Protein 3LED (pdb70)

Structure (mmCIF, N/CA/C/O backbone):
data_3LED
#
_entry.id   3LED
#
_cell.length_a   111.997
_cell.length_b   114.790
_cell.length_c   60.429
_cell.angle_alpha   90.00
_cell.angle_beta   96.80
_cell.angle_gamma   90.00
#
_symmetry.space_group_name_H-M   'C 1 2 1'
#
loop_
_entity.id
_entity.type
_entity.pdbx_description
1 polymer '3-oxoacyl-acyl carrier protein synthase III'
2 non-polymer 'FORMIC ACID'
3 water water
#
loop_
_atom_site.group_PDB
_atom_site.id
_atom_site.type_symbol
_atom_site.label_atom_id
_atom_site.label_alt_id
_atom_site.label_comp_id
_atom_site.label_asym_id
_atom_site.label_entity_id
_atom_site.label_seq_id
_atom_site.pdbx_PDB_ins_code
_atom_site.Cartn_x
_atom_site.Cartn_y
_atom_site.Cartn_z
_atom_site.occupancy
_atom_site.B_iso_or_equiv
_atom_site.auth_seq_id
_atom_site.auth_comp_id
_atom_site.auth_asym_id
_atom_site.auth_atom_id
_atom_site.pdbx_PDB_model_num
ATOM 1 N N . TYR A 1 18 ? -5.918 2.218 3.553 1.00 32.09 -3 TYR A N 1
ATOM 2 C CA . TYR A 1 18 ? -5.036 3.340 4.000 1.00 31.33 -3 TYR A CA 1
ATOM 3 C C . TYR A 1 18 ? -3.576 2.890 4.155 1.00 30.55 -3 TYR A C 1
ATOM 4 O O . TYR A 1 18 ? -3.296 1.778 4.631 1.00 31.62 -3 TYR A O 1
ATOM 6 N N A PHE A 1 19 ? -2.635 3.704 3.677 0.50 29.15 -2 PHE A N 1
ATOM 7 N N B PHE A 1 19 ? -2.685 3.826 3.833 0.50 29.80 -2 PHE A N 1
ATOM 8 C CA A PHE A 1 19 ? -1.210 3.379 3.813 0.50 27.62 -2 PHE A CA 1
ATOM 9 C CA B PHE A 1 19 ? -1.252 3.614 3.737 0.50 28.93 -2 PHE A CA 1
ATOM 10 C C A PHE A 1 19 ? -0.488 4.540 4.484 0.50 26.82 -2 PHE A C 1
ATOM 11 C C B PHE A 1 19 ? -0.539 4.615 4.610 0.50 27.59 -2 PHE A C 1
ATOM 12 O O A PHE A 1 19 ? -0.913 5.685 4.360 0.50 26.18 -2 PHE A O 1
ATOM 13 O O B PHE A 1 19 ? -0.997 5.746 4.723 0.50 27.28 -2 PHE A O 1
ATOM 28 N N . GLN A 1 20 ? 0.598 4.242 5.194 1.00 26.44 -1 GLN A N 1
ATOM 29 C CA . GLN A 1 20 ? 1.384 5.264 5.890 1.00 25.41 -1 GLN A CA 1
ATOM 30 C C . GLN A 1 20 ? 2.326 5.891 4.889 1.00 23.35 -1 GLN A C 1
ATOM 31 O O . GLN A 1 20 ? 3.236 5.243 4.422 1.00 24.06 -1 GLN A O 1
ATOM 37 N N . GLY A 1 21 ? 2.090 7.148 4.539 1.00 21.66 0 GLY A N 1
ATOM 38 C CA . GLY A 1 21 ? 2.938 7.792 3.542 1.00 19.69 0 GLY A CA 1
ATOM 39 C C . GLY A 1 21 ? 4.079 8.533 4.208 1.00 18.69 0 GLY A C 1
ATOM 40 O O . GLY A 1 21 ? 3.925 9.040 5.318 1.00 19.48 0 GLY A O 1
ATOM 41 N N . VAL A 1 22 ? 5.219 8.539 3.530 1.00 16.85 1 VAL A N 1
ATOM 42 C CA . VAL A 1 22 ? 6.360 9.386 3.920 1.00 15.95 1 VAL A CA 1
ATOM 43 C C . VAL A 1 22 ? 5.944 10.849 3.808 1.00 16.25 1 VAL A C 1
ATOM 44 O O . VAL A 1 22 ? 5.500 11.278 2.752 1.00 17.52 1 VAL A O 1
ATOM 48 N N . ARG A 1 23 ? 6.073 11.586 4.912 1.00 15.85 2 ARG A N 1
ATOM 49 C CA . ARG A 1 23 ? 5.686 12.992 4.965 1.00 16.56 2 ARG A CA 1
ATOM 50 C C . ARG A 1 23 ? 6.886 13.856 4.567 1.00 16.11 2 ARG A C 1
ATOM 51 O O . ARG A 1 23 ? 7.888 13.853 5.261 1.00 15.34 2 ARG A O 1
ATOM 59 N N . PRO A 1 24 ? 6.783 14.591 3.452 1.00 15.94 3 PRO A N 1
ATOM 60 C CA . PRO A 1 24 ? 7.870 15.495 3.052 1.00 16.11 3 PRO A CA 1
ATOM 61 C C . PRO A 1 24 ? 8.178 16.526 4.125 1.00 14.70 3 PRO A C 1
ATOM 62 O O . PRO A 1 24 ? 7.340 16.831 4.965 1.00 15.88 3 PRO A O 1
ATOM 66 N N . ALA A 1 25 ? 9.422 17.002 4.125 1.00 12.49 4 ALA A N 1
ATOM 67 C CA . ALA A 1 25 ? 9.896 17.921 5.176 1.00 11.46 4 ALA A CA 1
ATOM 68 C C . ALA A 1 25 ? 10.292 19.288 4.637 1.00 10.32 4 ALA A C 1
ATOM 69 O O . ALA A 1 25 ? 10.593 19.459 3.440 1.00 10.62 4 ALA A O 1
ATOM 71 N N A VAL A 1 26 ? 10.265 20.273 5.526 0.50 9.60 5 VAL A N 1
ATOM 72 N N B VAL A 1 26 ? 10.326 20.244 5.565 0.50 9.53 5 VAL A N 1
ATOM 73 C CA A VAL A 1 26 ? 10.767 21.594 5.206 0.50 9.69 5 VAL A CA 1
ATOM 74 C CA B VAL A 1 26 ? 10.611 21.647 5.298 0.50 9.67 5 VAL A CA 1
ATOM 75 C C A VAL A 1 26 ? 11.748 22.037 6.278 0.50 9.53 5 VAL A C 1
ATOM 76 C C B VAL A 1 26 ? 11.604 22.192 6.332 0.50 9.49 5 VAL A C 1
ATOM 77 O O A VAL A 1 26 ? 11.731 21.553 7.414 0.50 9.70 5 VAL A O 1
ATOM 78 O O B VAL A 1 26 ? 11.458 21.903 7.532 0.50 9.87 5 VAL A O 1
ATOM 85 N N . ILE A 1 27 ? 12.621 22.959 5.892 1.00 8.98 6 ILE A N 1
ATOM 86 C CA . ILE A 1 27 ? 13.424 23.725 6.854 1.00 9.16 6 ILE A CA 1
ATOM 87 C C . ILE A 1 27 ? 12.580 24.969 7.158 1.00 9.11 6 ILE A C 1
ATOM 88 O O . ILE A 1 27 ? 12.411 25.839 6.294 1.00 9.31 6 ILE A O 1
ATOM 93 N N . ALA A 1 28 ? 12.016 25.019 8.355 1.00 9.20 7 ALA A N 1
ATOM 94 C CA . ALA A 1 28 ? 11.040 26.038 8.742 1.00 9.56 7 ALA A CA 1
ATOM 95 C C . ALA A 1 28 ? 11.654 27.295 9.335 1.00 10.71 7 ALA A C 1
ATOM 96 O O . ALA A 1 28 ? 11.071 28.377 9.275 1.00 12.45 7 ALA A O 1
ATOM 98 N N . ALA A 1 29 ? 12.842 27.144 9.926 1.00 9.61 8 ALA A N 1
ATOM 99 C CA . ALA A 1 29 ? 13.541 28.288 10.512 1.00 9.38 8 ALA A CA 1
ATOM 100 C C . ALA A 1 29 ? 14.975 27.920 10.760 1.00 9.16 8 ALA A C 1
ATOM 101 O O . ALA A 1 29 ? 15.318 26.734 10.883 1.00 8.59 8 ALA A O 1
ATOM 103 N N . THR A 1 30 ? 15.810 28.945 10.852 1.00 8.17 9 THR A N 1
ATOM 104 C CA . THR A 1 30 ? 17.200 28.764 11.261 1.00 8.76 9 THR A CA 1
ATOM 105 C C . THR A 1 30 ? 17.576 29.833 12.277 1.00 8.41 9 THR A C 1
ATOM 106 O O . THR A 1 30 ? 16.900 30.861 12.417 1.00 8.61 9 THR A O 1
ATOM 110 N N . GLY A 1 31 ? 18.684 29.592 12.978 1.00 8.32 10 GLY A N 1
ATOM 111 C CA . GLY A 1 31 ? 19.202 30.500 13.986 1.00 7.63 10 GLY A CA 1
ATOM 112 C C . GLY A 1 31 ? 20.718 30.488 13.955 1.00 6.96 10 GLY A C 1
ATOM 113 O O . GLY A 1 31 ? 21.359 29.550 13.457 1.00 8.17 10 GLY A O 1
ATOM 114 N N . LEU A 1 32 ? 21.267 31.564 14.523 1.00 7.08 11 LEU A N 1
ATOM 115 C CA . LEU A 1 32 ? 22.699 31.822 14.474 1.00 6.62 11 LEU A CA 1
ATOM 116 C C . LEU A 1 32 ? 23.167 32.507 15.730 1.00 7.37 11 LEU A C 1
ATOM 117 O O . LEU A 1 32 ? 22.569 33.504 16.158 1.00 8.22 11 LEU A O 1
ATOM 122 N N . TYR A 1 33 ? 24.245 32.001 16.312 1.00 6.94 12 TYR A N 1
ATOM 123 C CA . TYR A 1 33 ? 24.965 32.705 17.395 1.00 6.71 12 TYR A CA 1
ATOM 124 C C . TYR A 1 33 ? 26.384 33.011 16.929 1.00 7.58 12 TYR A C 1
ATOM 125 O O . TYR A 1 33 ? 27.113 32.109 16.552 1.00 7.81 12 TYR A O 1
ATOM 134 N N . THR A 1 34 ? 26.755 34.282 16.911 1.00 7.55 13 THR A N 1
ATOM 135 C CA . THR A 1 34 ? 28.118 34.707 16.535 1.00 7.46 13 THR A CA 1
ATOM 136 C C . THR A 1 34 ? 28.802 35.247 17.784 1.00 7.88 13 THR A C 1
ATOM 137 O O . THR A 1 34 ? 28.274 36.144 18.427 1.00 8.16 13 THR A O 1
ATOM 141 N N . PRO A 1 35 ? 29.953 34.676 18.167 1.00 7.46 14 PRO A N 1
ATOM 142 C CA . PRO A 1 35 ? 30.647 35.214 19.358 1.00 7.29 14 PRO A CA 1
ATOM 143 C C . PRO A 1 35 ? 30.993 36.712 19.165 1.00 7.48 14 PRO A C 1
ATOM 144 O O . PRO A 1 35 ? 31.166 37.168 18.031 1.00 8.32 14 PRO A O 1
ATOM 148 N N . PRO A 1 36 ? 31.090 37.468 20.266 1.00 6.80 15 PRO A N 1
ATOM 149 C CA . PRO A 1 36 ? 31.311 38.914 20.117 1.00 6.78 15 PRO A CA 1
ATOM 150 C C . PRO A 1 36 ? 32.740 39.272 19.714 1.00 7.77 15 PRO A C 1
ATOM 151 O O . PRO A 1 36 ? 32.959 40.351 19.176 1.00 9.44 15 PRO A O 1
ATOM 155 N N . ASP A 1 37 ? 33.706 38.395 20.002 1.00 7.23 16 ASP A N 1
ATOM 156 C CA . ASP A 1 37 ? 35.108 38.776 19.801 1.00 7.00 16 ASP A CA 1
ATOM 157 C C . ASP A 1 37 ? 35.642 38.151 18.535 1.00 7.90 16 ASP A C 1
ATOM 158 O O . ASP A 1 37 ? 35.381 36.965 18.274 1.00 7.70 16 ASP A O 1
ATOM 163 N N . SER A 1 38 ? 36.387 38.938 17.767 1.00 7.72 17 SER A N 1
ATOM 164 C CA . SER A 1 38 ? 37.049 38.439 16.550 1.00 7.80 17 SER A CA 1
ATOM 165 C C . SER A 1 38 ? 38.558 38.486 16.752 1.00 7.47 17 SER A C 1
ATOM 166 O O . SER A 1 38 ? 39.079 39.292 17.543 1.00 8.14 17 SER A O 1
ATOM 169 N N . VAL A 1 39 ? 39.246 37.619 16.023 1.00 7.41 18 VAL A N 1
ATOM 170 C CA . VAL A 1 39 ? 40.675 37.731 15.848 1.00 6.68 18 VAL A CA 1
ATOM 171 C C . VAL A 1 39 ? 40.871 37.998 14.367 1.00 6.50 18 VAL A C 1
ATOM 172 O O . VAL A 1 39 ? 40.654 37.112 13.524 1.00 6.84 18 VAL A O 1
ATOM 176 N N . SER A 1 40 ? 41.278 39.219 14.032 1.00 5.70 19 SER A N 1
ATOM 177 C CA . SER A 1 40 ? 41.506 39.541 12.633 1.00 5.69 19 SER A CA 1
ATOM 178 C C . SER A 1 40 ? 42.742 38.776 12.159 1.00 6.07 19 SER A C 1
ATOM 179 O O . SER A 1 40 ? 43.568 38.350 12.986 1.00 6.28 19 SER A O 1
ATOM 182 N N . ASN A 1 41 ? 42.910 38.617 10.853 1.00 6.41 20 ASN A N 1
ATOM 183 C CA . ASN A 1 41 ? 44.182 38.082 10.387 1.00 6.20 20 ASN A CA 1
ATOM 184 C C . ASN A 1 41 ? 45.353 38.865 10.922 1.00 5.91 20 ASN A C 1
ATOM 185 O O . ASN A 1 41 ? 46.366 38.273 11.302 1.00 6.67 20 ASN A O 1
ATOM 190 N N . ALA A 1 42 ? 45.257 40.196 10.962 1.00 6.30 21 ALA A N 1
ATOM 191 C CA . ALA A 1 42 ? 46.394 40.964 11.473 1.00 5.96 21 ALA A CA 1
ATOM 192 C C . ALA A 1 42 ? 46.728 40.581 12.921 1.00 5.96 21 ALA A C 1
ATOM 193 O O . ALA A 1 42 ? 47.908 40.445 13.259 1.00 7.05 21 ALA A O 1
ATOM 195 N N . GLU A 1 43 ? 45.711 40.441 13.778 1.00 5.86 22 GLU A N 1
ATOM 196 C CA . GLU A 1 43 ? 45.980 40.082 15.156 1.00 5.84 22 GLU A CA 1
ATOM 197 C C . GLU A 1 43 ? 46.565 38.674 15.253 1.00 5.73 22 GLU A C 1
ATOM 198 O O . GLU A 1 43 ? 47.443 38.414 16.079 1.00 5.73 22 GLU A O 1
ATOM 204 N N . LEU A 1 44 ? 46.009 37.756 14.468 1.00 5.27 23 LEU A N 1
ATOM 205 C CA . LEU A 1 44 ? 46.476 36.372 14.481 1.00 5.43 23 LEU A CA 1
ATOM 206 C C . LEU A 1 44 ? 47.936 36.277 14.065 1.00 6.48 23 LEU A C 1
ATOM 207 O O . LEU A 1 44 ? 48.748 35.611 14.738 1.00 6.02 23 LEU A O 1
ATOM 212 N N . VAL A 1 45 ? 48.262 36.965 12.972 1.00 6.01 24 VAL A N 1
ATOM 213 C CA . VAL A 1 45 ? 49.618 36.942 12.422 1.00 6.14 24 VAL A CA 1
ATOM 214 C C . VAL A 1 45 ? 50.616 37.622 13.352 1.00 6.34 24 VAL A C 1
ATOM 215 O O . VAL A 1 45 ? 51.765 37.172 13.471 1.00 6.66 24 VAL A O 1
ATOM 219 N N A GLU A 1 46 ? 50.187 38.684 14.041 0.50 6.11 25 GLU A N 1
ATOM 220 N N B GLU A 1 46 ? 50.184 38.682 14.042 0.50 6.29 25 GLU A N 1
ATOM 221 C CA A GLU A 1 46 ? 51.115 39.374 14.952 0.50 6.74 25 GLU A CA 1
ATOM 222 C CA B GLU A 1 46 ? 51.108 39.386 14.945 0.50 7.08 25 GLU A CA 1
ATOM 223 C C A GLU A 1 46 ? 51.553 38.403 16.040 0.50 6.78 25 GLU A C 1
ATOM 224 C C B GLU A 1 46 ? 51.546 38.425 16.053 0.50 6.99 25 GLU A C 1
ATOM 225 O O A GLU A 1 46 ? 52.738 38.302 16.353 0.50 6.72 25 GLU A O 1
ATOM 226 O O B GLU A 1 46 ? 52.729 38.338 16.378 0.50 6.89 25 GLU A O 1
ATOM 237 N N . ALA A 1 47 ? 50.595 37.691 16.633 1.00 6.70 26 ALA A N 1
ATOM 238 C CA . ALA A 1 47 ? 50.939 36.728 17.692 1.00 6.89 26 ALA A CA 1
ATOM 239 C C . ALA A 1 47 ? 51.766 35.564 17.148 1.00 7.57 26 ALA A C 1
ATOM 240 O O . ALA A 1 47 ? 52.741 35.161 17.783 1.00 6.98 26 ALA A O 1
ATOM 242 N N . PHE A 1 48 ? 51.339 35.011 16.008 1.00 5.78 27 PHE A N 1
ATOM 243 C CA . PHE A 1 48 ? 52.049 33.896 15.408 1.00 5.60 27 PHE A CA 1
ATOM 244 C C . PHE A 1 48 ? 53.498 34.284 15.097 1.00 5.78 27 PHE A C 1
ATOM 245 O O . PHE A 1 48 ? 54.435 33.511 15.366 1.00 5.65 27 PHE A O 1
ATOM 253 N N . ASN A 1 49 ? 53.695 35.468 14.544 1.00 5.84 28 ASN A N 1
ATOM 254 C CA . ASN A 1 49 ? 55.038 35.875 14.160 1.00 5.51 28 ASN A CA 1
ATOM 255 C C . ASN A 1 49 ? 55.927 36.186 15.337 1.00 5.34 28 ASN A C 1
ATOM 256 O O . ASN A 1 49 ? 57.140 35.991 15.260 1.00 5.97 28 ASN A O 1
ATOM 261 N N . THR A 1 50 ? 55.344 36.617 16.448 1.00 5.50 29 THR A N 1
ATOM 262 C CA . THR A 1 50 ? 56.120 36.748 17.677 1.00 6.26 29 THR A CA 1
ATOM 263 C C . THR A 1 50 ? 56.479 35.369 18.245 1.00 5.55 29 THR A C 1
ATOM 264 O O . THR A 1 50 ? 57.622 35.153 18.665 1.00 6.90 29 THR A O 1
ATOM 268 N N . TYR A 1 51 ? 55.540 34.420 18.212 1.00 5.81 30 TYR A N 1
ATOM 269 C CA . TYR A 1 51 ? 55.875 33.063 18.591 1.00 6.02 30 TYR A CA 1
ATOM 270 C C . TYR A 1 51 ? 57.071 32.539 17.728 1.00 5.17 30 TYR A C 1
ATOM 271 O O . TYR A 1 51 ? 58.021 31.932 18.255 1.00 5.63 30 TYR A O 1
ATOM 280 N N . VAL A 1 52 ? 57.010 32.777 16.423 1.00 5.15 31 VAL A N 1
ATOM 281 C CA . VAL A 1 52 ? 58.055 32.322 15.501 1.00 5.74 31 VAL A CA 1
ATOM 282 C C . VAL A 1 52 ? 59.397 32.968 15.848 1.00 5.31 31 VAL A C 1
ATOM 283 O O . VAL A 1 52 ? 60.428 32.284 15.941 1.00 5.91 31 VAL A O 1
ATOM 287 N N . ALA A 1 53 ? 59.400 34.299 15.994 1.00 5.50 32 ALA A N 1
ATOM 288 C CA . ALA A 1 53 ? 60.649 35.010 16.285 1.00 4.99 32 ALA A CA 1
ATOM 289 C C . ALA A 1 53 ? 61.256 34.556 17.613 1.00 5.92 32 ALA A C 1
ATOM 290 O O . ALA A 1 53 ? 62.487 34.386 17.729 1.00 5.57 32 ALA A O 1
ATOM 292 N N . ASN A 1 54 ? 60.397 34.369 18.617 1.00 5.58 33 ASN A N 1
ATOM 293 C CA . ASN A 1 54 ? 60.895 33.908 19.894 1.00 6.03 33 ASN A CA 1
ATOM 294 C C . ASN A 1 54 ? 61.456 32.490 19.813 1.00 6.08 33 ASN A C 1
ATOM 295 O O . ASN A 1 54 ? 62.489 32.205 20.413 1.00 6.97 33 ASN A O 1
ATOM 300 N N . PHE A 1 55 ? 60.774 31.612 19.070 1.00 6.48 34 PHE A N 1
ATOM 301 C CA . PHE A 1 55 ? 61.249 30.237 18.887 1.00 7.29 34 PHE A CA 1
ATOM 302 C C . PHE A 1 55 ? 62.608 30.242 18.182 1.00 6.91 34 PHE A C 1
ATOM 303 O O . PHE A 1 55 ? 63.544 29.534 18.613 1.00 7.48 34 PHE A O 1
ATOM 311 N N . ASN A 1 56 ? 62.740 31.025 17.112 1.00 6.40 35 ASN A N 1
ATOM 312 C CA . ASN A 1 56 ? 64.020 31.034 16.390 1.00 6.87 35 ASN A CA 1
ATOM 313 C C . ASN A 1 56 ? 65.180 31.532 17.244 1.00 8.36 35 ASN A C 1
ATOM 314 O O . ASN A 1 56 ? 66.279 31.012 17.145 1.00 8.75 35 ASN A O 1
ATOM 319 N N . ALA A 1 57 ? 64.918 32.522 18.089 1.00 7.43 36 ALA A N 1
ATOM 320 C CA . ALA A 1 57 ? 65.937 32.985 19.028 1.00 7.53 36 ALA A CA 1
ATOM 321 C C . ALA A 1 57 ? 66.259 31.938 20.083 1.00 8.44 36 ALA A C 1
ATOM 322 O O . ALA A 1 57 ? 67.446 31.684 20.353 1.00 8.73 36 ALA A O 1
ATOM 324 N N . ALA A 1 58 ? 65.237 31.302 20.660 1.00 8.40 37 ALA A N 1
ATOM 325 C CA . ALA A 1 58 ? 65.489 30.298 21.709 1.00 9.43 37 ALA A CA 1
ATOM 326 C C . ALA A 1 58 ? 66.246 29.097 21.174 1.00 9.84 37 ALA A C 1
ATOM 327 O O . ALA A 1 58 ? 67.016 28.478 21.903 1.00 11.65 37 ALA A O 1
ATOM 329 N N . ASN A 1 59 ? 66.035 28.772 19.901 1.00 8.69 38 ASN A N 1
ATOM 330 C CA . ASN A 1 59 ? 66.626 27.575 19.298 1.00 8.88 38 ASN A CA 1
ATOM 331 C C . ASN A 1 59 ? 67.743 27.932 18.352 1.00 9.72 38 ASN A C 1
ATOM 332 O O . ASN A 1 59 ? 68.070 27.153 17.421 1.00 9.71 38 ASN A O 1
ATOM 337 N N . LYS A 1 60 ? 68.325 29.108 18.541 1.00 8.25 39 LYS A N 1
ATOM 338 C CA . LYS A 1 60 ? 69.340 29.596 17.622 1.00 9.93 39 LYS A CA 1
ATOM 339 C C . LYS A 1 60 ? 70.482 28.602 17.384 1.00 10.23 39 LYS A C 1
ATOM 340 O O . LYS A 1 60 ? 70.888 28.412 16.253 1.00 9.64 39 LYS A O 1
ATOM 346 N N . ALA A 1 61 ? 70.993 27.984 18.436 1.00 10.14 40 ALA A N 1
ATOM 347 C CA . ALA A 1 61 ? 72.147 27.087 18.212 1.00 11.13 40 ALA A CA 1
ATOM 348 C C . ALA A 1 61 ? 71.763 25.843 17.404 1.00 11.97 40 ALA A C 1
ATOM 349 O O . ALA A 1 61 ? 72.516 25.419 16.492 1.00 11.20 40 ALA A O 1
ATOM 351 N N . ARG A 1 62 ? 70.603 25.262 17.684 1.00 12.80 41 ARG A N 1
ATOM 352 C CA . ARG A 1 62 ? 70.075 24.132 16.880 1.00 13.40 41 ARG A CA 1
ATOM 353 C C . ARG A 1 62 ? 69.856 24.482 15.412 1.00 13.29 41 ARG A C 1
ATOM 354 O O . ARG A 1 62 ? 70.143 23.690 14.510 1.00 12.36 41 ARG A O 1
ATOM 362 N N . ILE A 1 63 ? 69.309 25.665 15.167 1.00 11.32 42 ILE A N 1
ATOM 363 C CA . ILE A 1 63 ? 69.099 26.117 13.805 1.00 10.74 42 ILE A CA 1
ATOM 364 C C . ILE A 1 63 ? 70.447 26.317 13.132 1.00 11.18 42 ILE A C 1
ATOM 365 O O . ILE A 1 63 ? 70.637 25.877 11.990 1.00 11.07 42 ILE A O 1
ATOM 370 N N . GLU A 1 64 ? 71.383 26.976 13.825 1.00 10.45 43 GLU A N 1
ATOM 371 C CA . GLU A 1 64 ? 72.691 27.254 13.225 1.00 11.38 43 GLU A CA 1
ATOM 372 C C . GLU A 1 64 ? 73.525 26.000 13.003 1.00 10.66 43 GLU A C 1
ATOM 373 O O . GLU A 1 64 ? 74.425 25.999 12.152 1.00 10.36 43 GLU A O 1
ATOM 379 N N . ALA A 1 65 ? 73.174 24.926 13.708 1.00 10.58 44 ALA A N 1
ATOM 380 C CA . ALA A 1 65 ? 73.840 23.631 13.512 1.00 10.43 44 ALA A CA 1
ATOM 381 C C . ALA A 1 65 ? 73.135 22.760 12.455 1.00 11.35 44 ALA A C 1
ATOM 382 O O . ALA A 1 65 ? 73.596 21.650 12.141 1.00 12.30 44 ALA A O 1
ATOM 384 N N . GLY A 1 66 ? 72.035 23.258 11.906 1.00 11.01 45 GLY A N 1
ATOM 385 C CA . GLY A 1 66 ? 71.296 22.531 10.893 1.00 12.57 45 GLY A CA 1
ATOM 386 C C . GLY A 1 66 ? 70.476 21.387 11.457 1.00 13.20 45 GLY A C 1
ATOM 387 O O . GLY A 1 66 ? 69.993 20.533 10.704 1.00 14.61 45 GLY A O 1
ATOM 388 N N . GLU A 1 67 ? 70.246 21.372 12.767 1.00 13.30 46 GLU A N 1
ATOM 389 C CA . GLU A 1 67 ? 69.437 20.306 13.347 1.00 15.20 46 GLU A CA 1
ATOM 390 C C . GLU A 1 67 ? 67.953 20.451 13.012 1.00 15.61 46 GLU A C 1
ATOM 391 O O . GLU A 1 67 ? 67.239 19.449 12.811 1.00 16.49 46 GLU A O 1
ATOM 397 N N . ILE A 1 68 ? 67.500 21.703 12.974 1.00 14.70 47 ILE A N 1
ATOM 398 C CA . ILE A 1 68 ? 66.150 22.026 12.514 1.00 15.11 47 ILE A CA 1
ATOM 399 C C . ILE A 1 68 ? 66.196 23.244 11.623 1.00 14.80 47 ILE A C 1
ATOM 400 O O . ILE A 1 68 ? 67.191 23.998 11.620 1.00 14.29 47 ILE A O 1
ATOM 405 N N A GLU A 1 69 ? 65.119 23.424 10.863 0.70 14.91 48 GLU A N 1
ATOM 406 N N B GLU A 1 69 ? 65.131 23.433 10.854 0.30 14.54 48 GLU A N 1
ATOM 407 C CA A GLU A 1 69 ? 64.904 24.615 10.073 0.70 14.77 48 GLU A CA 1
ATOM 408 C CA B GLU A 1 69 ? 64.959 24.635 10.069 0.30 14.28 48 GLU A CA 1
ATOM 409 C C A GLU A 1 69 ? 64.314 25.701 10.982 0.70 13.59 48 GLU A C 1
ATOM 410 C C B GLU A 1 69 ? 64.350 25.693 10.979 0.30 13.50 48 GLU A C 1
ATOM 411 O O A GLU A 1 69 ? 63.630 25.392 11.964 0.70 12.95 48 GLU A O 1
ATOM 412 O O B GLU A 1 69 ? 63.682 25.358 11.961 0.30 13.27 48 GLU A O 1
ATOM 423 N N . PRO A 1 70 ? 64.591 26.974 10.669 1.00 13.09 49 PRO A N 1
ATOM 424 C CA . PRO A 1 70 ? 63.912 28.006 11.431 1.00 12.03 49 PRO A CA 1
ATOM 425 C C . PRO A 1 70 ? 62.417 27.963 11.099 1.00 11.87 49 PRO A C 1
ATOM 426 O O . PRO A 1 70 ? 62.026 27.498 10.000 1.00 12.49 49 PRO A O 1
ATOM 430 N N . LEU A 1 71 ? 61.579 28.417 12.026 1.00 8.92 50 LEU A N 1
ATOM 431 C CA . LEU A 1 71 ? 60.171 28.625 11.658 1.00 8.55 50 LEU A CA 1
ATOM 432 C C . LEU A 1 71 ? 60.011 29.851 10.764 1.00 9.03 50 LEU A C 1
ATOM 433 O O . LEU A 1 71 ? 60.756 30.828 10.877 1.00 9.42 50 LEU A O 1
ATOM 438 N N . GLN A 1 72 ? 59.034 29.792 9.862 1.00 9.61 51 GLN A N 1
ATOM 439 C CA . GLN A 1 72 ? 58.738 30.887 8.961 1.00 10.26 51 GLN A CA 1
ATOM 440 C C . GLN A 1 72 ? 57.528 31.679 9.430 1.00 8.82 51 GLN A C 1
ATOM 441 O O . GLN A 1 72 ? 56.533 31.079 9.898 1.00 9.50 51 GLN A O 1
ATOM 447 N N . PRO A 1 73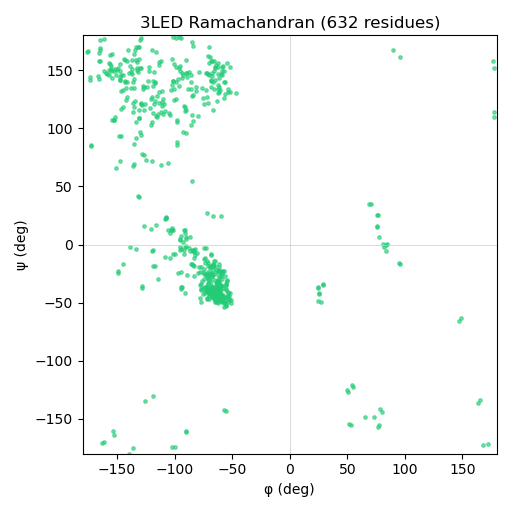 ? 57.566 33.010 9.295 1.00 9.57 52 PRO A N 1
ATOM 448 C CA . PRO A 1 73 ? 56.409 33.809 9.662 1.00 9.71 52 PRO A CA 1
ATOM 449 C C . PRO A 1 73 ? 55.197 33.551 8.758 1.00 9.59 52 PRO A C 1
ATOM 450 O O . PRO A 1 73 ? 55.333 33.024 7.631 1.00 9.65 52 PRO A O 1
ATOM 454 N N . SER A 1 74 ? 54.032 33.874 9.284 1.00 8.14 53 SER A N 1
ATOM 455 C CA . SER A 1 74 ? 52.806 33.876 8.503 1.00 8.41 53 SER A CA 1
ATOM 456 C C . SER A 1 74 ? 52.562 35.300 7.976 1.00 8.58 53 SER A C 1
ATOM 457 O O . SER A 1 74 ? 53.338 36.239 8.249 1.00 9.50 53 SER A O 1
ATOM 460 N N . SER A 1 75 ? 51.511 35.480 7.196 1.00 8.96 54 SER A N 1
ATOM 461 C CA . SER A 1 75 ? 51.122 36.816 6.753 1.00 9.30 54 SER A CA 1
ATOM 462 C C . SER A 1 75 ? 49.659 36.841 6.400 1.00 8.97 54 SER A C 1
ATOM 463 O O . SER A 1 75 ? 49.076 35.793 6.038 1.00 9.03 54 SER A O 1
ATOM 466 N N . SER A 1 76 ? 49.043 38.015 6.463 1.00 9.25 55 SER A N 1
ATOM 467 C CA . SER A 1 76 ? 47.651 38.125 6.015 1.00 10.37 55 SER A CA 1
ATOM 468 C C . SER A 1 76 ? 47.500 37.756 4.525 1.00 10.62 55 SER A C 1
ATOM 469 O O . SER A 1 76 ? 46.516 37.096 4.138 1.00 10.98 55 SER A O 1
ATOM 472 N N . GLU A 1 77 ? 48.471 38.134 3.695 1.00 10.95 56 GLU A N 1
ATOM 473 C CA A GLU A 1 77 ? 48.452 37.751 2.278 0.50 11.24 56 GLU A CA 1
ATOM 474 C CA B GLU A 1 77 ? 48.508 37.755 2.269 0.50 11.23 56 GLU A CA 1
ATOM 475 C C . GLU A 1 77 ? 48.485 36.222 2.067 1.00 11.00 56 GLU A C 1
ATOM 476 O O . GLU A 1 77 ? 47.711 35.681 1.249 1.00 10.89 56 GLU A O 1
ATOM 487 N N . PHE A 1 78 ? 49.329 35.519 2.806 1.00 10.45 57 PHE A N 1
ATOM 488 C CA . PHE A 1 78 ? 49.391 34.064 2.738 1.00 10.37 57 PHE A CA 1
ATOM 489 C C . PHE A 1 78 ? 48.037 33.456 3.116 1.00 10.18 57 PHE A C 1
ATOM 490 O O . PHE A 1 78 ? 47.538 32.562 2.426 1.00 9.94 57 PHE A O 1
ATOM 498 N N . ILE A 1 79 ? 47.430 33.949 4.192 1.00 8.92 58 ILE A N 1
ATOM 499 C CA . ILE A 1 79 ? 46.161 33.387 4.650 1.00 9.15 58 ILE A CA 1
ATOM 500 C C . ILE A 1 79 ? 45.062 33.602 3.613 1.00 9.71 58 ILE A C 1
ATOM 501 O O . ILE A 1 79 ? 44.305 32.667 3.273 1.00 10.18 58 ILE A O 1
ATOM 506 N N . GLU A 1 80 ? 44.947 34.828 3.136 1.00 10.43 59 GLU A N 1
ATOM 507 C CA . GLU A 1 80 ? 43.906 35.121 2.160 1.00 12.80 59 GLU A CA 1
ATOM 508 C C . GLU A 1 80 ? 44.091 34.331 0.860 1.00 13.68 59 GLU A C 1
ATOM 509 O O . GLU A 1 80 ? 43.103 33.863 0.286 1.00 14.06 59 GLU A O 1
ATOM 515 N N A LYS A 1 81 ? 45.329 34.167 0.393 0.70 13.90 60 LYS A N 1
ATOM 516 N N B LYS A 1 81 ? 45.335 34.161 0.414 0.30 13.55 60 LYS A N 1
ATOM 517 C CA A LYS A 1 81 ? 45.591 33.335 -0.796 0.70 14.61 60 LYS A CA 1
ATOM 518 C CA B LYS A 1 81 ? 45.629 33.360 -0.781 0.30 13.75 60 LYS A CA 1
ATOM 519 C C A LYS A 1 81 ? 45.224 31.865 -0.580 0.70 14.17 60 LYS A C 1
ATOM 520 C C B LYS A 1 81 ? 45.270 31.881 -0.593 0.30 13.58 60 LYS A C 1
ATOM 521 O O A LYS A 1 81 ? 44.654 31.194 -1.464 0.70 14.41 60 LYS A O 1
ATOM 522 O O B LYS A 1 81 ? 44.729 31.237 -1.501 0.30 13.76 60 LYS A O 1
ATOM 533 N N . ALA A 1 82 ? 45.562 31.348 0.590 1.00 13.25 61 ALA A N 1
ATOM 534 C CA . ALA A 1 82 ? 45.295 29.959 0.898 1.00 12.98 61 ALA A CA 1
ATOM 535 C C . ALA A 1 82 ? 43.813 29.636 1.037 1.00 13.13 61 ALA A C 1
ATOM 536 O O . ALA A 1 82 ? 43.428 28.475 0.841 1.00 14.80 61 ALA A O 1
ATOM 538 N N . SER A 1 83 ? 42.994 30.635 1.399 1.00 11.37 62 SER A N 1
ATOM 539 C CA . SER A 1 83 ? 41.651 30.305 1.884 1.00 10.26 62 SER A CA 1
ATOM 540 C C . SER A 1 83 ? 40.532 31.300 1.630 1.00 9.92 62 SER A C 1
ATOM 541 O O . SER A 1 83 ? 39.374 30.920 1.704 1.00 9.83 62 SER A O 1
ATOM 544 N N . GLY A 1 84 ? 40.861 32.570 1.452 1.00 9.17 63 GLY A N 1
ATOM 545 C CA . GLY A 1 84 ? 39.848 33.622 1.435 1.00 8.40 63 GLY A CA 1
ATOM 546 C C . GLY A 1 84 ? 39.437 34.150 2.807 1.00 8.71 63 GLY A C 1
ATOM 547 O O . GLY A 1 84 ? 38.597 35.044 2.906 1.00 9.43 63 GLY A O 1
ATOM 548 N N . ILE A 1 85 ? 40.033 33.615 3.863 1.00 7.90 64 ILE A N 1
ATOM 549 C CA . ILE A 1 85 ? 39.662 33.966 5.233 1.00 7.70 64 ILE A CA 1
ATOM 550 C C . ILE A 1 85 ? 40.351 35.300 5.624 1.00 7.70 64 ILE A C 1
ATOM 551 O O . ILE A 1 85 ? 41.565 35.495 5.343 1.00 8.26 64 ILE A O 1
ATOM 556 N N . LYS A 1 86 ? 39.587 36.199 6.250 1.00 7.53 65 LYS A N 1
ATOM 557 C CA . LYS A 1 86 ? 40.115 37.506 6.685 1.00 7.18 65 LYS A CA 1
ATOM 558 C C . LYS A 1 86 ? 40.076 37.688 8.200 1.00 7.07 65 LYS A C 1
ATOM 559 O O . LYS A 1 86 ? 40.759 38.550 8.751 1.00 7.02 65 LYS A O 1
ATOM 565 N N . SER A 1 87 ? 39.267 36.876 8.876 1.00 6.98 66 SER A N 1
ATOM 566 C CA . SER A 1 87 ? 38.983 37.022 10.299 1.00 7.56 66 SER A CA 1
ATOM 567 C C . SER A 1 87 ? 38.343 35.729 10.766 1.00 7.07 66 SER A C 1
ATOM 568 O O . SER A 1 87 ? 37.957 34.890 9.957 1.00 7.48 66 SER A O 1
ATOM 571 N N . ARG A 1 88 ? 38.242 35.560 12.084 1.00 6.40 67 ARG A N 1
ATOM 572 C CA . ARG A 1 88 ? 37.399 34.492 12.662 1.00 6.27 67 ARG A CA 1
ATOM 573 C C . ARG A 1 88 ? 36.881 34.971 14.014 1.00 6.13 67 ARG A C 1
ATOM 574 O O . ARG A 1 88 ? 37.523 35.809 14.696 1.00 7.21 67 ARG A O 1
ATOM 582 N N . TYR A 1 89 ? 35.706 34.480 14.378 1.00 5.65 68 TYR A N 1
ATOM 583 C CA . TYR A 1 89 ? 35.180 34.732 15.721 1.00 6.23 68 TYR A CA 1
ATOM 584 C C . TYR A 1 89 ? 35.702 33.670 16.656 1.00 6.19 68 TYR A C 1
ATOM 585 O O . TYR A 1 89 ? 35.873 32.501 16.244 1.00 7.56 68 TYR A O 1
ATOM 594 N N . VAL A 1 90 ? 35.896 34.022 17.913 1.00 6.55 69 VAL A N 1
ATOM 595 C CA . VAL A 1 90 ? 36.382 33.040 18.888 1.00 7.42 69 VAL A CA 1
ATOM 596 C C . VAL A 1 90 ? 35.661 33.221 20.188 1.00 7.44 69 VAL A C 1
ATOM 597 O O . VAL A 1 90 ? 35.314 34.335 20.563 1.00 8.04 69 VAL A O 1
ATOM 601 N N . VAL A 1 91 ? 35.447 32.128 20.906 1.00 7.11 70 VAL A N 1
ATOM 602 C CA . VAL A 1 91 ? 34.764 32.225 22.202 1.00 7.09 70 VAL A CA 1
ATOM 603 C C . VAL A 1 91 ? 35.673 32.727 23.314 1.00 7.06 70 VAL A C 1
ATOM 604 O O . VAL A 1 91 ? 35.169 33.203 24.329 1.00 8.58 70 VAL A O 1
ATOM 608 N N . ALA A 1 92 ? 36.987 32.559 23.148 1.00 6.92 71 ALA A N 1
ATOM 609 C CA . ALA A 1 92 ? 37.938 32.894 24.210 1.00 6.68 71 ALA A CA 1
ATOM 610 C C . ALA A 1 92 ? 39.230 33.363 23.576 1.00 6.50 71 ALA A C 1
ATOM 611 O O . ALA A 1 92 ? 40.109 32.582 23.210 1.00 7.55 71 ALA A O 1
ATOM 613 N N . LYS A 1 93 ? 39.339 34.677 23.401 1.00 6.39 72 LYS A N 1
ATOM 614 C CA . LYS A 1 93 ? 40.424 35.276 22.626 1.00 6.18 72 LYS A CA 1
ATOM 615 C C . LYS A 1 93 ? 41.823 35.358 23.235 1.00 6.56 72 LYS A C 1
ATOM 616 O O . LYS A 1 93 ? 42.788 35.166 22.513 1.00 6.64 72 LYS A O 1
ATOM 622 N N . PRO A 1 94 ? 41.972 35.721 24.516 1.00 6.29 73 PRO A N 1
ATOM 623 C CA . PRO A 1 94 ? 43.296 36.114 24.985 1.00 7.00 73 PRO A CA 1
ATOM 624 C C . PRO A 1 94 ? 44.436 35.121 24.698 1.00 6.35 73 PRO A C 1
ATOM 625 O O . PRO A 1 94 ? 45.526 35.533 24.313 1.00 7.43 73 PRO A O 1
ATOM 629 N N . GLY A 1 95 ? 44.188 33.826 24.873 1.00 6.37 74 GLY A N 1
ATOM 630 C CA . GLY A 1 95 ? 45.271 32.851 24.731 1.00 6.00 74 GLY A CA 1
ATOM 631 C C . GLY A 1 95 ? 45.688 32.722 23.275 1.00 6.72 74 GLY A C 1
ATOM 632 O O . GLY A 1 95 ? 46.822 32.347 22.998 1.00 6.74 74 GLY A O 1
ATOM 633 N N . ILE A 1 96 ? 44.764 32.986 22.349 1.00 6.52 75 ILE A N 1
ATOM 634 C CA . ILE A 1 96 ? 45.061 32.849 20.924 1.00 6.42 75 ILE A CA 1
ATOM 635 C C . ILE A 1 96 ? 45.971 33.963 20.441 1.00 8.08 75 ILE A C 1
ATOM 636 O O . ILE A 1 96 ? 46.727 33.763 19.462 1.00 9.72 75 ILE A O 1
ATOM 641 N N . VAL A 1 97 ? 45.938 35.116 21.099 1.00 7.04 76 VAL A N 1
ATOM 642 C CA . VAL A 1 97 ? 46.827 36.211 20.744 1.00 7.81 76 VAL A CA 1
ATOM 643 C C . VAL A 1 97 ? 48.012 36.354 21.693 1.00 7.89 76 VAL A C 1
ATOM 644 O O . VAL A 1 97 ? 48.718 37.377 21.651 1.00 9.50 76 VAL A O 1
ATOM 648 N N . ASP A 1 98 ? 48.259 35.332 22.516 1.00 7.31 77 ASP A N 1
ATOM 649 C CA . ASP A 1 98 ? 49.405 35.303 23.416 1.00 7.37 77 ASP A CA 1
ATOM 650 C C . ASP A 1 98 ? 50.446 34.330 22.844 1.00 8.00 77 ASP A C 1
ATOM 651 O O . ASP A 1 98 ? 50.191 33.136 22.758 1.00 7.20 77 ASP A O 1
ATOM 656 N N . PRO A 1 99 ? 51.616 34.844 22.414 1.00 7.15 78 PRO A N 1
ATOM 657 C CA . PRO A 1 99 ? 52.586 33.996 21.743 1.00 8.05 78 PRO A CA 1
ATOM 658 C C . PRO A 1 99 ? 53.162 32.896 22.624 1.00 8.57 78 PRO A C 1
ATOM 659 O O . PRO A 1 99 ? 53.724 31.929 22.087 1.00 10.09 78 PRO A O 1
ATOM 663 N N . ASP A 1 100 ? 52.970 32.989 23.939 1.00 9.07 79 ASP A N 1
ATOM 664 C CA . ASP A 1 100 ? 53.426 31.894 24.819 1.00 10.29 79 ASP A CA 1
ATOM 665 C C . ASP A 1 100 ? 52.365 30.874 25.174 1.00 10.56 79 ASP A C 1
ATOM 666 O O . ASP A 1 100 ? 52.678 29.855 25.819 1.00 11.89 79 ASP A O 1
ATOM 671 N N . VAL A 1 101 ? 51.137 31.095 24.698 1.00 8.60 80 VAL A N 1
ATOM 672 C CA . VAL A 1 101 ? 50.015 30.215 25.035 1.00 8.10 80 VAL A CA 1
ATOM 673 C C . VAL A 1 101 ? 49.476 29.579 23.761 1.00 7.29 80 VAL A C 1
ATOM 674 O O . VAL A 1 101 ? 49.405 28.349 23.634 1.00 7.78 80 VAL A O 1
ATOM 686 N N . ARG A 1 103 ? 46.563 29.151 22.305 1.00 6.36 82 ARG A N 1
ATOM 687 C CA . ARG A 1 103 ? 45.358 28.303 22.403 1.00 6.37 82 ARG A CA 1
ATOM 688 C C . ARG A 1 103 ? 44.312 29.025 23.219 1.00 6.29 82 ARG A C 1
ATOM 689 O O . ARG A 1 103 ? 44.667 29.951 23.963 1.00 6.75 82 ARG A O 1
ATOM 697 N N . PRO A 1 104 ? 43.034 28.620 23.125 1.00 5.88 83 PRO A N 1
ATOM 698 C CA . PRO A 1 104 ? 42.065 29.158 24.066 1.00 6.09 83 PRO A CA 1
ATOM 699 C C . PRO A 1 104 ? 42.393 28.790 25.502 1.00 5.90 83 PRO A C 1
ATOM 700 O O . PRO A 1 104 ? 42.927 27.691 25.792 1.00 6.71 83 PRO A O 1
ATOM 704 N N . ILE A 1 105 ? 42.058 29.716 26.392 1.00 5.89 84 ILE A N 1
ATOM 705 C CA . ILE A 1 105 ? 42.048 29.462 27.846 1.00 6.32 84 ILE A CA 1
ATOM 706 C C . ILE A 1 105 ? 40.577 29.571 28.268 1.00 7.12 84 ILE A C 1
ATOM 707 O O . ILE A 1 105 ? 39.964 30.623 28.200 1.00 7.50 84 ILE A O 1
ATOM 712 N N . ILE A 1 106 ? 40.004 28.435 28.665 1.00 6.70 85 ILE A N 1
ATOM 713 C CA . ILE A 1 106 ? 38.571 28.326 28.978 1.00 6.83 85 ILE A CA 1
ATOM 714 C C . ILE A 1 106 ? 38.433 27.632 30.354 1.00 7.44 85 ILE A C 1
ATOM 715 O O . ILE A 1 106 ? 38.465 26.398 30.454 1.00 6.61 85 ILE A O 1
ATOM 720 N N . PRO A 1 107 ? 38.281 28.413 31.424 1.00 7.58 86 PRO A N 1
ATOM 721 C CA . PRO A 1 107 ? 38.120 27.795 32.738 1.00 7.52 86 PRO A CA 1
ATOM 722 C C . PRO A 1 107 ? 36.895 26.901 32.761 1.00 7.28 86 PRO A C 1
ATOM 723 O O . PRO A 1 107 ? 35.875 27.197 32.131 1.00 7.96 86 PRO A O 1
ATOM 727 N N . GLU A 1 108 ? 36.988 25.829 33.526 1.00 7.05 87 GLU A N 1
ATOM 728 C CA . GLU A 1 108 ? 35.864 24.890 33.615 1.00 8.09 87 GLU A CA 1
ATOM 729 C C . GLU A 1 108 ? 34.706 25.465 34.399 1.00 8.37 87 GLU A C 1
ATOM 730 O O . GLU A 1 108 ? 34.900 26.296 35.291 1.00 10.58 87 GLU A O 1
ATOM 736 N N . ARG A 1 109 ? 33.494 25.073 34.014 1.00 8.64 88 ARG A N 1
ATOM 737 C CA . ARG A 1 109 ? 32.258 25.454 34.731 1.00 8.57 88 ARG A CA 1
ATOM 738 C C . ARG A 1 109 ? 31.804 24.312 35.613 1.00 9.02 88 ARG A C 1
ATOM 739 O O . ARG A 1 109 ? 32.107 23.157 35.330 1.00 10.80 88 ARG A O 1
ATOM 747 N N . SER A 1 110 ? 31.058 24.642 36.663 1.00 9.12 89 SER A N 1
ATOM 748 C CA . SER A 1 110 ? 30.343 23.654 37.470 1.00 10.01 89 SER A CA 1
ATOM 749 C C . SER A 1 110 ? 29.397 22.837 36.617 1.00 8.55 89 SER A C 1
ATOM 750 O O . SER A 1 110 ? 28.825 23.364 35.657 1.00 8.76 89 SER A O 1
ATOM 753 N N . ASN A 1 111 ? 29.186 21.578 37.008 1.00 8.74 90 ASN A N 1
ATOM 754 C CA . ASN A 1 111 ? 28.121 20.778 36.392 1.00 8.45 90 ASN A CA 1
ATOM 755 C C . ASN A 1 111 ? 26.755 21.453 36.516 1.00 8.45 90 ASN A C 1
ATOM 756 O O . ASN A 1 111 ? 25.906 21.220 35.688 1.00 9.61 90 ASN A O 1
ATOM 761 N N . ASP A 1 112 ? 26.576 22.277 37.553 1.00 9.89 91 ASP A N 1
ATOM 762 C CA . ASP A 1 112 ? 25.308 23.002 37.769 1.00 11.21 91 ASP A CA 1
ATOM 763 C C . ASP A 1 112 ? 25.072 24.117 36.753 1.00 11.74 91 ASP A C 1
ATOM 764 O O . ASP A 1 112 ? 23.970 24.656 36.686 1.00 13.38 91 ASP A O 1
ATOM 769 N N . GLU A 1 113 ? 26.104 24.525 36.026 1.00 10.42 92 GLU A N 1
ATOM 770 C CA . GLU A 1 113 ? 25.960 25.590 35.048 1.00 11.58 92 GLU A CA 1
ATOM 771 C C . GLU A 1 113 ? 25.791 24.983 33.658 1.00 10.73 92 GLU A C 1
ATOM 772 O O . GLU A 1 113 ? 26.290 23.883 33.354 1.00 11.05 92 GLU A O 1
ATOM 778 N N . LEU A 1 114 ? 25.118 25.725 32.802 1.00 9.50 93 LEU A N 1
ATOM 779 C CA . LEU A 1 114 ? 25.061 25.373 31.388 1.00 8.98 93 LEU A CA 1
ATOM 780 C C . LEU A 1 114 ? 26.476 25.388 30.795 1.00 8.92 93 LEU A C 1
ATOM 781 O O . LEU A 1 114 ? 27.245 26.341 30.978 1.00 9.34 93 LEU A O 1
ATOM 786 N N . SER A 1 115 ? 26.855 24.334 30.078 1.00 7.36 94 SER A N 1
ATOM 787 C CA . SER A 1 115 ? 28.201 24.283 29.492 1.00 7.35 94 SER A CA 1
ATOM 788 C C . SER A 1 115 ? 28.371 25.311 28.383 1.00 7.91 94 SER A C 1
ATOM 789 O O . SER A 1 115 ? 27.394 25.742 27.785 1.00 7.52 94 SER A O 1
ATOM 792 N N . ILE A 1 116 ? 29.611 25.695 28.086 1.00 7.36 95 ILE A N 1
ATOM 793 C CA . ILE A 1 116 ? 29.833 26.706 27.051 1.00 7.99 95 ILE A CA 1
ATOM 794 C C . ILE A 1 116 ? 29.317 26.259 25.681 1.00 8.22 95 ILE A C 1
ATOM 795 O O . ILE A 1 116 ? 28.711 27.044 24.967 1.00 9.49 95 ILE A O 1
ATOM 800 N N . LEU A 1 117 ? 29.535 24.994 25.328 1.00 7.32 96 LEU A N 1
ATOM 801 C CA . LEU A 1 117 ? 29.078 24.514 24.040 1.00 7.37 96 LEU A CA 1
ATOM 802 C C . LEU A 1 117 ? 27.545 24.464 23.974 1.00 8.16 96 LEU A C 1
ATOM 803 O O . LEU A 1 117 ? 26.945 24.881 22.971 1.00 8.11 96 LEU A O 1
ATOM 808 N N . ALA A 1 118 ? 26.902 23.960 25.022 1.00 7.27 97 ALA A N 1
ATOM 809 C CA . ALA A 1 118 ? 25.439 23.985 25.060 1.00 7.52 97 ALA A CA 1
ATOM 810 C C . ALA A 1 118 ? 24.887 25.394 25.025 1.00 7.35 97 ALA A C 1
ATOM 811 O O . ALA A 1 118 ? 23.873 25.636 24.360 1.00 8.69 97 ALA A O 1
ATOM 813 N N . GLU A 1 119 ? 25.534 26.330 25.713 1.00 8.03 98 GLU A N 1
ATOM 814 C CA . GLU A 1 119 ? 25.038 27.718 25.779 1.00 8.23 98 GLU A CA 1
ATOM 815 C C . GLU A 1 119 ? 24.968 28.326 24.388 1.00 7.98 98 GLU A C 1
ATOM 816 O O . GLU A 1 119 ? 23.975 29.005 24.066 1.00 8.52 98 GLU A O 1
ATOM 838 N N . ALA A 1 121 ? 24.672 26.700 21.474 1.00 7.94 100 ALA A N 1
ATOM 839 C CA . ALA A 1 121 ? 23.553 26.017 20.802 1.00 7.36 100 ALA A CA 1
ATOM 840 C C . ALA A 1 121 ? 22.197 26.558 21.241 1.00 7.88 100 ALA A C 1
ATOM 841 O O . ALA A 1 121 ? 21.296 26.714 20.407 1.00 7.52 100 ALA A O 1
ATOM 843 N N . VAL A 1 122 ? 22.045 26.819 22.544 1.00 7.85 101 VAL A N 1
ATOM 844 C CA . VAL A 1 122 ? 20.775 27.314 23.057 1.00 8.10 101 VAL A CA 1
ATOM 845 C C . VAL A 1 122 ? 20.482 28.708 22.465 1.00 8.41 101 VAL A C 1
ATOM 846 O O . VAL A 1 122 ? 19.352 28.984 22.051 1.00 8.99 101 VAL A O 1
ATOM 850 N N . THR A 1 123 ? 21.497 29.566 22.378 1.00 8.35 102 THR A N 1
ATOM 851 C CA . THR A 1 123 ? 21.263 30.907 21.847 1.00 8.36 102 THR A CA 1
ATOM 852 C C . THR A 1 123 ? 20.844 30.831 20.360 1.00 8.24 102 THR A C 1
ATOM 853 O O . THR A 1 123 ? 19.881 31.467 19.962 1.00 8.89 102 THR A O 1
ATOM 857 N N . ALA A 1 124 ? 21.539 30.035 19.547 1.00 7.39 103 ALA A N 1
ATOM 858 C CA . ALA A 1 124 ? 21.118 29.857 18.165 1.00 7.47 103 ALA A CA 1
ATOM 859 C C . ALA A 1 124 ? 19.711 29.248 18.098 1.00 7.48 103 ALA A C 1
ATOM 860 O O . ALA A 1 124 ? 18.882 29.704 17.293 1.00 7.19 103 ALA A O 1
ATOM 862 N N . ALA A 1 125 ? 19.436 28.220 18.908 1.00 7.73 104 ALA A N 1
ATOM 863 C CA . ALA A 1 125 ? 18.127 27.577 18.911 1.00 8.03 104 ALA A CA 1
ATOM 864 C C . ALA A 1 125 ? 17.003 28.547 19.291 1.00 8.74 104 ALA A C 1
ATOM 865 O O . ALA A 1 125 ? 15.925 28.505 18.687 1.00 8.40 104 ALA A O 1
ATOM 867 N N A GLU A 1 126 ? 17.231 29.417 20.271 0.50 8.36 105 GLU A N 1
ATOM 868 N N B GLU A 1 126 ? 17.269 29.434 20.251 0.50 8.78 105 GLU A N 1
ATOM 869 C CA A GLU A 1 126 ? 16.157 30.351 20.641 0.50 8.73 105 GLU A CA 1
ATOM 870 C CA B GLU A 1 126 ? 16.260 30.415 20.691 0.50 9.78 105 GLU A CA 1
ATOM 871 C C A GLU A 1 126 ? 15.828 31.241 19.447 0.50 9.39 105 GLU A C 1
ATOM 872 C C B GLU A 1 126 ? 15.877 31.361 19.566 0.50 10.05 105 GLU A C 1
ATOM 873 O O A GLU A 1 126 ? 14.651 31.467 19.154 0.50 8.46 105 GLU A O 1
ATOM 874 O O B GLU A 1 126 ? 14.714 31.756 19.455 0.50 9.84 105 GLU A O 1
ATOM 885 N N . GLN A 1 127 ? 16.848 31.716 18.728 1.00 9.03 106 GLN A N 1
ATOM 886 C CA . GLN A 1 127 ? 16.562 32.517 17.512 1.00 9.61 106 GLN A CA 1
ATOM 887 C C . GLN A 1 127 ? 15.698 31.727 16.510 1.00 9.74 106 GLN A C 1
ATOM 888 O O . GLN A 1 127 ? 14.716 32.242 15.966 1.00 9.78 106 GLN A O 1
ATOM 894 N N . ALA A 1 128 ? 16.058 30.475 16.269 1.00 8.74 107 ALA A N 1
ATOM 895 C CA . ALA A 1 128 ? 15.273 29.631 15.353 1.00 9.69 107 ALA A CA 1
ATOM 896 C C . ALA A 1 128 ? 13.849 29.478 15.848 1.00 9.94 107 ALA A C 1
ATOM 897 O O . ALA A 1 128 ? 12.892 29.608 15.065 1.00 10.20 107 ALA A O 1
ATOM 899 N N . ILE A 1 129 ? 13.701 29.204 17.144 1.00 10.29 108 ILE A N 1
ATOM 900 C CA . ILE A 1 129 ? 12.364 29.030 17.724 1.00 10.63 108 ILE A CA 1
ATOM 901 C C . ILE A 1 129 ? 11.522 30.318 17.594 1.00 11.66 108 ILE A C 1
ATOM 902 O O . ILE A 1 129 ? 10.329 30.246 17.250 1.00 12.84 108 ILE A O 1
ATOM 907 N N . GLU A 1 130 ? 12.118 31.472 17.867 1.00 12.92 109 GLU A N 1
ATOM 908 C CA A GLU A 1 130 ? 11.367 32.716 17.758 0.50 13.84 109 GLU A CA 1
ATOM 909 C CA B GLU A 1 130 ? 11.434 32.766 17.737 0.50 14.02 109 GLU A CA 1
ATOM 910 C C . GLU A 1 130 ? 10.941 32.974 16.311 1.00 14.35 109 GLU A C 1
ATOM 911 O O . GLU A 1 130 ? 9.785 33.366 16.068 1.00 14.79 109 GLU A O 1
ATOM 922 N N . ARG A 1 131 ? 11.832 32.735 15.353 1.00 13.58 110 ARG A N 1
ATOM 923 C CA . ARG A 1 131 ? 11.468 32.913 13.942 1.00 14.28 110 ARG A CA 1
ATOM 924 C C . ARG A 1 131 ? 10.377 31.948 13.519 1.00 14.76 110 ARG A C 1
ATOM 925 O O . ARG A 1 131 ? 9.439 32.324 12.795 1.00 15.94 110 ARG A O 1
ATOM 933 N N . TRP A 1 132 ? 10.472 30.703 13.982 1.00 13.12 111 TRP A N 1
ATOM 934 C CA . TRP A 1 132 ? 9.487 29.686 13.671 1.00 13.99 111 TRP A CA 1
ATOM 935 C C . TRP A 1 132 ? 8.078 30.090 14.132 1.00 15.20 111 TRP A C 1
ATOM 936 O O . TRP A 1 132 ? 7.102 29.893 13.407 1.00 16.35 111 TRP A O 1
ATOM 947 N N . GLY A 1 133 ? 7.985 30.612 15.346 1.00 15.74 112 GLY A N 1
ATOM 948 C CA . GLY A 1 133 ? 6.725 31.141 15.873 1.00 17.31 112 GLY A CA 1
ATOM 949 C C . GLY A 1 133 ? 5.719 30.123 16.360 1.00 18.87 112 GLY A C 1
ATOM 950 O O . GLY A 1 133 ? 4.582 30.499 16.672 1.00 20.05 112 GLY A O 1
ATOM 951 N N . LYS A 1 134 ? 6.096 28.847 16.406 1.00 18.14 113 LYS A N 1
ATOM 952 C CA . LYS A 1 134 ? 5.215 27.784 16.911 1.00 17.93 113 LYS A CA 1
ATOM 953 C C . LYS A 1 134 ? 5.615 27.376 18.323 1.00 17.91 113 LYS A C 1
ATOM 954 O O . LYS A 1 134 ? 6.751 27.621 18.743 1.00 17.43 113 LYS A O 1
ATOM 960 N N . PRO A 1 135 ? 4.688 26.754 19.070 1.00 18.06 114 PRO A N 1
ATOM 961 C CA . PRO A 1 135 ? 4.991 26.354 20.440 1.00 18.00 114 PRO A CA 1
ATOM 962 C C . PRO A 1 135 ? 6.135 25.345 20.452 1.00 17.47 114 PRO A C 1
ATOM 963 O O . PRO A 1 135 ? 6.136 24.398 19.669 1.00 17.03 114 PRO A O 1
ATOM 967 N N . ARG A 1 136 ? 7.101 25.554 21.334 1.00 17.56 115 ARG A N 1
ATOM 968 C CA . ARG A 1 136 ? 8.244 24.626 21.374 1.00 17.36 115 ARG A CA 1
ATOM 969 C C . ARG A 1 136 ? 7.866 23.197 21.813 1.00 17.20 115 ARG A C 1
ATOM 970 O O . ARG A 1 136 ? 8.634 22.250 21.605 1.00 16.80 115 ARG A O 1
ATOM 978 N N . GLU A 1 137 ? 6.673 23.033 22.377 1.00 16.97 116 GLU A N 1
ATOM 979 C CA A GLU A 1 137 ? 6.176 21.708 22.761 0.50 17.04 116 GLU A CA 1
ATOM 980 C CA B GLU A 1 137 ? 6.152 21.727 22.765 0.50 16.63 116 GLU A CA 1
ATOM 981 C C . GLU A 1 137 ? 6.076 20.793 21.536 1.00 16.38 116 GLU A C 1
ATOM 982 O O . GLU A 1 137 ? 6.052 19.564 21.654 1.00 16.39 116 GLU A O 1
ATOM 993 N N . ARG A 1 138 ? 6.040 21.395 20.353 1.00 15.35 117 ARG A N 1
ATOM 994 C CA . ARG A 1 138 ? 5.932 20.661 19.097 1.00 15.45 117 ARG A CA 1
ATOM 995 C C . ARG A 1 138 ? 7.249 19.963 18.685 1.00 14.48 117 ARG A C 1
ATOM 996 O O . ARG A 1 138 ? 7.252 19.027 17.880 1.00 14.51 117 ARG A O 1
ATOM 1004 N N . ILE A 1 139 ? 8.375 20.440 19.220 1.00 12.89 118 ILE A N 1
ATOM 1005 C CA . ILE A 1 139 ? 9.655 19.823 18.903 1.00 11.86 118 ILE A CA 1
ATOM 1006 C C . ILE A 1 139 ? 9.788 18.491 19.641 1.00 11.13 118 ILE A C 1
ATOM 1007 O O . ILE A 1 139 ? 9.737 18.459 20.869 1.00 12.37 118 ILE A O 1
ATOM 1012 N N . GLY A 1 140 ? 9.961 17.402 18.900 1.00 10.06 119 GLY A N 1
ATOM 1013 C CA . GLY A 1 140 ? 10.028 16.069 19.478 1.00 10.24 119 GLY A CA 1
ATOM 1014 C C . GLY A 1 140 ? 11.421 15.479 19.555 1.00 9.80 119 GLY A C 1
ATOM 1015 O O . GLY A 1 140 ? 11.638 14.455 20.205 1.00 10.06 119 GLY A O 1
ATOM 1016 N N . ALA A 1 141 ? 12.381 16.108 18.884 1.00 9.42 120 ALA A N 1
ATOM 1017 C CA . ALA A 1 141 ? 13.758 15.615 18.899 1.00 8.99 120 ALA A CA 1
ATOM 1018 C C . ALA A 1 141 ? 14.714 16.778 18.806 1.00 8.05 120 ALA A C 1
ATOM 1019 O O . ALA A 1 141 ? 14.412 17.732 18.094 1.00 9.04 120 ALA A O 1
ATOM 1021 N N . VAL A 1 142 ? 15.859 16.660 19.512 1.00 7.26 121 VAL A N 1
ATOM 1022 C CA . VAL A 1 142 ? 16.980 17.593 19.337 1.00 7.10 121 VAL A CA 1
ATOM 1023 C C . VAL A 1 142 ? 18.193 16.791 18.883 1.00 7.22 121 VAL A C 1
ATOM 1024 O O . VAL A 1 142 ? 18.578 15.809 19.516 1.00 7.82 121 VAL A O 1
ATOM 1028 N N . LEU A 1 143 ? 18.796 17.213 17.776 1.00 6.67 122 LEU A N 1
ATOM 1029 C CA . LEU A 1 143 ? 20.031 16.603 17.270 1.00 6.77 122 LEU A CA 1
ATOM 1030 C C . LEU A 1 143 ? 21.143 17.624 17.449 1.00 6.45 122 LEU A C 1
ATOM 1031 O O . LEU A 1 143 ? 21.044 18.732 16.913 1.00 7.12 122 LEU A O 1
ATOM 1036 N N . CYS A 1 144 ? 22.167 17.291 18.223 1.00 6.89 123 CYS A N 1
ATOM 1037 C CA . CYS A 1 144 ? 23.367 18.136 18.301 1.00 7.21 123 CYS A CA 1
ATOM 1038 C C . CYS A 1 144 ? 24.374 17.517 17.351 1.00 6.98 123 CYS A C 1
ATOM 1039 O O . CYS A 1 144 ? 24.943 16.434 17.627 1.00 7.69 123 CYS A O 1
ATOM 1042 N N . ALA A 1 145 ? 24.557 18.183 16.207 1.00 6.54 124 ALA A N 1
ATOM 1043 C CA . ALA A 1 145 ? 25.287 17.641 15.074 1.00 6.70 124 ALA A CA 1
ATOM 1044 C C . ALA A 1 145 ? 26.456 18.575 14.827 1.00 6.42 124 ALA A C 1
ATOM 1045 O O . ALA A 1 145 ? 26.281 19.671 14.306 1.00 6.82 124 ALA A O 1
ATOM 1047 N N . CYS A 1 146 ? 27.660 18.146 15.198 1.00 6.73 125 CYS A N 1
ATOM 1048 C CA . CYS A 1 146 ? 28.825 19.013 15.090 1.00 6.69 125 CYS A CA 1
ATOM 1049 C C . CYS A 1 146 ? 30.086 18.178 15.206 1.00 5.88 125 CYS A C 1
ATOM 1050 O O . CYS A 1 146 ? 30.025 16.973 15.491 1.00 6.94 125 CYS A O 1
ATOM 1053 N N . SER A 1 147 ? 31.228 18.849 15.030 1.00 6.05 126 SER A N 1
ATOM 1054 C CA . SER A 1 147 ? 32.501 18.121 14.889 1.00 5.95 126 SER A CA 1
ATOM 1055 C C . SER A 1 147 ? 33.150 17.699 16.205 1.00 5.00 126 SER A C 1
ATOM 1056 O O . SER A 1 147 ? 34.130 16.963 16.201 1.00 7.00 126 SER A O 1
ATOM 1059 N N . ASN A 1 148 ? 32.645 18.168 17.334 1.00 5.71 127 ASN A N 1
ATOM 1060 C CA . ASN A 1 148 ? 33.304 17.811 18.602 1.00 5.61 127 ASN A CA 1
ATOM 1061 C C . ASN A 1 148 ? 32.356 18.094 19.771 1.00 6.23 127 ASN A C 1
ATOM 1062 O O . ASN A 1 148 ? 31.931 19.234 19.985 1.00 7.49 127 ASN A O 1
ATOM 1075 N N . GLN A 1 150 ? 31.538 18.443 23.751 1.00 6.80 129 GLN A N 1
ATOM 1076 C CA . GLN A 1 150 ? 32.304 18.806 24.942 1.00 7.89 129 GLN A CA 1
ATOM 1077 C C . GLN A 1 150 ? 32.454 17.648 25.934 1.00 8.16 129 GLN A C 1
ATOM 1078 O O . GLN A 1 150 ? 33.445 17.585 26.656 1.00 9.47 129 GLN A O 1
ATOM 1084 N N . ARG A 1 151 ? 31.478 16.748 25.968 1.00 7.58 130 ARG A N 1
ATOM 1085 C CA . ARG A 1 151 ? 31.460 15.544 26.826 1.00 7.63 130 ARG A CA 1
ATOM 1086 C C . ARG A 1 151 ? 30.930 14.377 26.063 1.00 7.68 130 ARG A C 1
ATOM 1087 O O . ARG A 1 151 ? 30.140 14.577 25.145 1.00 8.58 130 ARG A O 1
ATOM 1095 N N . ALA A 1 152 ? 31.324 13.166 26.456 1.00 7.26 131 ALA A N 1
ATOM 1096 C CA . ALA A 1 152 ? 30.670 11.967 25.972 1.00 7.01 131 ALA A CA 1
ATOM 1097 C C . ALA A 1 152 ? 29.279 11.810 26.555 1.00 8.38 131 ALA A C 1
ATOM 1098 O O . ALA A 1 152 ? 28.392 11.343 25.835 1.00 10.53 131 ALA A O 1
ATOM 1100 N N . TYR A 1 153 ? 29.086 12.119 27.833 1.00 6.59 132 TYR A N 1
ATOM 1101 C CA . TYR A 1 153 ? 27.750 11.958 28.468 1.00 5.69 132 TYR A CA 1
ATOM 1102 C C . TYR A 1 153 ? 27.736 12.817 29.749 1.00 5.49 132 TYR A C 1
ATOM 1103 O O . TYR A 1 153 ? 28.780 13.064 30.372 1.00 6.33 132 TYR A O 1
ATOM 1112 N N . PRO A 1 154 ? 26.556 13.336 30.117 1.00 5.75 133 PRO A N 1
ATOM 1113 C CA . PRO A 1 154 ? 25.325 13.265 29.336 1.00 6.28 133 PRO A CA 1
ATOM 1114 C C . PRO A 1 154 ? 25.441 14.037 28.034 1.00 6.41 133 PRO A C 1
ATOM 1115 O O . PRO A 1 154 ? 26.219 15.022 27.929 1.00 6.45 133 PRO A O 1
ATOM 1119 N N . ALA A 1 155 ? 24.657 13.603 27.042 1.00 5.48 134 ALA A N 1
ATOM 1120 C CA . ALA A 1 155 ? 24.792 14.181 25.697 1.00 6.23 134 ALA A CA 1
ATOM 1121 C C . ALA A 1 155 ? 24.595 15.682 25.670 1.00 6.32 134 ALA A C 1
ATOM 1122 O O . ALA A 1 155 ? 23.747 16.235 26.411 1.00 6.81 134 ALA A O 1
ATOM 1132 N N . ALA A 1 157 ? 23.100 17.266 23.314 1.00 6.42 136 ALA A N 1
ATOM 1133 C CA . ALA A 1 157 ? 21.740 17.513 22.837 1.00 6.17 136 ALA A CA 1
ATOM 1134 C C . ALA A 1 157 ? 20.728 17.464 23.979 1.00 6.14 136 ALA A C 1
ATOM 1135 O O . ALA A 1 157 ? 19.730 18.187 23.932 1.00 6.82 136 ALA A O 1
ATOM 1137 N N . ILE A 1 158 ? 20.955 16.587 24.956 1.00 5.28 137 ILE A N 1
ATOM 1138 C CA . ILE A 1 158 ? 20.030 16.458 26.097 1.00 6.66 137 ILE A CA 1
ATOM 1139 C C . ILE A 1 158 ? 20.192 17.704 26.979 1.00 6.09 137 ILE A C 1
ATOM 1140 O O . ILE A 1 158 ? 19.194 18.230 27.496 1.00 6.39 137 ILE A O 1
ATOM 1145 N N . GLU A 1 159 ? 21.413 18.199 27.165 1.00 5.95 138 GLU A N 1
ATOM 1146 C CA . GLU A 1 159 ? 21.600 19.437 27.918 1.00 6.00 138 GLU A CA 1
ATOM 1147 C C . GLU A 1 159 ? 20.878 20.593 27.246 1.00 6.57 138 GLU A C 1
ATOM 1148 O O . GLU A 1 159 ? 20.248 21.415 27.930 1.00 7.16 138 GLU A O 1
ATOM 1154 N N . VAL A 1 160 ? 20.958 20.663 25.918 1.00 6.10 139 VAL A N 1
ATOM 1155 C CA . VAL A 1 160 ? 20.294 21.718 25.143 1.00 6.71 139 VAL A CA 1
ATOM 1156 C C . VAL A 1 160 ? 18.753 21.577 25.250 1.00 6.95 139 VAL A C 1
ATOM 1157 O O . VAL A 1 160 ? 18.037 22.556 25.519 1.00 7.45 139 VAL A O 1
ATOM 1161 N N . GLN A 1 161 ? 18.263 20.354 25.076 1.00 6.96 140 GLN A N 1
ATOM 1162 C CA . GLN A 1 161 ? 16.831 20.028 25.238 1.00 6.88 140 GLN A CA 1
ATOM 1163 C C . GLN A 1 161 ? 16.314 20.555 26.571 1.00 7.83 140 GLN A C 1
ATOM 1164 O O . GLN A 1 161 ? 15.286 21.217 26.625 1.00 8.15 140 GLN A O 1
ATOM 1170 N N . ASN A 1 162 ? 17.032 20.250 27.651 1.00 7.45 141 ASN A N 1
ATOM 1171 C CA . ASN A 1 162 ? 16.636 20.662 28.986 1.00 7.96 141 ASN A CA 1
ATOM 1172 C C . ASN A 1 162 ? 16.647 22.179 29.152 1.00 8.11 141 ASN A C 1
ATOM 1173 O O . ASN A 1 162 ? 15.689 22.757 29.706 1.00 8.79 141 ASN A O 1
ATOM 1178 N N . ALA A 1 163 ? 17.691 22.820 28.633 1.00 7.76 142 ALA A N 1
ATOM 1179 C CA . ALA A 1 163 ? 17.808 24.281 28.747 1.00 8.16 142 ALA A CA 1
ATOM 1180 C C . ALA A 1 163 ? 16.688 24.992 28.002 1.00 9.24 142 ALA A C 1
ATOM 1181 O O . ALA A 1 163 ? 16.220 26.048 28.457 1.00 11.23 142 ALA A O 1
ATOM 1183 N N . LEU A 1 164 ? 16.237 24.408 26.893 1.00 8.81 143 LEU A N 1
ATOM 1184 C CA . LEU A 1 164 ? 15.146 24.960 26.083 1.00 9.75 143 LEU A CA 1
ATOM 1185 C C . LEU A 1 164 ? 13.764 24.554 26.584 1.00 9.80 143 LEU A C 1
ATOM 1186 O O . LEU A 1 164 ? 12.756 25.031 26.046 1.00 10.96 143 LEU A O 1
ATOM 1191 N N . GLY A 1 165 ? 13.697 23.694 27.599 1.00 9.11 144 GLY A N 1
ATOM 1192 C CA . GLY A 1 165 ? 12.392 23.235 28.139 1.00 10.10 144 GLY A CA 1
ATOM 1193 C C . GLY A 1 165 ? 11.619 22.334 27.192 1.00 10.51 144 GLY A C 1
ATOM 1194 O O . GLY A 1 165 ? 10.372 22.378 27.125 1.00 12.93 144 GLY A O 1
ATOM 1195 N N . LEU A 1 166 ? 12.345 21.519 26.435 1.00 10.49 145 LEU A N 1
ATOM 1196 C CA . LEU A 1 166 ? 11.735 20.614 25.465 1.00 10.59 145 LEU A CA 1
ATOM 1197 C C . LEU A 1 166 ? 11.510 19.215 26.013 1.00 10.70 145 LEU A C 1
ATOM 1198 O O . LEU A 1 166 ? 12.249 18.749 26.888 1.00 12.06 145 LEU A O 1
ATOM 1203 N N . GLY A 1 167 ? 10.463 18.567 25.495 1.00 10.82 146 GLY A N 1
ATOM 1204 C CA . GLY A 1 167 ? 10.208 17.152 25.768 1.00 10.26 146 GLY A CA 1
ATOM 1205 C C . GLY A 1 167 ? 10.907 16.289 24.735 1.00 10.85 146 GLY A C 1
ATOM 1206 O O . GLY A 1 167 ? 11.884 16.714 24.115 1.00 11.70 146 GLY A O 1
ATOM 1207 N N . GLY A 1 168 ? 10.470 15.048 24.611 1.00 9.73 147 GLY A N 1
ATOM 1208 C CA . GLY A 1 168 ? 10.926 14.166 23.546 1.00 8.93 147 GLY A CA 1
ATOM 1209 C C . GLY A 1 168 ? 12.278 13.552 23.855 1.00 7.39 147 GLY A C 1
ATOM 1210 O O . GLY A 1 168 ? 12.590 13.202 24.999 1.00 8.91 147 GLY A O 1
ATOM 1211 N N . PHE A 1 169 ? 13.075 13.392 22.795 1.00 7.33 148 PHE A N 1
ATOM 1212 C CA . PHE A 1 169 ? 14.396 12.770 22.926 1.00 6.71 148 PHE A CA 1
ATOM 1213 C C . PHE A 1 169 ? 15.456 13.629 22.245 1.00 6.93 148 PHE A C 1
ATOM 1214 O O . PHE A 1 169 ? 15.150 14.551 21.496 1.00 7.57 148 PHE A O 1
ATOM 1222 N N . ALA A 1 170 ? 16.714 13.275 22.467 1.00 6.77 149 ALA A N 1
ATOM 1223 C CA . ALA A 1 170 ? 17.811 14.080 21.949 1.00 6.86 149 ALA A CA 1
ATOM 1224 C C . ALA A 1 170 ? 19.050 13.211 21.877 1.00 7.42 149 ALA A C 1
ATOM 1225 O O . ALA A 1 170 ? 19.239 12.345 22.718 1.00 7.82 149 ALA A O 1
ATOM 1227 N N . PHE A 1 171 ? 19.915 13.444 20.895 1.00 6.66 150 PHE A N 1
ATOM 1228 C CA . PHE A 1 171 ? 21.203 12.755 20.868 1.00 6.52 150 PHE A CA 1
ATOM 1229 C C . PHE A 1 171 ? 22.225 13.533 20.075 1.00 5.45 150 PHE A C 1
ATOM 1230 O O . PHE A 1 171 ? 21.882 14.487 19.310 1.00 6.35 150 PHE A O 1
ATOM 1238 N N . ASP A 1 172 ? 23.484 13.174 20.291 1.00 5.59 151 ASP A N 1
ATOM 1239 C CA . ASP A 1 172 ? 24.621 13.813 19.625 1.00 6.16 151 ASP A CA 1
ATOM 1240 C C . ASP A 1 172 ? 25.022 12.981 18.412 1.00 6.18 151 ASP A C 1
ATOM 1241 O O . ASP A 1 172 ? 25.015 11.742 18.464 1.00 7.29 151 ASP A O 1
ATOM 1254 N N . ASN A 1 174 ? 28.015 13.022 15.025 1.00 7.19 153 ASN A N 1
ATOM 1255 C CA . ASN A 1 174 ? 29.257 13.666 14.595 1.00 7.15 153 ASN A CA 1
ATOM 1256 C C . ASN A 1 174 ? 29.690 13.040 13.285 1.00 6.96 153 ASN A C 1
ATOM 1257 O O . ASN A 1 174 ? 30.002 11.825 13.217 1.00 7.77 153 ASN A O 1
ATOM 1262 N N . VAL A 1 175 ? 29.659 13.855 12.216 1.00 6.34 154 VAL A N 1
ATOM 1263 C CA . VAL A 1 175 ? 30.405 13.541 10.987 1.00 8.59 154 VAL A CA 1
ATOM 1264 C C . VAL A 1 175 ? 31.161 14.799 10.585 1.00 7.98 154 VAL A C 1
ATOM 1265 O O . VAL A 1 175 ? 31.263 15.167 9.413 1.00 8.30 154 VAL A O 1
ATOM 1269 N N . ALA A 1 176 ? 31.713 15.445 11.610 1.00 7.35 155 ALA A N 1
ATOM 1270 C CA . ALA A 1 176 ? 32.593 16.579 11.416 1.00 7.16 155 ALA A CA 1
ATOM 1271 C C . ALA A 1 176 ? 31.965 17.618 10.474 1.00 7.08 155 ALA A C 1
ATOM 1272 O O . ALA A 1 176 ? 30.823 18.040 10.700 1.00 6.56 155 ALA A O 1
ATOM 1274 N N . CYS A 1 177 ? 32.679 18.013 9.428 1.00 7.19 156 CYS A N 1
ATOM 1275 C CA . CYS A 1 177 ? 32.264 19.071 8.519 1.00 7.38 156 CYS A CA 1
ATOM 1276 C C . CYS A 1 177 ? 30.922 18.838 7.866 1.00 6.31 156 CYS A C 1
ATOM 1277 O O . CYS A 1 177 ? 30.298 19.818 7.414 1.00 7.02 156 CYS A O 1
ATOM 1280 N N . SER A 1 178 ? 30.451 17.589 7.768 1.00 6.24 157 SER A N 1
ATOM 1281 C CA . SER A 1 178 ? 29.140 17.348 7.145 1.00 6.99 157 SER A CA 1
ATOM 1282 C C . SER A 1 178 ? 28.042 17.117 8.149 1.00 7.07 157 SER A C 1
ATOM 1283 O O . SER A 1 178 ? 26.929 16.689 7.777 1.00 8.22 157 SER A O 1
ATOM 1286 N N . SER A 1 179 ? 28.281 17.403 9.432 1.00 6.53 158 SER A N 1
ATOM 1287 C CA . SER A 1 179 ? 27.262 17.058 10.420 1.00 6.42 158 SER A CA 1
ATOM 1288 C C . SER A 1 179 ? 25.937 17.755 10.200 1.00 5.84 158 SER A C 1
ATOM 1289 O O . SER A 1 179 ? 24.888 17.177 10.532 1.00 6.71 158 SER A O 1
ATOM 1292 N N . ALA A 1 180 ? 25.949 18.981 9.667 1.00 6.96 159 ALA A N 1
ATOM 1293 C CA . ALA A 1 180 ? 24.688 19.712 9.504 1.00 6.59 159 ALA A CA 1
ATOM 1294 C C . ALA A 1 180 ? 23.823 19.159 8.362 1.00 6.96 159 ALA A C 1
ATOM 1295 O O . ALA A 1 180 ? 22.610 19.067 8.512 1.00 7.05 159 ALA A O 1
ATOM 1297 N N . THR A 1 181 ? 24.428 18.781 7.239 1.00 6.78 160 THR A N 1
ATOM 1298 C CA . THR A 1 181 ? 23.639 18.148 6.160 1.00 7.41 160 THR A CA 1
ATOM 1299 C C . THR A 1 181 ? 23.202 16.733 6.527 1.00 7.01 160 THR A C 1
ATOM 1300 O O . THR A 1 181 ? 22.069 16.330 6.203 1.00 7.50 160 THR A O 1
ATOM 1304 N N . PHE A 1 182 ? 24.069 15.977 7.205 1.00 6.42 161 PHE A N 1
ATOM 1305 C CA . PHE A 1 182 ? 23.655 14.654 7.679 1.00 6.31 161 PHE A CA 1
ATOM 1306 C C . PHE A 1 182 ? 22.534 14.798 8.710 1.00 6.80 161 PHE A C 1
ATOM 1307 O O . PHE A 1 182 ? 21.603 13.973 8.744 1.00 7.27 161 PHE A O 1
ATOM 1315 N N . GLY A 1 183 ? 22.614 15.831 9.545 1.00 6.18 162 GLY A N 1
ATOM 1316 C CA . GLY A 1 183 ? 21.560 16.099 10.539 1.00 6.30 162 GLY A CA 1
ATOM 1317 C C . GLY A 1 183 ? 20.256 16.496 9.871 1.00 5.97 162 GLY A C 1
ATOM 1318 O O . GLY A 1 183 ? 19.205 16.042 10.316 1.00 7.60 162 GLY A O 1
ATOM 1319 N N . LEU A 1 184 ? 20.315 17.330 8.823 1.00 6.71 163 LEU A N 1
ATOM 1320 C CA . LEU A 1 184 ? 19.074 17.678 8.080 1.00 6.73 163 LEU A CA 1
ATOM 1321 C C . LEU A 1 184 ? 18.410 16.436 7.459 1.00 6.46 163 LEU A C 1
ATOM 1322 O O . LEU A 1 184 ? 17.170 16.291 7.524 1.00 7.03 163 LEU A O 1
ATOM 1327 N N . LYS A 1 185 ? 19.220 15.549 6.883 1.00 6.36 164 LYS A N 1
ATOM 1328 C CA . LYS A 1 185 ? 18.717 14.302 6.305 1.00 6.48 164 LYS A CA 1
ATOM 1329 C C . LYS A 1 185 ? 18.065 13.468 7.387 1.00 7.25 164 LYS A C 1
ATOM 1330 O O . LYS A 1 185 ? 16.953 12.937 7.190 1.00 7.49 164 LYS A O 1
ATOM 1336 N N . THR A 1 186 ? 18.738 13.335 8.531 1.00 7.17 165 THR A N 1
ATOM 1337 C CA . THR A 1 186 ? 18.214 12.528 9.638 1.00 7.44 165 THR A CA 1
ATOM 1338 C C . THR A 1 186 ? 16.905 13.141 10.146 1.00 8.05 165 THR A C 1
ATOM 1339 O O . THR A 1 186 ? 15.915 12.407 10.330 1.00 8.29 165 THR A O 1
ATOM 1343 N N . ALA A 1 187 ? 16.872 14.449 10.373 1.00 8.27 166 ALA A N 1
ATOM 1344 C CA . ALA A 1 187 ? 15.661 15.154 10.782 1.00 8.38 166 ALA A CA 1
ATOM 1345 C C . ALA A 1 187 ? 14.532 14.899 9.777 1.00 8.54 166 ALA A C 1
ATOM 1346 O O . ALA A 1 187 ? 13.392 14.661 10.201 1.00 8.98 166 ALA A O 1
ATOM 1348 N N . ALA A 1 188 ? 14.820 14.979 8.473 1.00 7.97 167 ALA A N 1
ATOM 1349 C CA . ALA A 1 188 ? 13.765 14.797 7.452 1.00 8.85 167 ALA A CA 1
ATOM 1350 C C . ALA A 1 188 ? 13.214 13.371 7.524 1.00 9.15 167 ALA A C 1
ATOM 1351 O O . ALA A 1 188 ? 12.004 13.169 7.379 1.00 9.97 167 ALA A O 1
ATOM 1353 N N . ASP A 1 189 ? 14.060 12.371 7.761 1.00 9.25 168 ASP A N 1
ATOM 1354 C CA . ASP A 1 189 ? 13.553 10.987 7.888 1.00 9.50 168 ASP A CA 1
ATOM 1355 C C . ASP A 1 189 ? 12.718 10.811 9.152 1.00 9.96 168 ASP A C 1
ATOM 1356 O O . ASP A 1 189 ? 11.721 10.069 9.151 1.00 10.01 168 ASP A O 1
ATOM 1361 N N . PHE A 1 190 ? 13.095 11.495 10.227 1.00 8.71 169 PHE A N 1
ATOM 1362 C CA . PHE A 1 190 ? 12.318 11.445 11.463 1.00 9.29 169 PHE A CA 1
ATOM 1363 C C . PHE A 1 190 ? 10.927 12.043 11.274 1.00 9.66 169 PHE A C 1
ATOM 1364 O O . PHE A 1 190 ? 9.919 11.419 11.638 1.00 10.42 169 PHE A O 1
ATOM 1372 N N A VAL A 1 191 ? 10.872 13.253 10.730 0.50 9.44 170 VAL A N 1
ATOM 1373 N N B VAL A 1 191 ? 10.850 13.244 10.707 0.50 9.65 170 VAL A N 1
ATOM 1374 C CA A VAL A 1 191 ? 9.605 13.888 10.424 0.50 9.54 170 VAL A CA 1
ATOM 1375 C CA B VAL A 1 191 ? 9.538 13.837 10.499 0.50 10.01 170 VAL A CA 1
ATOM 1376 C C A VAL A 1 191 ? 8.813 12.988 9.464 0.50 10.05 170 VAL A C 1
ATOM 1377 C C B VAL A 1 191 ? 8.776 13.092 9.390 0.50 10.41 170 VAL A C 1
ATOM 1378 O O A VAL A 1 191 ? 7.614 12.738 9.660 0.50 9.71 170 VAL A O 1
ATOM 1379 O O B VAL A 1 191 ? 7.535 13.062 9.414 0.50 10.20 170 VAL A O 1
ATOM 1386 N N . GLY A 1 192 ? 9.505 12.462 8.459 1.00 10.36 171 GLY A N 1
ATOM 1387 C CA . GLY A 1 192 ? 8.878 11.664 7.368 1.00 11.48 171 GLY A CA 1
ATOM 1388 C C . GLY A 1 192 ? 8.134 10.449 7.884 1.00 12.81 171 GLY A C 1
ATOM 1389 O O . GLY A 1 192 ? 7.075 10.089 7.342 1.00 14.18 171 GLY A O 1
ATOM 1390 N N . GLY A 1 193 ? 8.683 9.827 8.925 1.00 12.16 172 GLY A N 1
ATOM 1391 C CA . GLY A 1 193 ? 8.090 8.636 9.538 1.00 12.79 172 GLY A CA 1
ATOM 1392 C C . GLY A 1 193 ? 7.009 8.917 10.564 1.00 13.16 172 GLY A C 1
ATOM 1393 O O . GLY A 1 193 ? 6.379 7.983 11.072 1.00 15.22 172 GLY A O 1
ATOM 1394 N N . GLY A 1 194 ? 6.780 10.186 10.883 1.00 12.05 173 GLY A N 1
ATOM 1395 C CA . GLY A 1 194 ? 5.671 10.561 11.755 1.00 13.60 173 GLY A CA 1
ATOM 1396 C C . GLY A 1 194 ? 5.924 10.414 13.248 1.00 13.83 173 GLY A C 1
ATOM 1397 O O . GLY A 1 194 ? 5.048 10.785 14.024 1.00 16.60 173 GLY A O 1
ATOM 1398 N N . SER A 1 195 ? 7.097 9.914 13.656 1.00 12.79 174 SER A N 1
ATOM 1399 C CA . SER A 1 195 ? 7.411 9.750 15.102 1.00 13.01 174 SER A CA 1
ATOM 1400 C C . SER A 1 195 ? 7.527 11.074 15.850 1.00 13.61 174 SER A C 1
ATOM 1401 O O . SER A 1 195 ? 7.370 11.104 17.081 1.00 15.09 174 SER A O 1
ATOM 1404 N N . VAL A 1 196 ? 7.795 12.151 15.112 1.00 12.32 175 VAL A N 1
ATOM 1405 C CA . VAL A 1 196 ? 7.858 13.513 15.644 1.00 12.55 175 VAL A CA 1
ATOM 1406 C C . VAL A 1 196 ? 7.238 14.479 14.626 1.00 12.22 175 VAL A C 1
ATOM 1407 O O . VAL A 1 196 ? 7.186 14.158 13.431 1.00 12.19 175 VAL A O 1
ATOM 1411 N N . ASP A 1 197 ? 6.800 15.654 15.094 1.00 12.45 176 ASP A N 1
ATOM 1412 C CA . ASP A 1 197 ? 6.253 16.696 14.232 1.00 14.05 176 ASP A CA 1
ATOM 1413 C C . ASP A 1 197 ? 7.290 17.752 13.802 1.00 12.57 176 ASP A C 1
ATOM 1414 O O . ASP A 1 197 ? 7.139 18.402 12.749 1.00 14.98 176 ASP A O 1
ATOM 1419 N N . ALA A 1 198 ? 8.345 17.888 14.614 1.00 11.94 177 ALA A N 1
ATOM 1420 C CA . ALA A 1 198 ? 9.413 18.846 14.322 1.00 10.55 177 ALA A CA 1
ATOM 1421 C C . ALA A 1 198 ? 10.673 18.397 15.029 1.00 10.43 177 ALA A C 1
ATOM 1422 O O . ALA A 1 198 ? 10.627 17.748 16.072 1.00 10.86 177 ALA A O 1
ATOM 1424 N N . VAL A 1 199 ? 11.805 18.734 14.416 1.00 8.64 178 VAL A N 1
ATOM 1425 C CA . VAL A 1 199 ? 13.126 18.394 14.921 1.00 8.84 178 VAL A CA 1
ATOM 1426 C C . VAL A 1 199 ? 13.908 19.688 14.997 1.00 8.11 178 VAL A C 1
ATOM 1427 O O . VAL A 1 199 ? 13.924 20.482 14.045 1.00 8.00 178 VAL A O 1
ATOM 1431 N N . LEU A 1 200 ? 14.615 19.871 16.113 1.00 7.78 179 LEU A N 1
ATOM 1432 C CA . LEU A 1 200 ? 15.585 20.963 16.234 1.00 7.19 179 LEU A CA 1
ATOM 1433 C C . LEU A 1 200 ? 16.977 20.393 16.060 1.00 7.19 179 LEU A C 1
ATOM 1434 O O . LEU A 1 200 ? 17.354 19.446 16.768 1.00 8.29 179 LEU A O 1
ATOM 1447 N N . VAL A 1 202 ? 20.986 21.547 16.282 1.00 6.27 181 VAL A N 1
ATOM 1448 C CA . VAL A 1 202 ? 21.973 22.570 16.638 1.00 6.66 181 VAL A CA 1
ATOM 1449 C C . VAL A 1 202 ? 23.348 22.113 16.200 1.00 6.96 181 VAL A C 1
ATOM 1450 O O . VAL A 1 202 ? 23.694 20.920 16.290 1.00 7.55 181 VAL A O 1
ATOM 1454 N N . ASN A 1 203 ? 24.147 23.096 15.751 1.00 6.64 182 ASN A N 1
ATOM 1455 C CA . ASN A 1 203 ? 25.539 22.849 15.318 1.00 6.52 182 ASN A CA 1
ATOM 1456 C C . ASN A 1 203 ? 26.449 23.828 16.044 1.00 5.68 182 ASN A C 1
ATOM 1457 O O . ASN A 1 203 ? 26.912 24.825 15.467 1.00 6.21 182 ASN A O 1
ATOM 1462 N N . PRO A 1 204 ? 26.752 23.541 17.317 1.00 5.71 183 PRO A N 1
ATOM 1463 C CA . PRO A 1 204 ? 27.705 24.391 18.069 1.00 5.89 183 PRO A CA 1
ATOM 1464 C C . PRO A 1 204 ? 29.142 23.944 17.769 1.00 5.73 183 PRO A C 1
ATOM 1465 O O . PRO A 1 204 ? 29.473 22.767 17.929 1.00 6.79 183 PRO A O 1
ATOM 1469 N N . GLU A 1 205 ? 29.973 24.897 17.387 1.00 6.76 184 GLU A N 1
ATOM 1470 C CA . GLU A 1 205 ? 31.341 24.616 16.930 1.00 6.90 184 GLU A CA 1
ATOM 1471 C C . GLU A 1 205 ? 32.284 25.559 17.671 1.00 7.61 184 GLU A C 1
ATOM 1472 O O . GLU A 1 205 ? 32.251 26.786 17.486 1.00 8.40 184 GLU A O 1
ATOM 1478 N N . ILE A 1 206 ? 33.159 24.977 18.492 1.00 5.54 185 ILE A N 1
ATOM 1479 C CA . ILE A 1 206 ? 34.281 25.730 19.068 1.00 5.71 185 ILE A CA 1
ATOM 1480 C C . ILE A 1 206 ? 35.539 25.167 18.433 1.00 6.05 185 ILE A C 1
ATOM 1481 O O . ILE A 1 206 ? 36.348 24.469 19.061 1.00 6.03 185 ILE A O 1
ATOM 1486 N N . CYS A 1 207 ? 35.657 25.433 17.138 1.00 5.99 186 CYS A N 1
ATOM 1487 C CA . CYS A 1 207 ? 36.775 24.839 16.404 1.00 6.94 186 CYS A CA 1
ATOM 1488 C C . CYS A 1 207 ? 38.118 25.395 16.866 1.00 6.66 186 CYS A C 1
ATOM 1489 O O . CYS A 1 207 ? 39.139 24.720 16.746 1.00 6.49 186 CYS A O 1
ATOM 1492 N N . SER A 1 208 ? 38.127 26.613 17.422 1.00 5.97 187 SER A N 1
ATOM 1493 C CA . SER A 1 208 ? 39.360 27.137 18.006 1.00 6.29 187 SER A CA 1
ATOM 1494 C C . SER A 1 208 ? 39.876 26.224 19.106 1.00 6.21 187 SER A C 1
ATOM 1495 O O . SER A 1 208 ? 41.064 26.236 19.367 1.00 7.87 187 SER A O 1
ATOM 1498 N N . GLY A 1 209 ? 39.004 25.431 19.721 1.00 5.34 188 GLY A N 1
ATOM 1499 C CA . GLY A 1 209 ? 39.390 24.486 20.760 1.00 6.75 188 GLY A CA 1
ATOM 1500 C C . GLY A 1 209 ? 40.189 23.290 20.278 1.00 6.56 188 GLY A C 1
ATOM 1501 O O . GLY A 1 209 ? 40.860 22.646 21.086 1.00 7.66 188 GLY A O 1
ATOM 1502 N N . HIS A 1 210 ? 40.151 23.003 18.977 1.00 5.95 189 HIS A N 1
ATOM 1503 C CA . HIS A 1 210 ? 40.893 21.859 18.458 1.00 6.06 189 HIS A CA 1
ATOM 1504 C C . HIS A 1 210 ? 41.831 22.196 17.310 1.00 6.61 189 HIS A C 1
ATOM 1505 O O . HIS A 1 210 ? 42.343 21.281 16.648 1.00 7.39 189 HIS A O 1
ATOM 1512 N N . LEU A 1 211 ? 42.126 23.473 17.119 1.00 6.14 190 LEU A N 1
ATOM 1513 C CA . LEU A 1 211 ? 43.114 23.913 16.135 1.00 7.24 190 LEU A CA 1
ATOM 1514 C C . LEU A 1 211 ? 44.494 23.998 16.755 1.00 6.17 190 LEU A C 1
ATOM 1515 O O . LEU A 1 211 ? 44.664 24.377 17.923 1.00 7.79 190 LEU A O 1
ATOM 1520 N N . ASN A 1 212 ? 45.516 23.722 15.947 1.00 6.82 191 ASN A N 1
ATOM 1521 C CA . ASN A 1 212 ? 46.882 23.966 16.348 1.00 6.46 191 ASN A CA 1
ATOM 1522 C C . ASN A 1 212 ? 47.318 25.364 15.881 1.00 6.08 191 ASN A C 1
ATOM 1523 O O . ASN A 1 212 ? 47.719 25.547 14.722 1.00 6.71 191 ASN A O 1
ATOM 1528 N N . PHE A 1 213 ? 47.222 26.329 16.806 1.00 5.69 192 PHE A N 1
ATOM 1529 C CA . PHE A 1 213 ? 47.561 27.708 16.438 1.00 6.75 192 PHE A CA 1
ATOM 1530 C C . PHE A 1 213 ? 49.041 27.938 16.159 1.00 6.09 192 PHE A C 1
ATOM 1531 O O . PHE A 1 213 ? 49.412 29.027 15.707 1.00 6.88 192 PHE A O 1
ATOM 1539 N N . ARG A 1 214 ? 49.894 26.954 16.436 1.00 6.24 193 ARG A N 1
ATOM 1540 C CA . ARG A 1 214 ? 51.311 27.045 16.106 1.00 6.74 193 ARG A CA 1
ATOM 1541 C C . ARG A 1 214 ? 51.662 26.472 14.725 1.00 7.56 193 ARG A C 1
ATOM 1542 O O . ARG A 1 214 ? 52.835 26.515 14.314 1.00 8.85 193 ARG A O 1
ATOM 1550 N N . ASP A 1 215 ? 50.697 25.880 14.046 1.00 7.60 194 ASP A N 1
ATOM 1551 C CA . ASP A 1 215 ? 50.941 25.246 12.753 1.00 7.58 194 ASP A CA 1
ATOM 1552 C C . ASP A 1 215 ? 50.709 26.222 11.606 1.00 7.84 194 ASP A C 1
ATOM 1553 O O . ASP A 1 215 ? 49.576 26.666 11.382 1.00 7.16 194 ASP A O 1
ATOM 1558 N N . ARG A 1 216 ? 51.750 26.560 10.867 1.00 8.52 195 ARG A N 1
ATOM 1559 C CA . ARG A 1 216 ? 51.630 27.624 9.853 1.00 8.36 195 ARG A CA 1
ATOM 1560 C C . ARG A 1 216 ? 50.578 27.300 8.793 1.00 8.65 195 ARG A C 1
ATOM 1561 O O . ARG A 1 216 ? 49.878 28.185 8.308 1.00 8.08 195 ARG A O 1
ATOM 1569 N N . ASP A 1 217 ? 50.447 26.026 8.451 1.00 8.64 196 ASP A N 1
ATOM 1570 C CA . ASP A 1 217 ? 49.521 25.720 7.378 1.00 10.31 196 ASP A CA 1
ATOM 1571 C C . ASP A 1 217 ? 48.065 25.605 7.800 1.00 8.57 196 ASP A C 1
ATOM 1572 O O . ASP A 1 217 ? 47.203 25.487 6.934 1.00 9.52 196 ASP A O 1
ATOM 1577 N N . SER A 1 218 ? 47.784 25.665 9.108 1.00 7.37 197 SER A N 1
ATOM 1578 C CA . SER A 1 218 ? 46.394 25.580 9.564 1.00 6.50 197 SER A CA 1
ATOM 1579 C C . SER A 1 218 ? 45.977 26.628 10.608 1.00 6.22 197 SER A C 1
ATOM 1580 O O . SER A 1 218 ? 44.805 26.665 10.960 1.00 6.50 197 SER A O 1
ATOM 1583 N N . HIS A 1 219 ? 46.884 27.477 11.088 1.00 6.47 198 HIS A N 1
ATOM 1584 C CA . HIS A 1 219 ? 46.564 28.314 12.271 1.00 6.59 198 HIS A CA 1
ATOM 1585 C C . HIS A 1 219 ? 45.438 29.293 12.013 1.00 6.29 198 HIS A C 1
ATOM 1586 O O . HIS A 1 219 ? 44.810 29.770 12.950 1.00 6.99 198 HIS A O 1
ATOM 1593 N N . PHE A 1 220 ? 45.208 29.591 10.734 1.00 5.65 199 PHE A N 1
ATOM 1594 C CA . PHE A 1 220 ? 44.191 30.561 10.316 1.00 5.58 199 PHE A CA 1
ATOM 1595 C C . PHE A 1 220 ? 42.833 29.921 9.966 1.00 6.18 199 PHE A C 1
ATOM 1596 O O . PHE A 1 220 ? 41.900 30.633 9.622 1.00 6.26 199 PHE A O 1
ATOM 1604 N N . ILE A 1 221 ? 42.749 28.587 9.992 1.00 5.43 200 ILE A N 1
ATOM 1605 C CA . ILE A 1 221 ? 41.597 27.901 9.392 1.00 7.24 200 ILE A CA 1
ATOM 1606 C C . ILE A 1 221 ? 40.325 27.929 10.243 1.00 7.25 200 ILE A C 1
ATOM 1607 O O . ILE A 1 221 ? 39.274 28.210 9.673 1.00 8.02 200 ILE A O 1
ATOM 1612 N N . PHE A 1 222 ? 40.406 27.642 11.554 1.00 7.04 201 PHE A N 1
ATOM 1613 C CA . PHE A 1 222 ? 39.170 27.385 12.362 1.00 7.59 201 PHE A CA 1
ATOM 1614 C C . PHE A 1 222 ? 38.694 28.635 13.126 1.00 7.48 201 PHE A C 1
ATOM 1615 O O . PHE A 1 222 ? 39.484 29.421 13.680 1.00 7.52 201 PHE A O 1
ATOM 1623 N N . GLY A 1 223 ? 37.371 28.754 13.164 1.00 7.30 202 GLY A N 1
ATOM 1624 C CA . GLY A 1 223 ? 36.697 29.717 14.035 1.00 7.40 202 GLY A CA 1
ATOM 1625 C C . GLY A 1 223 ? 35.504 29.110 14.724 1.00 6.78 202 GLY A C 1
ATOM 1626 O O . GLY A 1 223 ? 35.221 27.914 14.551 1.00 7.63 202 GLY A O 1
ATOM 1627 N N . ASP A 1 224 ? 34.771 29.943 15.462 1.00 6.33 203 ASP A N 1
ATOM 1628 C CA . ASP A 1 224 ? 33.714 29.480 16.363 1.00 5.89 203 ASP A CA 1
ATOM 1629 C C . ASP A 1 224 ? 32.368 30.108 16.016 1.00 6.13 203 ASP A C 1
ATOM 1630 O O . ASP A 1 224 ? 32.319 31.241 15.530 1.00 6.97 203 ASP A O 1
ATOM 1635 N N . VAL A 1 225 ? 31.284 29.365 16.269 1.00 6.42 204 VAL A N 1
ATOM 1636 C CA . VAL A 1 225 ? 29.919 29.795 15.920 1.00 5.48 204 VAL A CA 1
ATOM 1637 C C . VAL A 1 225 ? 28.959 28.752 16.445 1.00 6.58 204 VAL A C 1
ATOM 1638 O O . VAL A 1 225 ? 29.356 27.634 16.761 1.00 7.39 204 VAL A O 1
ATOM 1642 N N . ALA A 1 226 ? 27.666 29.077 16.491 1.00 6.27 205 ALA A N 1
ATOM 1643 C CA . ALA A 1 226 ? 26.656 28.008 16.519 1.00 6.11 205 ALA A CA 1
ATOM 1644 C C . ALA A 1 226 ? 25.534 28.334 15.573 1.00 6.55 205 ALA A C 1
ATOM 1645 O O . ALA A 1 226 ? 25.110 29.479 15.477 1.00 7.60 205 ALA A O 1
ATOM 1647 N N . THR A 1 227 ? 25.054 27.308 14.876 1.00 6.25 206 THR A N 1
ATOM 1648 C CA . THR A 1 227 ? 23.830 27.424 14.074 1.00 6.46 206 THR A CA 1
ATOM 1649 C C . THR A 1 227 ? 22.733 26.509 14.591 1.00 7.02 206 THR A C 1
ATOM 1650 O O . THR A 1 227 ? 22.989 25.609 15.410 1.00 7.24 206 THR A O 1
ATOM 1654 N N . ALA A 1 228 ? 21.509 26.763 14.119 1.00 6.78 207 ALA A N 1
ATOM 1655 C CA . ALA A 1 228 ? 20.373 25.909 14.460 1.00 6.42 207 ALA A CA 1
ATOM 1656 C C . ALA A 1 228 ? 19.407 25.865 13.298 1.00 7.28 207 ALA A C 1
ATOM 1657 O O . ALA A 1 228 ? 19.379 26.778 12.490 1.00 8.43 207 ALA A O 1
ATOM 1659 N N . ALA A 1 229 ? 18.630 24.790 13.221 1.00 7.43 208 ALA A N 1
ATOM 1660 C CA . ALA A 1 229 ? 17.563 24.723 12.216 1.00 7.56 208 ALA A CA 1
ATOM 1661 C C . ALA A 1 229 ? 16.418 23.937 12.772 1.00 8.61 208 ALA A C 1
ATOM 1662 O O . ALA A 1 229 ? 16.629 23.017 13.564 1.00 8.50 208 ALA A O 1
ATOM 1664 N N . ILE A 1 230 ? 15.206 24.275 12.342 1.00 8.10 209 ILE A N 1
ATOM 1665 C CA . ILE A 1 230 ? 14.013 23.487 12.708 1.00 8.06 209 ILE A CA 1
ATOM 1666 C C . ILE A 1 230 ? 13.455 22.876 11.426 1.00 8.59 209 ILE A C 1
ATOM 1667 O O . ILE A 1 230 ? 13.279 23.573 10.418 1.00 9.11 209 ILE A O 1
ATOM 1672 N N . VAL A 1 231 ? 13.250 21.569 11.466 1.00 9.04 210 VAL A N 1
ATOM 1673 C CA . VAL A 1 231 ? 12.725 20.818 10.329 1.00 9.62 210 VAL A CA 1
ATOM 1674 C C . VAL A 1 231 ? 11.345 20.314 10.728 1.00 10.16 210 VAL A C 1
ATOM 1675 O O . VAL A 1 231 ? 11.163 19.757 11.811 1.00 9.99 210 VAL A O 1
ATOM 1679 N N . GLU A 1 232 ? 10.353 20.521 9.870 1.00 10.83 211 GLU A N 1
ATOM 1680 C CA . GLU A 1 232 ? 9.021 20.050 10.217 1.00 13.24 211 GLU A CA 1
ATOM 1681 C C . GLU A 1 232 ? 8.324 19.481 9.004 1.00 13.59 211 GLU A C 1
ATOM 1682 O O . GLU A 1 232 ? 8.799 19.612 7.874 1.00 12.24 211 GLU A O 1
ATOM 1688 N N . ARG A 1 233 ? 7.220 18.790 9.251 1.00 14.82 212 ARG A N 1
ATOM 1689 C CA A ARG A 1 233 ? 6.463 18.286 8.127 0.50 15.70 212 ARG A CA 1
ATOM 1690 C CA B ARG A 1 233 ? 6.357 18.264 8.203 0.50 16.12 212 ARG A CA 1
ATOM 1691 C C . ARG A 1 233 ? 5.856 19.394 7.296 1.00 15.95 212 ARG A C 1
ATOM 1692 O O . ARG A 1 233 ? 5.358 20.402 7.811 1.00 15.92 212 ARG A O 1
ATOM 1707 N N . ALA A 1 234 ? 5.970 19.212 5.982 1.00 16.96 213 ALA A N 1
ATOM 1708 C CA . ALA A 1 234 ? 5.512 20.192 4.986 1.00 17.98 213 ALA A CA 1
ATOM 1709 C C . ALA A 1 234 ? 4.019 20.476 5.107 1.00 18.90 213 ALA A C 1
ATOM 1710 O O . ALA A 1 234 ? 3.591 21.620 4.922 1.00 17.97 213 ALA A O 1
ATOM 1712 N N A ASP A 1 235 ? 3.242 19.440 5.421 0.50 19.55 214 ASP A N 1
ATOM 1713 N N B ASP A 1 235 ? 3.237 19.458 5.456 0.50 19.46 214 ASP A N 1
ATOM 1714 C CA A ASP A 1 235 ? 1.792 19.582 5.586 0.50 21.11 214 ASP A CA 1
ATOM 1715 C CA B ASP A 1 235 ? 1.783 19.630 5.540 0.50 20.89 214 ASP A CA 1
ATOM 1716 C C A ASP A 1 235 ? 1.439 20.756 6.506 0.50 21.73 214 ASP A C 1
ATOM 1717 C C B ASP A 1 235 ? 1.320 20.583 6.653 0.50 21.71 214 ASP A C 1
ATOM 1718 O O A ASP A 1 235 ? 0.491 21.497 6.244 0.50 22.12 214 ASP A O 1
ATOM 1719 O O B ASP A 1 235 ? 0.163 20.999 6.674 0.50 22.22 214 ASP A O 1
ATOM 1728 N N . ASP A 1 236 ? 2.226 20.931 7.566 1.00 22.73 215 ASP A N 1
ATOM 1729 C CA . ASP A 1 236 ? 1.947 21.954 8.588 1.00 24.05 215 ASP A CA 1
ATOM 1730 C C . ASP A 1 236 ? 2.809 23.209 8.481 1.00 24.23 215 ASP A C 1
ATOM 1731 O O . ASP A 1 236 ? 2.694 24.119 9.308 1.00 24.09 215 ASP A O 1
ATOM 1736 N N . ALA A 1 237 ? 3.664 23.268 7.467 1.00 23.95 216 ALA A N 1
ATOM 1737 C CA . ALA A 1 237 ? 4.631 24.356 7.380 1.00 24.47 216 ALA A CA 1
ATOM 1738 C C . ALA A 1 237 ? 4.052 25.598 6.705 1.00 24.78 216 ALA A C 1
ATOM 1739 O O . ALA A 1 237 ? 3.280 25.497 5.748 1.00 25.57 216 ALA A O 1
ATOM 1741 N N . GLN A 1 238 ? 4.406 26.762 7.246 1.00 25.02 217 GLN A N 1
ATOM 1742 C CA . GLN A 1 238 ? 4.064 28.047 6.647 1.00 25.20 217 GLN A CA 1
ATOM 1743 C C . GLN A 1 238 ? 5.354 28.656 6.127 1.00 23.73 217 GLN A C 1
ATOM 1744 O O . GLN A 1 238 ? 6.252 28.974 6.915 1.00 24.97 217 GLN A O 1
ATOM 1750 N N . GLY A 1 239 ? 5.472 28.759 4.804 1.00 22.42 218 GLY A N 1
ATOM 1751 C CA . GLY A 1 239 ? 6.709 29.259 4.193 1.00 20.32 218 GLY A CA 1
ATOM 1752 C C . GLY A 1 239 ? 7.871 28.311 4.452 1.00 18.87 218 GLY A C 1
ATOM 1753 O O . GLY A 1 239 ? 7.678 27.097 4.554 1.00 19.06 218 GLY A O 1
ATOM 1754 N N . GLY A 1 240 ? 9.064 28.882 4.563 1.00 17.32 219 GLY A N 1
ATOM 1755 C CA . GLY A 1 240 ? 10.292 28.086 4.703 1.00 15.29 219 GLY A CA 1
ATOM 1756 C C . GLY A 1 240 ? 10.742 27.501 3.380 1.00 14.07 219 GLY A C 1
ATOM 1757 O O . GLY A 1 240 ? 10.423 28.030 2.309 1.00 13.73 219 GLY A O 1
ATOM 1758 N N . TRP A 1 241 ? 11.491 26.398 3.473 1.00 12.19 220 TRP A N 1
ATOM 1759 C CA . TRP A 1 241 ? 12.169 25.800 2.339 1.00 10.60 220 TRP A CA 1
ATOM 1760 C C . TRP A 1 241 ? 11.838 24.310 2.263 1.00 11.27 220 TRP A C 1
ATOM 1761 O O . TRP A 1 241 ? 12.117 23.547 3.202 1.00 10.85 220 TRP A O 1
ATOM 1772 N N . SER A 1 242 ? 11.272 23.865 1.144 1.00 10.15 221 SER A N 1
ATOM 1773 C CA . SER A 1 242 ? 11.041 22.437 0.945 1.00 11.15 221 SER A CA 1
ATOM 1774 C C . SER A 1 242 ? 12.353 21.705 0.788 1.00 11.12 221 SER A C 1
ATOM 1775 O O . SER A 1 242 ? 13.214 22.172 0.044 1.00 11.41 221 SER A O 1
ATOM 1778 N N . ILE A 1 243 ? 12.490 20.562 1.467 1.00 10.30 222 ILE A N 1
ATOM 1779 C CA . ILE A 1 243 ? 13.647 19.685 1.244 1.00 10.66 222 ILE A CA 1
ATOM 1780 C C . ILE A 1 243 ? 13.272 18.793 0.074 1.00 10.87 222 ILE A C 1
ATOM 1781 O O . ILE A 1 243 ? 12.487 17.843 0.241 1.00 11.66 222 ILE A O 1
ATOM 1786 N N . LEU A 1 244 ? 13.816 19.111 -1.096 1.00 10.54 223 LEU A N 1
ATOM 1787 C CA . LEU A 1 244 ? 13.545 18.317 -2.319 1.00 10.68 223 LEU A CA 1
ATOM 1788 C C . LEU A 1 244 ? 14.272 16.974 -2.326 1.00 10.30 223 LEU A C 1
ATOM 1789 O O . LEU A 1 244 ? 13.825 16.005 -2.953 1.00 12.02 223 LEU A O 1
ATOM 1794 N N . GLY A 1 245 ? 15.433 16.919 -1.671 1.00 9.92 224 GLY A N 1
ATOM 1795 C CA . GLY A 1 245 ? 16.197 15.677 -1.674 1.00 10.36 224 GLY A CA 1
ATOM 1796 C C . GLY A 1 245 ? 17.498 15.886 -0.917 1.00 9.78 224 GLY A C 1
ATOM 1797 O O . GLY A 1 245 ? 18.039 16.996 -0.861 1.00 9.50 224 GLY A O 1
ATOM 1798 N N . THR A 1 246 ? 17.994 14.802 -0.349 1.00 9.56 225 THR A N 1
ATOM 1799 C CA . THR A 1 246 ? 19.309 14.782 0.286 1.00 9.48 225 THR A CA 1
ATOM 1800 C C . THR A 1 246 ? 20.093 13.602 -0.228 1.00 9.35 225 THR A C 1
ATOM 1801 O O . THR A 1 246 ? 19.551 12.570 -0.627 1.00 9.31 225 THR A O 1
ATOM 1805 N N . LYS A 1 247 ? 21.405 13.770 -0.218 1.00 8.81 226 LYS A N 1
ATOM 1806 C CA A LYS A 1 247 ? 22.300 12.673 -0.527 0.50 8.53 226 LYS A CA 1
ATOM 1807 C CA B LYS A 1 247 ? 22.315 12.682 -0.553 0.50 9.06 226 LYS A CA 1
ATOM 1808 C C . LYS A 1 247 ? 23.527 12.804 0.358 1.00 8.78 226 LYS A C 1
ATOM 1809 O O . LYS A 1 247 ? 24.114 13.898 0.468 1.00 8.39 226 LYS A O 1
ATOM 1820 N N . LEU A 1 248 ? 23.885 11.707 1.004 1.00 8.17 227 LEU A N 1
ATOM 1821 C CA . LEU A 1 248 ? 25.040 11.658 1.923 1.00 7.95 227 LEU A CA 1
ATOM 1822 C C . LEU A 1 248 ? 26.081 10.660 1.420 1.00 8.16 227 LEU A C 1
ATOM 1823 O O . LEU A 1 248 ? 25.720 9.574 0.932 1.00 8.20 227 LEU A O 1
ATOM 1828 N N . LYS A 1 249 ? 27.360 11.003 1.543 1.00 7.23 228 LYS A N 1
ATOM 1829 C CA . LYS A 1 249 ? 28.442 10.118 1.141 1.00 7.86 228 LYS A CA 1
ATOM 1830 C C . LYS A 1 249 ? 29.596 10.260 2.108 1.00 7.03 228 LYS A C 1
ATOM 1831 O O . LYS A 1 249 ? 29.901 11.359 2.562 1.00 7.70 228 LYS A O 1
ATOM 1837 N N . THR A 1 250 ? 30.220 9.122 2.427 1.00 5.91 229 THR A N 1
ATOM 1838 C CA . THR A 1 250 ? 31.482 9.110 3.180 1.00 6.04 229 THR A CA 1
ATOM 1839 C C . THR A 1 250 ? 32.473 8.206 2.489 1.00 6.31 229 THR A C 1
ATOM 1840 O O . THR A 1 250 ? 32.092 7.190 1.869 1.00 7.69 229 THR A O 1
ATOM 1844 N N . GLN A 1 251 ? 33.746 8.561 2.612 1.00 6.35 230 GLN A N 1
ATOM 1845 C CA . GLN A 1 251 ? 34.844 7.824 1.982 1.00 6.89 230 GLN A CA 1
ATOM 1846 C C . GLN A 1 251 ? 36.081 8.054 2.855 1.00 6.00 230 GLN A C 1
ATOM 1847 O O . GLN A 1 251 ? 36.677 9.148 2.838 1.00 6.07 230 GLN A O 1
ATOM 1853 N N . PHE A 1 252 ? 36.479 7.025 3.596 1.00 5.83 231 PHE A N 1
ATOM 1854 C CA . PHE A 1 252 ? 37.508 7.183 4.626 1.00 5.87 231 PHE A CA 1
ATOM 1855 C C . PHE A 1 252 ? 38.791 7.820 4.097 1.00 5.79 231 PHE A C 1
ATOM 1856 O O . PHE A 1 252 ? 39.317 7.411 3.033 1.00 7.21 231 PHE A O 1
ATOM 1864 N N . SER A 1 253 ? 39.270 8.835 4.828 1.00 5.69 232 SER A N 1
ATOM 1865 C CA . SER A 1 253 ? 40.561 9.453 4.547 1.00 5.83 232 SER A CA 1
ATOM 1866 C C . SER A 1 253 ? 41.171 9.906 5.854 1.00 6.03 232 SER A C 1
ATOM 1867 O O . SER A 1 253 ? 40.461 10.402 6.737 1.00 6.26 232 SER A O 1
ATOM 1870 N N . ASN A 1 254 ? 42.484 9.740 5.959 1.00 6.51 233 ASN A N 1
ATOM 1871 C CA . ASN A 1 254 ? 43.246 10.315 7.073 1.00 6.98 233 ASN A CA 1
ATOM 1872 C C . ASN A 1 254 ? 43.794 11.705 6.771 1.00 6.17 233 ASN A C 1
ATOM 1873 O O . ASN A 1 254 ? 44.536 12.254 7.584 1.00 8.12 233 ASN A O 1
ATOM 1878 N N . ASN A 1 255 ? 43.357 12.298 5.663 1.00 6.33 234 ASN A N 1
ATOM 1879 C CA . ASN A 1 255 ? 43.904 13.626 5.302 1.00 6.26 234 ASN A CA 1
ATOM 1880 C C . ASN A 1 255 ? 43.384 14.752 6.153 1.00 6.75 234 ASN A C 1
ATOM 1881 O O . ASN A 1 255 ? 43.951 15.830 6.142 1.00 7.32 234 ASN A O 1
ATOM 1886 N N . ILE A 1 256 ? 42.337 14.497 6.940 1.00 5.96 235 ILE A N 1
ATOM 1887 C CA . ILE A 1 256 ? 41.920 15.418 8.013 1.00 6.37 235 ILE A CA 1
ATOM 1888 C C . ILE A 1 256 ? 41.649 14.508 9.209 1.00 5.77 235 ILE A C 1
ATOM 1889 O O . ILE A 1 256 ? 40.751 13.630 9.156 1.00 6.61 235 ILE A O 1
ATOM 1894 N N . ARG A 1 257 ? 42.396 14.688 10.303 1.00 5.22 236 ARG A N 1
ATOM 1895 C CA . ARG A 1 257 ? 42.300 13.775 11.426 1.00 5.33 236 ARG A CA 1
ATOM 1896 C C . ARG A 1 257 ? 42.723 14.467 12.715 1.00 5.38 236 ARG A C 1
ATOM 1897 O O . ARG A 1 257 ? 43.555 15.366 12.700 1.00 5.44 236 ARG A O 1
ATOM 1905 N N . ASN A 1 258 ? 42.153 14.010 13.824 1.00 5.08 237 ASN A N 1
ATOM 1906 C CA . ASN A 1 258 ? 42.510 14.514 15.165 1.00 4.60 237 ASN A CA 1
ATOM 1907 C C . ASN A 1 258 ? 42.359 13.298 16.083 1.00 4.92 237 ASN A C 1
ATOM 1908 O O . ASN A 1 258 ? 41.261 12.735 16.193 1.00 5.62 237 ASN A O 1
ATOM 1913 N N . ASN A 1 259 ? 43.464 12.863 16.692 1.00 4.68 238 ASN A N 1
ATOM 1914 C CA . ASN A 1 259 ? 43.519 11.617 17.475 1.00 4.37 238 ASN A CA 1
ATOM 1915 C C . ASN A 1 259 ? 43.186 11.782 18.947 1.00 4.58 238 ASN A C 1
ATOM 1916 O O . ASN A 1 259 ? 43.268 10.833 19.713 1.00 5.49 238 ASN A O 1
ATOM 1921 N N . ALA A 1 260 ? 42.791 12.982 19.376 1.00 4.25 239 ALA A N 1
ATOM 1922 C CA . ALA A 1 260 ? 42.419 13.187 20.794 1.00 4.97 239 ALA A CA 1
ATOM 1923 C C . ALA A 1 260 ? 41.155 12.410 21.137 1.00 4.98 239 ALA A C 1
ATOM 1924 O O . ALA A 1 260 ? 40.198 12.363 20.348 1.00 5.37 239 ALA A O 1
ATOM 1926 N N . GLY A 1 261 ? 41.156 11.818 22.320 1.00 5.41 240 GLY A N 1
ATOM 1927 C CA . GLY A 1 261 ? 39.941 11.156 22.792 1.00 5.71 240 GLY A CA 1
ATOM 1928 C C . GLY A 1 261 ? 40.176 10.390 24.066 1.00 5.33 240 GLY A C 1
ATOM 1929 O O . GLY A 1 261 ? 41.243 10.449 24.673 1.00 5.67 240 GLY A O 1
ATOM 1930 N N . PHE A 1 262 ? 39.145 9.620 24.449 1.00 5.01 241 PHE A N 1
ATOM 1931 C CA . PHE A 1 262 ? 39.095 9.038 25.787 1.00 5.03 241 PHE A CA 1
ATOM 1932 C C . PHE A 1 262 ? 40.181 8.017 26.078 1.00 5.53 241 PHE A C 1
ATOM 1933 O O . PHE A 1 262 ? 40.551 7.824 27.251 1.00 6.81 241 PHE A O 1
ATOM 1941 N N . LEU A 1 263 ? 40.725 7.372 25.041 1.00 5.35 242 LEU A N 1
ATOM 1942 C CA . LEU A 1 263 ? 41.785 6.409 25.279 1.00 6.09 242 LEU A CA 1
ATOM 1943 C C . LEU A 1 263 ? 43.153 7.069 25.421 1.00 5.63 242 LEU A C 1
ATOM 1944 O O . LEU A 1 263 ? 44.117 6.370 25.732 1.00 6.44 242 LEU A O 1
ATOM 1949 N N . ASN A 1 264 ? 43.257 8.381 25.242 1.00 5.58 243 ASN A N 1
ATOM 1950 C CA . ASN A 1 264 ? 44.590 8.989 25.430 1.00 6.00 243 ASN A CA 1
ATOM 1951 C C . ASN A 1 264 ? 45.099 8.787 26.874 1.00 6.51 243 ASN A C 1
ATOM 1952 O O . ASN A 1 264 ? 46.314 8.743 27.091 1.00 6.98 243 ASN A O 1
ATOM 1957 N N . ARG A 1 265 ? 44.212 8.688 27.849 1.00 6.26 244 ARG A N 1
ATOM 1958 C CA . ARG A 1 265 ? 44.643 8.485 29.232 1.00 6.32 244 ARG A CA 1
ATOM 1959 C C . ARG A 1 265 ? 45.299 7.107 29.417 1.00 6.37 244 ARG A C 1
ATOM 1960 O O . ARG A 1 265 ? 46.007 6.877 30.414 1.00 7.52 244 ARG A O 1
ATOM 1968 N N . ALA A 1 266 ? 45.058 6.190 28.481 1.00 6.86 245 ALA A N 1
ATOM 1969 C CA . ALA A 1 266 ? 45.678 4.858 28.505 1.00 7.31 245 ALA A CA 1
ATOM 1970 C C . ALA A 1 266 ? 47.050 4.858 27.804 1.00 7.69 245 ALA A C 1
ATOM 1971 O O . ALA A 1 266 ? 47.735 3.818 27.749 1.00 8.11 245 ALA A O 1
ATOM 1973 N N . TRP A 1 267 ? 47.439 6.007 27.246 1.00 7.15 246 TRP A N 1
ATOM 1974 C CA . TRP A 1 267 ? 48.793 6.191 26.693 1.00 7.38 246 TRP A CA 1
ATOM 1975 C C . TRP A 1 267 ? 49.231 7.647 26.879 1.00 6.78 246 TRP A C 1
ATOM 1976 O O . TRP A 1 267 ? 49.326 8.437 25.927 1.00 7.17 246 TRP A O 1
ATOM 1987 N N . PRO A 1 268 ? 49.521 8.031 28.127 1.00 6.67 247 PRO A N 1
ATOM 1988 C CA . PRO A 1 268 ? 49.807 9.443 28.427 1.00 7.22 247 PRO A CA 1
ATOM 1989 C C . PRO A 1 268 ? 50.993 10.029 27.663 1.00 6.47 247 PRO A C 1
ATOM 1990 O O . PRO A 1 268 ? 51.019 11.246 27.475 1.00 7.30 247 PRO A O 1
ATOM 1994 N N . GLU A 1 269 ? 51.951 9.201 27.223 1.00 6.24 248 GLU A N 1
ATOM 1995 C CA . GLU A 1 269 ? 53.068 9.735 26.461 1.00 6.57 248 GLU A CA 1
ATOM 1996 C C . GLU A 1 269 ? 52.571 10.530 25.253 1.00 6.21 248 GLU A C 1
ATOM 1997 O O . GLU A 1 269 ? 53.203 11.511 24.850 1.00 7.27 248 GLU A O 1
ATOM 2003 N N . GLY A 1 270 ? 51.434 10.137 24.687 1.00 6.19 249 GLY A N 1
ATOM 2004 C CA . GLY A 1 270 ? 50.953 10.804 23.466 1.00 6.60 249 GLY A CA 1
ATOM 2005 C C . GLY A 1 270 ? 50.049 12.001 23.679 1.00 6.45 249 GLY A C 1
ATOM 2006 O O . GLY A 1 270 ? 49.633 12.618 22.699 1.00 6.63 249 GLY A O 1
ATOM 2007 N N . ARG A 1 271 ? 49.742 12.347 24.928 1.00 7.55 250 ARG A N 1
ATOM 2008 C CA . ARG A 1 271 ? 48.554 13.158 25.155 1.00 9.46 250 ARG A CA 1
ATOM 2009 C C . ARG A 1 271 ? 48.646 14.590 24.676 1.00 9.79 250 ARG A C 1
ATOM 2010 O O . ARG A 1 271 ? 47.592 15.186 24.395 1.00 11.27 250 ARG A O 1
ATOM 2018 N N . ASP A 1 272 ? 49.853 15.118 24.538 1.00 8.78 251 ASP A N 1
ATOM 2019 C CA . ASP A 1 272 ? 50.043 16.495 24.069 1.00 9.93 251 ASP A CA 1
ATOM 2020 C C . ASP A 1 272 ? 50.782 16.562 22.736 1.00 9.78 251 ASP A C 1
ATOM 2021 O O . ASP A 1 272 ? 51.239 17.618 22.349 1.00 11.68 251 ASP A O 1
ATOM 2026 N N . LYS A 1 273 ? 50.852 15.438 22.022 1.00 8.83 252 LYS A N 1
ATOM 2027 C CA . LYS A 1 273 ? 51.456 15.441 20.692 1.00 9.04 252 LYS A CA 1
ATOM 2028 C C . LYS A 1 273 ? 50.602 16.189 19.667 1.00 8.61 252 LYS A C 1
ATOM 2029 O O . LYS A 1 273 ? 49.406 16.363 19.864 1.00 7.56 252 LYS A O 1
ATOM 2035 N N . ALA A 1 274 ? 51.220 16.674 18.599 1.00 8.99 253 ALA A N 1
ATOM 2036 C CA . ALA A 1 274 ? 50.527 17.513 17.629 1.00 7.64 253 ALA A CA 1
ATOM 2037 C C . ALA A 1 274 ? 49.354 16.790 16.962 1.00 7.68 253 ALA A C 1
ATOM 2038 O O . ALA A 1 274 ? 48.435 17.437 16.476 1.00 7.51 253 ALA A O 1
ATOM 2040 N N . ASP A 1 275 ? 49.377 15.449 16.957 1.00 6.34 254 ASP A N 1
ATOM 2041 C CA . ASP A 1 275 ? 48.259 14.692 16.349 1.00 6.50 254 ASP A CA 1
ATOM 2042 C C . ASP A 1 275 ? 46.999 14.702 17.204 1.00 5.91 254 ASP A C 1
ATOM 2043 O O . ASP A 1 275 ? 45.968 14.154 16.779 1.00 6.37 254 ASP A O 1
ATOM 2048 N N . LYS A 1 276 ? 47.073 15.317 18.388 1.00 5.92 255 LYS A N 1
ATOM 2049 C CA . LYS A 1 276 ? 45.895 15.467 19.259 1.00 5.22 255 LYS A CA 1
ATOM 2050 C C . LYS A 1 276 ? 45.142 16.779 19.026 1.00 5.80 255 LYS A C 1
ATOM 2051 O O . LYS A 1 276 ? 44.283 17.157 19.831 1.00 5.68 255 LYS A O 1
ATOM 2057 N N . LEU A 1 277 ? 45.495 17.458 17.929 1.00 5.42 256 LEU A N 1
ATOM 2058 C CA . LEU A 1 277 ? 44.752 18.596 17.408 1.00 5.05 256 LEU A CA 1
ATOM 2059 C C . LEU A 1 277 ? 44.509 18.341 15.922 1.00 4.84 256 LEU A C 1
ATOM 2060 O O . LEU A 1 277 ? 44.922 17.291 15.381 1.00 5.93 256 LEU A O 1
ATOM 2065 N N . PHE A 1 278 ? 43.787 19.251 15.252 1.00 4.80 257 PHE A N 1
ATOM 2066 C CA . PHE A 1 278 ? 43.493 19.125 13.812 1.00 4.80 257 PHE A CA 1
ATOM 2067 C C . PHE A 1 278 ? 44.794 19.014 13.029 1.00 5.65 257 PHE A C 1
ATOM 2068 O O . PHE A 1 278 ? 45.694 19.848 13.170 1.00 6.37 257 PHE A O 1
ATOM 2076 N N . VAL A 1 279 ? 44.885 17.960 12.225 1.00 5.24 258 VAL A N 1
ATOM 2077 C CA . VAL A 1 279 ? 45.999 17.756 11.291 1.00 5.75 258 VAL A CA 1
ATOM 2078 C C . VAL A 1 279 ? 45.392 17.557 9.914 1.00 6.94 258 VAL A C 1
ATOM 2079 O O . VAL A 1 279 ? 44.591 16.615 9.696 1.00 6.40 258 VAL A O 1
ATOM 2083 N N . GLN A 1 280 ? 45.753 18.418 8.977 1.00 7.64 259 GLN A N 1
ATOM 2084 C CA . GLN A 1 280 ? 45.237 18.353 7.623 1.00 8.76 259 GLN A CA 1
ATOM 2085 C C . GLN A 1 280 ? 46.376 18.343 6.624 1.00 9.09 259 GLN A C 1
ATOM 2086 O O . GLN A 1 280 ? 47.323 19.141 6.727 1.00 9.98 259 GLN A O 1
ATOM 2092 N N . GLN A 1 281 ? 46.250 17.464 5.623 1.00 8.19 260 GLN A N 1
ATOM 2093 C CA . GLN A 1 281 ? 47.123 17.477 4.445 1.00 8.18 260 GLN A CA 1
ATOM 2094 C C . GLN A 1 281 ? 46.347 18.215 3.371 1.00 7.36 260 GLN A C 1
ATOM 2095 O O . GLN A 1 281 ? 45.567 17.621 2.591 1.00 7.70 260 GLN A O 1
ATOM 2101 N N . GLY A 1 282 ? 46.509 19.545 3.369 1.00 8.05 261 GLY A N 1
ATOM 2102 C CA . GLY A 1 282 ? 45.557 20.403 2.682 1.00 8.24 261 GLY A CA 1
ATOM 2103 C C . GLY A 1 282 ? 45.513 20.300 1.157 1.00 7.67 261 GLY A C 1
ATOM 2104 O O . GLY A 1 282 ? 44.461 20.466 0.549 1.00 9.19 261 GLY A O 1
ATOM 2105 N N A ARG A 1 283 ? 46.665 20.038 0.540 0.50 8.18 262 ARG A N 1
ATOM 2106 N N B ARG A 1 283 ? 46.664 20.046 0.530 0.50 8.10 262 ARG A N 1
ATOM 2107 C CA A ARG A 1 283 ? 46.692 19.911 -0.918 0.50 8.24 262 ARG A CA 1
ATOM 2108 C CA B ARG A 1 283 ? 46.661 19.924 -0.933 0.50 7.99 262 ARG A CA 1
ATOM 2109 C C A ARG A 1 283 ? 45.970 18.640 -1.385 0.50 8.17 262 ARG A C 1
ATOM 2110 C C B ARG A 1 283 ? 45.958 18.636 -1.390 0.50 8.05 262 ARG A C 1
ATOM 2111 O O A ARG A 1 283 ? 45.231 18.656 -2.378 0.50 8.56 262 ARG A O 1
ATOM 2112 O O B ARG A 1 283 ? 45.221 18.636 -2.385 0.50 8.41 262 ARG A O 1
ATOM 2127 N N . LYS A 1 284 ? 46.181 17.543 -0.657 1.00 7.49 263 LYS A N 1
ATOM 2128 C CA . LYS A 1 284 ? 45.460 16.304 -0.942 1.00 7.17 263 LYS A CA 1
ATOM 2129 C C . LYS A 1 284 ? 43.957 16.503 -0.773 1.00 7.39 263 LYS A C 1
ATOM 2130 O O . LYS A 1 284 ? 43.174 16.076 -1.622 1.00 7.89 263 LYS A O 1
ATOM 2136 N N . VAL A 1 285 ? 43.549 17.196 0.303 1.00 7.53 264 VAL A N 1
ATOM 2137 C CA . VAL A 1 285 ? 42.111 17.468 0.494 1.00 8.36 264 VAL A CA 1
ATOM 2138 C C . VAL A 1 285 ? 41.527 18.263 -0.690 1.00 8.69 264 VAL A C 1
ATOM 2139 O O . VAL A 1 285 ? 40.473 17.947 -1.241 1.00 8.92 264 VAL A O 1
ATOM 2143 N N . PHE A 1 286 ? 42.232 19.317 -1.070 1.00 8.37 265 PHE A N 1
ATOM 2144 C CA . PHE A 1 286 ? 41.784 20.161 -2.168 1.00 9.95 265 PHE A CA 1
ATOM 2145 C C . PHE A 1 286 ? 41.607 19.328 -3.448 1.00 9.92 265 PHE A C 1
ATOM 2146 O O . PHE A 1 286 ? 40.565 19.379 -4.118 1.00 12.52 265 PHE A O 1
ATOM 2154 N N . LYS A 1 287 ? 42.635 18.551 -3.787 1.00 9.54 266 LYS A N 1
ATOM 2155 C CA . LYS A 1 287 ? 42.612 17.798 -5.025 1.00 11.07 266 LYS A CA 1
ATOM 2156 C C . LYS A 1 287 ? 41.591 16.666 -5.047 1.00 10.41 266 LYS A C 1
ATOM 2157 O O . LYS A 1 287 ? 41.022 16.348 -6.104 1.00 11.36 266 LYS A O 1
ATOM 2163 N N . GLU A 1 288 ? 41.333 16.078 -3.884 1.00 9.44 267 GLU A N 1
ATOM 2164 C CA . GLU A 1 288 ? 40.423 14.913 -3.811 1.00 9.20 267 GLU A CA 1
ATOM 2165 C C . GLU A 1 288 ? 38.966 15.290 -3.566 1.00 9.45 267 GLU A C 1
ATOM 2166 O O . GLU A 1 288 ? 38.041 14.681 -4.144 1.00 10.62 267 GLU A O 1
ATOM 2172 N N . VAL A 1 289 ? 38.746 16.258 -2.675 1.00 9.23 268 VAL A N 1
ATOM 2173 C CA . VAL A 1 289 ? 37.370 16.576 -2.272 1.00 9.54 268 VAL A CA 1
ATOM 2174 C C . VAL A 1 289 ? 36.628 17.399 -3.333 1.00 9.82 268 VAL A C 1
ATOM 2175 O O . VAL A 1 289 ? 35.440 17.165 -3.551 1.00 10.66 268 VAL A O 1
ATOM 2179 N N . VAL A 1 290 ? 37.318 18.286 -4.057 1.00 9.25 269 VAL A N 1
ATOM 2180 C CA . VAL A 1 290 ? 36.645 19.081 -5.102 1.00 10.09 269 VAL A CA 1
ATOM 2181 C C . VAL A 1 290 ? 35.921 18.222 -6.150 1.00 11.13 269 VAL A C 1
ATOM 2182 O O . VAL A 1 290 ? 34.719 18.427 -6.380 1.00 11.13 269 VAL A O 1
ATOM 2186 N N . PRO A 1 291 ? 36.622 17.248 -6.776 1.00 11.73 270 PRO A N 1
ATOM 2187 C CA . PRO A 1 291 ? 35.867 16.452 -7.754 1.00 12.31 270 PRO A CA 1
ATOM 2188 C C . PRO A 1 291 ? 34.838 15.516 -7.127 1.00 12.06 270 PRO A C 1
ATOM 2189 O O . PRO A 1 291 ? 33.778 15.280 -7.737 1.00 12.84 270 PRO A O 1
ATOM 2193 N N . LEU A 1 292 ? 35.137 14.971 -5.952 1.00 11.64 271 LEU A N 1
ATOM 2194 C CA . LEU A 1 292 ? 34.165 14.133 -5.240 1.00 12.20 271 LEU A CA 1
ATOM 2195 C C . LEU A 1 292 ? 32.838 14.909 -5.085 1.00 11.69 271 LEU A C 1
ATOM 2196 O O . LEU A 1 292 ? 31.756 14.397 -5.428 1.00 12.41 271 LEU A O 1
ATOM 2201 N N . VAL A 1 293 ? 32.914 16.147 -4.612 1.00 10.77 272 VAL A N 1
ATOM 2202 C CA . VAL A 1 293 ? 31.735 16.942 -4.331 1.00 10.26 272 VAL A CA 1
ATOM 2203 C C . VAL A 1 293 ? 31.032 17.412 -5.602 1.00 10.18 272 VAL A C 1
ATOM 2204 O O . VAL A 1 293 ? 29.805 1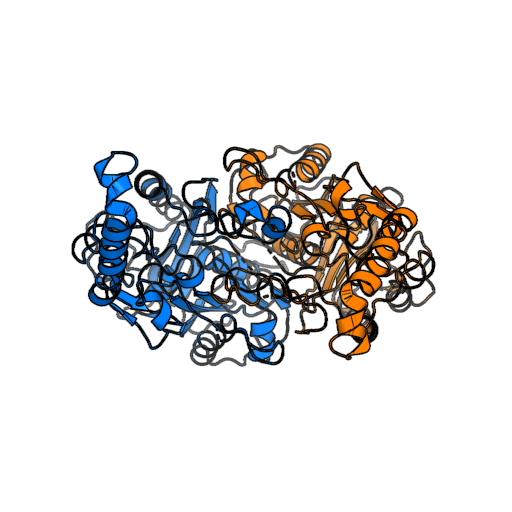7.330 -5.686 1.00 9.36 272 VAL A O 1
ATOM 2208 N N A SER A 1 294 ? 31.794 17.894 -6.582 0.50 10.45 273 SER A N 1
ATOM 2209 N N B SER A 1 294 ? 31.770 17.916 -6.590 0.50 10.55 273 SER A N 1
ATOM 2210 C CA A SER A 1 294 ? 31.214 18.361 -7.843 0.50 10.33 273 SER A CA 1
ATOM 2211 C CA B SER A 1 294 ? 31.101 18.400 -7.804 0.50 10.48 273 SER A CA 1
ATOM 2212 C C A SER A 1 294 ? 30.387 17.282 -8.502 0.50 10.48 273 SER A C 1
ATOM 2213 C C B SER A 1 294 ? 30.365 17.280 -8.526 0.50 10.62 273 SER A C 1
ATOM 2214 O O A SER A 1 294 ? 29.231 17.513 -8.877 0.50 10.10 273 SER A O 1
ATOM 2215 O O B SER A 1 294 ? 29.224 17.483 -8.957 0.50 10.40 273 SER A O 1
ATOM 2220 N N . GLU A 1 295 ? 30.986 16.100 -8.612 1.00 10.41 274 GLU A N 1
ATOM 2221 C CA . GLU A 1 295 ? 30.333 14.960 -9.277 1.00 11.25 274 GLU A CA 1
ATOM 2222 C C . GLU A 1 295 ? 29.100 14.563 -8.477 1.00 9.80 274 GLU A C 1
ATOM 2223 O O . GLU A 1 295 ? 28.037 14.318 -9.067 1.00 9.86 274 GLU A O 1
ATOM 2237 N N . ILE A 1 297 ? 27.173 16.434 -6.475 1.00 7.79 276 ILE A N 1
ATOM 2238 C CA . ILE A 1 297 ? 26.099 17.422 -6.663 1.00 8.65 276 ILE A CA 1
ATOM 2239 C C . ILE A 1 297 ? 25.377 17.239 -8.003 1.00 8.30 276 ILE A C 1
ATOM 2240 O O . ILE A 1 297 ? 24.142 17.241 -8.071 1.00 8.25 276 ILE A O 1
ATOM 2245 N N . ILE A 1 298 ? 26.162 17.126 -9.070 1.00 8.48 277 ILE A N 1
ATOM 2246 C CA . ILE A 1 298 ? 25.601 17.019 -10.412 1.00 9.79 277 ILE A CA 1
ATOM 2247 C C . ILE A 1 298 ? 24.787 15.735 -10.562 1.00 9.93 277 ILE A C 1
ATOM 2248 O O . ILE A 1 298 ? 23.678 15.756 -11.130 1.00 10.88 277 ILE A O 1
ATOM 2253 N N . GLU A 1 299 ? 25.311 14.627 -10.059 1.00 10.08 278 GLU A N 1
ATOM 2254 C CA . GLU A 1 299 ? 24.599 13.352 -10.137 1.00 10.49 278 GLU A CA 1
ATOM 2255 C C . GLU A 1 29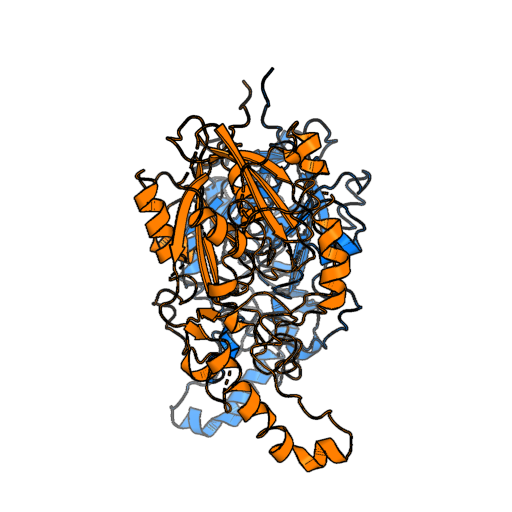9 ? 23.319 13.389 -9.308 1.00 10.67 278 GLU A C 1
ATOM 2256 O O . GLU A 1 299 ? 22.277 12.868 -9.740 1.00 11.96 278 GLU A O 1
ATOM 2262 N N . HIS A 1 300 ? 23.377 13.990 -8.120 1.00 10.19 279 HIS A N 1
ATOM 2263 C CA . HIS A 1 300 ? 22.192 14.065 -7.286 1.00 10.27 279 HIS A CA 1
ATOM 2264 C C . HIS A 1 300 ? 21.109 14.926 -7.937 1.00 10.24 279 HIS A C 1
ATOM 2265 O O . HIS A 1 300 ? 19.926 14.525 -7.995 1.00 11.25 279 HIS A O 1
ATOM 2272 N N . ALA A 1 301 ? 21.505 16.081 -8.450 1.00 10.40 280 ALA A N 1
ATOM 2273 C CA . ALA A 1 301 ? 20.568 16.945 -9.164 1.00 10.99 280 ALA A CA 1
ATOM 2274 C C . ALA A 1 301 ? 19.842 16.169 -10.263 1.00 12.00 280 ALA A C 1
ATOM 2275 O O . ALA A 1 301 ? 18.608 16.218 -10.348 1.00 12.58 280 ALA A O 1
ATOM 2277 N N . ARG A 1 302 ? 20.600 15.427 -11.068 1.00 12.55 281 ARG A N 1
ATOM 2278 C CA A ARG A 1 302 ? 20.020 14.658 -12.176 0.50 14.00 281 ARG A CA 1
ATOM 2279 C CA B ARG A 1 302 ? 20.027 14.635 -12.171 0.50 14.36 281 ARG A CA 1
ATOM 2280 C C . ARG A 1 302 ? 19.041 13.604 -11.663 1.00 14.62 281 ARG A C 1
ATOM 2281 O O . ARG A 1 302 ? 17.956 13.429 -12.238 1.00 14.83 281 ARG A O 1
ATOM 2296 N N . GLU A 1 303 ? 19.415 12.912 -10.592 1.00 15.36 282 GLU A N 1
ATOM 2297 C CA . GLU A 1 303 ? 18.568 11.887 -9.976 1.00 16.87 282 GLU A CA 1
ATOM 2298 C C . GLU A 1 303 ? 17.197 12.426 -9.606 1.00 16.76 282 GLU A C 1
ATOM 2299 O O . GLU A 1 303 ? 16.188 11.722 -9.746 1.00 17.26 282 GLU A O 1
ATOM 2305 N N . ILE A 1 304 ? 17.150 13.658 -9.107 1.00 15.85 283 ILE A N 1
ATOM 2306 C CA . ILE A 1 304 ? 15.881 14.220 -8.650 1.00 16.59 283 ILE A CA 1
ATOM 2307 C C . ILE A 1 304 ? 15.243 15.212 -9.645 1.00 16.16 283 ILE A C 1
ATOM 2308 O O . ILE A 1 304 ? 14.308 15.946 -9.310 1.00 16.73 283 ILE A O 1
ATOM 2313 N N . GLY A 1 305 ? 15.768 15.239 -10.865 1.00 15.82 284 GLY A N 1
ATOM 2314 C CA . GLY A 1 305 ? 15.168 16.033 -11.944 1.00 15.61 284 GLY A CA 1
ATOM 2315 C C . GLY A 1 305 ? 15.409 17.536 -11.889 1.00 15.84 284 GLY A C 1
ATOM 2316 O O . GLY A 1 305 ? 14.631 18.323 -12.451 1.00 17.47 284 GLY A O 1
ATOM 2317 N N . ILE A 1 306 ? 16.504 17.944 -11.254 1.00 15.55 285 ILE A N 1
ATOM 2318 C CA . ILE A 1 306 ? 16.893 19.345 -11.199 1.00 15.09 285 ILE A CA 1
ATOM 2319 C C . ILE A 1 306 ? 18.038 19.578 -12.190 1.00 14.84 285 ILE A C 1
ATOM 2320 O O . ILE A 1 306 ? 18.991 18.788 -12.244 1.00 14.96 285 ILE A O 1
ATOM 2325 N N . ASP A 1 307 ? 17.935 20.634 -12.995 1.00 14.38 286 ASP A N 1
ATOM 2326 C CA . ASP A 1 307 ? 19.076 21.096 -13.768 1.00 14.48 286 ASP A CA 1
ATOM 2327 C C . ASP A 1 307 ? 19.917 22.022 -12.871 1.00 14.03 286 ASP A C 1
ATOM 2328 O O . ASP A 1 307 ? 19.481 23.112 -12.525 1.00 14.33 286 ASP A O 1
ATOM 2333 N N . PRO A 1 308 ? 21.130 21.581 -12.496 1.00 13.87 287 PRO A N 1
ATOM 2334 C CA . PRO A 1 308 ? 21.926 22.435 -11.585 1.00 13.98 287 PRO A CA 1
ATOM 2335 C C . PRO A 1 308 ? 22.294 23.813 -12.169 1.00 13.34 287 PRO A C 1
ATOM 2336 O O . PRO A 1 308 ? 22.546 24.750 -11.408 1.00 13.61 287 PRO A O 1
ATOM 2340 N N . HIS A 1 309 ? 22.292 23.939 -13.504 1.00 13.34 288 HIS A N 1
ATOM 2341 C CA . HIS A 1 309 ? 22.516 25.227 -14.130 1.00 13.85 288 HIS A CA 1
ATOM 2342 C C . HIS A 1 309 ? 21.398 26.206 -13.802 1.00 13.53 288 HIS A C 1
ATOM 2343 O O . HIS A 1 309 ? 21.586 27.421 -13.957 1.00 14.07 288 HIS A O 1
ATOM 2350 N N . GLY A 1 310 ? 20.247 25.693 -13.365 1.00 13.28 289 GLY A N 1
ATOM 2351 C CA . GLY A 1 310 ? 19.124 26.547 -12.965 1.00 13.59 289 GLY A CA 1
ATOM 2352 C C . GLY A 1 310 ? 18.989 26.905 -11.482 1.00 13.87 289 GLY A C 1
ATOM 2353 O O . GLY A 1 310 ? 18.007 27.526 -11.071 1.00 14.69 289 GLY A O 1
ATOM 2354 N N . LEU A 1 311 ? 19.978 26.546 -10.666 1.00 13.00 290 LEU A N 1
ATOM 2355 C CA . LEU A 1 311 ? 19.952 26.925 -9.255 1.00 12.11 290 LEU A CA 1
ATOM 2356 C C . LEU A 1 311 ? 19.982 28.435 -9.109 1.00 12.34 290 LEU A C 1
ATOM 2357 O O . LEU A 1 311 ? 20.717 29.121 -9.814 1.00 13.25 290 LEU A O 1
ATOM 2362 N N . LYS A 1 312 ? 19.173 28.951 -8.205 1.00 11.53 291 LYS A N 1
ATOM 2363 C CA . LYS A 1 312 ? 19.190 30.375 -7.913 1.00 12.63 291 LYS A CA 1
ATOM 2364 C C . LYS A 1 312 ? 20.397 30.740 -7.040 1.00 12.13 291 LYS A C 1
ATOM 2365 O O . LYS A 1 312 ? 21.023 31.776 -7.243 1.00 11.93 291 LYS A O 1
ATOM 2371 N N . ARG A 1 313 ? 20.727 29.885 -6.072 1.00 11.88 292 ARG A N 1
ATOM 2372 C CA . ARG A 1 313 ? 21.804 30.195 -5.141 1.00 11.18 292 ARG A CA 1
ATOM 2373 C C . ARG A 1 313 ? 22.396 28.890 -4.609 1.00 10.89 292 ARG A C 1
ATOM 2374 O O . ARG A 1 313 ? 21.694 27.873 -4.471 1.00 10.79 292 ARG A O 1
ATOM 2390 N N . TRP A 1 315 ? 24.772 27.507 -1.289 1.00 8.05 294 TRP A N 1
ATOM 2391 C CA . TRP A 1 315 ? 25.387 27.703 0.021 1.00 7.97 294 TRP A CA 1
ATOM 2392 C C . TRP A 1 315 ? 26.286 26.509 0.289 1.00 7.79 294 TRP A C 1
ATOM 2393 O O . TRP A 1 315 ? 25.862 25.478 0.859 1.00 7.75 294 TRP A O 1
ATOM 2404 N N . LEU A 1 316 ? 27.510 26.614 -0.206 1.00 8.19 295 LEU A N 1
ATOM 2405 C CA . LEU A 1 316 ? 28.468 25.519 -0.060 1.00 7.96 295 LEU A CA 1
ATOM 2406 C C . LEU A 1 316 ? 29.177 25.607 1.294 1.00 8.47 295 LEU A C 1
ATOM 2407 O O . LEU A 1 316 ? 29.008 26.569 2.052 1.00 9.67 295 LEU A O 1
ATOM 2412 N N . HIS A 1 317 ? 29.991 24.598 1.587 1.00 8.25 296 HIS A N 1
ATOM 2413 C CA . HIS A 1 317 ? 30.809 24.580 2.773 1.00 7.99 296 HIS A CA 1
ATOM 2414 C C . HIS A 1 317 ? 31.664 25.835 2.823 1.00 7.80 296 HIS A C 1
ATOM 2415 O O . HIS A 1 317 ? 31.949 26.412 1.769 1.00 9.34 296 HIS A O 1
ATOM 2422 N N . GLN A 1 318 ? 32.095 26.218 4.026 1.00 8.16 297 GLN A N 1
ATOM 2423 C CA . GLN A 1 318 ? 32.742 27.522 4.201 1.00 8.55 297 GLN A CA 1
ATOM 2424 C C . GLN A 1 318 ? 34.114 27.360 4.852 1.00 9.15 297 GLN A C 1
ATOM 2425 O O . GLN A 1 318 ? 34.301 27.697 6.039 1.00 9.80 297 GLN A O 1
ATOM 2431 N N . ALA A 1 319 ? 35.054 26.848 4.074 1.00 9.33 298 ALA A N 1
ATOM 2432 C CA . ALA A 1 319 ? 36.435 26.630 4.533 1.00 8.93 298 ALA A CA 1
ATOM 2433 C C . ALA A 1 319 ? 37.470 27.235 3.617 1.00 9.65 298 ALA A C 1
ATOM 2434 O O . ALA A 1 319 ? 38.499 27.710 4.095 1.00 10.06 298 ALA A O 1
ATOM 2436 N N . ASN A 1 320 ? 37.249 27.197 2.297 1.00 9.99 299 ASN A N 1
ATOM 2437 C CA . ASN A 1 320 ? 38.304 27.604 1.378 1.00 9.37 299 ASN A CA 1
ATOM 2438 C C . ASN A 1 320 ? 37.670 28.150 0.099 1.00 9.53 299 ASN A C 1
ATOM 2439 O O . ASN A 1 320 ? 37.045 27.393 -0.649 1.00 10.01 299 ASN A O 1
ATOM 2444 N N . ILE A 1 321 ? 37.778 29.464 -0.116 1.00 9.48 300 ILE A N 1
ATOM 2445 C CA . ILE A 1 321 ? 37.115 30.088 -1.244 1.00 9.92 300 ILE A CA 1
ATOM 2446 C C . ILE A 1 321 ? 37.565 29.485 -2.569 1.00 10.30 300 ILE A C 1
ATOM 2447 O O . ILE A 1 321 ? 36.761 29.444 -3.514 1.00 10.72 300 ILE A O 1
ATOM 2452 N N . ASN A 1 322 ? 38.805 29.001 -2.624 1.00 10.52 301 ASN A N 1
ATOM 2453 C CA . ASN A 1 322 ? 39.343 28.434 -3.869 1.00 11.65 301 ASN A CA 1
ATOM 2454 C C . ASN A 1 322 ? 38.615 27.160 -4.259 1.00 12.02 301 ASN A C 1
ATOM 2455 O O . ASN A 1 322 ? 38.421 26.898 -5.445 1.00 13.66 301 ASN A O 1
ATOM 2468 N N . ASN A 1 324 ? 35.381 26.520 -3.231 1.00 10.31 303 ASN A N 1
ATOM 2469 C CA . ASN A 1 324 ? 34.048 26.979 -3.593 1.00 10.18 303 ASN A CA 1
ATOM 2470 C C . ASN A 1 324 ? 33.940 27.520 -5.024 1.00 9.69 303 ASN A C 1
ATOM 2471 O O . ASN A 1 324 ? 32.921 27.337 -5.679 1.00 10.42 303 ASN A O 1
ATOM 2476 N N . GLU A 1 325 ? 34.990 28.191 -5.483 1.00 9.89 304 GLU A N 1
ATOM 2477 C CA . GLU A 1 325 ? 34.982 28.775 -6.828 1.00 10.43 304 GLU A CA 1
ATOM 2478 C C . GLU A 1 325 ? 34.916 27.685 -7.879 1.00 8.97 304 GLU A C 1
ATOM 2479 O O . GLU A 1 325 ? 34.138 27.784 -8.849 1.00 10.37 304 GLU A O 1
ATOM 2485 N N . ILE A 1 326 ? 35.709 26.637 -7.685 1.00 9.17 305 ILE A N 1
ATOM 2486 C CA . ILE A 1 326 ? 35.761 25.568 -8.678 1.00 8.56 305 ILE A CA 1
ATOM 2487 C C . ILE A 1 326 ? 34.473 24.746 -8.662 1.00 8.88 305 ILE A C 1
ATOM 2488 O O . ILE A 1 326 ? 33.878 24.475 -9.700 1.00 9.79 305 ILE A O 1
ATOM 2493 N N . ILE A 1 327 ? 34.023 24.353 -7.466 1.00 9.09 306 ILE A N 1
ATOM 2494 C CA . ILE A 1 327 ? 32.812 23.559 -7.381 1.00 9.03 306 ILE A CA 1
ATOM 2495 C C . ILE A 1 327 ? 31.610 24.357 -7.900 1.00 9.41 306 ILE A C 1
ATOM 2496 O O . ILE A 1 327 ? 30.789 23.828 -8.668 1.00 9.97 306 ILE A O 1
ATOM 2501 N N . GLY A 1 328 ? 31.514 25.637 -7.514 1.00 10.01 307 GLY A N 1
ATOM 2502 C CA . GLY A 1 328 ? 30.377 26.482 -7.931 1.00 10.74 307 GLY A CA 1
ATOM 2503 C C . GLY A 1 328 ? 30.294 26.631 -9.429 1.00 11.02 307 GLY A C 1
ATOM 2504 O O . GLY A 1 328 ? 29.198 26.545 -10.001 1.00 10.54 307 GLY A O 1
ATOM 2505 N N . ARG A 1 329 ? 31.444 26.860 -10.063 1.00 11.94 308 ARG A N 1
ATOM 2506 C CA . ARG A 1 329 ? 31.511 26.996 -11.523 1.00 12.70 308 ARG A CA 1
ATOM 2507 C C . ARG A 1 329 ? 31.117 25.668 -12.207 1.00 12.41 308 ARG A C 1
ATOM 2508 O O . ARG A 1 329 ? 30.360 25.676 -13.189 1.00 11.58 308 ARG A O 1
ATOM 2516 N N . LYS A 1 330 ? 31.586 24.532 -11.675 1.00 11.14 309 LYS A N 1
ATOM 2517 C CA . LYS A 1 330 ? 31.244 23.227 -12.239 1.00 11.68 309 LYS A CA 1
ATOM 2518 C C . LYS A 1 330 ? 29.742 22.935 -12.155 1.00 12.20 309 LYS A C 1
ATOM 2519 O O . LYS A 1 330 ? 29.132 22.438 -13.129 1.00 12.72 309 LYS A O 1
ATOM 2525 N N . VAL A 1 331 ? 29.149 23.246 -10.999 1.00 11.42 310 VAL A N 1
ATOM 2526 C CA . VAL A 1 331 ? 27.744 22.966 -10.777 1.00 11.90 310 VAL A CA 1
ATOM 2527 C C . VAL A 1 331 ? 26.839 23.873 -11.627 1.00 12.84 310 VAL A C 1
ATOM 2528 O O . VAL A 1 331 ? 25.879 23.407 -12.258 1.00 13.18 310 VAL A O 1
ATOM 2532 N N . LEU A 1 332 ? 27.155 25.161 -11.673 1.00 13.03 311 LEU A N 1
ATOM 2533 C CA . LEU A 1 332 ? 26.281 26.125 -12.332 1.00 14.21 311 LEU A CA 1
ATOM 2534 C C . LEU A 1 332 ? 26.521 26.162 -13.828 1.00 14.39 311 LEU A C 1
ATOM 2535 O O . LEU A 1 332 ? 25.684 26.683 -14.572 1.00 15.19 311 LEU A O 1
ATOM 2540 N N . GLY A 1 333 ? 27.671 25.647 -14.271 1.00 14.44 312 GLY A N 1
ATOM 2541 C CA . GLY A 1 333 ? 28.045 25.643 -15.701 1.00 14.27 312 GLY A CA 1
ATOM 2542 C C . GLY A 1 333 ? 28.474 26.999 -16.228 1.00 14.79 312 GLY A C 1
ATOM 2543 O O . GLY A 1 333 ? 28.544 27.204 -17.460 1.00 15.33 312 GLY A O 1
ATOM 2544 N N A ARG A 1 334 ? 28.757 27.925 -15.316 0.50 14.41 313 ARG A N 1
ATOM 2545 N N B ARG A 1 334 ? 28.730 27.931 -15.312 0.50 14.33 313 ARG A N 1
ATOM 2546 C CA A ARG A 1 334 ? 29.230 29.274 -15.655 0.50 14.28 313 ARG A CA 1
ATOM 2547 C CA B ARG A 1 334 ? 29.160 29.300 -15.640 0.50 14.16 313 ARG A CA 1
ATOM 2548 C C A ARG A 1 334 ? 29.793 29.872 -14.371 0.50 14.34 313 ARG A C 1
ATOM 2549 C C B ARG A 1 334 ? 29.744 29.896 -14.362 0.50 14.22 313 ARG A C 1
ATOM 2550 O O A ARG A 1 334 ? 29.647 29.278 -13.301 0.50 13.71 313 ARG A O 1
ATOM 2551 O O B ARG A 1 334 ? 29.573 29.318 -13.286 0.50 13.50 313 ARG A O 1
ATOM 2566 N N . ASP A 1 335 ? 30.420 31.038 -14.460 1.00 14.61 314 ASP A N 1
ATOM 2567 C CA . ASP A 1 335 ? 30.950 31.708 -13.268 1.00 15.01 314 ASP A CA 1
ATOM 2568 C C . ASP A 1 335 ? 29.796 32.295 -12.456 1.00 14.55 314 ASP A C 1
ATOM 2569 O O . ASP A 1 335 ? 29.042 33.127 -12.949 1.00 14.61 314 ASP A O 1
ATOM 2574 N N . PRO A 1 336 ? 29.627 31.828 -11.211 1.00 14.02 315 PRO A N 1
ATOM 2575 C CA . PRO A 1 336 ? 28.588 32.380 -10.349 1.00 14.00 315 PRO A CA 1
ATOM 2576 C C . PRO A 1 336 ? 28.908 33.820 -9.987 1.00 13.34 315 PRO A C 1
ATOM 2577 O O . PRO A 1 336 ? 30.080 34.163 -9.800 1.00 14.30 315 PRO A O 1
ATOM 2581 N N . THR A 1 337 ? 27.874 34.646 -9.862 1.00 14.47 316 THR A N 1
ATOM 2582 C CA . THR A 1 337 ? 28.070 35.952 -9.235 1.00 15.51 316 THR A CA 1
ATOM 2583 C C . THR A 1 337 ? 28.332 35.769 -7.739 1.00 16.01 316 THR A C 1
ATOM 2584 O O . THR A 1 337 ? 28.169 34.669 -7.184 1.00 15.44 316 THR A O 1
ATOM 2588 N N . ARG A 1 338 ? 28.732 36.846 -7.062 1.00 16.76 317 ARG A N 1
ATOM 2589 C CA . ARG A 1 338 ? 28.952 36.776 -5.621 1.00 17.19 317 ARG A CA 1
ATOM 2590 C C . ARG A 1 338 ? 27.667 36.396 -4.871 1.00 16.84 317 ARG A C 1
ATOM 2591 O O . ARG A 1 338 ? 27.707 35.666 -3.874 1.00 17.66 317 ARG A O 1
ATOM 2599 N N . ASP A 1 339 ? 26.525 36.869 -5.363 1.00 16.54 318 ASP A N 1
ATOM 2600 C CA . ASP A 1 339 ? 25.238 36.560 -4.730 1.00 16.83 318 ASP A CA 1
ATOM 2601 C C . ASP A 1 339 ? 24.838 35.094 -4.950 1.00 14.86 318 ASP A C 1
ATOM 2602 O O . ASP A 1 339 ? 24.139 34.504 -4.111 1.00 15.06 318 ASP A O 1
ATOM 2607 N N . GLU A 1 340 ? 25.269 34.505 -6.075 1.00 13.12 319 GLU A N 1
ATOM 2608 C CA . GLU A 1 340 ? 24.899 33.108 -6.406 1.00 12.29 319 GLU A CA 1
ATOM 2609 C C . GLU A 1 340 ? 25.716 32.045 -5.667 1.00 12.13 319 GLU A C 1
ATOM 2610 O O . GLU A 1 340 ? 25.259 30.922 -5.509 1.00 11.32 319 GLU A O 1
ATOM 2616 N N . ASN A 1 341 ? 26.927 32.391 -5.243 1.00 11.41 320 ASN A N 1
ATOM 2617 C CA . ASN A 1 341 ? 27.791 31.423 -4.556 1.00 10.66 320 ASN A CA 1
ATOM 2618 C C . ASN A 1 341 ? 28.258 32.076 -3.277 1.00 9.96 320 ASN A C 1
ATOM 2619 O O . ASN A 1 341 ? 29.204 32.846 -3.257 1.00 10.88 320 ASN A O 1
ATOM 2624 N N . VAL A 1 342 ? 27.521 31.807 -2.209 1.00 9.37 321 VAL A N 1
ATOM 2625 C CA . VAL A 1 342 ? 27.614 32.629 -0.990 1.00 8.65 321 VAL A CA 1
ATOM 2626 C C . VAL A 1 342 ? 28.917 32.383 -0.242 1.00 9.81 321 VAL A C 1
ATOM 2627 O O . VAL A 1 342 ? 29.307 31.246 -0.052 1.00 9.56 321 VAL A O 1
ATOM 2631 N N . ILE A 1 343 ? 29.582 33.457 0.157 1.00 9.33 322 ILE A N 1
ATOM 2632 C CA . ILE A 1 343 ? 30.836 33.351 0.902 1.00 9.74 322 ILE A CA 1
ATOM 2633 C C . ILE A 1 343 ? 30.653 34.064 2.231 1.00 9.30 322 ILE A C 1
ATOM 2634 O O . ILE A 1 343 ? 30.424 35.289 2.264 1.00 10.26 322 ILE A O 1
ATOM 2639 N N . ILE A 1 344 ? 30.764 33.298 3.331 1.00 8.14 323 ILE A N 1
ATOM 2640 C CA . ILE A 1 344 ? 30.817 33.883 4.684 1.00 8.27 323 ILE A CA 1
ATOM 2641 C C . ILE A 1 344 ? 32.104 33.539 5.423 1.00 7.76 323 ILE A C 1
ATOM 2642 O O . ILE A 1 344 ? 32.346 34.050 6.530 1.00 7.80 323 ILE A O 1
ATOM 2647 N N . LEU A 1 345 ? 32.936 32.688 4.810 1.00 7.56 324 LEU A N 1
ATOM 2648 C CA . LEU A 1 345 ? 34.198 32.277 5.458 1.00 8.36 324 LEU A CA 1
ATOM 2649 C C . LEU A 1 345 ? 35.192 33.417 5.601 1.00 8.37 324 LEU A C 1
ATOM 2650 O O . LEU A 1 345 ? 36.141 33.311 6.399 1.00 8.37 324 LEU A O 1
ATOM 2655 N N . ASP A 1 346 ? 35.011 34.506 4.845 1.00 8.56 325 ASP A N 1
ATOM 2656 C CA . ASP A 1 346 ? 35.854 35.666 5.067 1.00 9.57 325 ASP A CA 1
ATOM 2657 C C . ASP A 1 346 ? 35.788 36.213 6.486 1.00 9.06 325 ASP A C 1
ATOM 2658 O O . ASP A 1 346 ? 36.797 36.642 7.040 1.00 9.73 325 ASP A O 1
ATOM 2663 N N . ASP A 1 347 ? 34.595 36.174 7.078 1.00 8.15 326 ASP A N 1
ATOM 2664 C CA . ASP A 1 347 ? 34.342 36.681 8.430 1.00 8.65 326 ASP A CA 1
ATOM 2665 C C . ASP A 1 347 ? 34.444 35.586 9.506 1.00 6.61 326 ASP A C 1
ATOM 2666 O O . ASP A 1 347 ? 34.883 35.856 10.624 1.00 7.95 326 ASP A O 1
ATOM 2671 N N . TYR A 1 348 ? 33.997 34.381 9.153 1.00 7.06 327 TYR A N 1
ATOM 2672 C CA . TYR A 1 348 ? 33.846 33.305 10.146 1.00 6.75 327 TYR A CA 1
ATOM 2673 C C . TYR A 1 348 ? 34.972 32.268 10.119 1.00 7.12 327 TYR A C 1
ATOM 2674 O O . TYR A 1 348 ? 35.040 31.416 11.009 1.00 7.74 327 TYR A O 1
ATOM 2683 N N . ALA A 1 349 ? 35.852 32.351 9.115 1.00 6.11 328 ALA A N 1
ATOM 2684 C CA . ALA A 1 349 ? 36.800 31.263 8.820 1.00 6.35 328 ALA A CA 1
ATOM 2685 C C . ALA A 1 349 ? 36.008 29.957 8.668 1.00 6.42 328 ALA A C 1
ATOM 2686 O O . ALA A 1 349 ? 34.828 29.999 8.310 1.00 8.32 328 ALA A O 1
ATOM 2688 N N . ASN A 1 350 ? 36.664 28.826 8.901 1.00 6.26 329 ASN A N 1
ATOM 2689 C CA . ASN A 1 350 ? 36.026 27.521 8.783 1.00 6.86 329 ASN A CA 1
ATOM 2690 C C . ASN A 1 350 ? 35.440 27.123 10.126 1.00 6.47 329 ASN A C 1
ATOM 2691 O O . ASN A 1 350 ? 36.158 26.989 11.109 1.00 7.08 329 ASN A O 1
ATOM 2696 N N . THR A 1 351 ? 34.121 26.942 10.162 1.00 7.27 330 THR A N 1
ATOM 2697 C CA . THR A 1 351 ? 33.422 26.494 11.370 1.00 7.01 330 THR A CA 1
ATOM 2698 C C . THR A 1 351 ? 32.940 25.042 11.229 1.00 7.50 330 THR A C 1
ATOM 2699 O O . THR A 1 351 ? 32.017 24.621 11.925 1.00 8.09 330 THR A O 1
ATOM 2703 N N . SER A 1 352 ? 33.595 24.288 10.352 1.00 7.11 331 SER A N 1
ATOM 2704 C CA . SER A 1 352 ? 33.269 22.861 10.166 1.00 7.43 331 SER A CA 1
ATOM 2705 C C . SER A 1 352 ? 31.787 22.744 9.842 1.00 7.95 331 SER A C 1
ATOM 2706 O O . SER A 1 352 ? 31.318 23.302 8.829 1.00 7.84 331 SER A O 1
ATOM 2709 N N . SER A 1 353 ? 31.028 21.988 10.642 1.00 6.84 332 SER A N 1
ATOM 2710 C CA . SER A 1 353 ? 29.649 21.654 10.261 1.00 7.21 332 SER A CA 1
ATOM 2711 C C . SER A 1 353 ? 28.776 22.874 9.973 1.00 6.60 332 SER A C 1
ATOM 2712 O O . SER A 1 353 ? 27.857 22.815 9.144 1.00 7.46 332 SER A O 1
ATOM 2715 N N . ALA A 1 354 ? 29.006 23.950 10.713 1.00 6.11 333 ALA A N 1
ATOM 2716 C CA . ALA A 1 354 ? 28.049 25.078 10.702 1.00 6.54 333 ALA A CA 1
ATOM 2717 C C . ALA A 1 354 ? 28.146 25.953 9.465 1.00 6.82 333 ALA A C 1
ATOM 2718 O O . ALA A 1 354 ? 27.194 26.670 9.158 1.00 6.99 333 ALA A O 1
ATOM 2720 N N . GLY A 1 355 ? 29.266 25.891 8.746 1.00 6.69 334 GLY A N 1
ATOM 2721 C CA . GLY A 1 355 ? 29.576 26.920 7.724 1.00 7.62 334 GLY A CA 1
ATOM 2722 C C . GLY A 1 355 ? 28.492 27.104 6.669 1.00 7.86 334 GLY A C 1
ATOM 2723 O O . GLY A 1 355 ? 28.055 28.228 6.376 1.00 8.04 334 GLY A O 1
ATOM 2724 N N . SER A 1 356 ? 28.075 26.005 6.060 1.00 7.18 335 SER A N 1
ATOM 2725 C CA . SER A 1 356 ? 27.038 26.084 5.023 1.00 7.37 335 SER A CA 1
ATOM 2726 C C . SER A 1 356 ? 25.718 26.608 5.591 1.00 8.31 335 SER A C 1
ATOM 2727 O O . SER A 1 356 ? 24.964 27.284 4.875 1.00 8.43 335 SER A O 1
ATOM 2730 N N . ILE A 1 357 ? 25.437 26.306 6.862 1.00 7.28 336 ILE A N 1
ATOM 2731 C CA . ILE A 1 357 ? 24.214 26.786 7.498 1.00 8.22 336 ILE A CA 1
ATOM 2732 C C . ILE A 1 357 ? 24.297 28.279 7.796 1.00 7.54 336 ILE A C 1
ATOM 2733 O O . ILE A 1 357 ? 23.283 28.993 7.637 1.00 7.94 336 ILE A O 1
ATOM 2738 N N . ILE A 1 358 ? 25.475 28.769 8.182 1.00 7.49 337 ILE A N 1
ATOM 2739 C CA . ILE A 1 358 ? 25.640 30.217 8.330 1.00 7.81 337 ILE A CA 1
ATOM 2740 C C . ILE A 1 358 ? 25.339 30.917 6.990 1.00 7.72 337 ILE A C 1
ATOM 2741 O O . ILE A 1 358 ? 24.606 31.915 6.947 1.00 8.36 337 ILE A O 1
ATOM 2746 N N . ALA A 1 359 ? 25.888 30.392 5.904 1.00 6.70 338 ALA A N 1
ATOM 2747 C CA . ALA A 1 359 ? 25.678 30.986 4.581 1.00 7.82 338 ALA A CA 1
ATOM 2748 C C . ALA A 1 359 ? 24.188 31.018 4.241 1.00 7.91 338 ALA A C 1
ATOM 2749 O O . ALA A 1 359 ? 23.658 32.062 3.797 1.00 8.52 338 ALA A O 1
ATOM 2751 N N . PHE A 1 360 ? 23.523 29.881 4.419 1.00 8.51 339 PHE A N 1
ATOM 2752 C CA . PHE A 1 360 ? 22.095 29.766 4.162 1.00 8.43 339 PHE A CA 1
ATOM 2753 C C . PHE A 1 360 ? 21.296 30.727 5.031 1.00 8.37 339 PHE A C 1
ATOM 2754 O O . PHE A 1 360 ? 20.417 31.443 4.517 1.00 9.01 339 PHE A O 1
ATOM 2762 N N . HIS A 1 361 ? 21.585 30.777 6.332 1.00 8.02 340 HIS A N 1
ATOM 2763 C CA . HIS A 1 361 ? 20.859 31.652 7.254 1.00 7.75 340 HIS A CA 1
ATOM 2764 C C . HIS A 1 361 ? 21.008 33.129 6.888 1.00 8.11 340 HIS A C 1
ATOM 2765 O O . HIS A 1 361 ? 20.017 33.900 6.904 1.00 9.34 340 HIS A O 1
ATOM 2772 N N . LYS A 1 362 ? 22.236 33.544 6.562 1.00 9.06 341 LYS A N 1
ATOM 2773 C CA . LYS A 1 362 ? 22.505 34.965 6.377 1.00 9.24 341 LYS A CA 1
ATOM 2774 C C . LYS A 1 362 ? 22.170 35.491 5.006 1.00 10.96 341 LYS A C 1
ATOM 2775 O O . LYS A 1 362 ? 22.037 36.725 4.852 1.00 12.43 341 LYS A O 1
ATOM 2781 N N . HIS A 1 363 ? 22.027 34.604 4.030 1.00 11.08 342 HIS A N 1
ATOM 2782 C CA . HIS A 1 363 ? 21.898 35.062 2.633 1.00 11.78 342 HIS A CA 1
ATOM 2783 C C . HIS A 1 363 ? 20.814 34.356 1.858 1.00 13.23 342 HIS A C 1
ATOM 2784 O O . HIS A 1 363 ? 21.059 33.587 0.910 1.00 12.34 342 HIS A O 1
ATOM 2791 N N . GLN A 1 364 ? 19.581 34.631 2.235 1.00 15.31 343 GLN A N 1
ATOM 2792 C CA . GLN A 1 364 ? 18.495 34.047 1.470 1.00 18.77 343 GLN A CA 1
ATOM 2793 C C . GLN A 1 364 ? 17.520 35.149 1.040 1.00 20.88 343 GLN A C 1
ATOM 2794 O O . GLN A 1 364 ? 16.354 34.881 0.757 1.00 22.28 343 GLN A O 1
ATOM 2800 N N A ASP A 1 365 ? 18.036 36.380 0.984 0.70 21.84 344 ASP A N 1
ATOM 2801 N N B ASP A 1 365 ? 18.031 36.377 0.968 0.30 21.61 344 ASP A N 1
ATOM 2802 C CA A ASP A 1 365 ? 17.296 37.556 0.512 0.70 23.22 344 ASP A CA 1
ATOM 2803 C CA B ASP A 1 365 ? 17.254 37.534 0.533 0.30 22.56 344 ASP A CA 1
ATOM 2804 C C A ASP A 1 365 ? 17.185 37.569 -1.006 0.70 23.07 344 ASP A C 1
ATOM 2805 C C B ASP A 1 365 ? 17.194 37.595 -0.990 0.30 22.80 344 ASP A C 1
ATOM 2806 O O A ASP A 1 365 ? 18.020 36.982 -1.706 0.70 22.11 344 ASP A O 1
ATOM 2807 O O B ASP A 1 365 ? 18.062 37.043 -1.675 0.30 22.41 344 ASP A O 1
ATOM 2816 N N . ASP A 1 366 ? 16.166 38.274 -1.503 1.00 23.23 345 ASP A N 1
ATOM 2817 C CA . ASP A 1 366 ? 15.957 38.469 -2.951 1.00 24.08 345 ASP A CA 1
ATOM 2818 C C . ASP A 1 366 ? 15.727 37.155 -3.678 1.00 23.55 345 ASP A C 1
ATOM 2819 O O . ASP A 1 366 ? 16.119 37.003 -4.836 1.00 24.61 345 ASP A O 1
ATOM 2832 N N . ALA A 1 368 ? 12.717 34.261 -4.631 1.00 20.04 347 ALA A N 1
ATOM 2833 C CA . ALA A 1 368 ? 11.282 34.229 -4.833 1.00 19.47 347 ALA A CA 1
ATOM 2834 C C . ALA A 1 368 ? 10.761 32.816 -4.601 1.00 19.16 347 ALA A C 1
ATOM 2835 O O . ALA A 1 368 ? 11.495 31.828 -4.742 1.00 16.90 347 ALA A O 1
ATOM 2837 N N . GLN A 1 369 ? 9.481 32.718 -4.260 1.00 18.85 348 GLN A N 1
ATOM 2838 C CA . GLN A 1 369 ? 8.807 31.432 -4.201 1.00 18.15 348 GLN A CA 1
ATOM 2839 C C . GLN A 1 369 ? 9.128 30.616 -5.453 1.00 17.54 348 GLN A C 1
ATOM 2840 O O . GLN A 1 369 ? 9.033 31.116 -6.583 1.00 17.94 348 GLN A O 1
ATOM 2846 N N . GLY A 1 370 ? 9.527 29.362 -5.244 1.00 16.04 349 GLY A N 1
ATOM 2847 C CA . GLY A 1 370 ? 9.868 28.477 -6.339 1.00 14.55 349 GLY A CA 1
ATOM 2848 C C . GLY A 1 370 ? 11.354 28.400 -6.667 1.00 13.07 349 GLY A C 1
ATOM 2849 O O . GLY A 1 370 ? 11.782 27.466 -7.357 1.00 13.64 349 GLY A O 1
ATOM 2850 N N . ASP A 1 371 ? 12.138 29.367 -6.182 1.00 13.24 350 ASP A N 1
ATOM 2851 C CA . ASP A 1 371 ? 13.584 29.394 -6.478 1.00 12.95 350 ASP A CA 1
ATOM 2852 C C . ASP A 1 371 ? 14.265 28.163 -5.847 1.00 13.11 350 ASP A C 1
ATOM 2853 O O . ASP A 1 371 ? 13.905 27.748 -4.732 1.00 13.07 350 ASP A O 1
ATOM 2858 N N . LEU A 1 372 ? 15.229 27.600 -6.569 1.00 12.02 351 LEU A N 1
ATOM 2859 C CA . LEU A 1 372 ? 15.941 26.399 -6.113 1.00 11.74 351 LEU A CA 1
ATOM 2860 C C . LEU A 1 372 ? 17.280 26.806 -5.497 1.00 11.56 351 LEU A C 1
ATOM 2861 O O . LEU A 1 372 ? 17.967 27.703 -5.990 1.00 11.83 351 LEU A O 1
ATOM 2866 N N . GLY A 1 373 ? 17.627 26.142 -4.404 1.00 10.02 352 GLY A N 1
ATOM 2867 C CA . GLY A 1 373 ? 18.918 26.352 -3.765 1.00 10.04 352 GLY A CA 1
ATOM 2868 C C . GLY A 1 373 ? 19.571 25.045 -3.402 1.00 9.93 352 GLY A C 1
ATOM 2869 O O . GLY A 1 373 ? 18.937 23.976 -3.423 1.00 9.75 352 GLY A O 1
ATOM 2870 N N . LEU A 1 374 ? 20.853 25.127 -3.058 1.00 9.00 353 LEU A N 1
ATOM 2871 C CA . LEU A 1 374 ? 21.621 23.943 -2.638 1.00 8.99 353 LEU A CA 1
ATOM 2872 C C . LEU A 1 374 ? 22.406 24.276 -1.404 1.00 9.24 353 LEU A C 1
ATOM 2873 O O . LEU A 1 374 ? 23.196 25.243 -1.434 1.00 8.40 353 LEU A O 1
ATOM 2878 N N . ILE A 1 375 ? 22.196 23.507 -0.341 1.00 9.11 354 ILE A N 1
ATOM 2879 C CA . ILE A 1 375 ? 23.078 23.529 0.849 1.00 8.86 354 ILE A CA 1
ATOM 2880 C C . ILE A 1 375 ? 23.990 22.320 0.716 1.00 8.71 354 ILE A C 1
ATOM 2881 O O . ILE A 1 375 ? 23.514 21.195 0.584 1.00 9.05 354 ILE A O 1
ATOM 2886 N N . CYS A 1 376 ? 25.297 22.526 0.743 1.00 8.01 355 CYS A N 1
ATOM 2887 C CA . CYS A 1 376 ? 26.202 21.395 0.553 1.00 8.14 355 CYS A CA 1
ATOM 2888 C C . CYS A 1 376 ? 27.402 21.551 1.475 1.00 8.39 355 CYS A C 1
ATOM 2889 O O . CYS A 1 376 ? 28.062 22.586 1.458 1.00 9.84 355 CYS A O 1
ATOM 2892 N N . SER A 1 377 ? 27.670 20.520 2.261 1.00 7.73 356 SER A N 1
ATOM 2893 C CA . SER A 1 377 ? 28.827 20.488 3.158 1.00 8.95 356 SER A CA 1
ATOM 2894 C C . SER A 1 377 ? 29.802 19.422 2.689 1.00 9.37 356 SER A C 1
ATOM 2895 O O . SER A 1 377 ? 29.433 18.463 1.999 1.00 10.36 356 SER A O 1
ATOM 2898 N N . PHE A 1 378 ? 31.064 19.562 3.077 1.00 8.87 357 PHE A N 1
ATOM 2899 C CA . PHE A 1 378 ? 32.086 18.576 2.726 1.00 8.99 357 PHE A CA 1
ATOM 2900 C C . PHE A 1 378 ? 33.315 18.822 3.574 1.00 8.75 357 PHE A C 1
ATOM 2901 O O . PHE A 1 378 ? 33.632 19.970 3.905 1.00 9.90 357 PHE A O 1
ATOM 2909 N N . GLY A 1 379 ? 33.994 17.747 3.937 1.00 7.08 358 GLY A N 1
ATOM 2910 C CA . GLY A 1 379 ? 35.229 17.865 4.730 1.00 7.50 358 GLY A CA 1
ATOM 2911 C C . GLY A 1 379 ? 35.611 16.546 5.360 1.00 6.72 358 GLY A C 1
ATOM 2912 O O . GLY A 1 379 ? 35.588 15.478 4.696 1.00 6.99 358 GLY A O 1
ATOM 2913 N N . ALA A 1 380 ? 36.000 16.607 6.629 1.00 6.78 359 ALA A N 1
ATOM 2914 C CA . ALA A 1 380 ? 36.628 15.484 7.281 1.00 6.85 359 ALA A CA 1
ATOM 2915 C C . ALA A 1 380 ? 35.778 14.232 7.255 1.00 6.08 359 ALA A C 1
ATOM 2916 O O . ALA A 1 380 ? 34.562 14.272 7.498 1.00 6.94 359 ALA A O 1
ATOM 2918 N N . GLY A 1 381 ? 36.461 13.120 7.030 1.00 5.93 360 GLY A N 1
ATOM 2919 C CA . GLY A 1 381 ? 35.790 11.805 7.005 1.00 5.99 360 GLY A CA 1
ATOM 2920 C C . GLY A 1 381 ? 36.527 10.895 6.035 1.00 5.88 360 GLY A C 1
ATOM 2921 O O . GLY A 1 381 ? 37.047 9.871 6.444 1.00 6.06 360 GLY A O 1
ATOM 2922 N N . TYR A 1 382 ? 36.561 11.228 4.734 1.00 6.08 361 TYR A N 1
ATOM 2923 C CA . TYR A 1 382 ? 35.833 12.333 4.103 1.00 6.93 361 TYR A CA 1
ATOM 2924 C C . TYR A 1 382 ? 34.336 12.151 4.227 1.00 6.43 361 TYR A C 1
ATOM 2925 O O . TYR A 1 382 ? 33.829 11.038 4.258 1.00 6.67 361 TYR A O 1
ATOM 2934 N N . SER A 1 383 ? 33.641 13.273 4.229 1.00 6.36 362 SER A N 1
ATOM 2935 C CA . SER A 1 383 ? 32.188 13.327 4.231 1.00 6.78 362 SER A CA 1
ATOM 2936 C C . SER A 1 383 ? 31.689 14.389 3.298 1.00 6.83 362 SER A C 1
ATOM 2937 O O . SER A 1 383 ? 32.380 15.406 3.096 1.00 8.11 362 SER A O 1
ATOM 2940 N N . ALA A 1 384 ? 30.523 14.164 2.698 1.00 6.46 363 ALA A N 1
ATOM 2941 C CA . ALA A 1 384 ? 29.866 15.212 1.909 1.00 6.43 363 ALA A CA 1
ATOM 2942 C C . ALA A 1 384 ? 28.374 14.993 1.969 1.00 7.10 363 ALA A C 1
ATOM 2943 O O . ALA A 1 384 ? 27.928 13.827 1.974 1.00 7.45 363 ALA A O 1
ATOM 2945 N N . GLY A 1 385 ? 27.619 16.081 1.971 1.00 6.64 364 GLY A N 1
ATOM 2946 C CA . GLY A 1 385 ? 26.159 15.974 1.963 1.00 7.99 364 GLY A CA 1
ATOM 2947 C C . GLY A 1 385 ? 25.552 17.068 1.122 1.00 8.49 364 GLY A C 1
ATOM 2948 O O . GLY A 1 385 ? 26.016 18.222 1.159 1.00 7.99 364 GLY A O 1
ATOM 2949 N N . THR A 1 386 ? 24.514 16.716 0.364 1.00 9.27 365 THR A N 1
ATOM 2950 C CA . THR A 1 386 ? 23.768 17.700 -0.432 1.00 10.30 365 THR A CA 1
ATOM 2951 C C . THR A 1 386 ? 22.338 17.784 0.051 1.00 10.78 365 THR A C 1
ATOM 2952 O O . THR A 1 386 ? 21.737 16.748 0.354 1.00 11.44 365 THR A O 1
ATOM 2956 N N . VAL A 1 387 ? 21.795 19.002 0.102 1.00 9.67 366 VAL A N 1
ATOM 2957 C CA . VAL A 1 387 ? 20.382 19.243 0.445 1.00 10.10 366 VAL A CA 1
ATOM 2958 C C . VAL A 1 387 ? 19.869 20.224 -0.578 1.00 9.55 366 VAL A C 1
ATOM 2959 O O . VAL A 1 387 ? 20.231 21.412 -0.533 1.00 9.32 366 VAL A O 1
ATOM 2963 N N . PHE A 1 388 ? 19.060 19.734 -1.519 1.00 9.53 367 PHE A N 1
ATOM 2964 C CA . PHE A 1 388 ? 18.409 20.618 -2.482 1.00 9.31 367 PHE A CA 1
ATOM 2965 C C . PHE A 1 388 ? 17.121 21.133 -1.885 1.00 9.64 367 PHE A C 1
ATOM 2966 O O . PHE A 1 388 ? 16.348 20.368 -1.294 1.00 9.42 367 PHE A O 1
ATOM 2974 N N . VAL A 1 389 ? 16.902 22.442 -2.015 1.00 9.67 368 VAL A N 1
ATOM 2975 C CA . VAL A 1 389 ? 15.774 23.094 -1.374 1.00 10.50 368 VAL A CA 1
ATOM 2976 C C . VAL A 1 389 ? 15.020 23.975 -2.377 1.00 10.40 368 VAL A C 1
ATOM 2977 O O . VAL A 1 389 ? 15.562 24.366 -3.416 1.00 11.18 368 VAL A O 1
ATOM 2981 N N . GLN A 1 390 ? 13.773 24.278 -2.051 1.00 9.94 369 GLN A N 1
ATOM 2982 C CA . GLN A 1 390 ? 12.974 25.183 -2.878 1.00 11.26 369 GLN A CA 1
ATOM 2983 C C . GLN A 1 390 ? 12.193 26.137 -1.991 1.00 11.26 369 GLN A C 1
ATOM 2984 O O . GLN A 1 390 ? 11.593 25.703 -1.004 1.00 11.61 369 GLN A O 1
ATOM 2990 N N . LYS A 1 391 ? 12.199 27.420 -2.344 1.00 11.80 370 LYS A N 1
ATOM 2991 C CA . LYS A 1 391 ? 11.554 28.433 -1.503 1.00 12.94 370 LYS A CA 1
ATOM 2992 C C . LYS A 1 391 ? 10.036 28.267 -1.607 1.00 14.33 370 LYS A C 1
ATOM 2993 O O . LYS A 1 391 ? 9.481 28.223 -2.718 1.00 13.84 370 LYS A O 1
ATOM 2999 N N . ARG A 1 392 ? 9.386 28.158 -0.458 1.00 14.18 371 ARG A N 1
ATOM 3000 C CA . ARG A 1 392 ? 7.937 28.028 -0.417 1.00 16.48 371 ARG A CA 1
ATOM 3001 C C . ARG A 1 392 ? 7.229 29.366 -0.424 1.00 17.94 371 ARG A C 1
ATOM 3002 O O . ARG A 1 392 ? 6.003 29.381 -0.632 1.00 20.27 371 ARG A O 1
ATOM 3011 N N . TYR B 1 18 ? 1.757 9.744 -6.931 1.00 39.97 -3 TYR B N 1
ATOM 3012 C CA . TYR B 1 18 ? 2.194 8.567 -6.115 1.00 39.66 -3 TYR B CA 1
ATOM 3013 C C . TYR B 1 18 ? 2.798 8.962 -4.785 1.00 39.43 -3 TYR B C 1
ATOM 3014 O O . TYR B 1 18 ? 3.443 10.009 -4.653 1.00 39.46 -3 TYR B O 1
ATOM 3023 N N . PHE B 1 19 ? 2.555 8.133 -3.786 1.00 38.62 -2 PHE B N 1
ATOM 3024 C CA . PHE B 1 19 ? 3.164 8.364 -2.511 1.00 37.79 -2 PHE B CA 1
ATOM 3025 C C . PHE B 1 19 ? 4.064 7.206 -2.217 1.00 36.49 -2 PHE B C 1
ATOM 3026 O O . PHE B 1 19 ? 3.753 6.044 -2.523 1.00 36.12 -2 PHE B O 1
ATOM 3034 N N . GLN B 1 20 ? 5.218 7.534 -1.667 1.00 34.89 -1 GLN B N 1
ATOM 3035 C CA . GLN B 1 20 ? 6.078 6.512 -1.148 1.00 33.34 -1 GLN B CA 1
ATOM 3036 C C . GLN B 1 20 ? 5.543 6.169 0.238 1.00 30.58 -1 GLN B C 1
ATOM 3037 O O . GLN B 1 20 ? 5.191 7.077 1.013 1.00 30.63 -1 GLN B O 1
ATOM 3043 N N . GLY B 1 21 ? 5.405 4.864 0.502 1.00 27.11 0 GLY B N 1
ATOM 3044 C CA . GLY B 1 21 ? 4.868 4.363 1.772 1.00 23.51 0 GLY B CA 1
ATOM 3045 C C . GLY B 1 21 ? 6.011 4.085 2.731 1.00 21.09 0 GLY B C 1
ATOM 3046 O O . GLY B 1 21 ? 7.082 3.714 2.289 1.00 21.40 0 GLY B O 1
ATOM 3047 N N . VAL B 1 22 ? 5.775 4.271 4.027 1.00 17.79 1 VAL B N 1
ATOM 3048 C CA . VAL B 1 22 ? 6.788 3.942 5.057 1.00 16.52 1 VAL B CA 1
ATOM 3049 C C . VAL B 1 22 ? 6.925 2.422 5.163 1.00 16.21 1 VAL B C 1
ATOM 3050 O O . VAL B 1 22 ? 5.929 1.737 5.415 1.00 17.66 1 VAL B O 1
ATOM 3054 N N . ARG B 1 23 ? 8.154 1.930 4.935 1.00 14.59 2 ARG B N 1
ATOM 3055 C CA A ARG B 1 23 ? 8.554 0.500 4.907 0.50 14.70 2 ARG B CA 1
ATOM 3056 C CA B ARG B 1 23 ? 8.427 0.489 4.939 0.50 14.69 2 ARG B CA 1
ATOM 3057 C C . ARG B 1 23 ? 8.793 -0.002 6.350 1.00 14.41 2 ARG B C 1
ATOM 3058 O O . ARG B 1 23 ? 9.740 0.489 6.967 1.00 14.44 2 ARG B O 1
ATOM 3073 N N . PRO B 1 24 ? 8.009 -0.977 6.888 1.00 13.70 3 PRO B N 1
ATOM 3074 C CA . PRO B 1 24 ? 8.419 -1.535 8.213 1.00 12.98 3 PRO B CA 1
ATOM 3075 C C . PRO B 1 24 ? 9.772 -2.213 8.151 1.00 12.08 3 PRO B C 1
ATOM 3076 O O . PRO B 1 24 ? 10.219 -2.660 7.090 1.00 12.33 3 PRO B O 1
ATOM 3080 N N . ALA B 1 25 ? 10.424 -2.286 9.308 1.00 10.28 4 ALA B N 1
ATOM 3081 C CA . ALA B 1 25 ? 11.794 -2.758 9.382 1.00 8.91 4 ALA B CA 1
ATOM 3082 C C . ALA B 1 25 ? 11.933 -4.013 10.240 1.00 8.06 4 ALA B C 1
ATOM 3083 O O . ALA B 1 25 ? 11.076 -4.291 11.092 1.00 8.82 4 ALA B O 1
ATOM 3085 N N A VAL B 1 26 ? 12.993 -4.774 9.992 0.50 7.32 5 VAL B N 1
ATOM 3086 N N B VAL B 1 26 ? 13.043 -4.725 10.025 0.50 7.10 5 VAL B N 1
ATOM 3087 C CA A VAL B 1 26 ? 13.332 -5.904 10.843 0.50 7.02 5 VAL B CA 1
ATOM 3088 C CA B VAL B 1 26 ? 13.364 -5.995 10.687 0.50 6.61 5 VAL B CA 1
ATOM 3089 C C A VAL B 1 26 ? 14.764 -5.770 11.317 0.50 6.89 5 VAL B C 1
ATOM 3090 C C B VAL B 1 26 ? 14.821 -6.021 11.164 0.50 6.39 5 VAL B C 1
ATOM 3091 O O A VAL B 1 26 ? 15.575 -5.047 10.717 0.50 6.86 5 VAL B O 1
ATOM 3092 O O B VAL B 1 26 ? 15.729 -5.617 10.403 0.50 6.07 5 VAL B O 1
ATOM 3099 N N . ILE B 1 27 ? 15.051 -6.464 12.411 1.00 6.13 6 ILE B N 1
ATOM 3100 C CA . ILE B 1 27 ? 16.424 -6.724 12.845 1.00 6.80 6 ILE B CA 1
ATOM 3101 C C . ILE B 1 27 ? 16.764 -8.068 12.208 1.00 6.55 6 ILE B C 1
ATOM 3102 O O . ILE B 1 27 ? 16.283 -9.123 12.628 1.00 7.27 6 ILE B O 1
ATOM 3107 N N . ALA B 1 28 ? 17.552 -8.029 11.146 1.00 6.50 7 ALA B N 1
ATOM 3108 C CA . ALA B 1 28 ? 17.858 -9.206 10.325 1.00 7.36 7 ALA B CA 1
ATOM 3109 C C . ALA B 1 28 ? 18.975 -10.079 10.837 1.00 7.22 7 ALA B C 1
ATOM 3110 O O . ALA B 1 28 ? 19.017 -11.283 10.538 1.00 9.69 7 ALA B O 1
ATOM 3112 N N . ALA B 1 29 ? 19.906 -9.480 11.579 1.00 7.33 8 ALA B N 1
ATOM 3113 C CA . ALA B 1 29 ? 21.021 -10.233 12.147 1.00 7.05 8 ALA B CA 1
ATOM 3114 C C . ALA B 1 29 ? 21.689 -9.387 13.187 1.00 7.21 8 ALA B C 1
ATOM 3115 O O . ALA B 1 29 ? 21.591 -8.158 13.156 1.00 7.18 8 ALA B O 1
ATOM 3117 N N . THR B 1 30 ? 22.380 -10.066 14.076 1.00 6.42 9 THR B N 1
ATOM 3118 C CA . THR B 1 30 ? 23.235 -9.412 15.085 1.00 6.93 9 THR B CA 1
ATOM 3119 C C . THR B 1 30 ? 24.592 -10.115 15.140 1.00 6.42 9 THR B C 1
ATOM 3120 O O . THR B 1 30 ? 24.782 -11.260 14.680 1.00 6.74 9 THR B O 1
ATOM 3124 N N . GLY B 1 31 ? 25.575 -9.366 15.661 1.00 6.00 10 GLY B N 1
ATOM 3125 C CA . GLY B 1 31 ? 26.933 -9.884 15.874 1.00 6.16 10 GLY B CA 1
ATOM 3126 C C . GLY B 1 31 ? 27.488 -9.461 17.206 1.00 6.09 10 GLY B C 1
ATOM 3127 O O . GLY B 1 31 ? 27.027 -8.463 17.786 1.00 6.24 10 GLY B O 1
ATOM 3128 N N . LEU B 1 32 ? 28.483 -10.192 17.688 1.00 5.78 11 LEU B N 1
ATOM 3129 C CA . LEU B 1 32 ? 29.075 -9.963 19.006 1.00 5.92 11 LEU B CA 1
ATOM 3130 C C . LEU B 1 32 ? 30.563 -10.255 18.949 1.00 5.85 11 LEU B C 1
ATOM 3131 O O . LEU B 1 32 ? 30.963 -11.300 18.436 1.00 7.04 11 LEU B O 1
ATOM 3136 N N . TYR B 1 33 ? 31.355 -9.330 19.505 1.00 6.15 12 TYR B N 1
ATOM 3137 C CA . TYR B 1 33 ? 32.765 -9.557 19.768 1.00 6.94 12 TYR B CA 1
ATOM 3138 C C . TYR B 1 33 ? 32.983 -9.466 21.280 1.00 6.77 12 TYR B C 1
ATOM 3139 O O . TYR B 1 33 ? 32.662 -8.437 21.885 1.00 7.04 12 TYR B O 1
ATOM 3148 N N . THR B 1 34 ? 33.532 -10.526 21.870 1.00 7.17 13 THR B N 1
ATOM 3149 C CA . THR B 1 34 ? 33.826 -10.589 23.306 1.00 7.59 13 THR B CA 1
ATOM 3150 C C . THR B 1 34 ? 35.358 -10.637 23.433 1.00 7.20 13 THR B C 1
ATOM 3151 O O . THR B 1 34 ? 35.998 -11.527 22.891 1.00 7.71 13 THR B O 1
ATOM 3155 N N . PRO B 1 35 ? 35.946 -9.658 24.143 1.00 7.62 14 PRO B N 1
ATOM 3156 C CA . PRO B 1 35 ? 37.409 -9.720 24.332 1.00 8.26 14 PRO B CA 1
ATOM 3157 C C . PRO B 1 35 ? 37.834 -11.022 25.029 1.00 8.57 14 PRO B C 1
ATOM 3158 O O . PRO B 1 35 ? 37.079 -11.585 25.824 1.00 9.77 14 PRO B O 1
ATOM 3162 N N . PRO B 1 36 ? 39.034 -11.512 24.732 1.00 8.45 15 PRO B N 1
ATOM 3163 C CA . PRO B 1 36 ? 39.475 -12.786 25.285 1.00 9.33 15 PRO B CA 1
ATOM 3164 C C . PRO B 1 36 ? 39.805 -12.756 26.780 1.00 9.94 15 PRO B C 1
ATOM 3165 O O . PRO B 1 36 ? 39.720 -13.807 27.427 1.00 10.59 15 PRO B O 1
ATOM 3169 N N . ASP B 1 37 ? 40.149 -11.591 27.327 1.00 9.10 16 ASP B N 1
ATOM 3170 C CA . ASP B 1 37 ? 40.601 -11.520 28.736 1.00 9.39 16 ASP B CA 1
ATOM 3171 C C . ASP B 1 37 ? 39.478 -11.022 29.628 1.00 9.24 16 ASP B C 1
ATOM 3172 O O . ASP B 1 37 ? 38.732 -10.104 29.251 1.00 9.39 16 ASP B O 1
ATOM 3177 N N . SER B 1 38 ? 39.395 -11.615 30.814 1.00 9.82 17 SER B N 1
ATOM 3178 C CA . SER B 1 38 ? 38.426 -11.236 31.831 1.00 9.96 17 SER B CA 1
ATOM 3179 C C . SER B 1 38 ? 39.140 -10.840 33.100 1.00 9.14 17 SER B C 1
ATOM 3180 O O . SER B 1 38 ? 40.248 -11.306 33.364 1.00 10.26 17 SER B O 1
ATOM 3183 N N . VAL B 1 39 ? 38.497 -9.975 33.872 1.00 8.10 18 VAL B N 1
ATOM 3184 C CA . VAL B 1 39 ? 38.944 -9.674 35.228 1.00 7.25 18 VAL B CA 1
ATOM 3185 C C . VAL B 1 39 ? 37.791 -10.096 36.142 1.00 7.62 18 VAL B C 1
ATOM 3186 O O . VAL B 1 39 ? 36.709 -9.489 36.110 1.00 8.30 18 VAL B O 1
ATOM 3190 N N . SER B 1 40 ? 38.008 -11.129 36.950 1.00 7.93 19 SER B N 1
ATOM 3191 C CA . SER B 1 40 ? 36.956 -11.542 37.871 1.00 7.84 19 SER B CA 1
ATOM 3192 C C . SER B 1 40 ? 36.824 -10.495 38.983 1.00 8.22 19 SER B C 1
ATOM 3193 O O . SER B 1 40 ? 37.741 -9.695 39.219 1.00 7.26 19 SER B O 1
ATOM 3196 N N . ASN B 1 41 ? 35.701 -10.494 39.711 1.00 7.92 20 ASN B N 1
ATOM 3197 C CA . ASN B 1 41 ? 35.623 -9.626 40.890 1.00 7.66 20 ASN B CA 1
ATOM 3198 C C . ASN B 1 41 ? 36.793 -9.871 41.840 1.00 7.99 20 ASN B C 1
ATOM 3199 O O . ASN B 1 41 ? 37.355 -8.925 42.370 1.00 7.88 20 ASN B O 1
ATOM 3204 N N . ALA B 1 42 ? 37.154 -11.145 42.049 1.00 7.97 21 ALA B N 1
ATOM 3205 C CA . ALA B 1 42 ? 38.272 -11.444 42.953 1.00 8.14 21 ALA B CA 1
ATOM 3206 C C . ALA B 1 42 ? 39.577 -10.766 42.518 1.00 8.08 21 ALA B C 1
ATOM 3207 O O . ALA B 1 42 ? 40.267 -10.164 43.323 1.00 8.45 21 ALA B O 1
ATOM 3209 N N . GLU B 1 43 ? 39.890 -10.834 41.231 1.00 8.06 22 GLU B N 1
ATOM 3210 C CA . GLU B 1 43 ? 41.098 -10.174 40.725 1.00 7.90 22 GLU B CA 1
ATOM 3211 C C . GLU B 1 43 ? 41.027 -8.654 40.843 1.00 8.37 22 GLU B C 1
ATOM 3212 O O . GLU B 1 43 ? 42.015 -7.995 41.162 1.00 8.82 22 GLU B O 1
ATOM 3218 N N . LEU B 1 44 ? 39.853 -8.114 40.520 1.00 8.35 23 LEU B N 1
ATOM 3219 C CA . LEU B 1 44 ? 39.639 -6.666 40.573 1.00 8.16 23 LEU B CA 1
ATOM 3220 C C . LEU B 1 44 ? 39.840 -6.150 41.990 1.00 8.00 23 LEU B C 1
ATOM 3221 O O . LEU B 1 44 ? 40.549 -5.179 42.219 1.00 8.38 23 LEU B O 1
ATOM 3226 N N . VAL B 1 45 ? 39.210 -6.838 42.937 1.00 8.76 24 VAL B N 1
ATOM 3227 C CA . VAL B 1 45 ? 39.248 -6.474 44.345 1.00 9.31 24 VAL B CA 1
ATOM 3228 C C . VAL B 1 45 ? 40.637 -6.664 44.953 1.00 9.58 24 VAL B C 1
ATOM 3229 O O . VAL B 1 45 ? 41.043 -5.847 45.739 1.00 9.45 24 VAL B O 1
ATOM 3233 N N . GLU B 1 46 ? 41.378 -7.698 44.547 1.00 9.55 25 GLU B N 1
ATOM 3234 C CA A GLU B 1 46 ? 42.731 -7.896 45.064 0.50 10.30 25 GLU B CA 1
ATOM 3235 C CA B GLU B 1 46 ? 42.735 -7.885 45.072 0.50 10.49 25 GLU B CA 1
ATOM 3236 C C . GLU B 1 46 ? 43.603 -6.686 44.706 1.00 9.97 25 GLU B C 1
ATOM 3237 O O . GLU B 1 46 ? 44.312 -6.152 45.559 1.00 10.05 25 GLU B O 1
ATOM 3248 N N . ALA B 1 47 ? 43.520 -6.247 43.451 1.00 9.19 26 ALA B N 1
ATOM 3249 C CA . ALA B 1 47 ? 44.338 -5.101 43.040 1.00 8.15 26 ALA B CA 1
ATOM 3250 C C . ALA B 1 47 ? 43.837 -3.823 43.685 1.00 8.01 26 ALA B C 1
ATOM 3251 O O . ALA B 1 47 ? 44.643 -3.013 44.156 1.00 7.72 26 ALA B O 1
ATOM 3253 N N . PHE B 1 48 ? 42.518 -3.659 43.725 1.00 7.71 27 PHE B N 1
ATOM 3254 C CA . PHE B 1 48 ? 41.944 -2.444 44.320 1.00 8.17 27 PHE B CA 1
ATOM 3255 C C . PHE B 1 48 ? 42.334 -2.296 45.793 1.00 8.70 27 PHE B C 1
ATOM 3256 O O . PHE B 1 48 ? 42.710 -1.208 46.227 1.00 8.55 27 PHE B O 1
ATOM 3264 N N . ASN B 1 49 ? 42.272 -3.396 46.541 1.00 8.94 28 ASN B N 1
ATOM 3265 C CA . ASN B 1 49 ? 42.574 -3.337 47.967 1.00 8.06 28 ASN B CA 1
ATOM 3266 C C . ASN B 1 49 ? 44.048 -3.109 48.230 1.00 7.08 28 ASN B C 1
ATOM 3267 O O . ASN B 1 49 ? 44.398 -2.435 49.202 1.00 8.46 28 ASN B O 1
ATOM 3272 N N . THR B 1 50 ? 44.910 -3.633 47.363 1.00 7.26 29 THR B N 1
ATOM 3273 C CA . THR B 1 50 ? 46.340 -3.302 47.492 1.00 7.92 29 THR B CA 1
ATOM 3274 C C . THR B 1 50 ? 46.563 -1.834 47.183 1.00 7.50 29 THR B C 1
ATOM 3275 O O . THR B 1 50 ? 47.319 -1.146 47.888 1.00 7.61 29 THR B O 1
ATOM 3279 N N . TYR B 1 51 ? 45.886 -1.327 46.149 1.00 8.19 30 TYR B N 1
ATOM 3280 C CA . TYR B 1 51 ? 45.932 0.094 45.846 1.00 7.65 30 TYR B CA 1
ATOM 3281 C C . TYR B 1 51 ? 45.487 0.952 47.063 1.00 7.46 30 TYR B C 1
ATOM 3282 O O . TYR B 1 51 ? 46.169 1.923 47.414 1.00 8.07 30 TYR B O 1
ATOM 3291 N N . VAL B 1 52 ? 44.363 0.584 47.670 1.00 7.64 31 VAL B N 1
ATOM 3292 C CA . VAL B 1 52 ? 43.854 1.311 48.832 1.00 7.84 31 VAL B CA 1
ATOM 3293 C C . VAL B 1 52 ? 44.891 1.370 49.947 1.00 8.11 31 VAL B C 1
ATOM 3294 O O . VAL B 1 52 ? 45.178 2.453 50.471 1.00 8.06 31 VAL B O 1
ATOM 3298 N N . ALA B 1 53 ? 45.464 0.219 50.284 1.00 7.99 32 ALA B N 1
ATOM 3299 C CA . ALA B 1 53 ? 46.478 0.199 51.347 1.00 8.05 32 ALA B CA 1
ATOM 3300 C C . ALA B 1 53 ? 47.688 1.034 50.978 1.00 8.67 32 ALA B C 1
ATOM 3301 O O . ALA B 1 53 ? 48.203 1.786 51.816 1.00 9.88 32 ALA B O 1
ATOM 3303 N N . ASN B 1 54 ? 48.159 0.898 49.737 1.00 8.24 33 ASN B N 1
ATOM 3304 C CA A ASN B 1 54 ? 49.312 1.680 49.284 0.50 7.86 33 ASN B CA 1
ATOM 3305 C CA B ASN B 1 54 ? 49.309 1.664 49.281 0.50 9.07 33 ASN B CA 1
ATOM 3306 C C . ASN B 1 54 ? 49.020 3.168 49.325 1.00 8.57 33 ASN B C 1
ATOM 3307 O O . ASN B 1 54 ? 49.846 3.981 49.780 1.00 9.25 33 ASN B O 1
ATOM 3316 N N . PHE B 1 55 ? 47.848 3.543 48.838 1.00 8.82 34 PHE B N 1
ATOM 3317 C CA . PHE B 1 55 ? 47.473 4.941 48.791 1.00 8.23 34 PHE B CA 1
ATOM 3318 C C . PHE B 1 55 ? 47.343 5.557 50.185 1.00 8.47 34 PHE B C 1
ATOM 3319 O O . PHE B 1 55 ? 47.851 6.666 50.424 1.00 8.52 34 PHE B O 1
ATOM 3327 N N . ASN B 1 56 ? 46.662 4.857 51.092 1.00 7.88 35 ASN B N 1
ATOM 3328 C CA . ASN B 1 56 ? 46.489 5.389 52.450 1.00 8.36 35 ASN B CA 1
ATOM 3329 C C . ASN B 1 56 ? 47.829 5.562 53.175 1.00 8.61 35 ASN B C 1
ATOM 3330 O O . ASN B 1 56 ? 48.010 6.535 53.918 1.00 9.10 35 ASN B O 1
ATOM 3335 N N . ALA B 1 57 ? 48.766 4.632 52.949 1.00 7.74 36 ALA B N 1
ATOM 3336 C CA . ALA B 1 57 ? 50.084 4.744 53.581 1.00 8.17 36 ALA B CA 1
ATOM 3337 C C . ALA B 1 57 ? 50.871 5.874 52.929 1.00 7.79 36 ALA B C 1
ATOM 3338 O O . ALA B 1 57 ? 51.496 6.688 53.621 1.00 8.80 36 ALA B O 1
ATOM 3340 N N . ALA B 1 58 ? 50.870 5.939 51.597 1.00 8.10 37 ALA B N 1
ATOM 3341 C CA . ALA B 1 58 ? 51.643 6.983 50.928 1.00 7.87 37 ALA B CA 1
ATOM 3342 C C . ALA B 1 58 ? 51.169 8.388 51.266 1.00 8.68 37 ALA B C 1
ATOM 3343 O O . ALA B 1 58 ? 51.958 9.325 51.303 1.00 10.21 37 ALA B O 1
ATOM 3345 N N . ASN B 1 59 ? 49.867 8.526 51.514 1.00 8.30 38 ASN B N 1
ATOM 3346 C CA . ASN B 1 59 ? 49.266 9.818 51.756 1.00 8.15 38 ASN B CA 1
ATOM 3347 C C . ASN B 1 59 ? 48.886 10.013 53.215 1.00 8.28 38 ASN B C 1
ATOM 3348 O O . ASN B 1 59 ? 48.056 10.863 53.532 1.00 9.41 38 ASN B O 1
ATOM 3353 N N . LYS B 1 60 ? 49.524 9.274 54.111 1.00 7.55 39 LYS B N 1
ATOM 3354 C CA . LYS B 1 60 ? 49.093 9.304 55.508 1.00 8.26 39 LYS B CA 1
ATOM 3355 C C . LYS B 1 60 ? 49.145 10.690 56.121 1.00 8.63 39 LYS B C 1
ATOM 3356 O O . LYS B 1 60 ? 48.283 11.019 56.950 1.00 9.09 39 LYS B O 1
ATOM 3362 N N . ALA B 1 61 ? 50.130 11.502 55.762 1.00 9.74 40 ALA B N 1
ATOM 3363 C CA . ALA B 1 61 ? 50.202 12.829 56.391 1.00 11.09 40 ALA B CA 1
ATOM 3364 C C . ALA B 1 61 ? 49.079 13.746 55.880 1.00 11.58 40 ALA B C 1
ATOM 3365 O O . ALA B 1 61 ? 48.445 14.414 56.697 1.00 12.09 40 ALA B O 1
ATOM 3367 N N . ARG B 1 62 ? 48.764 13.707 54.587 1.00 11.18 41 ARG B N 1
ATOM 3368 C CA . ARG B 1 62 ? 47.641 14.489 54.036 1.00 12.85 41 ARG B CA 1
ATOM 3369 C C . ARG B 1 62 ? 46.299 14.018 54.589 1.00 11.29 41 ARG B C 1
ATOM 3370 O O . ARG B 1 62 ? 45.383 14.817 54.831 1.00 11.21 41 ARG B O 1
ATOM 3378 N N . ILE B 1 63 ? 46.161 12.705 54.771 1.00 9.82 42 ILE B N 1
ATOM 3379 C CA . ILE B 1 63 ? 44.952 12.117 55.365 1.00 8.45 42 ILE B CA 1
ATOM 3380 C C . ILE B 1 63 ? 44.801 12.570 56.822 1.00 9.34 42 ILE B C 1
ATOM 3381 O O . ILE B 1 63 ? 43.709 13.036 57.218 1.00 9.02 42 ILE B O 1
ATOM 3386 N N . GLU B 1 64 ? 45.852 12.452 57.622 1.00 9.17 43 GLU B N 1
ATOM 3387 C CA . GLU B 1 64 ? 45.725 12.861 59.025 1.00 9.87 43 GLU B CA 1
ATOM 3388 C C . GLU B 1 64 ? 45.530 14.352 59.208 1.00 10.25 43 GLU B C 1
ATOM 3389 O O . GLU B 1 64 ? 44.920 14.780 60.187 1.00 11.22 43 GLU B O 1
ATOM 3395 N N . ALA B 1 65 ? 46.028 15.153 58.278 1.00 10.88 44 ALA B N 1
ATOM 3396 C CA . ALA B 1 65 ? 45.766 16.606 58.290 1.00 11.12 44 ALA B CA 1
ATOM 3397 C C . ALA B 1 65 ? 44.328 16.946 57.913 1.00 12.10 44 ALA B C 1
ATOM 3398 O O . ALA B 1 65 ? 43.868 18.079 58.146 1.00 13.25 44 ALA B O 1
ATOM 3400 N N . GLY B 1 66 ? 43.602 15.986 57.352 1.00 11.39 45 GLY B N 1
ATOM 3401 C CA . GLY B 1 66 ? 42.246 16.231 56.889 1.00 12.17 45 GLY B CA 1
ATOM 3402 C C . GLY B 1 66 ? 42.098 16.783 55.481 1.00 13.54 45 GLY B C 1
ATOM 3403 O O . GLY B 1 66 ? 41.009 17.231 55.120 1.00 13.00 45 GLY B O 1
ATOM 3404 N N A GLU B 1 67 ? 43.177 16.758 54.687 0.50 13.97 46 GLU B N 1
ATOM 3405 N N B GLU B 1 67 ? 43.171 16.760 54.693 0.50 14.22 46 GLU B N 1
ATOM 3406 C CA A GLU B 1 67 ? 43.118 17.209 53.279 0.50 15.41 46 GLU B CA 1
ATOM 3407 C CA B GLU B 1 67 ? 43.094 17.217 53.301 0.50 15.93 46 GLU B CA 1
ATOM 3408 C C A GLU B 1 67 ? 42.292 16.284 52.389 0.50 16.37 46 GLU B C 1
ATOM 3409 C C B GLU B 1 67 ? 42.240 16.284 52.437 0.50 16.60 46 GLU B C 1
ATOM 3410 O O A GLU B 1 67 ? 41.553 16.747 51.519 0.50 17.00 46 GLU B O 1
ATOM 3411 O O B GLU B 1 67 ? 41.389 16.743 51.669 0.50 17.10 46 GLU B O 1
ATOM 3422 N N . ILE B 1 68 ? 42.447 14.976 52.582 1.00 17.07 47 ILE B N 1
ATOM 3423 C CA . ILE B 1 68 ? 41.614 13.981 51.873 1.00 17.51 47 ILE B CA 1
ATOM 3424 C C . ILE B 1 68 ? 41.187 12.850 52.772 1.00 17.44 47 ILE B C 1
ATOM 3425 O O . ILE B 1 68 ? 41.829 12.589 53.809 1.00 15.80 47 ILE B O 1
ATOM 3430 N N . GLU B 1 69 ? 40.097 12.182 52.392 1.00 16.26 48 GLU B N 1
ATOM 3431 C CA . GLU B 1 69 ? 39.600 11.063 53.147 1.00 16.35 48 GLU B CA 1
ATOM 3432 C C . GLU B 1 69 ? 40.455 9.856 52.800 1.00 14.61 48 GLU B C 1
ATOM 3433 O O . GLU B 1 69 ? 40.940 9.732 51.679 1.00 14.92 48 GLU B O 1
ATOM 3439 N N . PRO B 1 70 ? 40.630 8.965 53.768 1.00 13.95 49 PRO B N 1
ATOM 3440 C CA . PRO B 1 70 ? 41.235 7.708 53.430 1.00 13.48 49 PRO B CA 1
ATOM 3441 C C . PRO B 1 70 ? 40.342 6.940 52.476 1.00 12.92 49 PRO B C 1
ATOM 3442 O O . PRO B 1 70 ? 39.099 7.117 52.472 1.00 13.61 49 PRO B O 1
ATOM 3446 N N . LEU B 1 71 ? 40.954 6.074 51.689 1.00 10.57 50 LEU B N 1
ATOM 3447 C CA . LEU B 1 71 ? 40.185 5.166 50.863 1.00 10.48 50 LEU B CA 1
ATOM 3448 C C . LEU B 1 71 ? 39.714 3.963 51.668 1.00 10.40 50 LEU B C 1
ATOM 3449 O O . LEU B 1 71 ? 40.317 3.589 52.685 1.00 10.70 50 LEU B O 1
ATOM 3454 N N A GLN B 1 72 ? 38.628 3.355 51.182 0.50 10.49 51 GLN B N 1
ATOM 3455 N N B GLN B 1 72 ? 38.621 3.352 51.225 0.50 10.95 51 GLN B N 1
ATOM 3456 C CA A GLN B 1 72 ? 37.998 2.181 51.799 0.50 10.95 51 GLN B CA 1
ATOM 3457 C CA B GLN B 1 72 ? 38.141 2.151 51.894 0.50 11.61 51 GLN B CA 1
ATOM 3458 C C A GLN B 1 72 ? 38.173 0.950 50.894 0.50 10.73 51 GLN B C 1
ATOM 3459 C C B GLN B 1 72 ? 38.195 0.965 50.939 0.50 11.13 51 GLN B C 1
ATOM 3460 O O A GLN B 1 72 ? 38.015 1.071 49.678 0.50 10.37 51 GLN B O 1
ATOM 3461 O O B GLN B 1 72 ? 37.980 1.132 49.737 0.50 10.79 51 GLN B O 1
ATOM 3472 N N . PRO B 1 73 ? 38.491 -0.234 51.461 1.00 11.49 52 PRO B N 1
ATOM 3473 C CA . PRO B 1 73 ? 38.554 -1.428 50.593 1.00 11.72 52 PRO B CA 1
ATOM 3474 C C . PRO B 1 73 ? 37.192 -1.828 50.013 1.00 11.09 52 PRO B C 1
ATOM 3475 O O . PRO B 1 73 ? 36.130 -1.472 50.560 1.00 10.88 52 PRO B O 1
ATOM 3479 N N . SER B 1 74 ? 37.268 -2.556 48.912 1.00 10.08 53 SER B N 1
ATOM 3480 C CA . SER B 1 74 ? 36.102 -3.114 48.244 1.00 10.35 53 SER B CA 1
ATOM 3481 C C . SER B 1 74 ? 36.010 -4.618 48.614 1.00 10.79 53 SER B C 1
ATOM 3482 O O . SER B 1 74 ? 36.864 -5.158 49.335 1.00 11.64 53 SER B O 1
ATOM 3485 N N . SER B 1 75 ? 34.974 -5.285 48.112 1.00 11.38 54 SER B N 1
ATOM 3486 C CA . SER B 1 75 ? 34.831 -6.733 48.271 1.00 10.83 54 SER B CA 1
ATOM 3487 C C . SER B 1 75 ? 33.971 -7.280 47.162 1.00 11.04 54 SER B C 1
ATOM 3488 O O . SER B 1 75 ? 33.123 -6.568 46.603 1.00 10.55 54 SER B O 1
ATOM 3491 N N . SER B 1 76 ? 34.175 -8.550 46.839 1.00 10.25 55 SER B N 1
ATOM 3492 C CA . SER B 1 76 ? 33.325 -9.195 45.853 1.00 11.80 55 SER B CA 1
ATOM 3493 C C . SER B 1 76 ? 31.869 -9.250 46.314 1.00 11.42 55 SER B C 1
ATOM 3494 O O . SER B 1 76 ? 30.956 -9.097 45.497 1.00 11.81 55 SER B O 1
ATOM 3497 N N . GLU B 1 77 ? 31.629 -9.464 47.610 1.00 12.32 56 GLU B N 1
ATOM 3498 C CA A GLU B 1 77 ? 30.254 -9.477 48.104 0.50 12.89 56 GLU B CA 1
ATOM 3499 C CA B GLU B 1 77 ? 30.269 -9.455 48.164 0.50 12.62 56 GLU B CA 1
ATOM 3500 C C . GLU B 1 77 ? 29.576 -8.109 47.925 1.00 12.71 56 GLU B C 1
ATOM 3501 O O . GLU B 1 77 ? 28.405 -8.058 47.529 1.00 12.91 56 GLU B O 1
ATOM 3512 N N . PHE B 1 78 ? 30.297 -7.015 48.170 1.00 12.56 57 PHE B N 1
ATOM 3513 C CA . PHE B 1 78 ? 29.757 -5.647 47.945 1.00 13.47 57 PHE B CA 1
ATOM 3514 C C . PHE B 1 78 ? 29.348 -5.491 46.464 1.00 13.20 57 PHE B C 1
ATOM 3515 O O . PHE B 1 78 ? 28.253 -5.025 46.158 1.00 13.43 57 PHE B O 1
ATOM 3523 N N . ILE B 1 79 ? 30.232 -5.897 45.562 1.00 11.78 58 ILE B N 1
ATOM 3524 C CA . ILE B 1 79 ? 29.986 -5.731 44.122 1.00 12.04 58 ILE B CA 1
ATOM 3525 C C . ILE B 1 79 ? 28.777 -6.555 43.698 1.00 12.38 58 ILE B C 1
ATOM 3526 O O . ILE B 1 79 ? 27.867 -6.059 43.006 1.00 11.59 58 ILE B O 1
ATOM 3531 N N . GLU B 1 80 ? 28.759 -7.820 44.086 1.00 12.94 59 GLU B N 1
ATOM 3532 C CA . GLU B 1 80 ? 27.697 -8.709 43.625 1.00 15.94 59 GLU B CA 1
ATOM 3533 C C . GLU B 1 80 ? 26.341 -8.254 44.192 1.00 16.66 59 GLU B C 1
ATOM 3534 O O . GLU B 1 80 ? 25.334 -8.271 43.460 1.00 15.59 59 GLU B O 1
ATOM 3540 N N . LYS B 1 81 ? 26.297 -7.791 45.447 1.00 17.16 60 LYS B N 1
ATOM 3541 C CA A LYS B 1 81 ? 25.044 -7.283 46.043 0.50 18.01 60 LYS B CA 1
ATOM 3542 C CA B LYS B 1 81 ? 25.040 -7.291 46.023 0.50 18.43 60 LYS B CA 1
ATOM 3543 C C . LYS B 1 81 ? 24.573 -5.981 45.381 1.00 17.91 60 LYS B C 1
ATOM 3544 O O . LYS B 1 81 ? 23.359 -5.781 45.158 1.00 19.30 60 LYS B O 1
ATOM 3555 N N . ALA B 1 82 ? 25.520 -5.103 45.065 1.00 17.85 61 ALA B N 1
ATOM 3556 C CA . ALA B 1 82 ? 25.231 -3.794 44.490 1.00 16.61 61 ALA B CA 1
ATOM 3557 C C . ALA B 1 82 ? 24.702 -3.894 43.054 1.00 15.30 61 ALA B C 1
ATOM 3558 O O . ALA B 1 82 ? 24.004 -2.979 42.607 1.00 16.84 61 ALA B O 1
ATOM 3560 N N . SER B 1 83 ? 25.053 -4.956 42.333 1.00 12.76 62 SER B N 1
ATOM 3561 C CA . SER B 1 83 ? 24.885 -4.934 40.871 1.00 10.49 62 SER B CA 1
ATOM 3562 C C . SER B 1 83 ? 24.598 -6.268 40.196 1.00 9.92 62 SER B C 1
ATOM 3563 O O . SER B 1 83 ? 24.121 -6.280 39.074 1.00 9.31 62 SER B O 1
ATOM 3566 N N . GLY B 1 84 ? 24.960 -7.379 40.843 1.00 9.84 63 GLY B N 1
ATOM 3567 C CA . GLY B 1 84 ? 24.905 -8.679 40.182 1.00 8.91 63 GLY B CA 1
ATOM 3568 C C . GLY B 1 84 ? 26.096 -8.991 39.279 1.00 8.04 63 GLY B C 1
ATOM 3569 O O . GLY B 1 84 ? 26.153 -10.080 38.707 1.00 10.02 63 GLY B O 1
ATOM 3570 N N . ILE B 1 85 ? 27.052 -8.063 39.192 1.00 8.04 64 ILE B N 1
ATOM 3571 C CA . ILE B 1 85 ? 28.230 -8.253 38.347 1.00 8.69 64 ILE B CA 1
ATOM 3572 C C . ILE B 1 85 ? 29.211 -9.216 39.024 1.00 8.67 64 ILE B C 1
ATOM 3573 O O . ILE B 1 85 ? 29.477 -9.052 40.218 1.00 8.74 64 ILE B O 1
ATOM 3578 N N . LYS B 1 86 ? 29.753 -10.179 38.270 1.00 8.65 65 LYS B N 1
ATOM 3579 C CA . LYS B 1 86 ? 30.730 -11.143 38.824 1.00 9.07 65 LYS B CA 1
ATOM 3580 C C . LYS B 1 86 ? 32.093 -11.079 38.145 1.00 8.11 65 LYS B C 1
ATOM 3581 O O . LYS B 1 86 ? 33.088 -11.563 38.694 1.00 8.70 65 LYS B O 1
ATOM 3587 N N . SER B 1 87 ? 32.134 -10.477 36.942 1.00 8.47 66 SER B N 1
ATOM 3588 C CA . SER B 1 87 ? 33.325 -10.451 36.097 1.00 8.35 66 SER B CA 1
ATOM 3589 C C . SER B 1 87 ? 33.102 -9.393 35.043 1.00 8.00 66 SER B C 1
ATOM 3590 O O . SER B 1 87 ? 31.997 -8.851 34.909 1.00 9.21 66 SER B O 1
ATOM 3593 N N . ARG B 1 88 ? 34.162 -9.059 34.314 1.00 7.28 67 ARG B N 1
ATOM 3594 C CA . ARG B 1 88 ? 33.995 -8.217 33.122 1.00 7.85 67 ARG B CA 1
ATOM 3595 C C . ARG B 1 88 ? 35.093 -8.566 32.166 1.00 7.24 67 ARG B C 1
ATOM 3596 O O . ARG B 1 88 ? 36.180 -8.973 32.597 1.00 8.41 67 ARG B O 1
ATOM 3604 N N . TYR B 1 89 ? 34.823 -8.409 30.879 1.00 7.40 68 TYR B N 1
ATOM 3605 C CA . TYR B 1 89 ? 35.858 -8.553 29.879 1.00 6.96 68 TYR B CA 1
ATOM 3606 C C . TYR B 1 89 ? 36.533 -7.216 29.657 1.00 6.85 68 TYR B C 1
ATOM 3607 O O . TYR B 1 89 ? 35.899 -6.171 29.763 1.00 7.79 68 TYR B O 1
ATOM 3616 N N . VAL B 1 90 ? 37.821 -7.278 29.348 1.00 7.81 69 VAL B N 1
ATOM 3617 C CA . VAL B 1 90 ? 38.600 -6.057 29.115 1.00 8.50 69 VAL B CA 1
ATOM 3618 C C . VAL B 1 90 ? 39.497 -6.210 27.924 1.00 8.33 69 VAL B C 1
ATOM 3619 O O . VAL B 1 90 ? 40.054 -7.292 27.696 1.00 8.70 69 VAL B O 1
ATOM 3623 N N . VAL B 1 91 ? 39.709 -5.108 27.199 1.00 7.16 70 VAL B N 1
ATOM 3624 C CA . VAL B 1 91 ? 40.621 -5.180 26.034 1.00 8.26 70 VAL B CA 1
ATOM 3625 C C . VAL B 1 91 ? 42.089 -5.255 26.422 1.00 8.09 70 VAL B C 1
ATOM 3626 O O . VAL B 1 91 ? 42.907 -5.738 25.637 1.00 9.78 70 VAL B O 1
ATOM 3630 N N . ALA B 1 92 ? 42.420 -4.743 27.598 1.00 7.91 71 ALA B N 1
ATOM 3631 C CA . ALA B 1 92 ? 43.814 -4.623 28.017 1.00 7.88 71 ALA B CA 1
ATOM 3632 C C . ALA B 1 92 ? 43.903 -4.829 29.521 1.00 8.18 71 ALA B C 1
ATOM 3633 O O . ALA B 1 92 ? 43.697 -3.904 30.303 1.00 8.82 71 ALA B O 1
ATOM 3635 N N . LYS B 1 93 ? 44.163 -6.069 29.914 1.00 8.44 72 LYS B N 1
ATOM 3636 C CA . LYS B 1 93 ? 44.088 -6.470 31.326 1.00 8.91 72 LYS B CA 1
ATOM 3637 C C . LYS B 1 93 ? 45.205 -6.014 32.292 1.00 8.94 72 LYS B C 1
ATOM 3638 O O . LYS B 1 93 ? 44.889 -5.627 33.409 1.00 8.47 72 LYS B O 1
ATOM 3644 N N . PRO B 1 94 ? 46.494 -6.053 31.879 1.00 9.09 73 PRO B N 1
ATOM 3645 C CA . PRO B 1 94 ? 47.553 -5.915 32.880 1.00 9.79 73 PRO B CA 1
ATOM 3646 C C . PRO B 1 94 ? 47.453 -4.690 33.787 1.00 9.29 73 PRO B C 1
ATOM 3647 O O . PRO B 1 94 ? 47.664 -4.828 34.989 1.00 9.81 73 PRO B O 1
ATOM 3651 N N . GLY B 1 95 ? 47.151 -3.516 33.241 1.00 8.08 74 GLY B N 1
ATOM 3652 C CA . GLY B 1 95 ? 47.105 -2.295 34.045 1.00 7.94 74 GLY B CA 1
ATOM 3653 C C . GLY B 1 95 ? 45.967 -2.294 35.056 1.00 7.84 74 GLY B C 1
ATOM 3654 O O . GLY B 1 95 ? 46.074 -1.677 36.117 1.00 7.74 74 GLY B O 1
ATOM 3655 N N . ILE B 1 96 ? 44.881 -3.005 34.746 1.00 8.21 75 ILE B N 1
ATOM 3656 C CA . ILE B 1 96 ? 43.710 -3.020 35.642 1.00 8.29 75 ILE B CA 1
ATOM 3657 C C . ILE B 1 96 ? 43.974 -3.823 36.898 1.00 9.09 75 ILE B C 1
ATOM 3658 O O . ILE B 1 96 ? 43.367 -3.560 37.954 1.00 10.25 75 ILE B O 1
ATOM 3663 N N . VAL B 1 97 ? 44.898 -4.774 36.796 1.00 8.37 76 VAL B N 1
ATOM 3664 C CA . VAL B 1 97 ? 45.223 -5.613 37.943 1.00 9.32 76 VAL B CA 1
ATOM 3665 C C . VAL B 1 97 ? 46.575 -5.243 38.574 1.00 9.07 76 VAL B C 1
ATOM 3666 O O . VAL B 1 97 ? 47.086 -5.984 39.416 1.00 10.20 76 VAL B O 1
ATOM 3670 N N . ASP B 1 98 ? 47.120 -4.089 38.189 1.00 8.34 77 ASP B N 1
ATOM 3671 C CA . ASP B 1 98 ? 48.377 -3.588 38.763 1.00 7.91 77 ASP B CA 1
ATOM 3672 C C . ASP B 1 98 ? 48.045 -2.397 39.658 1.00 7.99 77 ASP B C 1
ATOM 3673 O O . ASP B 1 98 ? 47.549 -1.380 39.166 1.00 7.30 77 ASP B O 1
ATOM 3678 N N . PRO B 1 99 ? 48.274 -2.520 40.977 1.00 7.83 78 PRO B N 1
ATOM 3679 C CA . PRO B 1 99 ? 47.931 -1.432 41.907 1.00 8.45 78 PRO B CA 1
ATOM 3680 C C . PRO B 1 99 ? 48.667 -0.119 41.661 1.00 8.00 78 PRO B C 1
ATOM 3681 O O . PRO B 1 99 ? 48.244 0.935 42.150 1.00 9.17 78 PRO B O 1
ATOM 3685 N N . ASP B 1 100 ? 49.752 -0.179 40.899 1.00 7.98 79 ASP B N 1
ATOM 3686 C CA . ASP B 1 100 ? 50.499 1.031 40.566 1.00 7.73 79 ASP B CA 1
ATOM 3687 C C . ASP B 1 100 ? 50.032 1.656 39.243 1.00 7.99 79 ASP B C 1
ATOM 3688 O O . ASP B 1 100 ? 50.592 2.677 38.812 1.00 9.22 79 ASP B O 1
ATOM 3693 N N . VAL B 1 101 ? 49.012 1.056 38.624 1.00 7.95 80 VAL B N 1
ATOM 3694 C CA . VAL B 1 101 ? 48.520 1.536 37.339 1.00 7.59 80 VAL B CA 1
ATOM 3695 C C . VAL B 1 101 ? 47.027 1.813 37.409 1.00 6.61 80 VAL B C 1
ATOM 3696 O O . VAL B 1 101 ? 46.590 2.963 37.201 1.00 6.99 80 VAL B O 1
ATOM 3708 N N . ARG B 1 103 ? 44.422 1.166 35.535 1.00 6.90 82 ARG B N 1
ATOM 3709 C CA . ARG B 1 103 ? 43.737 1.587 34.292 1.00 6.93 82 ARG B CA 1
ATOM 3710 C C . ARG B 1 103 ? 44.305 0.775 33.149 1.00 7.11 82 ARG B C 1
ATOM 3711 O O . ARG B 1 103 ? 45.354 0.113 33.311 1.00 6.87 82 ARG B O 1
ATOM 3719 N N . PRO B 1 104 ? 43.654 0.813 31.970 1.00 6.97 83 PRO B N 1
ATOM 3720 C CA . PRO B 1 104 ? 44.260 0.145 30.816 1.00 6.80 83 PRO B CA 1
ATOM 3721 C C . PRO B 1 104 ? 45.535 0.841 30.372 1.00 6.42 83 PRO B C 1
ATOM 3722 O O . PRO B 1 104 ? 45.655 2.067 30.515 1.00 6.83 83 PRO B O 1
ATOM 3726 N N . ILE B 1 105 ? 46.461 0.031 29.860 1.00 6.93 84 ILE B N 1
ATOM 3727 C CA . ILE B 1 105 ? 47.644 0.534 29.162 1.00 6.67 84 ILE B CA 1
ATOM 3728 C C . ILE B 1 105 ? 47.427 0.104 27.712 1.00 7.04 84 ILE B C 1
ATOM 3729 O O . ILE B 1 105 ? 47.390 -1.076 27.396 1.00 7.55 84 ILE B O 1
ATOM 3734 N N . ILE B 1 106 ? 47.247 1.098 26.841 1.00 7.69 85 ILE B N 1
ATOM 3735 C CA . ILE B 1 106 ? 46.922 0.864 25.445 1.00 6.83 85 ILE B CA 1
ATOM 3736 C C . ILE B 1 106 ? 47.807 1.749 24.557 1.00 6.78 85 ILE B C 1
ATOM 3737 O O . ILE B 1 106 ? 47.485 2.909 24.274 1.00 6.59 85 ILE B O 1
ATOM 3742 N N . PRO B 1 107 ? 48.963 1.222 24.138 1.00 6.33 86 PRO B N 1
ATOM 3743 C CA . PRO B 1 107 ? 49.828 2.047 23.289 1.00 6.61 86 PRO B CA 1
ATOM 3744 C C . PRO B 1 107 ? 49.096 2.475 22.020 1.00 6.13 86 PRO B C 1
ATOM 3745 O O . PRO B 1 107 ? 48.317 1.703 21.462 1.00 6.60 86 PRO B O 1
ATOM 3749 N N . GLU B 1 108 ? 49.397 3.679 21.543 1.00 6.59 87 GLU B N 1
ATOM 3750 C CA . GLU B 1 108 ? 48.751 4.179 20.319 1.00 7.12 87 GLU B CA 1
ATOM 3751 C C . GLU B 1 108 ? 49.215 3.435 19.079 1.00 7.86 87 GLU B C 1
ATOM 3752 O O . GLU B 1 108 ? 50.384 3.011 18.987 1.00 9.19 87 GLU B O 1
ATOM 3758 N N . ARG B 1 109 ? 48.299 3.277 18.138 1.00 7.37 88 ARG B N 1
ATOM 3759 C CA . ARG B 1 109 ? 48.599 2.716 16.824 1.00 7.96 88 ARG B CA 1
ATOM 3760 C C . ARG B 1 109 ? 48.774 3.844 15.828 1.00 7.94 88 ARG B C 1
ATOM 3761 O O . ARG B 1 109 ? 48.146 4.909 15.964 1.00 9.08 88 ARG B O 1
ATOM 3769 N N A SER B 1 110 ? 49.571 3.565 14.795 0.50 7.54 89 SER B N 1
ATOM 3770 N N B SER B 1 110 ? 49.596 3.644 14.802 0.50 8.25 89 SER B N 1
ATOM 3771 C CA A SER B 1 110 ? 49.684 4.395 13.612 0.50 6.76 89 SER B CA 1
ATOM 3772 C CA B SER B 1 110 ? 49.700 4.673 13.787 0.50 8.23 89 SER B CA 1
ATOM 3773 C C A SER B 1 110 ? 48.310 4.715 12.991 0.50 6.55 89 SER B C 1
ATOM 3774 C C B SER B 1 110 ? 48.368 4.764 13.036 0.50 7.44 89 SER B C 1
ATOM 3775 O O A SER B 1 110 ? 47.407 3.868 13.038 0.50 7.30 89 SER B O 1
ATOM 3776 O O B SER B 1 110 ? 47.572 3.819 13.031 0.50 8.08 89 SER B O 1
ATOM 3781 N N . ASN B 1 111 ? 48.154 5.912 12.412 1.00 6.98 90 ASN B N 1
ATOM 3782 C CA . ASN B 1 111 ? 46.957 6.199 11.632 1.00 7.19 90 ASN B CA 1
ATOM 3783 C C . ASN B 1 111 ? 46.718 5.180 10.521 1.00 7.59 90 ASN B C 1
ATOM 3784 O O . ASN B 1 111 ? 45.578 4.976 10.128 1.00 8.30 90 ASN B O 1
ATOM 3789 N N . ASP B 1 112 ? 47.789 4.543 10.043 1.00 8.17 91 ASP B N 1
ATOM 3790 C CA . ASP B 1 112 ? 47.687 3.547 8.959 1.00 9.31 91 ASP B CA 1
ATOM 3791 C C . ASP B 1 112 ? 46.985 2.250 9.360 1.00 9.68 91 ASP B C 1
ATOM 3792 O O . ASP B 1 112 ? 46.545 1.481 8.475 1.00 12.51 91 ASP B O 1
ATOM 3797 N N . GLU B 1 113 ? 46.915 1.990 10.653 1.00 7.67 92 GLU B N 1
ATOM 3798 C CA . GLU B 1 113 ? 46.308 0.760 11.168 1.00 8.27 92 GLU B CA 1
ATOM 3799 C C . GLU B 1 113 ? 44.864 1.010 11.537 1.00 7.87 92 GLU B C 1
ATOM 3800 O O . GLU B 1 113 ? 44.467 2.141 11.863 1.00 8.71 92 GLU B O 1
ATOM 3806 N N . LEU B 1 114 ? 44.062 -0.050 11.485 1.00 6.92 93 LEU B N 1
ATOM 3807 C CA . LEU B 1 114 ? 42.713 -0.009 12.009 1.00 6.84 93 LEU B CA 1
ATOM 3808 C C . LEU B 1 114 ? 42.782 0.270 13.522 1.00 6.40 93 LEU B C 1
ATOM 3809 O O . LEU B 1 114 ? 43.532 -0.380 14.248 1.00 8.12 93 LEU B O 1
ATOM 3814 N N . SER B 1 115 ? 42.009 1.244 13.988 1.00 5.72 94 SER B N 1
ATOM 3815 C CA . SER B 1 115 ? 42.018 1.592 15.412 1.00 6.47 94 SER B CA 1
ATOM 3816 C C . SER B 1 115 ? 41.422 0.464 16.266 1.00 6.14 94 SER B C 1
ATOM 3817 O O . SER B 1 115 ? 40.652 -0.350 15.771 1.00 7.05 94 SER B O 1
ATOM 3820 N N . ILE B 1 116 ? 41.782 0.442 17.545 1.00 6.43 95 ILE B N 1
ATOM 3821 C CA . ILE B 1 116 ? 41.296 -0.620 18.422 1.00 6.80 95 ILE B CA 1
ATOM 3822 C C . ILE B 1 116 ? 39.769 -0.597 18.513 1.00 7.36 95 ILE B C 1
ATOM 3823 O O . ILE B 1 116 ? 39.127 -1.648 18.495 1.00 7.51 95 ILE B O 1
ATOM 3828 N N . LEU B 1 117 ? 39.178 0.592 18.574 1.00 6.87 96 LEU B N 1
ATOM 3829 C CA . LEU B 1 117 ? 37.716 0.622 18.675 1.00 7.43 96 LEU B CA 1
ATOM 3830 C C . LEU B 1 117 ? 37.048 0.178 17.372 1.00 6.83 96 LEU B C 1
ATOM 3831 O O . LEU B 1 117 ? 36.065 -0.594 17.400 1.00 7.87 96 LEU B O 1
ATOM 3836 N N . ALA B 1 118 ? 37.555 0.630 16.223 1.00 6.62 97 ALA B N 1
ATOM 3837 C CA . ALA B 1 118 ? 36.993 0.143 14.939 1.00 6.46 97 ALA B CA 1
ATOM 3838 C C . ALA B 1 118 ? 37.191 -1.334 14.734 1.00 7.33 97 ALA B C 1
ATOM 3839 O O . ALA B 1 118 ? 36.326 -2.003 14.162 1.00 7.70 97 ALA B O 1
ATOM 3841 N N . GLU B 1 119 ? 38.319 -1.865 15.192 1.00 7.27 98 GLU B N 1
ATOM 3842 C CA A GLU B 1 119 ? 38.602 -3.279 15.016 0.50 7.97 98 GLU B CA 1
ATOM 3843 C CA B GLU B 1 119 ? 38.615 -3.280 15.043 0.50 8.19 98 GLU B CA 1
ATOM 3844 C C . GLU B 1 119 ? 37.536 -4.144 15.703 1.00 8.06 98 GLU B C 1
ATOM 3845 O O . GLU B 1 119 ? 37.080 -5.147 15.138 1.00 8.17 98 GLU B O 1
ATOM 3872 N N . ALA B 1 121 ? 34.427 -3.230 16.409 1.00 6.90 100 ALA B N 1
ATOM 3873 C CA . ALA B 1 121 ? 33.197 -3.050 15.629 1.00 7.13 100 ALA B CA 1
ATOM 3874 C C . ALA B 1 121 ? 33.196 -3.908 14.372 1.00 7.28 100 ALA B C 1
ATOM 3875 O O . ALA B 1 121 ? 32.182 -4.545 14.036 1.00 7.08 100 ALA B O 1
ATOM 3877 N N . VAL B 1 122 ? 34.334 -3.962 13.682 1.00 7.28 101 VAL B N 1
ATOM 3878 C CA . VAL B 1 122 ? 34.452 -4.726 12.449 1.00 7.43 101 VAL B CA 1
ATOM 3879 C C . VAL B 1 122 ? 34.250 -6.228 12.734 1.00 7.10 101 VAL B C 1
ATOM 3880 O O . VAL B 1 122 ? 33.556 -6.905 11.972 1.00 7.51 101 VAL B O 1
ATOM 3884 N N . THR B 1 123 ? 34.842 -6.762 13.802 1.00 7.65 102 THR B N 1
ATOM 3885 C CA . THR B 1 123 ? 34.671 -8.179 14.115 1.00 8.00 102 THR B CA 1
ATOM 3886 C C . THR B 1 123 ? 33.194 -8.501 14.409 1.00 8.20 102 THR B C 1
ATOM 3887 O O . THR B 1 123 ? 32.648 -9.491 13.874 1.00 8.68 102 THR B O 1
ATOM 3891 N N . ALA B 1 124 ? 32.540 -7.684 15.233 1.00 7.79 103 ALA B N 1
ATOM 3892 C CA . ALA B 1 124 ? 31.096 -7.908 15.479 1.00 8.75 103 ALA B CA 1
ATOM 3893 C C . ALA B 1 124 ? 30.280 -7.764 14.187 1.00 8.42 103 ALA B C 1
ATOM 3894 O O . ALA B 1 124 ? 29.401 -8.586 13.927 1.00 8.10 103 ALA B O 1
ATOM 3896 N N . ALA B 1 125 ? 30.610 -6.784 13.333 1.00 7.27 104 ALA B N 1
ATOM 3897 C CA . ALA B 1 125 ? 29.863 -6.595 12.104 1.00 7.17 104 ALA B CA 1
ATOM 3898 C C . ALA B 1 125 ? 30.058 -7.754 11.144 1.00 8.02 104 ALA B C 1
ATOM 3899 O O . ALA B 1 125 ? 29.103 -8.143 10.477 1.00 8.24 104 ALA B O 1
ATOM 3901 N N . GLU B 1 126 ? 31.273 -8.304 11.070 1.00 7.96 105 GLU B N 1
ATOM 3902 C CA . GLU B 1 126 ? 31.499 -9.460 10.167 1.00 8.80 105 GLU B CA 1
ATOM 3903 C C . GLU B 1 126 ? 30.661 -10.655 10.574 1.00 9.08 105 GLU B C 1
ATOM 3904 O O . GLU B 1 126 ? 30.130 -11.348 9.708 1.00 9.52 105 GLU B O 1
ATOM 3910 N N . GLN B 1 127 ? 30.484 -10.871 11.883 1.00 8.49 106 GLN B N 1
ATOM 3911 C CA . GLN B 1 127 ? 29.593 -11.963 12.308 1.00 8.84 106 GLN B CA 1
ATOM 3912 C C . GLN B 1 127 ? 28.146 -11.704 11.858 1.00 9.21 106 GLN B C 1
ATOM 3913 O O . GLN B 1 127 ? 27.464 -12.616 11.354 1.00 9.56 106 GLN B O 1
ATOM 3919 N N . ALA B 1 128 ? 27.671 -10.478 12.041 1.00 9.21 107 ALA B N 1
ATOM 3920 C CA . ALA B 1 128 ? 26.300 -10.126 11.614 1.00 9.28 107 ALA B CA 1
ATOM 3921 C C . ALA B 1 128 ? 26.146 -10.290 10.112 1.00 9.20 107 ALA B C 1
ATOM 3922 O O . ALA B 1 128 ? 25.152 -10.872 9.646 1.00 9.17 107 ALA B O 1
ATOM 3924 N N . ILE B 1 129 ? 27.124 -9.816 9.341 1.00 9.52 108 ILE B N 1
ATOM 3925 C CA . ILE B 1 129 ? 27.069 -9.941 7.886 1.00 9.30 108 ILE B CA 1
ATOM 3926 C C . ILE B 1 129 ? 27.045 -11.404 7.409 1.00 10.52 108 ILE B C 1
ATOM 3927 O O . ILE B 1 129 ? 26.279 -11.767 6.492 1.00 10.61 108 ILE B O 1
ATOM 3932 N N . GLU B 1 130 ? 27.859 -12.250 8.027 1.00 11.03 109 GLU B N 1
ATOM 3933 C CA . GLU B 1 130 ? 27.892 -13.676 7.684 1.00 13.37 109 GLU B CA 1
ATOM 3934 C C . GLU B 1 130 ? 26.559 -14.330 7.973 1.00 13.01 109 GLU B C 1
ATOM 3935 O O . GLU B 1 130 ? 26.039 -15.091 7.112 1.00 12.82 109 GLU B O 1
ATOM 3941 N N . ARG B 1 131 ? 25.996 -14.037 9.146 1.00 11.92 110 ARG B N 1
ATOM 3942 C CA . ARG B 1 131 ? 24.686 -14.600 9.504 1.00 11.98 110 ARG B CA 1
ATOM 3943 C C . ARG B 1 131 ? 23.615 -14.125 8.535 1.00 12.78 110 ARG B C 1
ATOM 3944 O O . ARG B 1 131 ? 22.794 -14.915 8.086 1.00 13.97 110 ARG B O 1
ATOM 3952 N N . TRP B 1 132 ? 23.640 -12.841 8.195 1.00 12.31 111 TRP B N 1
ATOM 3953 C CA . TRP B 1 132 ? 22.678 -12.259 7.279 1.00 12.59 111 TRP B CA 1
ATOM 3954 C C . TRP B 1 132 ? 22.709 -12.948 5.915 1.00 13.67 111 TRP B C 1
ATOM 3955 O O . TRP B 1 132 ? 21.644 -13.268 5.339 1.00 14.80 111 TRP B O 1
ATOM 3966 N N . GLY B 1 133 ? 23.906 -13.162 5.379 1.00 14.28 112 GLY B N 1
ATOM 3967 C CA . GLY B 1 133 ? 24.058 -13.919 4.144 1.00 15.88 112 GLY B CA 1
ATOM 3968 C C . GL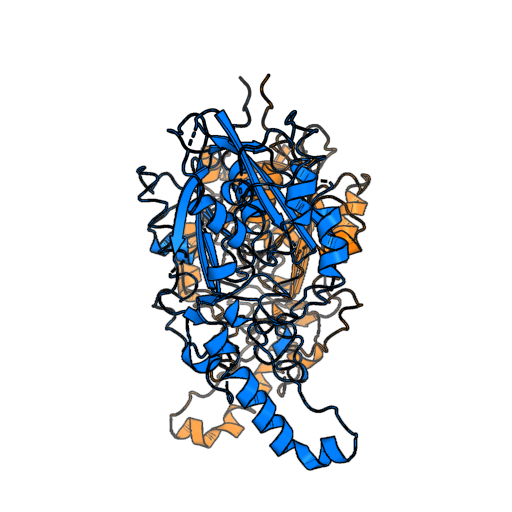Y B 1 133 ? 23.864 -13.143 2.855 1.00 16.24 112 GLY B C 1
ATOM 3969 O O . GLY B 1 133 ? 24.080 -13.709 1.768 1.00 18.52 112 GLY B O 1
ATOM 3970 N N . LYS B 1 134 ? 23.454 -11.870 2.952 1.00 14.89 113 LYS B N 1
ATOM 3971 C CA . LYS B 1 134 ? 23.232 -11.050 1.755 1.00 14.05 113 LYS B CA 1
ATOM 3972 C C . LYS B 1 134 ? 24.505 -10.307 1.338 1.00 14.22 113 LYS B C 1
ATOM 3973 O O . LYS B 1 134 ? 25.409 -10.111 2.159 1.00 14.05 113 LYS B O 1
ATOM 3979 N N . PRO B 1 135 ? 24.581 -9.884 0.074 1.00 14.15 114 PRO B N 1
ATOM 3980 C CA . PRO B 1 135 ? 25.750 -9.128 -0.383 1.00 13.55 114 PRO B CA 1
ATOM 3981 C C . PRO B 1 135 ? 25.885 -7.836 0.421 1.00 13.43 114 PRO B C 1
ATOM 3982 O O . PRO B 1 135 ? 24.912 -7.097 0.624 1.00 13.50 114 PRO B O 1
ATOM 3986 N N . ARG B 1 136 ? 27.092 -7.575 0.888 1.00 13.45 115 ARG B N 1
ATOM 3987 C CA . ARG B 1 136 ? 27.302 -6.371 1.704 1.00 13.16 115 ARG B CA 1
ATOM 3988 C C . ARG B 1 136 ? 27.094 -5.052 0.949 1.00 13.26 115 ARG B C 1
ATOM 3989 O O . ARG B 1 136 ? 26.919 -4.017 1.577 1.00 12.39 115 ARG B O 1
ATOM 3997 N N A GLU B 1 137 ? 27.136 -5.081 -0.382 0.70 12.27 116 GLU B N 1
ATOM 3998 N N B GLU B 1 137 ? 26.999 -5.102 -0.377 0.30 12.37 116 GLU B N 1
ATOM 3999 C CA A GLU B 1 137 ? 26.869 -3.887 -1.195 0.70 12.53 116 GLU B CA 1
ATOM 4000 C CA B GLU B 1 137 ? 26.613 -3.919 -1.148 0.30 12.31 116 GLU B CA 1
ATOM 4001 C C A GLU B 1 137 ? 25.458 -3.342 -0.919 0.70 11.78 116 GLU B C 1
ATOM 4002 C C B GLU B 1 137 ? 25.198 -3.418 -0.828 0.30 11.71 116 GLU B C 1
ATOM 4003 O O A GLU B 1 137 ? 25.139 -2.185 -1.198 0.70 11.96 116 GLU B O 1
ATOM 4004 O O B GLU B 1 137 ? 24.892 -2.258 -1.092 0.30 11.68 116 GLU B O 1
ATOM 4015 N N A ARG B 1 138 ? 24.620 -4.214 -0.344 0.50 10.97 117 ARG B N 1
ATOM 4016 N N B ARG B 1 138 ? 24.332 -4.258 -0.257 0.50 10.94 117 ARG B N 1
ATOM 4017 C CA A ARG B 1 138 ? 23.246 -3.902 0.067 0.50 11.12 117 ARG B CA 1
ATOM 4018 C CA B ARG B 1 138 ? 23.028 -3.742 0.103 0.50 11.21 117 ARG B CA 1
ATOM 4019 C C A ARG B 1 138 ? 23.121 -2.933 1.265 0.50 10.56 117 ARG B C 1
ATOM 4020 C C B ARG B 1 138 ? 23.112 -2.750 1.256 0.50 10.49 117 ARG B C 1
ATOM 4021 O O A ARG B 1 138 ? 22.064 -2.350 1.494 0.50 10.58 117 ARG B O 1
ATOM 4022 O O B ARG B 1 138 ? 22.212 -1.930 1.422 0.50 10.56 117 ARG B O 1
ATOM 4037 N N . ILE B 1 139 ? 24.195 -2.795 2.041 1.00 10.10 118 ILE B N 1
ATOM 4038 C CA . ILE B 1 139 ? 24.245 -1.902 3.192 1.00 9.57 118 ILE B CA 1
ATOM 4039 C C . ILE B 1 139 ? 24.522 -0.490 2.703 1.00 9.28 118 ILE B C 1
ATOM 4040 O O . ILE B 1 139 ? 25.537 -0.226 2.040 1.00 10.52 118 ILE B O 1
ATOM 4045 N N . GLY B 1 140 ? 23.636 0.431 3.034 1.00 9.04 119 GLY B N 1
ATOM 4046 C CA . GLY B 1 140 ? 23.761 1.809 2.576 1.00 8.70 119 GLY B CA 1
ATOM 4047 C C . GLY B 1 140 ? 24.158 2.828 3.624 1.00 7.97 119 GLY B C 1
ATOM 4048 O O . GLY B 1 140 ? 24.470 3.981 3.310 1.00 8.39 119 GLY B O 1
ATOM 4049 N N . ALA B 1 141 ? 24.133 2.409 4.890 1.00 8.60 120 ALA B N 1
ATOM 4050 C CA . ALA B 1 141 ? 24.557 3.285 5.976 1.00 8.20 120 ALA B CA 1
ATOM 4051 C C . ALA B 1 141 ? 25.204 2.466 7.071 1.00 8.19 120 ALA B C 1
ATOM 4052 O O . ALA B 1 141 ? 24.752 1.348 7.352 1.00 8.01 120 ALA B O 1
ATOM 4054 N N . VAL B 1 142 ? 26.213 3.050 7.724 1.00 6.86 121 VAL B N 1
ATOM 4055 C CA . VAL B 1 142 ? 26.811 2.484 8.952 1.00 7.12 121 VAL B CA 1
ATOM 4056 C C . VAL B 1 142 ? 26.636 3.524 10.063 1.00 7.27 121 VAL B C 1
ATOM 4057 O O . VAL B 1 142 ? 27.032 4.695 9.917 1.00 7.58 121 VAL B O 1
ATOM 4061 N N . LEU B 1 143 ? 26.025 3.114 11.165 1.00 6.43 122 LEU B N 1
ATOM 4062 C CA . LEU B 1 143 ? 25.890 3.961 12.349 1.00 6.56 122 LEU B CA 1
ATOM 4063 C C . LEU B 1 143 ? 26.803 3.368 13.409 1.00 6.77 122 LEU B C 1
ATOM 4064 O O . LEU B 1 143 ? 26.641 2.200 13.804 1.00 7.05 122 LEU B O 1
ATOM 4069 N N . CYS B 1 144 ? 27.762 4.155 13.898 1.00 6.26 123 CYS B N 1
ATOM 4070 C CA . CYS B 1 144 ? 28.534 3.755 15.067 1.00 5.89 123 CYS B CA 1
ATOM 4071 C C . CYS B 1 144 ? 27.914 4.455 16.254 1.00 6.40 123 CYS B C 1
ATOM 4072 O O . CYS B 1 144 ? 28.055 5.697 16.411 1.00 6.82 123 CYS B O 1
ATOM 4075 N N . ALA B 1 145 ? 27.208 3.676 17.074 1.00 6.04 124 ALA B N 1
ATOM 4076 C CA . ALA B 1 145 ? 26.327 4.200 18.130 1.00 6.62 124 ALA B CA 1
ATOM 4077 C C . ALA B 1 145 ? 26.846 3.642 19.446 1.00 6.50 124 ALA B C 1
ATOM 4078 O O . ALA B 1 145 ? 26.717 2.464 19.737 1.00 6.62 124 ALA B O 1
ATOM 4080 N N . CYS B 1 146 ? 27.540 4.467 20.203 1.00 5.57 125 CYS B N 1
ATOM 4081 C CA . CYS B 1 146 ? 28.157 3.985 21.437 1.00 6.35 125 CYS B CA 1
ATOM 4082 C C . CYS B 1 146 ? 28.482 5.171 22.333 1.00 5.90 125 CYS B C 1
ATOM 4083 O O . CYS B 1 146 ? 28.356 6.336 21.941 1.00 6.98 125 CYS B O 1
ATOM 4086 N N . SER B 1 147 ? 28.990 4.849 23.520 1.00 6.31 126 SER B N 1
ATOM 4087 C CA . SER B 1 147 ? 29.155 5.881 24.559 1.00 6.77 126 SER B CA 1
ATOM 4088 C C . SER B 1 147 ? 30.423 6.704 24.431 1.00 7.57 126 SER B C 1
ATOM 4089 O O . SER B 1 147 ? 30.567 7.694 25.164 1.00 8.00 126 SER B O 1
ATOM 4092 N N . ASN B 1 148 ? 31.367 6.309 23.583 1.00 6.32 127 ASN B N 1
ATOM 4093 C CA . ASN B 1 148 ? 32.601 7.094 23.487 1.00 6.42 127 ASN B CA 1
ATOM 4094 C C . ASN B 1 148 ? 33.340 6.778 22.195 1.00 6.64 127 ASN B C 1
ATOM 4095 O O . ASN B 1 148 ? 33.756 5.636 21.971 1.00 8.25 127 ASN B O 1
ATOM 4108 N N . GLN B 1 150 ? 36.571 6.982 19.746 1.00 7.03 129 GLN B N 1
ATOM 4109 C CA . GLN B 1 150 ? 38.008 7.062 19.985 1.00 7.12 129 GLN B CA 1
ATOM 4110 C C . GLN B 1 150 ? 38.596 8.394 19.509 1.00 7.82 129 GLN B C 1
ATOM 4111 O O . GLN B 1 150 ? 39.574 8.877 20.077 1.00 8.95 129 GLN B O 1
ATOM 4117 N N A ARG B 1 151 ? 37.986 8.997 18.508 0.70 7.26 130 ARG B N 1
ATOM 4118 N N B ARG B 1 151 ? 38.018 8.934 18.422 0.30 6.75 130 ARG B N 1
ATOM 4119 C CA A ARG B 1 151 ? 38.417 10.320 18.110 0.70 7.92 130 ARG B CA 1
ATOM 4120 C CA B ARG B 1 151 ? 38.398 10.218 17.785 0.30 6.08 130 ARG B CA 1
ATOM 4121 C C A ARG B 1 151 ? 37.194 11.011 17.517 0.70 6.92 130 ARG B C 1
ATOM 4122 C C B ARG B 1 151 ? 37.150 11.009 17.510 0.30 6.26 130 ARG B C 1
ATOM 4123 O O A ARG B 1 151 ? 36.185 10.355 17.189 0.70 7.22 130 ARG B O 1
ATOM 4124 O O B ARG B 1 151 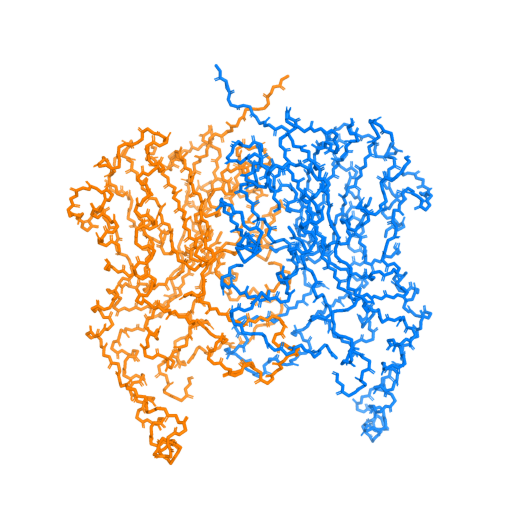? 36.083 10.420 17.328 0.30 6.88 130 ARG B O 1
ATOM 4139 N N . ALA B 1 152 ? 37.299 12.325 17.374 1.00 6.55 131 ALA B N 1
ATOM 4140 C CA . ALA B 1 152 ? 36.224 13.144 16.805 1.00 6.61 131 ALA B CA 1
ATOM 4141 C C . ALA B 1 152 ? 36.139 12.957 15.287 1.00 7.49 131 ALA B C 1
ATOM 4142 O O . ALA B 1 152 ? 35.034 12.913 14.752 1.00 10.12 131 ALA B O 1
ATOM 4144 N N . TYR B 1 153 ? 37.266 12.885 14.584 1.00 5.96 132 TYR B N 1
ATOM 4145 C CA . TYR B 1 153 ? 37.273 12.790 13.117 1.00 5.94 132 TYR B CA 1
ATOM 4146 C C . TYR B 1 153 ? 38.622 12.227 12.663 1.00 5.88 132 TYR B C 1
ATOM 4147 O O . TYR B 1 153 ? 39.652 12.443 13.334 1.00 6.05 132 TYR B O 1
ATOM 4156 N N . PRO B 1 154 ? 38.622 11.463 11.558 1.00 5.40 133 PRO B N 1
ATOM 4157 C CA . PRO B 1 154 ? 37.449 11.012 10.788 1.00 6.60 133 PRO B CA 1
ATOM 4158 C C . PRO B 1 154 ? 36.609 10.066 11.657 1.00 5.96 133 PRO B C 1
ATOM 4159 O O . PRO B 1 154 ? 37.122 9.372 12.563 1.00 6.19 133 PRO B O 1
ATOM 4163 N N . ALA B 1 155 ? 35.307 10.075 11.411 1.00 5.05 134 ALA B N 1
ATOM 4164 C CA . ALA B 1 155 ? 34.351 9.329 12.232 1.00 5.67 134 ALA B CA 1
ATOM 4165 C C . ALA B 1 155 ? 34.718 7.856 12.310 1.00 5.74 134 ALA B C 1
ATOM 4166 O O . ALA B 1 155 ? 35.173 7.221 11.331 1.00 6.66 134 ALA B O 1
ATOM 4176 N N . ALA B 1 157 ? 32.563 5.476 12.365 1.00 5.09 136 ALA B N 1
ATOM 4177 C CA . ALA B 1 157 ? 31.675 4.735 11.476 1.00 5.17 136 ALA B CA 1
ATOM 4178 C C . ALA B 1 157 ? 32.234 4.679 10.066 1.00 5.94 136 ALA B C 1
ATOM 4179 O O . ALA B 1 157 ? 32.027 3.701 9.337 1.00 6.18 136 ALA B O 1
ATOM 4181 N N . ILE B 1 158 ? 32.927 5.750 9.659 1.00 5.40 137 ILE B N 1
ATOM 4182 C CA . ILE B 1 158 ? 33.532 5.791 8.324 1.00 5.29 137 ILE B CA 1
ATOM 4183 C C . ILE B 1 158 ? 34.745 4.848 8.297 1.00 5.24 137 ILE B C 1
ATOM 4184 O O . ILE B 1 158 ? 34.929 4.126 7.293 1.00 5.56 137 ILE B O 1
ATOM 4189 N N . GLU B 1 159 ? 35.516 4.807 9.379 1.00 5.83 138 GLU B N 1
ATOM 4190 C CA . GLU B 1 159 ? 36.629 3.854 9.452 1.00 5.68 138 GLU B CA 1
ATOM 4191 C C . GLU B 1 159 ? 36.101 2.411 9.323 1.00 5.62 138 GLU B C 1
ATOM 4192 O O . GLU B 1 159 ? 36.705 1.584 8.609 1.00 6.49 138 GLU B O 1
ATOM 4198 N N . VAL B 1 160 ? 34.996 2.122 10.019 1.00 5.82 139 VAL B N 1
ATOM 4199 C CA . VAL B 1 160 ? 34.374 0.809 9.976 1.00 6.46 139 VAL B CA 1
ATOM 4200 C C . VAL B 1 160 ? 33.830 0.491 8.554 1.00 6.07 139 VAL B C 1
ATOM 4201 O O . VAL B 1 160 ? 34.063 -0.614 8.004 1.00 6.80 139 VAL B O 1
ATOM 4205 N N . GLN B 1 161 ? 33.113 1.453 7.975 1.00 5.97 140 GLN B N 1
ATOM 4206 C CA . GLN B 1 161 ? 32.597 1.355 6.619 1.00 5.92 140 GLN B CA 1
ATOM 4207 C C . GLN B 1 161 ? 33.703 0.974 5.634 1.00 6.29 140 GLN B C 1
ATOM 4208 O O . GLN B 1 161 ? 33.552 0.030 4.838 1.00 6.76 140 GLN B O 1
ATOM 4214 N N . ASN B 1 162 ? 34.840 1.668 5.724 1.00 5.97 141 ASN B N 1
ATOM 4215 C CA . ASN B 1 162 ? 35.946 1.411 4.829 1.00 7.39 141 ASN B CA 1
ATOM 4216 C C . ASN B 1 162 ? 36.550 0.019 5.070 1.00 6.89 141 ASN B C 1
ATOM 4217 O O . ASN B 1 162 ? 36.843 -0.729 4.123 1.00 7.29 141 ASN B O 1
ATOM 4222 N N . ALA B 1 163 ? 36.736 -0.359 6.346 1.00 6.45 142 ALA B N 1
ATOM 4223 C CA . ALA B 1 163 ? 37.346 -1.651 6.653 1.00 6.92 142 ALA B CA 1
ATOM 4224 C C . ALA B 1 163 ? 36.462 -2.807 6.150 1.00 8.19 142 ALA B C 1
ATOM 4225 O O . ALA B 1 163 ? 36.983 -3.836 5.715 1.00 9.63 142 ALA B O 1
ATOM 4227 N N . LEU B 1 164 ? 35.140 -2.618 6.195 1.00 8.01 143 LEU B N 1
ATOM 4228 C CA . LEU B 1 164 ? 34.197 -3.632 5.711 1.00 8.16 143 LEU B CA 1
ATOM 4229 C C . LEU B 1 164 ? 33.966 -3.598 4.203 1.00 9.07 143 LEU B C 1
ATOM 4230 O O . LEU B 1 164 ? 33.249 -4.457 3.673 1.00 9.99 143 LEU B O 1
ATOM 4235 N N . GLY B 1 165 ? 34.548 -2.626 3.506 1.00 8.16 144 GLY B N 1
ATOM 4236 C CA . GLY B 1 165 ? 34.348 -2.509 2.064 1.00 8.55 144 GLY B CA 1
ATOM 4237 C C . GLY B 1 165 ? 32.960 -2.072 1.662 1.00 8.58 144 GLY B C 1
ATOM 4238 O O . GLY B 1 165 ? 32.442 -2.525 0.629 1.00 10.30 144 GLY B O 1
ATOM 4239 N N . LEU B 1 166 ? 32.339 -1.199 2.463 1.00 8.37 145 LEU B N 1
ATOM 4240 C CA . LEU B 1 166 ? 30.970 -0.751 2.208 1.00 8.99 145 LEU B CA 1
ATOM 4241 C C . LEU B 1 166 ? 30.908 0.574 1.461 1.00 8.74 145 LEU B C 1
ATOM 4242 O O . LEU B 1 166 ? 31.818 1.395 1.601 1.00 9.70 145 LEU B O 1
ATOM 4247 N N . GLY B 1 167 ? 29.825 0.776 0.700 1.00 9.58 146 GLY B N 1
ATOM 4248 C CA . GLY B 1 167 ? 29.530 2.069 0.071 1.00 9.19 146 GLY B CA 1
ATOM 4249 C C . GLY B 1 167 ? 28.688 2.946 0.981 1.00 9.02 146 GLY B C 1
ATOM 4250 O O . GLY B 1 167 ? 28.629 2.711 2.194 1.00 9.33 146 GLY B O 1
ATOM 4251 N N . GLY B 1 168 ? 28.034 3.945 0.396 1.00 8.30 147 GLY B N 1
ATOM 4252 C CA . GLY B 1 168 ? 27.011 4.720 1.097 1.00 7.85 147 GLY B CA 1
ATOM 4253 C C . GLY B 1 168 ? 27.607 5.752 2.038 1.00 6.90 147 GLY B C 1
ATOM 4254 O O . GLY B 1 168 ? 28.639 6.374 1.735 1.00 8.62 147 GLY B O 1
ATOM 4255 N N . PHE B 1 169 ? 26.964 5.916 3.188 1.00 7.09 148 PHE B N 1
ATOM 4256 C CA . PHE B 1 169 ? 27.414 6.911 4.161 1.00 6.61 148 PHE B CA 1
ATOM 4257 C C . PHE B 1 169 ? 27.503 6.301 5.546 1.00 6.02 148 PHE B C 1
ATOM 4258 O O . PHE B 1 169 ? 27.052 5.180 5.791 1.00 7.22 148 PHE B O 1
ATOM 4266 N N . ALA B 1 170 ? 28.101 7.051 6.470 1.00 6.15 149 ALA B N 1
ATOM 4267 C CA . ALA B 1 170 ? 28.328 6.536 7.823 1.00 6.52 149 ALA B CA 1
ATOM 4268 C C . ALA B 1 170 ? 28.459 7.729 8.744 1.00 6.68 149 ALA B C 1
ATOM 4269 O O . ALA B 1 170 ? 29.006 8.763 8.353 1.00 7.14 149 ALA B O 1
ATOM 4271 N N . PHE B 1 171 ? 27.998 7.600 9.987 1.00 6.22 150 PHE B N 1
ATOM 4272 C CA . PHE B 1 171 ? 28.252 8.601 11.010 1.00 6.36 150 PHE B CA 1
ATOM 4273 C C . PHE B 1 171 ? 28.213 8.035 12.411 1.00 6.11 150 PHE B C 1
ATOM 4274 O O . PHE B 1 171 ? 27.723 6.907 12.624 1.00 6.35 150 PHE B O 1
ATOM 4282 N N . ASP B 1 172 ? 28.767 8.819 13.339 1.00 6.43 151 ASP B N 1
ATOM 4283 C CA . ASP B 1 172 ? 28.865 8.439 14.743 1.00 5.92 151 ASP B CA 1
ATOM 4284 C C . ASP B 1 172 ? 27.726 9.111 15.493 1.00 6.27 151 ASP B C 1
ATOM 4285 O O . ASP B 1 172 ? 27.383 10.292 15.239 1.00 7.50 151 ASP B O 1
ATOM 4298 N N . ASN B 1 174 ? 25.994 9.336 19.643 1.00 6.85 153 ASN B N 1
ATOM 4299 C CA . ASN B 1 174 ? 26.309 9.055 21.050 1.00 7.96 153 ASN B CA 1
ATOM 4300 C C . ASN B 1 174 ? 25.142 9.494 21.917 1.00 8.81 153 ASN B C 1
ATOM 4301 O O . ASN B 1 174 ? 24.840 10.680 22.022 1.00 9.86 153 ASN B O 1
ATOM 4306 N N . VAL B 1 175 ? 24.440 8.520 22.482 1.00 7.67 154 VAL B N 1
ATOM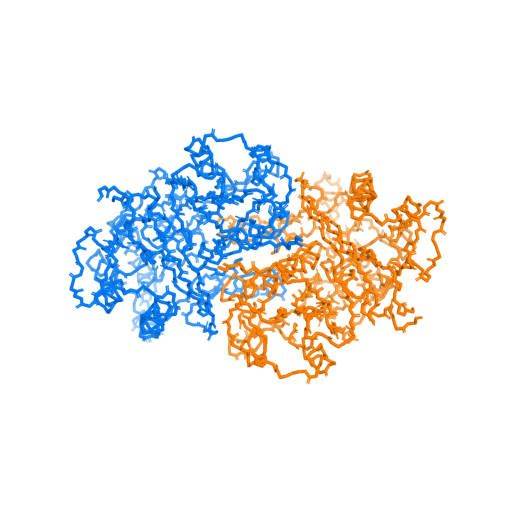 4307 C CA . VAL B 1 175 ? 23.571 8.815 23.620 1.00 9.53 154 VAL B CA 1
ATOM 4308 C C . VAL B 1 175 ? 23.895 7.784 24.698 1.00 8.30 154 VAL B C 1
ATOM 4309 O O . VAL B 1 175 ? 23.022 7.255 25.412 1.00 8.80 154 VAL B O 1
ATOM 4313 N N . ALA B 1 176 ? 25.189 7.505 24.841 1.00 7.28 155 ALA B N 1
ATOM 4314 C CA . ALA B 1 176 ? 25.716 6.670 25.903 1.00 6.77 155 ALA B CA 1
ATOM 4315 C C . ALA B 1 176 ? 24.938 5.359 25.993 1.00 7.70 155 ALA B C 1
ATOM 4316 O O . ALA B 1 176 ? 24.837 4.629 24.998 1.00 6.91 155 ALA B O 1
ATOM 4318 N N . CYS B 1 177 ? 24.416 5.068 27.169 1.00 6.77 156 CYS B N 1
ATOM 4319 C CA . CYS B 1 177 ? 23.771 3.797 27.461 1.00 7.16 156 CYS B CA 1
ATOM 4320 C C . CYS B 1 177 ? 22.589 3.456 26.562 1.00 7.16 156 CYS B C 1
ATOM 4321 O O . CYS B 1 177 ? 22.278 2.283 26.419 1.00 8.04 156 CYS B O 1
ATOM 4324 N N . SER B 1 178 ? 21.966 4.443 25.944 1.00 6.63 157 SER B N 1
ATOM 4325 C CA . SER B 1 178 ? 20.838 4.153 25.047 1.00 6.44 157 SER B CA 1
ATOM 4326 C C . SER B 1 178 ? 21.210 4.226 23.568 1.00 6.83 157 SER B C 1
ATOM 4327 O O . SER B 1 178 ? 20.343 4.259 22.691 1.00 8.02 157 SER B O 1
ATOM 4330 N N . SER B 1 179 ? 22.515 4.275 23.252 1.00 6.81 158 SER B N 1
ATOM 4331 C CA . SER B 1 179 ? 22.877 4.475 21.839 1.00 7.07 158 SER B CA 1
ATOM 4332 C C . SER B 1 179 ? 22.372 3.351 20.942 1.00 7.07 158 SER B C 1
ATOM 4333 O O . SER B 1 179 ? 22.095 3.624 19.766 1.00 7.20 158 SER B O 1
ATOM 4336 N N . ALA B 1 180 ? 22.273 2.108 21.447 1.00 7.00 159 ALA B N 1
ATOM 4337 C CA . ALA B 1 180 ? 21.868 1.018 20.542 1.00 6.78 159 ALA B CA 1
ATOM 4338 C C . ALA B 1 180 ? 20.372 1.059 20.234 1.00 7.24 159 ALA B C 1
ATOM 4339 O O . ALA B 1 180 ? 19.987 0.798 19.107 1.00 7.38 159 ALA B O 1
ATOM 4341 N N . THR B 1 181 ? 19.536 1.413 21.212 1.00 6.75 160 THR B N 1
ATOM 4342 C CA . THR B 1 181 ? 18.103 1.532 20.915 1.00 6.54 160 THR B CA 1
ATOM 4343 C C . THR B 1 181 ? 17.808 2.780 20.092 1.00 7.09 160 THR B C 1
ATOM 4344 O O . THR B 1 181 ? 17.011 2.718 19.163 1.00 7.27 160 THR B O 1
ATOM 4348 N N . PHE B 1 182 ? 18.528 3.880 20.352 1.00 6.08 161 PHE B N 1
ATOM 4349 C CA . PHE B 1 182 ? 18.355 5.070 19.507 1.00 6.33 161 PHE B CA 1
ATOM 4350 C C . PHE B 1 182 ? 18.863 4.777 18.091 1.00 6.27 161 PHE B C 1
ATOM 4351 O O . PHE B 1 182 ? 18.284 5.260 17.107 1.00 6.77 161 PHE B O 1
ATOM 4359 N N . GLY B 1 183 ? 19.937 4.000 17.998 1.00 6.89 162 GLY B N 1
ATOM 4360 C CA . GLY B 1 183 ? 20.500 3.585 16.693 1.00 7.07 162 GLY B CA 1
ATOM 4361 C C . GLY B 1 183 ? 19.537 2.684 15.928 1.00 6.62 162 GLY B C 1
ATOM 4362 O O . GLY B 1 183 ? 19.387 2.828 14.701 1.00 6.80 162 GLY B O 1
ATOM 4363 N N . LEU B 1 184 ? 18.866 1.751 16.623 1.00 6.67 163 LEU B N 1
ATOM 4364 C CA . LEU B 1 184 ? 17.860 0.910 15.942 1.00 6.24 163 LEU B CA 1
ATOM 4365 C C . LEU B 1 184 ? 16.701 1.733 15.421 1.00 5.97 163 LEU B C 1
ATOM 4366 O O . LEU B 1 184 ? 16.235 1.505 14.307 1.00 6.54 163 LEU B O 1
ATOM 4371 N N . LYS B 1 185 ? 16.228 2.706 16.218 1.00 6.24 164 LYS B N 1
ATOM 4372 C CA . LYS B 1 185 ? 15.165 3.612 15.764 1.00 6.55 164 LYS B CA 1
ATOM 4373 C C . LYS B 1 185 ? 15.588 4.380 14.522 1.00 6.98 164 LYS B C 1
ATOM 4374 O O . LYS B 1 185 ? 14.854 4.445 13.550 1.00 7.54 164 LYS B O 1
ATOM 4380 N N . THR B 1 186 ? 16.800 4.913 14.553 1.00 7.06 165 THR B N 1
ATOM 4381 C CA . THR B 1 186 ? 17.316 5.703 13.450 1.00 7.74 165 THR B CA 1
ATOM 4382 C C . THR B 1 186 ? 17.407 4.826 12.195 1.00 7.53 165 THR B C 1
ATOM 4383 O O . THR B 1 186 ? 16.985 5.246 11.115 1.00 8.31 165 THR B O 1
ATOM 4387 N N . ALA B 1 187 ? 17.965 3.628 12.341 1.00 7.99 166 ALA B N 1
ATOM 4388 C CA . ALA B 1 187 ? 18.095 2.663 11.250 1.00 8.21 166 ALA B CA 1
ATOM 4389 C C . ALA B 1 187 ? 16.725 2.328 10.668 1.00 8.13 166 ALA B C 1
ATOM 4390 O O . ALA B 1 187 ? 16.564 2.272 9.436 1.00 8.67 166 ALA B O 1
ATOM 4392 N N . ALA B 1 188 ? 15.737 2.122 11.528 1.00 7.99 167 ALA B N 1
ATOM 4393 C CA . ALA B 1 188 ? 14.377 1.808 11.084 1.00 7.87 167 ALA B CA 1
ATOM 4394 C C . ALA B 1 188 ? 13.779 2.965 10.298 1.00 8.64 167 ALA B C 1
ATOM 4395 O O . ALA B 1 188 ? 13.145 2.741 9.273 1.00 9.30 167 ALA B O 1
ATOM 4397 N N . ASP B 1 189 ? 14.006 4.207 10.734 1.00 9.33 168 ASP B N 1
ATOM 4398 C CA . ASP B 1 189 ? 13.513 5.361 9.942 1.00 9.86 168 ASP B CA 1
ATOM 4399 C C . ASP B 1 189 ? 14.248 5.485 8.603 1.00 9.62 168 ASP B C 1
ATOM 4400 O O . ASP B 1 189 ? 13.636 5.827 7.583 1.00 10.35 168 ASP B O 1
ATOM 4405 N N . PHE B 1 190 ? 15.556 5.204 8.579 1.00 8.35 169 PHE B N 1
ATOM 4406 C CA . PHE B 1 190 ? 16.285 5.243 7.307 1.00 8.25 169 PHE B CA 1
ATOM 4407 C C . PHE B 1 190 ? 15.767 4.194 6.325 1.00 8.88 169 PHE B C 1
ATOM 4408 O O . PHE B 1 190 ? 15.496 4.511 5.174 1.00 8.48 169 PHE B O 1
ATOM 4416 N N A VAL B 1 191 ? 15.619 2.939 6.740 0.50 8.47 170 VAL B N 1
ATOM 4417 N N B VAL B 1 191 ? 15.620 2.961 6.794 0.50 8.61 170 VAL B N 1
ATOM 4418 C CA A VAL B 1 191 ? 15.083 1.976 5.784 0.50 9.01 170 VAL B CA 1
ATOM 4419 C CA B VAL B 1 191 ? 15.064 1.896 5.984 0.50 9.49 170 VAL B CA 1
ATOM 4420 C C A VAL B 1 191 ? 13.603 2.276 5.524 0.50 9.99 170 VAL B C 1
ATOM 4421 C C B VAL B 1 191 ? 13.633 2.226 5.583 0.50 10.16 170 VAL B C 1
ATOM 4422 O O A VAL B 1 191 ? 13.127 2.077 4.405 0.50 10.02 170 VAL B O 1
ATOM 4423 O O B VAL B 1 191 ? 13.221 1.979 4.446 0.50 10.45 170 VAL B O 1
ATOM 4430 N N . GLY B 1 192 ? 12.889 2.804 6.518 1.00 10.46 171 GLY B N 1
ATOM 4431 C CA . GLY B 1 192 ? 11.466 3.131 6.306 1.00 11.82 171 GLY B CA 1
ATOM 4432 C C . GLY B 1 192 ? 11.209 4.140 5.204 1.00 13.05 171 GLY B C 1
ATOM 4433 O O . GLY B 1 192 ? 10.187 4.006 4.511 1.00 13.87 171 GLY B O 1
ATOM 4434 N N . GLY B 1 193 ? 12.123 5.103 5.032 1.00 12.99 172 GLY B N 1
ATOM 4435 C CA . GLY B 1 193 ? 11.974 6.154 4.020 1.00 13.94 172 GLY B CA 1
ATOM 4436 C C . GLY B 1 193 ? 12.511 5.749 2.663 1.00 14.13 172 GLY B C 1
ATOM 4437 O O . GLY B 1 193 ? 12.368 6.512 1.708 1.00 15.56 172 GLY B O 1
ATOM 4438 N N . GLY B 1 194 ? 13.143 4.584 2.563 1.00 13.20 173 GLY B N 1
ATOM 4439 C CA . GLY B 1 194 ? 13.604 4.040 1.287 1.00 14.02 173 GLY B CA 1
ATOM 4440 C C . GLY B 1 194 ? 14.946 4.556 0.794 1.00 13.74 173 GLY B C 1
ATOM 4441 O O . GLY B 1 194 ? 15.397 4.131 -0.256 1.00 15.34 173 GLY B O 1
ATOM 4442 N N . SER B 1 195 ? 15.592 5.454 1.537 1.00 14.57 174 SER B N 1
ATOM 4443 C CA . SER B 1 195 ? 16.891 6.003 1.077 1.00 14.32 174 SER B CA 1
ATOM 4444 C C . SER B 1 195 ? 18.028 4.964 1.111 1.00 14.46 174 SER B C 1
ATOM 4445 O O . SER B 1 195 ? 19.051 5.157 0.434 1.00 15.62 174 SER B O 1
ATOM 4448 N N . VAL B 1 196 ? 17.825 3.878 1.877 1.00 12.68 175 VAL B N 1
ATOM 4449 C CA . VAL B 1 196 ? 18.744 2.725 1.954 1.00 12.41 175 VAL B CA 1
ATOM 4450 C C . VAL B 1 196 ? 17.904 1.460 2.083 1.00 12.53 175 VAL B C 1
ATOM 4451 O O . VAL B 1 196 ? 16.745 1.531 2.513 1.00 12.45 175 VAL B O 1
ATOM 4455 N N . ASP B 1 197 ? 18.499 0.319 1.729 1.00 13.21 176 ASP B N 1
ATOM 4456 C CA . ASP B 1 197 ? 17.852 -0.979 1.840 1.00 13.63 176 ASP B CA 1
ATOM 4457 C C . ASP B 1 197 ? 18.223 -1.724 3.122 1.00 12.80 176 ASP B C 1
ATOM 4458 O O . ASP B 1 197 ? 17.441 -2.559 3.629 1.00 13.04 176 ASP B O 1
ATOM 4463 N N . ALA B 1 198 ? 19.390 -1.378 3.672 1.00 10.50 177 ALA B N 1
ATOM 4464 C CA . ALA B 1 198 ? 19.853 -1.995 4.911 1.00 9.26 177 ALA B CA 1
ATOM 4465 C C . ALA B 1 198 ? 20.817 -1.047 5.601 1.00 7.81 177 ALA B C 1
ATOM 4466 O O . ALA B 1 198 ? 21.504 -0.256 4.942 1.00 9.10 177 ALA B O 1
ATOM 4468 N N . VAL B 1 199 ? 20.838 -1.119 6.933 1.00 6.95 178 VAL B N 1
ATOM 4469 C CA . VAL B 1 199 ? 21.688 -0.284 7.765 1.00 6.54 178 VAL B CA 1
ATOM 4470 C C . VAL B 1 199 ? 22.454 -1.221 8.681 1.00 6.90 178 VAL B C 1
ATOM 4471 O O . VAL B 1 199 ? 21.876 -2.153 9.277 1.00 6.79 178 VAL B O 1
ATOM 4475 N N . LEU B 1 200 ? 23.762 -0.994 8.802 1.00 6.64 179 LEU B N 1
ATOM 4476 C CA . LEU B 1 200 ? 24.584 -1.689 9.790 1.00 6.27 179 LEU B CA 1
ATOM 4477 C C . LEU B 1 200 ? 24.783 -0.751 10.972 1.00 5.84 179 LEU B C 1
ATOM 4478 O O . LEU B 1 200 ? 25.289 0.368 10.789 1.00 6.39 179 LEU B O 1
ATOM 4491 N N . VAL B 1 202 ? 26.895 -0.542 14.608 1.00 5.79 181 VAL B N 1
ATOM 4492 C CA . VAL B 1 202 ? 27.919 -1.127 15.480 1.00 5.93 181 VAL B CA 1
ATOM 4493 C C . VAL B 1 202 ? 27.932 -0.388 16.814 1.00 6.19 181 VAL B C 1
ATOM 4494 O O . VAL B 1 202 ? 27.778 0.840 16.839 1.00 6.10 181 VAL B O 1
ATOM 4498 N N . ASN B 1 203 ? 28.133 -1.124 17.916 1.00 5.44 182 ASN B N 1
ATOM 4499 C CA . ASN B 1 203 ? 28.216 -0.538 19.265 1.00 6.08 182 ASN B CA 1
ATOM 4500 C C . ASN B 1 203 ? 29.514 -1.006 19.940 1.00 6.27 182 ASN B C 1
ATOM 4501 O O . ASN B 1 203 ? 29.509 -1.949 20.753 1.00 6.61 182 ASN B O 1
ATOM 4506 N N . PRO B 1 204 ? 30.655 -0.400 19.555 1.00 5.64 183 PRO B N 1
ATOM 4507 C CA . PRO B 1 204 ? 31.915 -0.791 20.174 1.00 5.54 183 PRO B CA 1
ATOM 4508 C C . PRO B 1 204 ? 32.107 -0.012 21.471 1.00 6.18 183 PRO B C 1
ATOM 4509 O O . PRO B 1 204 ? 31.996 1.216 21.483 1.00 6.61 183 PRO B O 1
ATOM 4513 N N . GLU B 1 205 ? 32.380 -0.739 22.548 1.00 5.94 184 GLU B N 1
ATOM 4514 C CA . GLU B 1 205 ? 32.427 -0.156 23.886 1.00 6.82 184 GLU B CA 1
ATOM 4515 C C . GLU B 1 205 ? 33.704 -0.603 24.576 1.00 7.78 184 GLU B C 1
ATOM 4516 O O . GLU B 1 205 ? 33.881 -1.777 24.893 1.00 8.88 184 GLU B O 1
ATOM 4522 N N . ILE B 1 206 ? 34.630 0.332 24.744 1.00 6.67 185 ILE B N 1
ATOM 4523 C CA . ILE B 1 206 ? 35.790 0.114 25.604 1.00 6.37 185 ILE B CA 1
ATOM 4524 C C . ILE B 1 206 ? 35.533 0.927 26.864 1.00 6.53 185 ILE B C 1
ATOM 4525 O O . ILE B 1 206 ? 36.161 1.940 27.147 1.00 6.09 185 ILE B O 1
ATOM 4530 N N . CYS B 1 207 ? 34.571 0.462 27.653 1.00 6.58 186 CYS B N 1
ATOM 4531 C CA . CYS B 1 207 ? 34.168 1.232 28.828 1.00 6.93 186 CYS B CA 1
ATOM 4532 C C . CYS B 1 207 ? 35.266 1.247 29.884 1.00 6.01 186 CYS B C 1
ATOM 4533 O O . CYS B 1 207 ? 35.360 2.208 30.669 1.00 6.38 186 CYS B O 1
ATOM 4536 N N . SER B 1 208 ? 36.140 0.231 29.884 1.00 5.75 187 SER B N 1
ATOM 4537 C CA . SER B 1 208 ? 37.290 0.276 30.798 1.00 6.24 187 SER B CA 1
ATOM 4538 C C . SER B 1 208 ? 38.166 1.504 30.526 1.00 6.76 187 SER B C 1
ATOM 4539 O O . SER B 1 208 ? 38.902 1.954 31.413 1.00 7.86 187 SER B O 1
ATOM 4542 N N . GLY B 1 209 ? 38.083 2.039 29.304 1.00 7.44 188 GLY B N 1
ATOM 4543 C CA . GLY B 1 209 ? 38.838 3.236 28.977 1.00 6.85 188 GLY B CA 1
ATOM 4544 C C . GLY B 1 209 ? 38.377 4.490 29.691 1.00 6.33 188 GLY B C 1
ATOM 4545 O O . GLY B 1 209 ? 39.184 5.428 29.802 1.00 6.98 188 GLY B O 1
ATOM 4546 N N . HIS B 1 210 ? 37.104 4.551 30.136 1.00 6.02 189 HIS B N 1
ATOM 4547 C CA . HIS B 1 210 ? 36.593 5.747 30.817 1.00 7.09 189 HIS B CA 1
ATOM 4548 C C . HIS B 1 210 ? 36.090 5.485 32.221 1.00 6.90 189 HIS B C 1
ATOM 4549 O O . HIS B 1 210 ? 35.456 6.346 32.810 1.00 7.94 189 HIS B O 1
ATOM 4556 N N . LEU B 1 211 ? 36.413 4.312 32.771 1.00 6.39 190 LEU B N 1
ATOM 4557 C CA . LEU B 1 211 ? 36.076 4.017 34.189 1.00 6.71 190 LEU B CA 1
ATOM 4558 C C . LEU B 1 211 ? 37.184 4.453 35.123 1.00 7.34 190 LEU B C 1
ATOM 4559 O O . LEU B 1 211 ? 38.372 4.292 34.824 1.00 7.03 190 LEU B O 1
ATOM 4564 N N . ASN B 1 212 ? 36.793 4.937 36.297 1.00 6.96 191 ASN B N 1
ATOM 4565 C CA . ASN B 1 212 ? 37.759 5.248 37.349 1.00 6.48 191 ASN B CA 1
ATOM 4566 C C . ASN B 1 212 ? 37.951 3.993 38.208 1.00 6.64 191 ASN B C 1
ATOM 4567 O O . ASN B 1 212 ? 37.159 3.693 39.128 1.00 7.65 191 ASN B O 1
ATOM 4572 N N . PHE B 1 213 ? 38.991 3.239 37.890 1.00 6.53 192 PHE B N 1
ATOM 4573 C CA . PHE B 1 213 ? 39.294 2.013 38.638 1.00 6.57 192 PHE B CA 1
ATOM 4574 C C . PHE B 1 213 ? 39.759 2.278 40.063 1.00 6.67 192 PHE B C 1
ATOM 4575 O O . PHE B 1 213 ? 39.851 1.343 40.849 1.00 7.31 192 PHE B O 1
ATOM 4583 N N . ARG B 1 214 ? 39.995 3.548 40.422 1.00 5.91 193 ARG B N 1
ATOM 4584 C CA . ARG B 1 214 ? 40.373 3.876 41.807 1.00 6.71 193 ARG B CA 1
ATOM 4585 C C . ARG B 1 214 ? 39.180 4.298 42.646 1.00 7.13 193 ARG B C 1
ATOM 4586 O O . ARG B 1 214 ? 39.372 4.666 43.820 1.00 7.90 193 ARG B O 1
ATOM 4594 N N . ASP B 1 215 ? 37.976 4.243 42.082 1.00 7.01 194 ASP B N 1
ATOM 4595 C CA . ASP B 1 215 ? 36.757 4.709 42.777 1.00 8.31 194 ASP B CA 1
ATOM 4596 C C . ASP B 1 215 ? 35.963 3.514 43.267 1.00 8.09 194 ASP B C 1
ATOM 4597 O O . ASP B 1 215 ? 35.388 2.781 42.464 1.00 8.19 194 ASP B O 1
ATOM 4602 N N . ARG B 1 216 ? 35.910 3.330 44.595 1.00 8.65 195 ARG B N 1
ATOM 4603 C CA . ARG B 1 216 ? 35.173 2.172 45.169 1.00 9.06 195 ARG B CA 1
ATOM 4604 C C . ARG B 1 216 ? 33.722 2.124 44.693 1.00 8.67 195 ARG B C 1
ATOM 4605 O O . ARG B 1 216 ? 33.171 1.036 44.467 1.00 8.92 195 ARG B O 1
ATOM 4613 N N . ASP B 1 217 ? 33.121 3.294 44.478 1.00 8.22 196 ASP B N 1
ATOM 4614 C CA . ASP B 1 217 ? 31.691 3.308 44.135 1.00 9.30 196 ASP B CA 1
ATOM 4615 C C . ASP B 1 217 ? 31.407 2.846 42.715 1.00 9.31 196 ASP B C 1
ATOM 4616 O O . ASP B 1 217 ? 30.257 2.533 42.379 1.00 9.53 196 ASP B O 1
ATOM 4621 N N . SER B 1 218 ? 32.437 2.805 41.876 1.00 8.40 197 SER B N 1
ATOM 4622 C CA . SER B 1 218 ? 32.223 2.491 40.462 1.00 7.96 197 SER B CA 1
ATOM 4623 C C . SER B 1 218 ? 33.237 1.563 39.803 1.00 7.56 197 SER B C 1
ATOM 4624 O O . SER B 1 218 ? 33.040 1.229 38.636 1.00 7.74 197 SER B O 1
ATOM 4627 N N . HIS B 1 219 ? 34.269 1.122 40.530 1.00 7.03 198 HIS B N 1
ATOM 4628 C CA . HIS B 1 219 ? 35.399 0.457 39.866 1.00 7.06 198 HIS B CA 1
ATOM 4629 C C . HIS B 1 219 ? 35.029 -0.882 39.257 1.00 7.25 198 HIS B C 1
ATOM 4630 O O . HIS B 1 219 ? 35.725 -1.374 38.347 1.00 7.01 198 HIS B O 1
ATOM 4637 N N . PHE B 1 220 ? 33.900 -1.436 39.703 1.00 6.70 199 PHE B N 1
ATOM 4638 C CA . PHE B 1 220 ? 33.407 -2.750 39.251 1.00 6.46 199 PHE B CA 1
ATOM 4639 C C . PHE B 1 220 ? 32.395 -2.651 38.106 1.00 7.21 199 PHE B C 1
ATOM 4640 O O . PHE B 1 220 ? 31.944 -3.686 37.611 1.00 7.31 199 PHE B O 1
ATOM 4648 N N . ILE B 1 221 ? 32.010 -1.429 37.721 1.00 6.68 200 ILE B N 1
ATOM 4649 C CA . ILE B 1 221 ? 30.818 -1.247 36.862 1.00 7.28 200 ILE B CA 1
ATOM 4650 C C . ILE B 1 221 ? 31.025 -1.573 35.391 1.00 7.54 200 ILE B C 1
ATOM 4651 O O . ILE B 1 221 ? 30.188 -2.277 34.818 1.00 8.28 200 ILE B O 1
ATOM 4656 N N . PHE B 1 222 ? 32.088 -1.034 34.781 1.00 7.49 201 PHE B N 1
ATOM 4657 C CA . PHE B 1 222 ? 32.276 -1.080 33.316 1.00 7.86 201 PHE B CA 1
ATOM 4658 C C . PHE B 1 222 ? 33.118 -2.254 32.823 1.00 7.83 201 PHE B C 1
ATOM 4659 O O . PHE B 1 222 ? 34.128 -2.617 33.430 1.00 8.30 201 PHE B O 1
ATOM 4667 N N . GLY B 1 223 ? 32.716 -2.773 31.652 1.00 7.33 202 GLY B N 1
ATOM 4668 C CA . GLY B 1 223 ? 33.487 -3.742 30.890 1.00 6.87 202 GLY B CA 1
ATOM 4669 C C . GLY B 1 223 ? 33.406 -3.418 29.409 1.00 6.72 202 GLY B C 1
ATOM 4670 O O . GLY B 1 223 ? 32.767 -2.436 28.993 1.00 7.71 202 GLY B O 1
ATOM 4671 N N . ASP B 1 224 ? 34.084 -4.263 28.641 1.00 6.49 203 ASP B N 1
ATOM 4672 C CA . ASP B 1 224 ? 34.295 -4.009 27.205 1.00 6.69 203 ASP B CA 1
ATOM 4673 C C . ASP B 1 224 ? 33.652 -5.092 26.328 1.00 6.73 203 ASP B C 1
ATOM 4674 O O . ASP B 1 224 ? 33.559 -6.273 26.719 1.00 7.15 203 ASP B O 1
ATOM 4679 N N . VAL B 1 225 ? 33.213 -4.676 25.129 1.00 6.28 204 VAL B N 1
ATOM 4680 C CA . VAL B 1 225 ? 32.529 -5.573 24.171 1.00 6.39 204 VAL B CA 1
ATOM 4681 C C . VAL B 1 225 ? 32.283 -4.804 22.874 1.00 6.15 204 VAL B C 1
ATOM 4682 O O . VAL B 1 225 ? 32.402 -3.577 22.845 1.00 6.02 204 VAL B O 1
ATOM 4686 N N . ALA B 1 226 ? 31.929 -5.491 21.799 1.00 5.82 205 ALA B N 1
ATOM 4687 C CA . ALA B 1 226 ? 31.244 -4.802 20.701 1.00 5.55 205 ALA B CA 1
ATOM 4688 C C . ALA B 1 226 ? 30.086 -5.630 20.230 1.00 5.93 205 ALA B C 1
ATOM 4689 O O . ALA B 1 226 ? 30.170 -6.859 20.112 1.00 6.60 205 ALA B O 1
ATOM 4691 N N . THR B 1 227 ? 29.011 -4.929 19.898 1.00 5.73 206 THR B N 1
ATOM 4692 C CA . THR B 1 227 ? 27.866 -5.585 19.238 1.00 6.23 206 THR B CA 1
ATOM 4693 C C . THR B 1 227 ? 27.615 -4.958 17.881 1.00 6.64 206 THR B C 1
ATOM 4694 O O . THR B 1 227 ? 28.148 -3.892 17.536 1.00 6.41 206 THR B O 1
ATOM 4698 N N . ALA B 1 228 ? 26.790 -5.632 17.086 1.00 6.23 207 ALA B N 1
ATOM 4699 C CA . ALA B 1 228 ? 26.399 -5.152 15.779 1.00 6.82 207 ALA B CA 1
ATOM 4700 C C . ALA B 1 228 ? 25.008 -5.625 15.443 1.00 7.03 207 ALA B C 1
ATOM 4701 O O . ALA B 1 228 ? 24.575 -6.692 15.925 1.00 8.05 207 ALA B O 1
ATOM 4703 N N . ALA B 1 229 ? 24.310 -4.852 14.614 1.00 5.97 208 ALA B N 1
ATOM 4704 C CA . ALA B 1 229 ? 22.987 -5.312 14.089 1.00 5.47 208 ALA B CA 1
ATOM 4705 C C . ALA B 1 229 ? 22.794 -4.839 12.681 1.00 6.93 208 ALA B C 1
ATOM 4706 O O . ALA B 1 229 ? 23.289 -3.763 12.306 1.00 7.60 208 ALA B O 1
ATOM 4708 N N . ILE B 1 230 ? 22.111 -5.656 11.883 1.00 7.06 209 ILE B N 1
ATOM 4709 C CA . ILE B 1 230 ? 21.691 -5.263 10.526 1.00 7.08 209 ILE B CA 1
ATOM 4710 C C . ILE B 1 230 ? 20.193 -5.087 10.521 1.00 7.57 209 ILE B C 1
ATOM 4711 O O . ILE B 1 230 ? 19.456 -6.005 10.933 1.00 8.35 209 ILE B O 1
ATOM 4716 N N . VAL B 1 231 ? 19.737 -3.914 10.095 1.00 7.42 210 VAL B N 1
ATOM 4717 C CA . VAL B 1 231 ? 18.307 -3.578 9.999 1.00 8.20 210 VAL B CA 1
ATOM 4718 C C . VAL B 1 231 ? 17.954 -3.476 8.523 1.00 8.80 210 VAL B C 1
ATOM 4719 O O . VAL B 1 231 ? 18.642 -2.788 7.746 1.00 8.83 210 VAL B O 1
ATOM 4723 N N . GLU B 1 232 ? 16.860 -4.108 8.107 1.00 9.79 211 GLU B N 1
ATOM 4724 C CA . GLU B 1 232 ? 16.468 -4.007 6.716 1.00 12.32 211 GLU B CA 1
ATOM 4725 C C . GLU B 1 232 ? 14.960 -3.947 6.594 1.00 11.55 211 GLU B C 1
ATOM 4726 O O . GLU B 1 232 ? 14.244 -4.170 7.561 1.00 11.34 211 GLU B O 1
ATOM 4732 N N A ARG B 1 233 ? 14.451 -3.554 5.433 0.50 12.90 212 ARG B N 1
ATOM 4733 N N B ARG B 1 233 ? 14.520 -3.635 5.385 0.50 12.64 212 ARG B N 1
ATOM 4734 C CA A ARG B 1 233 ? 13.006 -3.496 5.334 0.50 13.39 212 ARG B CA 1
ATOM 4735 C CA B ARG B 1 233 ? 13.125 -3.620 5.022 0.50 13.24 212 ARG B CA 1
ATOM 4736 C C A ARG B 1 233 ? 12.445 -4.913 5.286 0.50 13.53 212 ARG B C 1
ATOM 4737 C C B ARG B 1 233 ? 12.464 -4.996 5.258 0.50 13.24 212 ARG B C 1
ATOM 4738 O O A ARG B 1 233 ? 13.042 -5.854 4.730 0.50 13.49 212 ARG B O 1
ATOM 4739 O O B ARG B 1 233 ? 13.026 -6.019 4.832 0.50 13.23 212 ARG B O 1
ATOM 4754 N N . ALA B 1 234 ? 11.314 -5.013 5.949 1.00 13.57 213 ALA B N 1
ATOM 4755 C CA . ALA B 1 234 ? 10.583 -6.257 6.200 1.00 14.83 213 ALA B CA 1
ATOM 4756 C C . ALA B 1 234 ? 10.220 -6.986 4.903 1.00 16.13 213 ALA B C 1
ATOM 4757 O O . ALA B 1 234 ? 10.272 -8.220 4.857 1.00 16.04 213 ALA B O 1
ATOM 4759 N N A ASP B 1 235 ? 9.890 -6.243 3.851 0.50 16.45 214 ASP B N 1
ATOM 4760 N N B ASP B 1 235 ? 9.879 -6.200 3.878 0.50 16.94 214 ASP B N 1
ATOM 4761 C CA A ASP B 1 235 ? 9.481 -6.873 2.586 0.50 17.76 214 ASP B CA 1
ATOM 4762 C CA B ASP B 1 235 ? 9.542 -6.703 2.537 0.50 18.66 214 ASP B CA 1
ATOM 4763 C C A ASP B 1 235 ? 10.610 -7.643 1.902 0.50 18.40 214 ASP B C 1
ATOM 4764 C C B ASP B 1 235 ? 10.578 -7.713 2.043 0.50 18.96 214 ASP B C 1
ATOM 4765 O O A ASP B 1 235 ? 10.359 -8.377 0.948 0.50 19.31 214 ASP B O 1
ATOM 4766 O O B ASP B 1 235 ? 10.227 -8.712 1.405 0.50 19.77 214 ASP B O 1
ATOM 4775 N N . ASP B 1 236 ? 11.854 -7.462 2.356 1.00 19.35 215 ASP B N 1
ATOM 4776 C CA . ASP B 1 236 ? 12.963 -8.293 1.854 1.00 20.83 215 ASP B CA 1
ATOM 4777 C C . ASP B 1 236 ? 13.587 -9.254 2.865 1.00 20.88 215 ASP B C 1
ATOM 4778 O O . ASP B 1 236 ? 14.490 -10.021 2.529 1.00 21.09 215 ASP B O 1
ATOM 4783 N N . ALA B 1 237 ? 13.103 -9.239 4.096 1.00 20.75 216 ALA B N 1
ATOM 4784 C CA . ALA B 1 237 ? 13.785 -9.995 5.145 1.00 20.71 216 ALA B CA 1
ATOM 4785 C C . ALA B 1 237 ? 13.342 -11.445 5.200 1.00 20.68 216 ALA B C 1
ATOM 4786 O O . ALA B 1 237 ? 12.183 -11.772 4.895 1.00 21.25 216 ALA B O 1
ATOM 4788 N N . GLN B 1 238 ? 14.290 -12.306 5.545 1.00 20.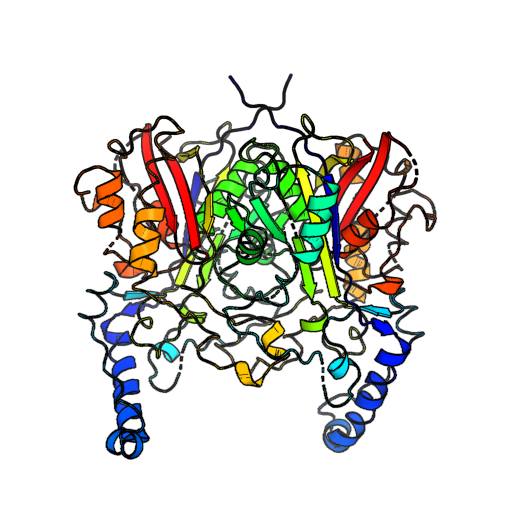00 217 GLN B N 1
ATOM 4789 C CA . GLN B 1 238 ? 14.049 -13.728 5.752 1.00 21.17 217 GLN B CA 1
ATOM 4790 C C . GLN B 1 238 ? 14.335 -13.997 7.209 1.00 19.67 217 GLN B C 1
ATOM 4791 O O . GLN B 1 238 ? 15.479 -13.903 7.666 1.00 21.61 217 GLN B O 1
ATOM 4797 N N . GLY B 1 239 ? 13.286 -14.289 7.960 1.00 19.27 218 GLY B N 1
ATOM 4798 C CA . GLY B 1 239 ? 13.447 -14.515 9.387 1.00 16.32 218 GLY B CA 1
ATOM 4799 C C . GLY B 1 239 ? 13.713 -13.213 10.129 1.00 13.67 218 GLY B C 1
ATOM 4800 O O . GLY B 1 239 ? 13.225 -12.147 9.727 1.00 14.43 218 GLY B O 1
ATOM 4801 N N . GLY B 1 240 ? 14.479 -13.311 11.205 1.00 12.75 219 GLY B N 1
ATOM 4802 C CA . GLY B 1 240 ? 14.775 -12.137 12.022 1.00 10.72 219 GLY B CA 1
ATOM 4803 C C . GLY B 1 240 ? 13.613 -11.739 12.904 1.00 9.72 219 GLY B C 1
ATOM 4804 O O . GLY B 1 240 ? 12.751 -12.573 13.245 1.00 9.24 219 GLY B O 1
ATOM 4805 N N . TRP B 1 241 ? 13.616 -10.470 13.292 1.00 8.71 220 TRP B N 1
ATOM 4806 C CA . TRP B 1 241 ? 12.693 -9.919 14.281 1.00 8.12 220 TRP B CA 1
ATOM 4807 C C . TRP B 1 241 ? 12.042 -8.671 13.711 1.00 7.97 220 TRP B C 1
ATOM 4808 O O . TRP B 1 241 ? 12.738 -7.694 13.380 1.00 8.93 220 TRP B O 1
ATOM 4819 N N . SER B 1 242 ? 10.718 -8.666 13.608 1.00 7.91 221 SER B N 1
ATOM 4820 C CA . SER B 1 242 ? 9.995 -7.446 13.192 1.00 8.75 221 SER B CA 1
ATOM 4821 C C . SER B 1 242 ? 10.162 -6.360 14.264 1.00 7.95 221 SER B C 1
ATOM 4822 O O . SER B 1 242 ? 10.031 -6.643 15.470 1.00 9.41 221 SER B O 1
ATOM 4825 N N . ILE B 1 243 ? 10.477 -5.125 13.856 1.00 8.31 222 ILE B N 1
ATOM 4826 C CA . ILE B 1 243 ? 10.431 -3.991 14.796 1.00 8.79 222 ILE B CA 1
ATOM 4827 C C . ILE B 1 243 ? 8.982 -3.503 14.825 1.00 8.97 222 ILE B C 1
ATOM 4828 O O . ILE B 1 243 ? 8.485 -2.926 13.833 1.00 10.79 222 ILE B O 1
ATOM 4833 N N . LEU B 1 244 ? 8.287 -3.806 15.917 1.00 8.32 223 LEU B N 1
ATOM 4834 C CA . LEU B 1 244 ? 6.877 -3.411 16.061 1.00 8.86 223 LEU B CA 1
ATOM 4835 C C . LEU B 1 244 ? 6.738 -1.936 16.380 1.00 9.21 223 LEU B C 1
ATOM 4836 O O . LEU B 1 244 ? 5.732 -1.296 16.030 1.00 10.93 223 LEU B O 1
ATOM 4841 N N . GLY B 1 245 ? 7.727 -1.391 17.088 1.00 8.91 224 GLY B N 1
ATOM 4842 C CA . GLY B 1 245 ? 7.699 0.027 17.423 1.00 9.85 224 GLY B CA 1
ATOM 4843 C C . GLY B 1 245 ? 8.874 0.394 18.290 1.00 8.79 224 GLY B C 1
ATOM 4844 O O . GLY B 1 245 ? 9.459 -0.448 18.973 1.00 9.26 224 GLY B O 1
ATOM 4845 N N . THR B 1 246 ? 9.205 1.682 18.269 1.00 8.52 225 THR B N 1
ATOM 4846 C CA . THR B 1 246 ? 10.286 2.210 19.097 1.00 9.12 225 THR B CA 1
ATOM 4847 C C . THR B 1 246 ? 9.798 3.458 19.786 1.00 8.43 225 THR B C 1
ATOM 4848 O O . THR B 1 246 ? 8.921 4.152 19.282 1.00 9.41 225 THR B O 1
ATOM 4852 N N . LYS B 1 247 ? 10.340 3.718 20.968 1.00 8.31 226 LYS B N 1
ATOM 4853 C CA . LYS B 1 247 ? 10.096 4.975 21.665 1.00 8.62 226 LYS B CA 1
ATOM 4854 C C . LYS B 1 247 ? 11.397 5.380 22.346 1.00 8.39 226 LYS B C 1
ATOM 4855 O O . LYS B 1 247 ? 12.052 4.561 22.988 1.00 8.60 226 LYS B O 1
ATOM 4861 N N . LEU B 1 248 ? 11.738 6.662 22.203 1.00 7.75 227 LEU B N 1
ATOM 4862 C CA . LEU B 1 248 ? 12.984 7.215 22.779 1.00 6.82 227 LEU B CA 1
ATOM 4863 C C . LEU B 1 248 ? 12.650 8.379 23.688 1.00 6.92 227 LEU B C 1
ATOM 4864 O O . LEU B 1 248 ? 11.785 9.201 23.374 1.00 7.08 227 LEU B O 1
ATOM 4869 N N . LYS B 1 249 ? 13.365 8.473 24.818 1.00 7.52 228 LYS B N 1
ATOM 4870 C CA A LYS B 1 249 ? 13.138 9.558 25.761 0.50 7.63 228 LYS B CA 1
ATOM 4871 C CA B LYS B 1 249 ? 13.134 9.535 25.794 0.50 7.88 228 LYS B CA 1
ATOM 4872 C C . LYS B 1 249 ? 14.462 9.965 26.372 1.00 7.07 228 LYS B C 1
ATOM 4873 O O . LYS B 1 249 ? 15.327 9.130 26.629 1.00 7.38 228 LYS B O 1
ATOM 4884 N N . THR B 1 250 ? 14.644 11.279 26.550 1.00 6.62 229 THR B N 1
ATOM 4885 C CA . THR B 1 250 ? 15.785 11.779 27.311 1.00 6.27 229 THR B CA 1
ATOM 4886 C C . THR B 1 250 ? 15.305 12.820 28.311 1.00 7.22 229 THR B C 1
ATOM 4887 O O . THR B 1 250 ? 14.310 13.493 28.069 1.00 8.57 229 THR B O 1
ATOM 4891 N N . GLN B 1 251 ? 16.026 12.947 29.432 1.00 7.14 230 GLN B N 1
ATOM 4892 C CA . GLN B 1 251 ? 15.641 13.867 30.508 1.00 7.44 230 GLN B CA 1
ATOM 4893 C C . GLN B 1 251 ? 16.951 14.193 31.222 1.00 7.23 230 GLN B C 1
ATOM 4894 O O . GLN B 1 251 ? 17.510 13.348 31.953 1.00 6.43 230 GLN B O 1
ATOM 4900 N N . PHE B 1 252 ? 17.461 15.401 31.030 1.00 6.90 231 PHE B N 1
ATOM 4901 C CA . PHE B 1 252 ? 18.805 15.721 31.507 1.00 7.27 231 PHE B CA 1
ATOM 4902 C C . PHE B 1 252 ? 19.033 15.425 32.984 1.00 7.26 231 PHE B C 1
ATOM 4903 O O . PHE B 1 252 ? 18.229 15.814 33.844 1.00 8.06 231 PHE B O 1
ATOM 4911 N N . SER B 1 253 ? 20.165 14.793 33.247 1.00 6.40 232 SER B N 1
ATOM 4912 C CA . SER B 1 253 ? 20.596 14.549 34.617 1.00 6.18 232 SER B CA 1
ATOM 4913 C C . SER B 1 253 ? 22.095 14.579 34.707 1.00 6.86 232 SER B C 1
ATOM 4914 O O . SER B 1 253 ? 22.782 14.042 33.819 1.00 7.41 232 SER B O 1
ATOM 4917 N N . ASN B 1 254 ? 22.587 15.156 35.803 1.00 6.68 233 ASN B N 1
ATOM 4918 C CA . ASN B 1 254 ? 24.005 15.055 36.116 1.00 7.70 233 ASN B CA 1
ATOM 4919 C C . ASN B 1 254 ? 24.388 13.815 36.910 1.00 7.38 233 ASN B C 1
ATOM 4920 O O . ASN B 1 254 ? 25.554 13.656 37.273 1.00 9.02 233 ASN B O 1
ATOM 4925 N N . ASN B 1 255 ? 23.437 12.912 37.120 1.00 6.91 234 ASN B N 1
ATOM 4926 C CA . ASN B 1 255 ? 23.744 11.737 37.946 1.00 7.34 234 ASN B CA 1
ATOM 4927 C C . ASN B 1 255 ? 24.629 10.662 37.320 1.00 7.05 234 ASN B C 1
ATOM 4928 O O . ASN B 1 255 ? 25.070 9.750 38.015 1.00 7.53 234 ASN B O 1
ATOM 4933 N N . ILE B 1 256 ? 24.848 10.761 35.998 1.00 6.01 235 ILE B N 1
ATOM 4934 C CA . ILE B 1 256 ? 25.841 9.962 35.302 1.00 6.12 235 ILE B CA 1
ATOM 4935 C C . ILE B 1 256 ? 26.544 10.939 34.357 1.00 6.35 235 ILE B C 1
ATOM 4936 O O . ILE B 1 256 ? 25.931 11.451 33.409 1.00 7.28 235 ILE B O 1
ATOM 4941 N N . ARG B 1 257 ? 27.837 11.204 34.598 1.00 6.16 236 ARG B N 1
ATOM 4942 C CA . ARG B 1 257 ? 28.514 12.268 33.856 1.00 6.35 236 ARG B CA 1
ATOM 4943 C C . ARG B 1 257 ? 30.005 11.981 33.757 1.00 6.85 236 ARG B C 1
ATOM 4944 O O . ARG B 1 257 ? 30.605 11.359 34.639 1.00 6.78 236 ARG B O 1
ATOM 4952 N N . ASN B 1 258 ? 30.600 12.453 32.659 1.00 6.11 237 ASN B N 1
ATOM 4953 C CA . ASN B 1 258 ? 32.037 12.394 32.434 1.00 5.85 237 ASN B CA 1
ATOM 4954 C C . ASN B 1 258 ? 32.408 13.654 31.687 1.00 5.87 237 ASN B C 1
ATOM 4955 O O . ASN B 1 258 ? 31.906 13.875 30.574 1.00 6.21 237 ASN B O 1
ATOM 4960 N N . ASN B 1 259 ? 33.261 14.487 32.308 1.00 6.13 238 ASN B N 1
ATOM 4961 C CA . ASN B 1 259 ? 33.600 15.791 31.754 1.00 5.60 238 ASN B CA 1
ATOM 4962 C C . ASN B 1 259 ? 34.805 15.817 30.829 1.00 6.37 238 ASN B C 1
ATOM 4963 O O . ASN B 1 259 ? 35.232 16.889 30.426 1.00 5.58 238 ASN B O 1
ATOM 4968 N N . ALA B 1 260 ? 35.377 14.662 30.478 1.00 5.10 239 ALA B N 1
ATOM 4969 C CA . ALA B 1 260 ? 36.501 14.626 29.554 1.00 5.38 239 ALA B CA 1
ATOM 4970 C C . ALA B 1 260 ? 36.060 15.029 28.152 1.00 5.62 239 ALA B C 1
ATOM 4971 O O . ALA B 1 260 ? 34.971 14.642 27.652 1.00 6.77 239 ALA B O 1
ATOM 4973 N N . GLY B 1 261 ? 36.920 15.783 27.479 1.00 5.81 240 GLY B N 1
ATOM 4974 C CA . GLY B 1 261 ? 36.693 16.090 26.068 1.00 6.19 240 GLY B CA 1
ATOM 4975 C C . GLY B 1 261 ? 37.607 17.182 25.568 1.00 5.04 240 GLY B C 1
ATOM 4976 O O . GLY B 1 261 ? 38.579 17.578 26.232 1.00 6.10 240 GLY B O 1
ATOM 4977 N N . PHE B 1 262 ? 37.324 17.601 24.324 1.00 5.52 241 PHE B N 1
ATOM 4978 C CA . PHE B 1 262 ? 38.290 18.430 23.585 1.00 5.07 241 PHE B CA 1
ATOM 4979 C C . PHE B 1 262 ? 38.633 19.776 24.222 1.00 5.47 241 PHE B C 1
ATOM 4980 O O . PHE B 1 262 ? 39.754 20.261 24.048 1.00 6.78 241 PHE B O 1
ATOM 4988 N N . LEU B 1 263 ? 37.719 20.318 25.003 1.00 5.28 242 LEU B N 1
ATOM 4989 C CA . LEU B 1 263 ? 37.982 21.607 25.640 1.00 5.54 242 LEU B CA 1
ATOM 4990 C C . LEU B 1 263 ? 38.840 21.456 26.883 1.00 6.57 242 LEU B C 1
ATOM 4991 O O . LEU B 1 263 ? 39.287 22.476 27.433 1.00 6.67 242 LEU B O 1
ATOM 4996 N N . ASN B 1 264 ? 39.112 20.223 27.304 1.00 6.89 243 ASN B N 1
ATOM 4997 C CA . ASN B 1 264 ? 40.088 20.052 28.391 1.00 6.53 243 ASN B CA 1
ATOM 4998 C C . ASN B 1 264 ? 41.464 20.581 27.955 1.00 7.54 243 ASN B C 1
ATOM 4999 O O . ASN B 1 264 ? 42.274 20.953 28.802 1.00 7.65 243 ASN B O 1
ATOM 5004 N N A ARG B 1 265 ? 41.753 20.611 26.659 0.50 7.51 244 ARG B N 1
ATOM 5005 N N B ARG B 1 265 ? 41.707 20.623 26.638 0.50 7.91 244 ARG B N 1
ATOM 5006 C CA A ARG B 1 265 ? 43.023 21.203 26.240 0.50 7.51 244 ARG B CA 1
ATOM 5007 C CA B ARG B 1 265 ? 42.930 21.224 26.074 0.50 8.38 244 ARG B CA 1
ATOM 5008 C C A ARG B 1 265 ? 43.067 22.705 26.507 0.50 7.52 244 ARG B C 1
ATOM 5009 C C B ARG B 1 265 ? 43.026 22.722 26.317 0.50 7.91 244 ARG B C 1
ATOM 5010 O O A ARG B 1 265 ? 44.171 23.257 26.631 0.50 7.42 244 ARG B O 1
ATOM 5011 O O B ARG B 1 265 ? 44.111 23.286 26.240 0.50 7.86 244 ARG B O 1
ATOM 5026 N N . ALA B 1 266 ? 41.898 23.347 26.620 1.00 7.64 245 ALA B N 1
ATOM 5027 C CA . ALA B 1 266 ? 41.835 24.770 26.941 1.00 7.58 245 ALA B CA 1
ATOM 5028 C C . ALA B 1 266 ? 41.870 25.016 28.456 1.00 7.30 245 ALA B C 1
ATOM 5029 O O . ALA B 1 266 ? 41.797 26.173 28.908 1.00 7.66 245 ALA B O 1
ATOM 5031 N N . TRP B 1 267 ? 41.967 23.931 29.243 1.00 7.21 246 TRP B N 1
ATOM 5032 C CA . TRP B 1 267 ? 42.108 24.017 30.696 1.00 7.03 246 TRP B CA 1
ATOM 5033 C C . TRP B 1 267 ? 42.888 22.788 31.186 1.00 7.84 246 TRP B C 1
ATOM 5034 O O . TRP B 1 267 ? 42.366 21.938 31.906 1.00 7.28 246 TRP B O 1
ATOM 5045 N N . PRO B 1 268 ? 44.159 22.693 30.791 1.00 7.56 247 PRO B N 1
ATOM 5046 C CA . PRO B 1 268 ? 44.899 21.457 31.084 1.00 8.04 247 PRO B CA 1
ATOM 5047 C C . PRO B 1 268 ? 45.040 21.178 32.577 1.00 8.73 247 PRO B C 1
ATOM 5048 O O . PRO B 1 268 ? 45.177 20.020 32.975 1.00 9.46 247 PRO B O 1
ATOM 5052 N N . GLU B 1 269 ? 44.961 22.210 33.405 1.00 9.01 248 GLU B N 1
ATOM 5053 C CA . GLU B 1 269 ? 45.018 21.996 34.857 1.00 10.14 248 GLU B CA 1
ATOM 5054 C C . GLU B 1 269 ? 43.878 21.116 35.405 1.00 10.22 248 GLU B C 1
ATOM 5055 O O . GLU B 1 269 ? 44.008 20.498 36.480 1.00 11.47 248 GLU B O 1
ATOM 5061 N N . GLY B 1 270 ? 42.787 20.976 34.651 1.00 8.64 249 GLY B N 1
ATOM 5062 C CA . GLY B 1 270 ? 41.704 20.089 35.094 1.00 9.00 249 GLY B CA 1
ATOM 5063 C C . GLY B 1 270 ? 41.761 18.663 34.574 1.00 8.50 249 GLY B C 1
ATOM 5064 O O . GLY B 1 270 ? 40.902 17.841 34.920 1.00 8.58 249 GLY B O 1
ATOM 5065 N N A ARG B 1 271 ? 42.745 18.368 33.737 0.50 8.72 250 ARG B N 1
ATOM 5066 N N B ARG B 1 271 ? 42.804 18.297 33.832 0.50 9.18 250 ARG B N 1
ATOM 5067 C CA A ARG B 1 271 ? 42.633 17.188 32.902 0.50 8.55 250 ARG B CA 1
ATOM 5068 C CA B ARG B 1 271 ? 42.829 16.966 33.192 0.50 9.75 250 ARG B CA 1
ATOM 5069 C C A ARG B 1 271 ? 42.679 15.898 33.698 0.50 8.87 250 ARG B C 1
ATOM 5070 C C B ARG B 1 271 ? 42.977 15.787 34.133 0.50 10.05 250 ARG B C 1
ATOM 5071 O O A ARG B 1 271 ? 42.207 14.866 33.217 0.50 9.02 250 ARG B O 1
ATOM 5072 O O B ARG B 1 271 ? 42.624 14.639 33.787 0.50 10.45 250 ARG B O 1
ATOM 5087 N N A ASP B 1 272 ? 43.260 15.943 34.895 0.50 9.31 251 ASP B N 1
ATOM 5088 N N B ASP B 1 272 ? 43.542 16.044 35.303 0.50 9.95 251 ASP B N 1
ATOM 5089 C CA A ASP B 1 272 ? 43.484 14.725 35.683 0.50 10.33 251 ASP B CA 1
ATOM 5090 C CA B ASP B 1 272 ? 43.845 14.979 36.232 0.50 11.03 251 ASP B CA 1
ATOM 5091 C C A ASP B 1 272 ? 42.572 14.570 36.916 0.50 10.60 251 ASP B C 1
ATOM 5092 C C B ASP B 1 272 ? 42.703 14.740 37.197 0.50 10.79 251 ASP B C 1
ATOM 5093 O O A ASP B 1 272 ? 42.743 13.661 37.734 0.50 11.75 251 ASP B O 1
ATOM 5094 O O B ASP B 1 272 ? 42.825 13.913 38.100 0.50 11.53 251 ASP B O 1
ATOM 5103 N N . LYS B 1 273 ? 41.598 15.459 37.029 1.00 9.66 252 LYS B N 1
ATOM 5104 C CA . LYS B 1 273 ? 40.552 15.380 38.040 1.00 9.70 252 LYS B CA 1
ATOM 5105 C C . LYS B 1 273 ? 39.646 14.167 37.820 1.00 8.32 252 LYS B C 1
ATOM 5106 O O . LYS B 1 273 ? 39.454 13.681 36.691 1.00 9.60 252 LYS B O 1
ATOM 5112 N N . ALA B 1 274 ? 39.091 13.668 38.925 1.00 8.23 253 ALA B N 1
ATOM 5113 C CA . ALA B 1 274 ? 38.226 12.488 38.864 1.00 7.88 253 ALA B CA 1
ATOM 5114 C C . ALA B 1 274 ? 36.991 12.664 37.988 1.00 8.47 253 ALA B C 1
ATOM 5115 O O . ALA B 1 274 ? 36.450 11.677 37.456 1.00 8.20 253 ALA B O 1
ATOM 5117 N N . ASP B 1 275 ? 36.563 13.916 37.797 1.00 6.86 254 ASP B N 1
ATOM 5118 C CA . ASP B 1 275 ? 35.400 14.152 36.935 1.00 7.22 254 ASP B CA 1
ATOM 5119 C C . ASP B 1 275 ? 35.650 13.965 35.448 1.00 6.41 254 ASP B C 1
ATOM 5120 O O . ASP B 1 275 ? 34.715 14.089 34.663 1.00 7.01 254 ASP B O 1
ATOM 5125 N N . LYS B 1 276 ? 36.891 13.670 35.084 1.00 6.45 255 LYS B N 1
ATOM 5126 C CA . LYS B 1 276 ? 37.257 13.354 33.689 1.00 6.20 255 LYS B CA 1
ATOM 5127 C C . LYS B 1 276 ? 37.175 11.856 33.389 1.00 6.56 255 LYS B C 1
ATOM 5128 O O . LYS B 1 276 ? 37.651 11.394 32.347 1.00 6.62 255 LYS B O 1
ATOM 5134 N N . LEU B 1 277 ? 36.549 11.129 34.324 1.00 5.84 256 LEU B N 1
ATOM 5135 C CA . LEU B 1 277 ? 36.178 9.714 34.154 1.00 6.08 256 LEU B CA 1
ATOM 5136 C C . LEU B 1 277 ? 34.706 9.583 34.557 1.00 6.33 256 LEU B C 1
ATOM 5137 O O . LEU B 1 277 ? 34.086 10.553 35.027 1.00 7.72 256 LEU B O 1
ATOM 5142 N N . PHE B 1 278 ? 34.145 8.383 34.397 1.00 6.29 257 PHE B N 1
ATOM 5143 C CA . PHE B 1 278 ? 32.768 8.121 34.762 1.00 6.63 257 PHE B CA 1
ATOM 5144 C C . PHE B 1 278 ? 32.541 8.469 36.242 1.00 7.54 257 PHE B C 1
ATOM 5145 O O . PHE B 1 278 ? 33.281 8.051 37.123 1.00 8.36 257 PHE B O 1
ATOM 5153 N N . VAL B 1 279 ? 31.496 9.259 36.471 1.00 6.02 258 VAL B N 1
ATOM 5154 C CA . VAL B 1 279 ? 30.998 9.549 37.816 1.00 7.19 258 VAL B CA 1
ATOM 5155 C C . VAL B 1 279 ? 29.487 9.264 37.839 1.00 7.09 258 VAL B C 1
ATOM 5156 O O . VAL B 1 279 ? 28.711 9.879 37.099 1.00 7.55 258 VAL B O 1
ATOM 5160 N N . GLN B 1 280 ? 29.062 8.341 38.706 1.00 7.78 259 GLN B N 1
ATOM 5161 C CA . GLN B 1 280 ? 27.643 8.028 38.861 1.00 8.45 259 GLN B CA 1
ATOM 5162 C C . GLN B 1 280 ? 27.216 8.201 40.313 1.00 8.67 259 GLN B C 1
ATOM 5163 O O . GLN B 1 280 ? 27.895 7.747 41.227 1.00 10.20 259 GLN B O 1
ATOM 5169 N N . GLN B 1 281 ? 26.067 8.845 40.487 1.00 7.66 260 GLN B N 1
ATOM 5170 C CA . GLN B 1 281 ? 25.430 8.935 41.806 1.00 7.37 260 GLN B CA 1
ATOM 5171 C C . GLN B 1 281 ? 24.369 7.842 41.836 1.00 7.69 260 GLN B C 1
ATOM 5172 O O . GLN B 1 281 ? 23.192 8.047 41.494 1.00 7.07 260 GLN B O 1
ATOM 5178 N N . GLY B 1 282 ? 24.837 6.657 42.205 1.00 7.81 261 GLY B N 1
ATOM 5179 C CA . GLY B 1 282 ? 24.049 5.438 42.027 1.00 8.17 261 GLY B CA 1
ATOM 5180 C C . GLY B 1 282 ? 22.723 5.388 42.759 1.00 9.79 261 GLY B C 1
ATOM 5181 O O . GLY B 1 282 ? 21.778 4.825 42.207 1.00 10.14 261 GLY B O 1
ATOM 5182 N N . ARG B 1 283 ? 22.645 5.982 43.951 1.00 9.82 262 ARG B N 1
ATOM 5183 C CA . ARG B 1 283 ? 21.385 5.921 44.715 1.00 11.22 262 ARG B CA 1
ATOM 5184 C C . ARG B 1 283 ? 20.304 6.733 44.016 1.00 10.38 262 ARG B C 1
ATOM 5185 O O . ARG B 1 283 ? 19.136 6.328 43.960 1.00 10.52 262 ARG B O 1
ATOM 5193 N N . LYS B 1 284 ? 20.693 7.878 43.466 1.00 9.05 263 LYS B N 1
ATOM 5194 C CA . LYS B 1 284 ? 19.761 8.708 42.720 1.00 7.99 263 LYS B CA 1
ATOM 5195 C C . LYS B 1 284 ? 19.351 8.043 41.400 1.00 8.25 263 LYS B C 1
ATOM 5196 O O . LYS B 1 284 ? 18.175 8.084 41.016 1.00 7.98 263 LYS B O 1
ATOM 5202 N N . VAL B 1 285 ? 20.312 7.445 40.706 1.00 7.57 264 VAL B N 1
ATOM 5203 C CA . VAL B 1 285 ? 19.983 6.734 39.455 1.00 8.26 264 VAL B CA 1
ATOM 5204 C C . VAL B 1 285 ? 18.973 5.640 39.767 1.00 8.58 264 VAL B C 1
ATOM 5205 O O . VAL B 1 285 ? 17.964 5.494 39.067 1.00 8.70 264 VAL B O 1
ATOM 5209 N N . PHE B 1 286 ? 19.220 4.890 40.829 1.00 8.92 265 PHE B N 1
ATOM 5210 C CA . PHE B 1 286 ? 18.277 3.809 41.179 1.00 10.65 265 PHE B CA 1
ATOM 5211 C C . PHE B 1 286 ? 16.863 4.363 41.420 1.00 10.71 265 PHE B C 1
ATOM 5212 O O . PHE B 1 286 ? 15.874 3.824 40.905 1.00 11.58 265 PHE B O 1
ATOM 5220 N N . LYS B 1 287 ? 16.764 5.436 42.183 1.00 10.36 266 LYS B N 1
ATOM 5221 C CA . LYS B 1 287 ? 15.450 6.003 42.527 1.00 11.06 266 LYS B CA 1
ATOM 5222 C C . LYS B 1 287 ? 14.730 6.613 41.340 1.00 10.91 266 LYS B C 1
ATOM 5223 O O . LYS B 1 287 ? 13.508 6.525 41.245 1.00 11.85 266 LYS B O 1
ATOM 5229 N N . GLU B 1 288 ? 15.470 7.243 40.437 1.00 9.67 267 GLU B N 1
ATOM 5230 C CA . GLU B 1 288 ? 14.847 8.009 39.368 1.00 9.36 267 GLU B CA 1
ATOM 5231 C C . GLU B 1 288 ? 14.659 7.231 38.078 1.00 9.29 267 GLU B C 1
ATOM 5232 O O . GLU B 1 288 ? 13.625 7.366 37.429 1.00 9.69 267 GLU B O 1
ATOM 5238 N N . VAL B 1 289 ? 15.625 6.392 37.719 1.00 8.87 268 VAL B N 1
ATOM 5239 C CA . VAL B 1 289 ? 15.575 5.722 36.424 1.00 9.03 268 VAL B CA 1
ATOM 5240 C C . VAL B 1 289 ? 14.596 4.552 36.425 1.00 9.50 268 VAL B C 1
ATOM 5241 O O . VAL B 1 289 ? 13.917 4.331 35.420 1.00 9.45 268 VAL B O 1
ATOM 5245 N N . VAL B 1 290 ? 14.476 3.840 37.549 1.00 8.85 269 VAL B N 1
ATOM 5246 C CA . VAL B 1 290 ? 13.566 2.679 37.619 1.00 10.15 269 VAL B CA 1
ATOM 5247 C C . VAL B 1 290 ? 12.107 3.086 37.263 1.00 11.10 269 VAL B C 1
ATOM 5248 O O . VAL B 1 290 ? 11.524 2.511 36.348 1.00 11.17 269 VAL B O 1
ATOM 5252 N N . PRO B 1 291 ? 11.520 4.101 37.932 1.00 10.87 270 PRO B N 1
ATOM 5253 C CA . PRO B 1 291 ? 10.135 4.436 37.530 1.00 11.67 270 PRO B CA 1
ATOM 5254 C C . PRO B 1 291 ? 10.043 5.093 36.145 1.00 11.87 270 PRO B C 1
ATOM 5255 O O . PRO B 1 291 ? 9.052 4.902 35.454 1.00 13.24 270 PRO B O 1
ATOM 5259 N N . LEU B 1 292 ? 11.063 5.837 35.727 1.00 10.66 271 LEU B N 1
ATOM 5260 C CA . LEU B 1 292 ? 11.054 6.455 34.401 1.00 11.07 271 LEU B CA 1
ATOM 5261 C C . LEU B 1 292 ? 10.896 5.361 33.328 1.00 10.38 271 LEU B C 1
ATOM 5262 O O . LEU B 1 292 ? 10.046 5.464 32.421 1.00 10.04 271 LEU B O 1
ATOM 5267 N N . VAL B 1 293 ? 11.711 4.324 33.458 1.00 10.31 272 VAL B N 1
ATOM 5268 C CA . VAL B 1 293 ? 11.740 3.230 32.493 1.00 9.64 272 VAL B CA 1
ATOM 5269 C C . VAL B 1 293 ? 10.470 2.369 32.553 1.00 9.33 272 VAL B C 1
ATOM 5270 O O . VAL B 1 293 ? 9.878 2.076 31.500 1.00 8.26 272 VAL B O 1
ATOM 5274 N N A SER B 1 294 ? 10.054 1.992 33.763 0.50 9.38 273 SER B N 1
ATOM 5275 N N B SER B 1 294 ? 10.034 1.950 33.741 0.50 9.29 273 SER B N 1
ATOM 5276 C CA A SER B 1 294 ? 8.859 1.153 33.934 0.50 10.31 273 SER B CA 1
ATOM 5277 C CA B SER B 1 294 ? 8.839 1.082 33.778 0.50 9.95 273 SER B CA 1
ATOM 5278 C C A SER B 1 294 ? 7.636 1.827 33.306 0.50 10.22 273 SER B C 1
ATOM 5279 C C B SER B 1 294 ? 7.604 1.832 33.254 0.50 10.05 273 SER B C 1
ATOM 5280 O O A SER B 1 294 ? 6.891 1.209 32.525 0.50 10.54 273 SER B O 1
ATOM 5281 O O B SER B 1 294 ? 6.806 1.266 32.490 0.50 10.13 273 SER B O 1
ATOM 5286 N N . GLU B 1 295 ? 7.457 3.102 33.615 1.00 10.16 274 GLU B N 1
ATOM 5287 C CA . GLU B 1 295 ? 6.342 3.886 33.077 1.00 10.92 274 GLU B CA 1
ATOM 5288 C C . GLU B 1 295 ? 6.414 3.994 31.551 1.00 10.28 274 GLU B C 1
ATOM 5289 O O . GLU B 1 295 ? 5.394 3.837 30.854 1.00 10.42 274 GLU B O 1
ATOM 5308 N N . ILE B 1 297 ? 7.890 1.930 29.378 1.00 7.83 276 ILE B N 1
ATOM 5309 C CA . ILE B 1 297 ? 7.601 0.634 28.766 1.00 8.00 276 ILE B CA 1
ATOM 5310 C C . ILE B 1 297 ? 6.091 0.401 28.701 1.00 9.02 276 ILE B C 1
ATOM 5311 O O . ILE B 1 297 ? 5.561 0.060 27.649 1.00 8.20 276 ILE B O 1
ATOM 5316 N N . ILE B 1 298 ? 5.409 0.613 29.818 1.00 8.88 277 ILE B N 1
ATOM 5317 C CA . ILE B 1 298 ? 3.968 0.316 29.887 1.00 10.01 277 ILE B CA 1
ATOM 5318 C C . ILE B 1 298 ? 3.202 1.283 28.993 1.00 10.57 277 ILE B C 1
ATOM 5319 O O . ILE B 1 298 ? 2.296 0.850 28.264 1.00 10.85 277 ILE B O 1
ATOM 5324 N N . GLU B 1 299 ? 3.599 2.556 28.964 1.00 10.68 278 GLU B N 1
ATOM 5325 C CA . GLU B 1 299 ? 2.943 3.538 28.103 1.00 11.97 278 GLU B CA 1
ATOM 5326 C C . GLU B 1 299 ? 3.151 3.219 26.621 1.00 10.09 278 GLU B C 1
ATOM 5327 O O . GLU B 1 299 ? 2.204 3.299 25.801 1.00 10.67 278 GLU B O 1
ATOM 5333 N N . HIS B 1 300 ? 4.378 2.853 26.254 1.00 8.41 279 HIS B N 1
ATOM 5334 C CA . HIS B 1 300 ? 4.662 2.528 24.869 1.00 8.48 279 HIS B CA 1
ATOM 5335 C C . HIS B 1 300 ? 3.890 1.284 24.432 1.00 9.29 279 HIS B C 1
ATOM 5336 O O . HIS B 1 300 ? 3.258 1.274 23.361 1.00 8.97 279 HIS B O 1
ATOM 5343 N N . ALA B 1 301 ? 3.922 0.238 25.255 1.00 8.40 280 ALA B N 1
ATOM 5344 C CA . ALA B 1 301 ? 3.140 -0.972 24.935 1.00 9.05 280 ALA B CA 1
ATOM 5345 C C . ALA B 1 301 ? 1.672 -0.639 24.660 1.00 10.08 280 ALA B C 1
ATOM 5346 O O . ALA B 1 301 ? 1.110 -1.106 23.676 1.00 9.86 280 ALA B O 1
ATOM 5348 N N . ARG B 1 302 ? 1.076 0.164 25.524 1.00 10.53 281 ARG B N 1
ATOM 5349 C CA . ARG B 1 302 ? -0.331 0.548 25.340 1.00 13.01 281 ARG B CA 1
ATOM 5350 C C . ARG B 1 302 ? -0.542 1.310 24.034 1.00 13.44 281 ARG B C 1
ATOM 5351 O O . ARG B 1 302 ? -1.527 1.046 23.317 1.00 15.46 281 ARG B O 1
ATOM 5359 N N . GLU B 1 303 ? 0.367 2.229 23.700 1.00 13.71 282 GLU B N 1
ATOM 5360 C CA . GLU B 1 303 ? 0.272 2.972 22.440 1.00 14.91 282 GLU B CA 1
ATOM 5361 C C . GLU B 1 303 ? 0.195 2.074 21.218 1.00 14.96 282 GLU B C 1
ATOM 5362 O O . GLU B 1 303 ? -0.523 2.384 20.251 1.00 15.75 282 GLU B O 1
ATOM 5368 N N . ILE B 1 304 ? 0.936 0.977 21.237 1.00 13.78 283 ILE B N 1
ATOM 5369 C CA . ILE B 1 304 ? 1.002 0.095 20.082 1.00 13.95 283 ILE B CA 1
ATOM 5370 C C . ILE B 1 304 ? 0.175 -1.183 20.242 1.00 13.37 283 ILE B C 1
ATOM 5371 O O . ILE B 1 304 ? 0.280 -2.104 19.433 1.00 14.29 283 ILE B O 1
ATOM 5376 N N . GLY B 1 305 ? -0.637 -1.241 21.293 1.00 12.55 284 GLY B N 1
ATOM 5377 C CA . GLY B 1 305 ? -1.614 -2.334 21.440 1.00 12.18 284 GLY B CA 1
ATOM 5378 C C . GLY B 1 305 ? -1.013 -3.639 21.900 1.00 12.23 284 GLY B C 1
ATOM 5379 O O . GLY B 1 305 ? -1.561 -4.730 21.640 1.00 13.82 284 GLY B O 1
ATOM 5380 N N . ILE B 1 306 ? 0.110 -3.546 22.601 1.00 11.67 285 ILE B N 1
ATOM 5381 C CA . ILE B 1 306 ? 0.738 -4.744 23.175 1.00 10.80 285 ILE B CA 1
ATOM 5382 C C . ILE B 1 306 ? 0.400 -4.822 24.646 1.00 10.53 285 ILE B C 1
ATOM 5383 O O . ILE B 1 306 ? 0.496 -3.827 25.362 1.00 10.06 285 ILE B O 1
ATOM 5388 N N . ASP B 1 307 ? 0.002 -6.012 25.093 1.00 10.82 286 ASP B N 1
ATOM 5389 C CA . ASP B 1 307 ? -0.129 -6.269 26.522 1.00 11.17 286 ASP B CA 1
ATOM 5390 C C . ASP B 1 307 ? 1.257 -6.553 27.139 1.00 11.10 286 ASP B C 1
ATOM 5391 O O . ASP B 1 307 ? 1.844 -7.595 26.863 1.00 12.15 286 ASP B O 1
ATOM 5396 N N . PRO B 1 308 ? 1.780 -5.623 27.972 1.00 10.90 287 PRO B N 1
ATOM 5397 C CA . PRO B 1 308 ? 3.125 -5.891 28.516 1.00 11.03 287 PRO B CA 1
ATOM 5398 C C . PRO B 1 308 ? 3.174 -7.197 29.330 1.00 10.54 287 PRO B C 1
ATOM 5399 O O . PRO B 1 308 ? 4.221 -7.845 29.375 1.00 9.97 287 PRO B O 1
ATOM 5403 N N . HIS B 1 309 ? 2.049 -7.609 29.907 1.00 10.28 288 HIS B N 1
ATOM 5404 C CA . HIS B 1 309 ? 2.017 -8.867 30.642 1.00 9.61 288 HIS B CA 1
ATOM 5405 C C . HIS B 1 309 ? 2.223 -10.067 29.753 1.00 9.89 288 HIS B C 1
ATOM 5406 O O . HIS B 1 309 ? 2.523 -11.139 30.255 1.00 10.53 288 HIS B O 1
ATOM 5413 N N . GLY B 1 310 ? 2.036 -9.900 28.444 1.00 9.86 289 GLY B N 1
ATOM 5414 C CA . GLY B 1 310 ? 2.170 -11.001 27.520 1.00 10.30 289 GLY B CA 1
ATOM 5415 C C . GLY B 1 310 ? 3.525 -11.123 26.857 1.00 9.90 289 GLY B C 1
ATOM 5416 O O . GLY B 1 310 ? 3.706 -11.971 25.966 1.00 11.02 289 GLY B O 1
ATOM 5417 N N . LEU B 1 311 ? 4.477 -10.277 27.252 1.00 8.92 290 LEU B N 1
ATOM 5418 C CA . LEU B 1 311 ? 5.826 -10.398 26.657 1.00 8.61 290 LEU B CA 1
ATOM 5419 C C . LEU B 1 311 ? 6.456 -11.739 26.946 1.00 7.97 290 LEU B C 1
ATOM 5420 O O . LEU B 1 311 ? 6.396 -12.224 28.068 1.00 9.47 290 LEU B O 1
ATOM 5425 N N . LYS B 1 312 ? 7.054 -12.345 25.938 1.00 7.16 291 LYS B N 1
ATOM 5426 C CA . LYS B 1 312 ? 7.763 -13.601 26.137 1.00 7.80 291 LYS B CA 1
ATOM 5427 C C . LYS B 1 312 ? 9.126 -13.385 26.794 1.00 7.48 291 LYS B C 1
ATOM 5428 O O . LYS B 1 312 ? 9.576 -14.182 27.611 1.00 8.05 291 LYS B O 1
ATOM 5434 N N . ARG B 1 313 ? 9.808 -12.313 26.398 1.00 6.79 292 ARG B N 1
ATOM 5435 C CA . ARG B 1 313 ? 11.165 -12.049 26.904 1.00 6.76 292 ARG B CA 1
ATOM 5436 C C . ARG B 1 313 ? 11.487 -10.581 26.890 1.00 6.67 292 ARG B C 1
ATOM 5437 O O . ARG B 1 313 ? 11.057 -9.846 25.996 1.00 7.57 292 ARG B O 1
ATOM 5453 N N . TRP B 1 315 ? 14.892 -8.086 27.158 1.00 5.86 294 TRP B N 1
ATOM 5454 C CA . TRP B 1 315 ? 16.344 -7.870 27.130 1.00 6.28 294 TRP B CA 1
ATOM 5455 C C . TRP B 1 315 ? 16.561 -6.418 27.564 1.00 6.17 294 TRP B C 1
ATOM 5456 O O . TRP B 1 315 ? 16.586 -5.479 26.740 1.00 6.81 294 TRP B O 1
ATOM 5467 N N . LEU B 1 316 ? 16.613 -6.233 28.874 1.00 6.98 295 LEU B N 1
ATOM 5468 C CA . LEU B 1 316 ? 16.798 -4.900 29.441 1.00 7.07 295 LEU B CA 1
ATOM 5469 C C . LEU B 1 316 ? 18.268 -4.538 29.479 1.00 7.22 295 LEU B C 1
ATOM 5470 O O . LEU B 1 316 ? 19.153 -5.343 29.161 1.00 7.20 295 LEU B O 1
ATOM 5475 N N . HIS B 1 317 ? 18.513 -3.271 29.808 1.00 6.53 296 HIS B N 1
ATOM 5476 C CA . HIS B 1 317 ? 19.859 -2.770 29.980 1.00 6.56 296 HIS B CA 1
ATOM 5477 C C . HIS B 1 317 ? 20.635 -3.675 30.937 1.00 7.08 296 HIS B C 1
ATOM 5478 O O . HIS B 1 317 ? 20.020 -4.310 31.791 1.00 7.75 296 HIS B O 1
ATOM 5485 N N . GLN B 1 318 ? 21.958 -3.732 30.804 1.00 5.92 297 GLN B N 1
ATOM 5486 C CA . GLN B 1 318 ? 22.741 -4.688 31.560 1.00 6.77 297 GLN B CA 1
ATOM 5487 C C . GLN B 1 318 ? 23.760 -4.010 32.453 1.00 7.28 297 GLN B C 1
ATOM 5488 O O . GLN B 1 318 ? 24.969 -4.076 32.197 1.00 8.22 297 GLN B O 1
ATOM 5494 N N . ALA B 1 319 ? 23.260 -3.379 33.516 1.00 7.57 298 ALA B N 1
ATOM 5495 C CA . ALA B 1 319 ? 24.132 -2.655 34.458 1.00 8.10 298 ALA B CA 1
ATOM 5496 C C . ALA B 1 319 ? 23.909 -3.060 35.900 1.00 7.92 298 ALA B C 1
ATOM 5497 O O . ALA B 1 319 ? 24.857 -3.100 36.691 1.00 9.17 298 ALA B O 1
ATOM 5499 N N . ASN B 1 320 ? 22.658 -3.345 36.269 1.00 7.41 299 ASN B N 1
ATOM 5500 C CA . ASN B 1 320 ? 22.350 -3.551 37.700 1.00 7.99 299 ASN B CA 1
ATOM 5501 C C . ASN B 1 320 ? 21.156 -4.473 37.800 1.00 8.11 299 ASN B C 1
ATOM 5502 O O . ASN B 1 320 ? 20.017 -4.075 37.490 1.00 7.67 299 ASN B O 1
ATOM 5507 N N . ILE B 1 321 ? 21.422 -5.714 38.214 1.00 7.56 300 ILE B N 1
ATOM 5508 C CA . ILE B 1 321 ? 20.365 -6.741 38.319 1.00 7.73 300 ILE B CA 1
ATOM 5509 C C . ILE B 1 321 ? 19.195 -6.293 39.184 1.00 8.17 300 ILE B C 1
ATOM 5510 O O . ILE B 1 321 ? 18.057 -6.688 38.920 1.00 8.31 300 ILE B O 1
ATOM 5515 N N . ASN B 1 322 ? 19.480 -5.456 40.179 1.00 7.89 301 ASN B N 1
ATOM 5516 C CA . ASN B 1 322 ? 18.437 -5.029 41.126 1.00 9.07 301 ASN B CA 1
ATOM 5517 C C . ASN B 1 322 ? 17.460 -4.082 40.473 1.00 9.61 301 ASN B C 1
ATOM 5518 O O . ASN B 1 322 ? 16.275 -4.065 40.801 1.00 10.19 301 ASN B O 1
ATOM 5531 N N . ASN B 1 324 ? 16.866 -4.137 37.136 1.00 7.83 303 ASN B N 1
ATOM 5532 C CA . ASN B 1 324 ? 16.162 -4.991 36.182 1.00 8.32 303 ASN B CA 1
ATOM 5533 C C . ASN B 1 324 ? 15.056 -5.798 36.832 1.00 7.65 303 ASN B C 1
ATOM 5534 O O . ASN B 1 324 ? 14.018 -6.012 36.208 1.00 8.16 303 ASN B O 1
ATOM 5539 N N . GLU B 1 325 ? 15.289 -6.261 38.068 1.00 7.37 304 GLU B N 1
ATOM 5540 C CA A GLU B 1 325 ? 14.280 -7.046 38.791 0.50 6.94 304 GLU B CA 1
ATOM 5541 C CA B GLU B 1 325 ? 14.268 -7.083 38.724 0.50 8.29 304 GLU B CA 1
ATOM 5542 C C . GLU B 1 325 ? 13.018 -6.214 38.996 1.00 7.95 304 GLU B C 1
ATOM 5543 O O . GLU B 1 325 ? 11.884 -6.673 38.758 1.00 8.54 304 GLU B O 1
ATOM 5554 N N . ILE B 1 326 ? 13.207 -4.975 39.445 1.00 7.92 305 ILE B N 1
ATOM 5555 C CA . ILE B 1 326 ? 12.079 -4.113 39.752 1.00 8.15 305 ILE B CA 1
ATOM 5556 C C . ILE B 1 326 ? 11.350 -3.680 38.491 1.00 7.21 305 ILE B C 1
ATOM 5557 O O . ILE B 1 326 ? 10.123 -3.714 38.427 1.00 8.27 305 ILE B O 1
ATOM 5562 N N . ILE B 1 327 ? 12.098 -3.244 37.483 1.00 7.32 306 ILE B N 1
ATOM 5563 C CA . ILE B 1 327 ? 11.472 -2.851 36.210 1.00 7.32 306 ILE B CA 1
ATOM 5564 C C . ILE B 1 327 ? 10.714 -4.034 35.592 1.00 7.87 306 ILE B C 1
ATOM 5565 O O . ILE B 1 327 ? 9.563 -3.916 35.187 1.00 7.54 306 ILE B O 1
ATOM 5570 N N . GLY B 1 328 ? 11.375 -5.187 35.553 1.00 6.93 307 GLY B N 1
ATOM 5571 C CA . GLY B 1 328 ? 10.735 -6.380 34.998 1.00 7.53 307 GLY B CA 1
ATOM 5572 C C . GLY B 1 328 ? 9.462 -6.783 35.711 1.00 7.13 307 GLY B C 1
ATOM 5573 O O . GLY B 1 328 ? 8.474 -7.139 35.068 1.00 7.55 307 GLY B O 1
ATOM 5574 N N A ARG B 1 329 ? 9.491 -6.738 37.045 0.70 7.19 308 ARG B N 1
ATOM 5575 N N B ARG B 1 329 ? 9.457 -6.687 37.040 0.30 7.33 308 ARG B N 1
ATOM 5576 C CA A ARG B 1 329 ? 8.290 -7.063 37.833 0.70 7.72 308 ARG B CA 1
ATOM 5577 C CA B ARG B 1 329 ? 8.248 -6.984 37.816 0.30 7.47 308 ARG B CA 1
ATOM 5578 C C A ARG B 1 329 ? 7.139 -6.113 37.506 0.70 8.18 308 ARG B C 1
ATOM 5579 C C B ARG B 1 329 ? 7.119 -5.979 37.523 0.30 7.84 308 ARG B C 1
ATOM 5580 O O A ARG B 1 329 ? 5.998 -6.536 37.349 0.70 8.52 308 ARG B O 1
ATOM 5581 O O B ARG B 1 329 ? 5.966 -6.377 37.407 0.30 7.78 308 ARG B O 1
ATOM 5596 N N A LYS B 1 330 ? 7.436 -4.816 37.385 0.50 7.41 309 LYS B N 1
ATOM 5597 N N B LYS B 1 330 ? 7.434 -4.690 37.371 0.50 7.55 309 LYS B N 1
ATOM 5598 C CA A LYS B 1 330 ? 6.397 -3.815 37.085 0.50 8.27 309 LYS B CA 1
ATOM 5599 C CA B LYS B 1 330 ? 6.387 -3.723 37.051 0.50 8.74 309 LYS B CA 1
ATOM 5600 C C A LYS B 1 330 ? 5.825 -3.983 35.684 0.50 8.69 309 LYS B C 1
ATOM 5601 C C B LYS B 1 330 ? 5.804 -4.014 35.676 0.50 8.98 309 LYS B C 1
ATOM 5602 O O A LYS B 1 330 ? 4.626 -3.787 35.487 0.50 9.59 309 LYS B O 1
ATOM 5603 O O B LYS B 1 330 ? 4.579 -3.981 35.499 0.50 9.98 309 LYS B O 1
ATOM 5614 N N . VAL B 1 331 ? 6.673 -4.352 34.725 1.00 8.13 310 VAL B N 1
ATOM 5615 C CA . VAL B 1 331 ? 6.242 -4.576 33.344 1.00 8.90 310 VAL B CA 1
ATOM 5616 C C . VAL B 1 331 ? 5.383 -5.841 33.225 1.00 9.06 310 VAL B C 1
ATOM 5617 O O . VAL B 1 331 ? 4.296 -5.816 32.618 1.00 9.27 310 VAL B O 1
ATOM 5621 N N . LEU B 1 332 ? 5.823 -6.934 33.842 1.00 8.81 311 LEU B N 1
ATOM 5622 C CA . LEU B 1 332 ? 5.098 -8.207 33.717 1.00 9.16 311 LEU B CA 1
ATOM 5623 C C . LEU B 1 332 ? 3.974 -8.386 34.712 1.00 8.80 311 LEU B C 1
ATOM 5624 O O . LEU B 1 332 ? 3.149 -9.290 34.511 1.00 9.97 311 LEU B O 1
ATOM 5629 N N . GLY B 1 333 ? 3.942 -7.601 35.783 1.00 8.94 312 GLY B N 1
ATOM 5630 C CA . GLY B 1 333 ? 2.930 -7.766 36.835 1.00 8.27 312 GLY B CA 1
ATOM 5631 C C . GLY B 1 333 ? 3.171 -8.949 37.752 1.00 9.38 312 GLY B C 1
ATOM 5632 O O . GLY B 1 333 ? 2.254 -9.371 38.469 1.00 11.07 312 GLY B O 1
ATOM 5633 N N . ARG B 1 334 ? 4.391 -9.494 37.713 1.00 8.46 313 ARG B N 1
ATOM 5634 C CA . ARG B 1 334 ? 4.758 -10.669 38.513 1.00 8.21 313 ARG B CA 1
ATOM 5635 C C . ARG B 1 334 ? 6.275 -10.789 38.490 1.00 8.23 313 ARG B C 1
ATOM 5636 O O . ARG B 1 334 ? 6.960 -10.160 37.647 1.00 8.33 313 ARG B O 1
ATOM 5644 N N . ASP B 1 335 ? 6.817 -11.585 39.402 1.00 7.52 314 ASP B N 1
ATOM 5645 C CA . ASP B 1 335 ? 8.283 -11.756 39.478 1.00 8.27 314 ASP B CA 1
ATOM 5646 C C . ASP B 1 335 ? 8.804 -12.468 38.219 1.00 8.51 314 ASP B C 1
ATOM 5647 O O . ASP B 1 335 ? 8.451 -13.609 37.956 1.00 7.82 314 ASP B O 1
ATOM 5652 N N . PRO B 1 336 ? 9.624 -11.801 37.401 1.00 8.01 315 PRO B N 1
ATOM 5653 C CA . PRO B 1 336 ? 10.038 -12.451 36.169 1.00 7.63 315 PRO B CA 1
ATOM 5654 C C . PRO B 1 336 ? 11.013 -13.597 36.419 1.00 7.14 315 PRO B C 1
ATOM 5655 O O . PRO B 1 336 ? 11.842 -13.526 37.334 1.00 9.23 315 PRO B O 1
ATOM 5659 N N . THR B 1 337 ? 10.918 -14.627 35.583 1.00 5.92 316 THR B N 1
ATOM 5660 C CA . THR B 1 337 ? 11.939 -15.688 35.630 1.00 6.40 316 THR B CA 1
ATOM 5661 C C . THR B 1 337 ? 13.217 -15.190 34.968 1.00 6.49 316 THR B C 1
ATOM 5662 O O . THR B 1 337 ? 13.209 -14.202 34.211 1.00 6.89 316 THR B O 1
ATOM 5666 N N A ARG B 1 338 ? 14.322 -15.875 35.228 0.50 6.14 317 ARG B N 1
ATOM 5667 N N B ARG B 1 338 ? 14.311 -15.889 35.224 0.50 6.05 317 ARG B N 1
ATOM 5668 C CA A ARG B 1 338 ? 15.571 -15.534 34.548 0.50 6.79 317 ARG B CA 1
ATOM 5669 C CA B ARG B 1 338 ? 15.567 -15.559 34.568 0.50 6.65 317 ARG B CA 1
ATOM 5670 C C A ARG B 1 338 ? 15.458 -15.715 33.039 0.50 6.93 317 ARG B C 1
ATOM 5671 C C B ARG B 1 338 ? 15.504 -15.756 33.056 0.50 6.82 317 ARG B C 1
ATOM 5672 O O A ARG B 1 338 ? 15.985 -14.906 32.268 0.50 7.23 317 ARG B O 1
ATOM 5673 O O B ARG B 1 338 ? 16.121 -14.996 32.299 0.50 7.37 317 ARG B O 1
ATOM 5688 N N . ASP B 1 339 ? 14.717 -16.735 32.611 1.00 6.75 318 ASP B N 1
ATOM 5689 C CA . ASP B 1 339 ? 14.510 -16.957 31.165 1.00 8.05 318 ASP B CA 1
ATOM 5690 C C . ASP B 1 339 ? 13.898 -15.739 30.506 1.00 7.80 318 ASP B C 1
ATOM 5691 O O . ASP B 1 339 ? 14.264 -15.361 29.378 1.00 8.80 318 ASP B O 1
ATOM 5696 N N . GLU B 1 340 ? 12.937 -15.136 31.186 1.00 7.07 319 GLU B N 1
ATOM 5697 C CA . GLU B 1 340 ? 12.206 -14.051 30.594 1.00 7.78 319 GLU B CA 1
ATOM 5698 C C . GLU B 1 340 ? 12.786 -12.662 30.892 1.00 8.09 319 GLU B C 1
ATOM 5699 O O . GLU B 1 340 ? 12.347 -11.691 30.288 1.00 8.52 319 GLU B O 1
ATOM 5705 N N . ASN B 1 341 ? 13.772 -12.566 31.783 1.00 7.79 320 ASN B N 1
ATOM 5706 C CA . ASN B 1 341 ? 14.398 -11.293 32.123 1.00 8.38 320 ASN B CA 1
ATOM 5707 C C . ASN B 1 341 ? 15.906 -11.558 32.140 1.00 6.52 320 ASN B C 1
ATOM 5708 O O . ASN B 1 341 ? 16.502 -11.891 33.168 1.00 6.99 320 ASN B O 1
ATOM 5713 N N . VAL B 1 342 ? 16.494 -11.440 30.951 1.00 6.68 321 VAL B N 1
ATOM 5714 C CA . VAL B 1 342 ? 17.811 -11.952 30.688 1.00 7.62 321 VAL B CA 1
ATOM 5715 C C . VAL B 1 342 ? 18.883 -11.181 31.456 1.00 7.19 321 VAL B C 1
ATOM 5716 O O . VAL B 1 342 ? 18.813 -9.926 31.568 1.00 8.35 321 VAL B O 1
ATOM 5720 N N . ILE B 1 343 ? 19.866 -11.925 31.942 1.00 7.09 322 ILE B N 1
ATOM 5721 C CA . ILE B 1 343 ? 21.020 -11.317 32.629 1.00 7.95 322 ILE B CA 1
ATOM 5722 C C . ILE B 1 343 ? 22.310 -11.792 31.993 1.00 7.12 322 ILE B C 1
ATOM 5723 O O . ILE B 1 343 ? 22.653 -12.993 32.034 1.00 8.12 322 ILE B O 1
ATOM 5728 N N . ILE B 1 344 ? 23.059 -10.851 31.385 1.00 6.27 323 ILE B N 1
ATOM 5729 C CA . ILE B 1 344 ? 24.423 -11.152 30.933 1.00 6.46 323 ILE B CA 1
ATOM 5730 C C . ILE B 1 344 ? 25.471 -10.268 31.629 1.00 6.81 323 ILE B C 1
ATOM 5731 O O . ILE B 1 344 ? 26.670 -10.471 31.448 1.00 6.96 323 ILE B O 1
ATOM 5736 N N . LEU B 1 345 ? 24.992 -9.323 32.438 1.00 6.78 324 LEU B N 1
ATOM 5737 C CA . LEU B 1 345 ? 25.909 -8.404 33.172 1.00 7.22 324 LEU B CA 1
ATOM 5738 C C . LEU B 1 345 ? 26.729 -9.158 34.216 1.00 7.96 324 LEU B C 1
ATOM 5739 O O . LEU B 1 345 ? 27.727 -8.636 34.709 1.00 8.11 324 LEU B O 1
ATOM 5744 N N . ASP B 1 346 ? 26.319 -10.380 34.576 1.00 8.34 325 ASP B N 1
ATOM 5745 C CA . ASP B 1 346 ? 27.180 -11.176 35.458 1.00 9.82 325 ASP B CA 1
ATOM 5746 C C . ASP B 1 346 ? 28.567 -11.442 34.861 1.00 9.10 325 ASP B C 1
ATOM 5747 O O . ASP B 1 346 ? 29.576 -11.394 35.582 1.00 10.32 325 ASP B O 1
ATOM 5752 N N . ASP B 1 347 ? 28.626 -11.694 33.551 1.00 9.17 326 ASP B N 1
ATOM 5753 C CA . ASP B 1 347 ? 29.869 -11.966 32.835 1.00 9.64 326 ASP B CA 1
ATOM 5754 C C . ASP B 1 347 ? 30.469 -10.705 32.215 1.00 8.66 326 ASP B C 1
ATOM 5755 O O . ASP B 1 347 ? 31.706 -10.577 32.129 1.00 8.84 326 ASP B O 1
ATOM 5760 N N . TYR B 1 348 ? 29.610 -9.807 31.730 1.00 7.23 327 TYR B N 1
ATOM 5761 C CA . TYR B 1 348 ? 30.091 -8.662 30.931 1.00 6.82 327 TYR B CA 1
ATOM 5762 C C . TYR B 1 348 ? 30.199 -7.371 31.710 1.00 6.88 327 TYR B C 1
ATOM 5763 O O . TYR B 1 348 ? 30.704 -6.381 31.198 1.00 6.67 327 TYR B O 1
ATOM 5772 N N . ALA B 1 349 ? 29.699 -7.358 32.945 1.00 6.42 328 ALA B N 1
ATOM 5773 C CA . ALA B 1 349 ? 29.454 -6.123 33.684 1.00 5.86 328 ALA B CA 1
ATOM 5774 C C . ALA B 1 349 ? 28.616 -5.175 32.809 1.00 6.32 328 ALA B C 1
ATOM 5775 O O . ALA B 1 349 ? 27.843 -5.671 31.975 1.00 7.08 328 ALA B O 1
ATOM 5777 N N . ASN B 1 350 ? 28.716 -3.868 33.039 1.00 6.65 329 ASN B N 1
ATOM 5778 C CA . ASN B 1 350 ? 27.975 -2.872 32.276 1.00 6.39 329 ASN B CA 1
ATOM 5779 C C . ASN B 1 350 ? 28.811 -2.404 31.087 1.00 6.23 329 ASN B C 1
ATOM 5780 O O . ASN B 1 350 ? 29.924 -1.882 31.248 1.00 6.92 329 ASN B O 1
ATOM 5785 N N . THR B 1 351 ? 28.278 -2.630 29.892 1.00 6.37 330 THR B N 1
ATOM 5786 C CA . THR B 1 351 ? 28.925 -2.252 28.630 1.00 6.63 330 THR B CA 1
ATOM 5787 C C . THR B 1 351 ? 28.200 -1.084 27.985 1.00 6.38 330 THR B C 1
ATOM 5788 O O . THR B 1 351 ? 28.327 -0.869 26.756 1.00 7.52 330 THR B O 1
ATOM 5792 N N . SER B 1 352 ? 27.459 -0.314 28.803 1.00 6.89 331 SER B N 1
ATOM 5793 C CA . SER B 1 352 ? 26.738 0.870 28.321 1.00 7.54 331 SER B CA 1
ATOM 5794 C C . SER B 1 352 ? 25.836 0.492 27.158 1.00 7.44 331 SER B C 1
ATOM 5795 O O . SER B 1 352 ? 24.951 -0.356 27.338 1.00 6.80 331 SER B O 1
ATOM 5798 N N . SER B 1 353 ? 26.005 1.092 25.981 1.00 6.69 332 SER B N 1
ATOM 5799 C CA . SER B 1 353 ? 25.037 0.895 24.882 1.00 7.40 332 SER B CA 1
ATOM 5800 C C . SER B 1 353 ? 24.819 -0.560 24.517 1.00 6.52 332 SER B C 1
ATOM 5801 O O . SER B 1 353 ? 23.715 -0.931 24.112 1.00 6.85 332 SER B O 1
ATOM 5804 N N . ALA B 1 354 ? 25.854 -1.381 24.599 1.00 6.69 333 ALA B N 1
ATOM 5805 C CA . ALA B 1 354 ? 25.818 -2.718 24.010 1.00 6.69 333 ALA B CA 1
ATOM 5806 C C . ALA B 1 354 ? 25.052 -3.717 24.853 1.00 6.12 333 ALA B C 1
ATOM 5807 O O . ALA B 1 354 ? 24.645 -4.752 24.330 1.00 6.30 333 ALA B O 1
ATOM 5809 N N . GLY B 1 355 ? 24.855 -3.443 26.142 1.00 6.31 334 GLY B N 1
ATOM 5810 C CA . GLY B 1 355 ? 24.383 -4.510 27.055 1.00 7.38 334 GLY B CA 1
ATOM 5811 C C . GLY B 1 355 ? 23.086 -5.187 26.666 1.00 5.80 334 GLY B C 1
ATOM 5812 O O . GLY B 1 355 ? 23.046 -6.435 26.621 1.00 6.67 334 GLY B O 1
ATOM 5813 N N . SER B 1 356 ? 22.056 -4.398 26.377 1.00 5.98 335 SER B N 1
ATOM 5814 C CA . SER B 1 356 ? 20.773 -4.980 25.984 1.00 6.41 335 SER B CA 1
ATOM 5815 C C . SER B 1 356 ? 20.895 -5.775 24.666 1.00 6.30 335 SER B C 1
ATOM 5816 O O . SER B 1 356 ? 20.214 -6.795 24.481 1.00 6.61 335 SER B O 1
ATOM 5819 N N . ILE B 1 357 ? 21.788 -5.349 23.772 1.00 6.31 336 ILE B N 1
ATOM 5820 C CA . ILE B 1 357 ? 22.033 -6.063 22.529 1.00 6.15 336 ILE B CA 1
ATOM 5821 C C . ILE B 1 357 ? 22.773 -7.384 22.767 1.00 5.91 336 ILE B C 1
ATOM 5822 O O . ILE B 1 357 ? 22.469 -8.385 22.113 1.00 6.25 336 ILE B O 1
ATOM 5827 N N . ILE B 1 358 ? 23.723 -7.420 23.715 1.00 6.03 337 ILE B N 1
ATOM 5828 C CA . ILE B 1 358 ? 24.376 -8.700 24.065 1.00 5.99 337 ILE B CA 1
ATOM 5829 C C . ILE B 1 358 ? 23.292 -9.675 24.540 1.00 6.27 337 ILE B C 1
ATOM 5830 O O . ILE B 1 358 ? 23.271 -10.847 24.108 1.00 6.31 337 ILE B O 1
ATOM 5835 N N . ALA B 1 359 ? 22.408 -9.188 25.411 1.00 5.61 338 ALA B N 1
ATOM 5836 C CA . ALA B 1 359 ? 21.350 -10.045 25.986 1.00 6.03 338 ALA B CA 1
ATOM 5837 C C . ALA B 1 359 ? 20.473 -10.603 24.874 1.00 6.94 338 ALA B C 1
ATOM 5838 O O . ALA B 1 359 ? 20.186 -11.804 24.838 1.00 7.28 338 ALA B O 1
ATOM 5840 N N . PHE B 1 360 ? 20.044 -9.726 23.963 1.00 6.04 339 PHE B N 1
ATOM 5841 C CA . PHE B 1 360 ? 19.240 -10.133 22.820 1.00 6.56 339 PHE B CA 1
ATOM 5842 C C . PHE B 1 360 ? 19.948 -11.148 21.921 1.00 6.71 339 PHE B C 1
ATOM 5843 O O . PHE B 1 360 ? 19.364 -12.166 21.533 1.00 8.01 339 PHE B O 1
ATOM 5851 N N . HIS B 1 361 ? 21.196 -10.863 21.566 1.00 6.39 340 HIS B N 1
ATOM 5852 C CA . HIS B 1 361 ? 21.973 -11.705 20.687 1.00 6.57 340 HIS B CA 1
ATOM 5853 C C . HIS B 1 361 ? 22.136 -13.103 21.289 1.00 7.31 340 HIS B C 1
ATOM 5854 O O . HIS B 1 361 ? 22.030 -14.097 20.573 1.00 8.34 340 HIS B O 1
ATOM 5861 N N . LYS B 1 362 ? 22.426 -13.172 22.594 1.00 6.97 341 LYS B N 1
ATOM 5862 C CA . LYS B 1 362 ? 22.788 -14.443 23.230 1.00 8.42 341 LYS B CA 1
ATOM 5863 C C . LYS B 1 362 ? 21.597 -15.278 23.682 1.00 8.39 341 LYS B C 1
ATOM 5864 O O . LYS B 1 362 ? 21.778 -16.473 23.965 1.00 9.97 341 LYS B O 1
ATOM 5870 N N . HIS B 1 363 ? 20.416 -14.661 23.789 1.00 8.01 342 HIS B N 1
ATOM 5871 C CA . HIS B 1 363 ? 19.260 -15.327 24.423 1.00 8.43 342 HIS B CA 1
ATOM 5872 C C . HIS B 1 363 ? 17.965 -15.144 23.658 1.00 8.50 342 HIS B C 1
ATOM 5873 O O . HIS B 1 363 ? 17.028 -14.494 24.117 1.00 8.24 342 HIS B O 1
ATOM 5880 N N . GLN B 1 364 ? 17.904 -15.752 22.477 1.00 10.72 343 GLN B N 1
ATOM 5881 C CA . GLN B 1 364 ? 16.735 -15.647 21.611 1.00 12.60 343 GLN B CA 1
ATOM 5882 C C . GLN B 1 364 ? 16.358 -16.876 20.775 1.00 15.43 343 GLN B C 1
ATOM 5883 O O . GLN B 1 364 ? 15.231 -16.927 20.286 1.00 16.89 343 GLN B O 1
ATOM 5889 N N . ASP B 1 365 ? 17.277 -17.839 20.613 1.00 16.50 344 ASP B N 1
ATOM 5890 C CA A ASP B 1 365 ? 17.101 -18.973 19.689 0.50 17.85 344 ASP B CA 1
ATOM 5891 C CA B ASP B 1 365 ? 17.080 -18.960 19.678 0.50 17.50 344 ASP B CA 1
ATOM 5892 C C . ASP B 1 365 ? 15.936 -19.907 20.030 1.00 17.85 344 ASP B C 1
ATOM 5893 O O . ASP B 1 365 ? 15.370 -20.578 19.127 1.00 18.57 344 ASP B O 1
ATOM 5902 N N . ASP B 1 366 ? 15.587 -19.963 21.314 1.00 17.06 345 ASP B N 1
ATOM 5903 C CA . ASP B 1 366 ? 14.564 -20.900 21.827 1.00 16.92 345 ASP B CA 1
ATOM 5904 C C . ASP B 1 366 ? 13.123 -20.429 21.718 1.00 17.24 345 ASP B C 1
ATOM 5905 O O . ASP B 1 366 ? 12.210 -21.157 22.079 1.00 19.19 345 ASP B O 1
ATOM 5918 N N . ALA B 1 368 ? 9.445 -18.964 20.046 1.00 9.60 347 ALA B N 1
ATOM 5919 C CA . ALA B 1 368 ? 8.584 -19.427 18.951 1.00 9.18 347 ALA B CA 1
ATOM 5920 C C . ALA B 1 368 ? 8.291 -18.299 17.995 1.00 8.02 347 ALA B C 1
ATOM 5921 O O . ALA B 1 368 ? 8.247 -17.130 18.388 1.00 8.49 347 ALA B O 1
ATOM 5923 N N . GLN B 1 369 ? 8.047 -18.647 16.729 1.00 8.06 348 GLN B N 1
ATOM 5924 C CA . GLN B 1 369 ? 7.537 -17.654 15.785 1.00 8.65 348 GLN B CA 1
ATOM 5925 C C . GLN B 1 369 ? 6.309 -16.979 16.378 1.00 8.85 348 GLN B C 1
ATOM 5926 O O . GLN B 1 369 ? 5.403 -17.664 16.885 1.00 8.84 348 GLN B O 1
ATOM 5932 N N . GLY B 1 370 ? 6.291 -15.646 16.328 1.00 8.78 349 GLY B N 1
ATOM 5933 C CA . GLY B 1 370 ? 5.202 -14.858 16.853 1.00 8.12 349 GLY B CA 1
ATOM 5934 C C . GLY B 1 370 ? 5.415 -14.353 18.271 1.00 8.13 349 GLY B C 1
ATOM 5935 O O . GLY B 1 370 ? 4.694 -13.484 18.724 1.00 8.91 349 GLY B O 1
ATOM 5936 N N . ASP B 1 371 ? 6.377 -14.911 18.999 1.00 7.63 350 ASP B N 1
ATOM 5937 C CA . ASP B 1 371 ? 6.635 -14.410 20.355 1.00 7.68 350 ASP B CA 1
ATOM 5938 C C . ASP B 1 371 ? 7.058 -12.930 20.340 1.00 7.46 350 ASP B C 1
ATOM 5939 O O . ASP B 1 371 ? 7.797 -12.480 19.446 1.00 7.31 350 ASP B O 1
ATOM 5944 N N . LEU B 1 372 ? 6.594 -12.208 21.348 1.00 7.66 351 LEU B N 1
ATOM 5945 C CA . LEU B 1 372 ? 6.899 -10.789 21.548 1.00 7.97 351 LEU B CA 1
ATOM 5946 C C . LEU B 1 372 ? 8.051 -10.621 22.511 1.00 7.41 351 LEU B C 1
ATOM 5947 O O . LEU B 1 372 ? 8.132 -11.277 23.559 1.00 7.44 351 LEU B O 1
ATOM 5952 N N . GLY B 1 373 ? 8.956 -9.716 22.159 1.00 7.28 352 GLY B N 1
ATOM 5953 C CA . GLY B 1 373 ? 10.058 -9.366 23.045 1.00 6.86 352 GLY B CA 1
ATOM 5954 C C . GLY B 1 373 ? 10.233 -7.854 23.145 1.00 6.50 352 GLY B C 1
ATOM 5955 O O . GLY B 1 373 ? 9.654 -7.077 22.374 1.00 7.30 352 GLY B O 1
ATOM 5956 N N . LEU B 1 374 ? 11.076 -7.442 24.086 1.00 6.29 353 LEU B N 1
ATOM 5957 C CA . LEU B 1 374 ? 11.370 -6.029 24.323 1.00 6.20 353 LEU B CA 1
ATOM 5958 C C . LEU B 1 374 ? 12.859 -5.880 24.514 1.00 6.75 353 LEU B C 1
ATOM 5959 O O . LEU B 1 374 ? 13.425 -6.520 25.400 1.00 7.62 353 LEU B O 1
ATOM 5964 N N . ILE B 1 375 ? 13.478 -5.053 23.671 1.00 6.46 354 ILE B N 1
ATOM 5965 C CA . ILE B 1 375 ? 14.854 -4.595 23.911 1.00 6.63 354 ILE B CA 1
ATOM 5966 C C . ILE B 1 375 ? 14.728 -3.210 24.525 1.00 6.65 354 ILE B C 1
ATOM 5967 O O . ILE B 1 375 ? 14.093 -2.324 23.940 1.00 7.70 354 ILE B O 1
ATOM 5972 N N . CYS B 1 376 ? 15.327 -2.992 25.696 1.00 6.82 355 CYS B N 1
ATOM 5973 C CA . CYS B 1 376 ? 15.175 -1.702 26.359 1.00 7.76 355 CYS B CA 1
ATOM 5974 C C . CYS B 1 376 ? 16.468 -1.296 27.023 1.00 7.43 355 CYS B C 1
ATOM 5975 O O . CYS B 1 376 ? 17.029 -2.038 27.820 1.00 8.38 355 CYS B O 1
ATOM 5978 N N . SER B 1 377 ? 16.955 -0.111 26.673 1.00 6.61 356 SER B N 1
ATOM 5979 C CA . SER B 1 377 ? 18.195 0.413 27.248 1.00 7.46 356 SER B CA 1
ATOM 5980 C C . SER B 1 377 ? 17.858 1.614 28.129 1.00 7.40 356 SER B C 1
ATOM 5981 O O . SER B 1 377 ? 16.822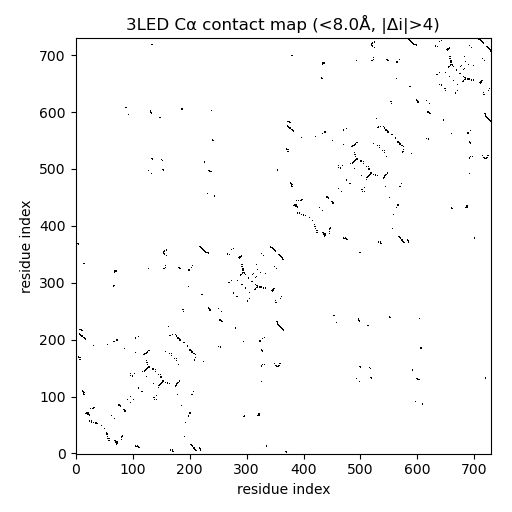 2.266 27.944 1.00 8.80 356 SER B O 1
ATOM 5984 N N . PHE B 1 378 ? 18.737 1.937 29.075 1.00 7.40 357 PHE B N 1
ATOM 5985 C CA . PHE B 1 378 ? 18.530 3.115 29.941 1.00 7.54 357 PHE B CA 1
ATOM 5986 C C . PHE B 1 378 ? 19.808 3.432 30.665 1.00 7.86 357 PHE B C 1
ATOM 5987 O O . PHE B 1 378 ? 20.546 2.530 31.061 1.00 7.69 357 PHE B O 1
ATOM 5995 N N . GLY B 1 379 ? 20.082 4.717 30.830 1.00 5.93 358 GLY B N 1
ATOM 5996 C CA . GLY B 1 379 ? 21.270 5.140 31.563 1.00 6.93 358 GLY B CA 1
ATOM 5997 C C . GLY B 1 379 ? 21.592 6.605 31.328 1.00 5.97 358 GLY B C 1
ATOM 5998 O O . GLY B 1 379 ? 20.697 7.464 31.362 1.00 6.00 358 GLY B O 1
ATOM 5999 N N . ALA B 1 380 ? 22.855 6.883 31.062 1.00 5.62 359 ALA B N 1
ATOM 6000 C CA . ALA B 1 380 ? 23.334 8.265 31.059 1.00 5.77 359 ALA B CA 1
ATOM 6001 C C . ALA B 1 380 ? 22.565 9.170 30.106 1.00 5.76 359 ALA B C 1
ATOM 6002 O O . ALA B 1 380 ? 22.267 8.817 28.940 1.00 5.52 359 ALA B O 1
ATOM 6004 N N . GLY B 1 381 ? 22.317 10.389 30.582 1.00 5.61 360 GLY B N 1
ATOM 6005 C CA . GLY B 1 381 ? 21.581 11.377 29.794 1.00 5.95 360 GLY B CA 1
ATOM 6006 C C . GLY B 1 381 ? 20.739 12.273 30.703 1.00 5.25 360 GLY B C 1
ATOM 6007 O O . GLY B 1 381 ? 21.018 13.464 30.795 1.00 5.33 360 GLY B O 1
ATOM 6008 N N . TYR B 1 382 ? 19.721 11.739 31.381 1.00 5.92 361 TYR B N 1
ATOM 6009 C CA . TYR B 1 382 ? 19.268 10.359 31.264 1.00 5.22 361 TYR B CA 1
ATOM 6010 C C . TYR B 1 382 ? 18.726 10.066 29.877 1.00 5.78 361 TYR B C 1
ATOM 6011 O O . TYR B 1 382 ? 18.188 10.942 29.189 1.00 6.48 361 TYR B O 1
ATOM 6020 N N . SER B 1 383 ? 18.842 8.796 29.492 1.00 6.29 362 SER B N 1
ATOM 6021 C CA . SER B 1 383 ? 18.264 8.318 28.236 1.00 6.04 362 SER B CA 1
ATOM 6022 C C . SER B 1 383 ? 17.602 6.979 28.465 1.00 6.41 362 SER B C 1
ATOM 6023 O O . SER B 1 383 ? 18.030 6.210 29.340 1.00 6.65 362 SER B O 1
ATOM 6026 N N . ALA B 1 384 ? 16.580 6.707 27.658 1.00 5.72 363 ALA B N 1
ATOM 6027 C CA . ALA B 1 384 ? 15.926 5.393 27.670 1.00 6.21 363 ALA B CA 1
ATOM 6028 C C . ALA B 1 384 ? 15.301 5.168 26.310 1.00 6.66 363 ALA B C 1
ATOM 6029 O O . ALA B 1 384 ? 14.795 6.082 25.662 1.00 6.57 363 ALA B O 1
ATOM 6031 N N . GLY B 1 385 ? 15.362 3.914 25.874 1.00 5.42 364 GLY B N 1
ATOM 6032 C CA . GLY B 1 385 ? 14.776 3.546 24.576 1.00 5.74 364 GLY B CA 1
ATOM 6033 C C . GLY B 1 385 ? 14.119 2.198 24.660 1.00 6.09 364 GLY B C 1
ATOM 6034 O O . GLY B 1 385 ? 14.674 1.273 25.275 1.00 6.64 364 GLY B O 1
ATOM 6035 N N . THR B 1 386 ? 12.963 2.087 24.015 1.00 6.50 365 THR B N 1
ATOM 6036 C CA . THR B 1 386 ? 12.259 0.796 23.941 1.00 8.17 365 THR B CA 1
ATOM 6037 C C . THR B 1 386 ? 12.121 0.356 22.500 1.00 8.24 365 THR B C 1
ATOM 6038 O O . THR B 1 386 ? 11.799 1.179 21.630 1.00 9.54 365 THR B O 1
ATOM 6042 N N . VAL B 1 387 ? 12.364 -0.924 22.233 1.00 8.22 366 VAL B N 1
ATOM 6043 C CA . VAL B 1 387 ? 12.169 -1.498 20.907 1.00 7.75 366 VAL B CA 1
ATOM 6044 C C . VAL B 1 387 ? 11.355 -2.778 21.117 1.00 6.61 366 VAL B C 1
ATOM 6045 O O . VAL B 1 387 ? 11.880 -3.757 21.656 1.00 6.93 366 VAL B O 1
ATOM 6049 N N . PHE B 1 388 ? 10.091 -2.776 20.711 1.00 6.89 367 PHE B N 1
ATOM 6050 C CA . PHE B 1 388 ? 9.258 -3.990 20.784 1.00 6.42 367 PHE B CA 1
ATOM 6051 C C . PHE B 1 388 ? 9.450 -4.748 19.509 1.00 6.84 367 PHE B C 1
ATOM 6052 O O . PHE B 1 388 ? 9.445 -4.166 18.419 1.00 6.88 367 PHE B O 1
ATOM 6060 N N . VAL B 1 389 ? 9.651 -6.054 19.648 1.00 6.87 368 VAL B N 1
ATOM 6061 C CA . VAL B 1 389 ? 9.991 -6.930 18.538 1.00 6.61 368 VAL B CA 1
ATOM 6062 C C . VAL B 1 389 ? 9.130 -8.200 18.542 1.00 6.66 368 VAL B C 1
ATOM 6063 O O . VAL B 1 389 ? 8.527 -8.572 19.566 1.00 7.38 368 VAL B O 1
ATOM 6067 N N . GLN B 1 390 ? 9.025 -8.807 17.365 1.00 6.88 369 GLN B N 1
ATOM 6068 C CA . GLN B 1 390 ? 8.268 -10.053 17.226 1.00 6.74 369 GLN B CA 1
ATOM 6069 C C . GLN B 1 390 ? 9.057 -11.028 16.378 1.00 7.13 369 GLN B C 1
ATOM 6070 O O . GLN B 1 390 ? 9.564 -10.667 15.321 1.00 7.51 369 GLN B O 1
ATOM 6076 N N . LYS B 1 391 ? 9.128 -12.279 16.809 1.00 6.74 370 LYS B N 1
ATOM 6077 C CA . LYS B 1 391 ? 9.947 -13.244 16.091 1.00 7.41 370 LYS B CA 1
ATOM 6078 C C . LYS B 1 391 ? 9.283 -13.679 14.800 1.00 8.83 370 LYS B C 1
ATOM 6079 O O . LYS B 1 391 ? 8.129 -14.118 14.800 1.00 9.04 370 LYS B O 1
ATOM 6085 N N . ARG B 1 392 ? 9.997 -13.560 13.697 1.00 9.19 371 ARG B N 1
ATOM 6086 C CA . ARG B 1 392 ? 9.451 -13.905 12.380 1.00 10.53 371 ARG B CA 1
ATOM 6087 C C . ARG B 1 392 ? 9.645 -15.376 12.076 1.00 12.22 371 ARG B C 1
ATOM 6088 O O . ARG B 1 392 ? 8.992 -15.850 11.140 1.00 14.93 371 ARG B O 1
#

B-factor: mean 13.34, std 8.69, range [2.0, 60.5]

InterPro domains:
  IPR013747 Beta-ketoacyl-[acyl-carrier-protein] synthase III, C-terminal [PF08541] (282-369)
  IPR013751 Beta-ketoacyl-[acyl-carrier-protein] synthase III, N-terminal [PF08545] (150-229)
  IPR016039 Thiolase-like [G3DSA:3.40.47.10] (1-215)
  IPR016039 Thiolase-like [G3DSA:3.40.47.10] (216-371)
  IPR016039 Thiolase-like [SSF53901] (2-369)

Radius of gyration: 25.68 Å; Cα contacts (8 Å, |Δi|>4): 1874; chains: 2; bounding box: 79×62×75 Å

Sequence (730 aa):
YFFQGVRPAVVIAATGLYTPPDSVSNAELVEEAFNTYVANFNAANKARIEAGEIEEPLQPSSSEEFIEKKASGIKSRYVVAKPGIVDPDVRPIIPERSNDELSILAEAVTAAEEQAIEERWGKPREERIGAVLCACSNQRAYPAAIEVQNALGLGGFAFDNVACSSATFGLKTAADFVVGGGSVDAVLVNPEICSGHLNFRDRDSHFIFGDVATAAIVERRADDDAQGGWSILGTKKLKTQFSNNIRNNAGFLNRAWPEGRDKADKLFVQQGRRKVFKEVVPLVSSEIIEHARREIGIDPHGLKRWLHQANINNEIIGRKVLGRRDPTRDENVIILDDYANTSSAGSIIAFHKHQDDDAQGDLGLICSFGAGYSAGTVFVQKRYFQGVRRPAVVIAATGLYTPPDSVSNAELVEEAFNTYVANNFNAANKARIEAGEEIEPLQQPSSSEEFIEKKASGIKSRYVVAKPGIVDPDVRPIIPERSSNDELSILAEEAVTAAEQAIERWGKPREERRIGAVLCACSNQRRAYPAAIEVQNALGLGGFAFDNVACSSATFGLKTAADFVVGGGSVDAVLVNPEICSGHLNFRDRDSHFIFGDVATAAIVERRADDDAQGGWSILGTKLKKTQFSNNIRNNAGFLNRRAWPEGRRDDKADKLFVQQGRKVFKEVVPLVSSEIIEHAREIGIDPHGLKRWLHQANINNEEIIGRRKKVLGRDPTRRDENVIILDDYANTSSAGSIIAFHKHQDDDAQGDLGLICSFGAGYSAGTVFVQKR

Foldseek 3Di:
DDQFFFFKFFQFKFKDFAPDKQFQVLLQVLLVVLQVVVCVVCVVCCVVVVDPRDDGAHQVNLCVFFVAGMAGANAPPQSSHSVGQGDDDDDDPPDQGPQLVLLRRQVRRCVSSVDDLQQAAEEEAFEAAPDPPPASVSNCVVNVYDHYYHYYPWLARQQVVLVVQSSCQRNVVGFKYKKYWFNLSNFADCNDNSPNRAAHGMMMMTMMGGPVPHDWGKTFLDKDKDFDADPQWAAPDDDCCVVPVVCHPPPSNGTHHPPVVCVVPFLVVALVCCVVCVVSVHQLLQAQAFEAAGHVVLQSSVCSRNVHGDDCLRSDYDCRHHRGRRHCRRVVRVNPRPPDDAFHKHWRWTADPSRMIMITIIGTD/DDDFFFFKFFQFKFKDFAPDKQFQVLLQVLLVVLLVVVCVVCVVCCVVPVDPRDDGAHQVNVCVFFVAGMAGANAPPQSNHSVGQGDDDDDDPVDQGPQLVLLRRQVVRCVSSPDDLALAAEEEAFEAAPDPPPASVSNCVVNVYHHYYHYYPWQARQQVVLVVQRRCQRRPVGFKYKKYWFNLSNQADSNDNVTNRAAHGMMMMTMMGGPVPHDWGKTFLDKDKDFDADPQWAAPDDDCCVVVVVCCVDPSNGIHHPVVVCVVPVLVVALCCCVVCVVSVHQLLQAQAFEAAGHVVCQSSNCSSNVHGDDCLHSPYPCRHHRGRRHCRRVVRCNVRDPPDQFHKYWRWTADHSRMIMITIIGTD

Nearest PDB structures (foldseek):
  3led-assembly1_B  TM=9.937E-01  e=8.771E-79  Rhodopseudomonas palustris CGA009
  5yzu-assembly1_B  TM=9.667E-01  e=2.337E-51  Acinetobacter baumannii
  5yoa-assembly1_B  TM=9.622E-01  e=4.075E-50  Acinetobacter baumannii
  5yo9-assembly1_B  TM=9.631E-01  e=9.918E-50  Acinetobacter baumannii
  1ub7-assembly2_C  TM=8.661E-01  e=2.218E-23  Thermus thermophilus HB8

Organism: Rhodopseudomonas palustris (strain ATCC BAA-98 / CGA009) (NCBI:txid258594)

Solvent-accessible surface area: 27324 Å² total

Secondary structure (DSSP, 8-state):
---BPPPEEEEEEEEE--SEEEEHHHHHHHHHHHHHHHHHHTHHHHHTTSSPPPPP--HHHHHHHH---EEEES--GGGG-TT-----PPPPTTSPPTTT--HHHHHHHHHHH-S-GGGEEEEE--S----SB---HHHHHHTT--SEEE---GGGHHHHHHHHHHHHHHTTS-SEE--EEEEGGGG--TT-TTTTTTB-EEEEEEEEEEGGG--SSEEEEEEEEEE---SSEEB--SGGGGGSGGGTTSGGGS-EE-HHHHHHHHHHHHH--HHHHHHTT--GGG----B-SS----HHHHHHHHTSPPPTTTS---HHHH-B-GGGHHHHHHHH-----TT-EEEEEEEETTTEEEEEEEEE-/--PBP--EEEEEEEEE--SEEEEHHHHHHHHHHHHHHHHHHTHHHHHTTSSPPP----HHHHHHHH---EEEES--GGGG-TT-----PPPPTTSPPTTT--HHHHHHHHHHH-S-GGG--EEE--S----SB---HHHHHHTT--SEEE---GGGHHHHHHHHHHHHHHTTS-SEE--EEEEGGGT--TT-TTTTTTB-EEEEEEEEEEGGG--SSEEEEEEEEEE---SSEEB--SGGGGG-GGGTTSGGGS-EE-HHHHHHHHHHHHH--HHHHHHTT--GGG----B-SS----HHHHHHHHTS---TTTS---HHHH-B-GGGHHHHHHHHS----TT-EEEEEEEETTTEEEEEEEEE-

CATH classification: 3.40.47.10 (+1 more: 3.40.47.10)